Protein AF-0000000078983093 (afdb_homodimer)

Nearest PDB structures (foldseek):
  4ur3-assembly2_E  TM=8.353E-01  e=3.620E-25  Sulfurospirillum multivorans
  4ur1-assembly1_A  TM=8.404E-01  e=8.941E-25  Sulfurospirillum multivorans
  5ma2-assembly1_B  TM=8.168E-01  e=7.986E-25  Sulfurospirillum multivorans
  4ur3-assembly1_A  TM=7.645E-01  e=6.370E-25  Sulfurospirillum multivorans
  5m8x-assembly1_B  TM=7.595E-01  e=8.450E-25  Sulfurospirillum multivorans DSM 12446

Radius of gyration: 28.25 Å; Cα contacts (8 Å, |Δi|>4): 1718; chains: 2; bounding box: 62×124×78 Å

Foldseek 3Di:
DDPPPPPPPPPPLDDPLCVLLVWFFFPWFDAAALCLALLNCCQPPPVQPDPLSVLLVCCQPDDNPFDPDQQGGPVLSVLLNVLQPLLQVQQVVCLVVQGRDQAQAFRDAPDAQDQDAADDPDQAVVQVVLQVVLVVLPFPDKFKAWDDCSFFHPFGARNVNRDGHHRPDDPQWTMKIKTKDFFDLQLLLAFPHSNVSSSVSNRSSSLQRSQNVSQNVNSHNRKHKIWHFNYGGHRQSVCSSRQQAHQAQVRAGQGLQAGRGIGMIIMTINPRHDGHHHDYLARLVLRQVDCQLQVQQPQSQTDPHAFDQDDPDSNDGGRIGGTDGNSSSQVVVCSNVSGHGCLSVQLPLSRDRVVDPVSNVLVNCCSDPNVVVSNVVSPPGRNHDGSVVVVVVD/DDPPPPPPPPPPLDDPLCVLLVWFFFPWFDAAALCLALLNCCQPPPVQPDPLSVLLVCLLPLVNDFDPDFQGGSVLSVLLNVLQPLLQVQQCVCLVVQGRDQAQAFRDAPDAQAQDAADDPDQAVVQVVLQVVLVVLPFPDKFKAWDDCSFFHPFGARNVNRDGHHRPDDPQWTMKIKTKDFFDLQLLLAFPHSNSSSSVSNRSSSLQRSQNVSQNVNSHNRKHKIWHFNYGGHRQSVCSSRQQAHQAQVRAGQGLQAGRGIGMIIMTINPRHDGHHHDYLARLVLRQVDCQLQVQDPQSQTDNHAFDQDDPDSNDGGRIGGTDGNSSSQVVVCSNVSGHGCLSVQLDLSRDRVVDVVSVVLVNCCSDPNVVVSNVVSVPGRNHDGSVVVVVVD

pLDDT: mean 93.83, std 11.41, range [30.62, 98.94]

Structure (mmCIF, N/CA/C/O backbone):
data_AF-0000000078983093-model_v1
#
loop_
_entity.id
_entity.type
_entity.pdbx_description
1 polymer 'Dehalogenase, putative'
#
loop_
_atom_site.group_PDB
_atom_site.id
_atom_site.type_symbol
_atom_site.label_atom_id
_atom_site.label_alt_id
_atom_site.label_comp_id
_atom_site.label_asym_id
_atom_site.label_entity_id
_atom_site.label_seq_id
_atom_site.pdbx_PDB_ins_code
_atom_site.Cartn_x
_atom_site.Cartn_y
_atom_site.Cartn_z
_atom_site.occupancy
_atom_site.B_iso_or_equiv
_atom_site.auth_seq_id
_atom_site.auth_comp_id
_atom_site.auth_asym_id
_atom_site.auth_atom_id
_atom_site.pdbx_PDB_model_num
ATOM 1 N N . MET A 1 1 ? -12.32 -68.5 -19.219 1 31.11 1 MET A N 1
ATOM 2 C CA . MET A 1 1 ? -12.445 -67.625 -18.047 1 31.11 1 MET A CA 1
ATOM 3 C C . MET A 1 1 ? -11.977 -66.188 -18.359 1 31.11 1 MET A C 1
ATOM 5 O O . MET A 1 1 ? -10.797 -66 -18.641 1 31.11 1 MET A O 1
ATOM 9 N N . THR A 1 2 ? -12.789 -65.375 -19.016 1 34.66 2 THR A N 1
ATOM 10 C CA . THR A 1 2 ? -12.555 -64.062 -19.641 1 34.66 2 THR A CA 1
ATOM 11 C C . THR A 1 2 ? -12.211 -63 -18.609 1 34.66 2 THR A C 1
ATOM 13 O O . THR A 1 2 ? -12.93 -62.844 -17.625 1 34.66 2 THR A O 1
ATOM 16 N N . ALA A 1 3 ? -10.898 -62.625 -18.406 1 41.41 3 ALA A N 1
ATOM 17 C CA . ALA A 1 3 ? -10.328 -61.625 -17.516 1 41.41 3 ALA A CA 1
ATOM 18 C C . ALA A 1 3 ? -11.07 -60.312 -17.656 1 41.41 3 ALA A C 1
ATOM 20 O O . ALA A 1 3 ? -11.086 -59.688 -18.734 1 41.41 3 ALA A O 1
ATOM 21 N N . MET A 1 4 ? -12.219 -60.062 -17 1 36.41 4 MET A N 1
ATOM 22 C CA . MET A 1 4 ? -12.984 -58.812 -17.016 1 36.41 4 MET A CA 1
ATOM 23 C C . MET A 1 4 ? -12.109 -57.625 -16.641 1 36.41 4 MET A C 1
ATOM 25 O O . MET A 1 4 ? -11.477 -57.625 -15.586 1 36.41 4 MET A O 1
ATOM 29 N N . SER A 1 5 ? -11.531 -56.875 -17.625 1 32.94 5 SER A N 1
ATOM 30 C CA . SER A 1 5 ? -10.789 -55.625 -17.453 1 32.94 5 SER A CA 1
ATOM 31 C C . SER A 1 5 ? -11.594 -54.625 -16.656 1 32.94 5 SER A C 1
ATOM 33 O O . SER A 1 5 ? -12.711 -54.281 -17.047 1 32.94 5 SER A O 1
ATOM 35 N N . TYR A 1 6 ? -11.617 -54.594 -15.328 1 35.78 6 TYR A N 1
ATOM 36 C CA . TYR A 1 6 ? -12.258 -53.5 -14.578 1 35.78 6 TYR A CA 1
ATOM 37 C C . TYR A 1 6 ? -11.867 -52.156 -15.141 1 35.78 6 TYR A C 1
ATOM 39 O O . TYR A 1 6 ? -10.68 -51.875 -15.352 1 35.78 6 TYR A O 1
ATOM 47 N N . PRO A 1 7 ? -12.805 -51.5 -15.867 1 38.5 7 PRO A N 1
ATOM 48 C CA . PRO A 1 7 ? -12.453 -50.156 -16.312 1 38.5 7 PRO A CA 1
ATOM 49 C C . PRO A 1 7 ? -11.828 -49.312 -15.211 1 38.5 7 PRO A C 1
ATOM 51 O O . PRO A 1 7 ? -12.172 -49.469 -14.039 1 38.5 7 PRO A O 1
ATOM 54 N N . ALA A 1 8 ? -10.586 -49.062 -15.242 1 37.97 8 ALA A N 1
ATOM 55 C CA . ALA A 1 8 ? -9.945 -48.094 -14.359 1 37.97 8 ALA A CA 1
ATOM 56 C C . ALA A 1 8 ? -10.836 -46.875 -14.133 1 37.97 8 ALA A C 1
ATOM 58 O O . ALA A 1 8 ? -11.078 -46.094 -15.055 1 37.97 8 ALA A O 1
ATOM 59 N N . ASN A 1 9 ? -11.922 -46.844 -13.422 1 36.97 9 ASN A N 1
ATOM 60 C CA . ASN A 1 9 ? -12.758 -45.719 -13.023 1 36.97 9 ASN A CA 1
ATOM 61 C C . ASN A 1 9 ? -11.914 -44.562 -12.5 1 36.97 9 ASN A C 1
ATOM 63 O O . ASN A 1 9 ? -11.906 -44.281 -11.297 1 36.97 9 ASN A O 1
ATOM 67 N N . ARG A 1 10 ? -10.688 -44.438 -12.867 1 41.94 10 ARG A N 1
ATOM 68 C CA . ARG A 1 10 ? -10.078 -43.219 -12.359 1 41.94 10 ARG A CA 1
ATOM 69 C C . ARG A 1 10 ? -10.828 -41.969 -12.852 1 41.94 10 ARG A C 1
ATOM 71 O O . ARG A 1 10 ? -11 -41.781 -14.055 1 41.94 10 ARG A O 1
ATOM 78 N N . PRO A 1 11 ? -11.781 -41.406 -12.242 1 43.38 11 PRO A N 1
ATOM 79 C CA . PRO A 1 11 ? -12.469 -40.188 -12.68 1 43.38 11 PRO A CA 1
ATOM 80 C C . PRO A 1 11 ? -11.555 -39.25 -13.445 1 43.38 11 PRO A C 1
ATOM 82 O O . PRO A 1 11 ? -10.359 -39.156 -13.141 1 43.38 11 PRO A O 1
ATOM 85 N N . ASP A 1 12 ? -11.82 -38.969 -14.734 1 50.44 12 ASP A N 1
ATOM 86 C CA . ASP A 1 12 ? -11.203 -38 -15.633 1 50.44 12 ASP A CA 1
ATOM 87 C C . ASP A 1 12 ? -10.836 -36.719 -14.875 1 50.44 12 ASP A C 1
ATOM 89 O O . ASP A 1 12 ? -11.719 -36 -14.414 1 50.44 12 ASP A O 1
ATOM 93 N N . ARG A 1 13 ? -9.727 -36.656 -14.195 1 63.03 13 ARG A N 1
ATOM 94 C CA . ARG A 1 13 ? -9.109 -35.625 -13.352 1 63.03 13 ARG A CA 1
ATOM 95 C C . ARG A 1 13 ? -8.883 -34.344 -14.125 1 63.03 13 ARG A C 1
ATOM 97 O O . ARG A 1 13 ? -8.508 -33.312 -13.539 1 63.03 13 ARG A O 1
ATOM 104 N N . THR A 1 14 ? -9.133 -34.375 -15.492 1 73.31 14 THR A N 1
ATOM 105 C CA . THR A 1 14 ? -8.844 -33.188 -16.266 1 73.31 14 THR A CA 1
ATOM 106 C C . THR A 1 14 ? -10.086 -32.312 -16.391 1 73.31 14 THR A C 1
ATOM 108 O O . THR A 1 14 ? -11.133 -32.75 -16.859 1 73.31 14 THR A O 1
ATOM 111 N N . ARG A 1 15 ? -10.031 -31.141 -15.953 1 82.62 15 ARG A N 1
ATOM 112 C CA . ARG A 1 15 ? -11.078 -30.141 -16.047 1 82.62 15 ARG A CA 1
ATOM 113 C C . ARG A 1 15 ? -10.969 -29.344 -17.344 1 82.62 15 ARG A C 1
ATOM 115 O O . ARG A 1 15 ? -9.883 -29.219 -17.906 1 82.62 15 ARG A O 1
ATOM 122 N N . PRO A 1 16 ? -12.133 -28.891 -17.875 1 81.38 16 PRO A N 1
ATOM 123 C CA . PRO A 1 16 ? -12.078 -28.031 -19.062 1 81.38 16 PRO A CA 1
ATOM 124 C C . PRO A 1 16 ? -11.102 -26.859 -18.906 1 81.38 16 PRO A C 1
ATOM 126 O O . PRO A 1 16 ? -10.422 -26.5 -19.875 1 81.38 16 PRO A O 1
ATOM 129 N N . THR A 1 17 ? -11.016 -26.344 -17.75 1 85.44 17 THR A N 1
ATOM 130 C CA . THR A 1 17 ? -10.102 -25.234 -17.5 1 85.44 17 THR A CA 1
ATOM 131 C C . THR A 1 17 ? -8.648 -25.688 -17.625 1 85.44 17 THR A C 1
ATOM 133 O O . THR A 1 17 ? -7.777 -24.891 -17.969 1 85.44 17 THR A O 1
ATOM 136 N N . ASP A 1 18 ? -8.375 -26.953 -17.328 1 90.75 18 ASP A N 1
ATOM 137 C CA . ASP A 1 18 ? -7.023 -27.484 -17.484 1 90.75 18 ASP A CA 1
ATOM 138 C C . ASP A 1 18 ? -6.602 -27.484 -18.953 1 90.75 18 ASP A C 1
ATOM 140 O O . ASP A 1 18 ? -5.508 -27.031 -19.281 1 90.75 18 ASP A O 1
ATOM 144 N N . THR A 1 19 ? -7.48 -27.969 -19.75 1 89 19 THR A N 1
ATOM 145 C CA . THR A 1 19 ? -7.203 -28.047 -21.172 1 89 19 THR A CA 1
ATOM 146 C C . THR A 1 19 ? -6.973 -26.656 -21.766 1 89 19 THR A C 1
ATOM 148 O O . THR A 1 19 ? -6 -26.438 -22.484 1 89 19 THR A O 1
ATOM 151 N N . ALA A 1 20 ? -7.84 -25.766 -21.375 1 91.62 20 ALA A N 1
ATOM 152 C CA . ALA A 1 20 ? -7.73 -24.391 -21.859 1 91.62 20 ALA A CA 1
ATOM 153 C C . ALA A 1 20 ? -6.441 -23.734 -21.375 1 91.62 20 ALA A C 1
ATOM 155 O O . ALA A 1 20 ? -5.859 -22.906 -22.078 1 91.62 20 ALA A O 1
ATOM 156 N N . ALA A 1 21 ? -5.969 -24.094 -20.219 1 93.31 21 ALA A N 1
ATOM 157 C CA . ALA A 1 21 ? -4.781 -23.5 -19.609 1 93.31 21 ALA A CA 1
ATOM 158 C C . ALA A 1 21 ? -3.514 -24.219 -20.062 1 93.31 21 ALA A C 1
ATOM 160 O O . ALA A 1 21 ? -2.402 -23.781 -19.766 1 93.31 21 ALA A O 1
ATOM 161 N N . GLY A 1 22 ? -3.693 -25.312 -20.766 1 92.31 22 GLY A N 1
ATOM 162 C CA . GLY A 1 22 ? -2.547 -26.109 -21.203 1 92.31 22 GLY A CA 1
ATOM 163 C C . GLY A 1 22 ? -1.934 -26.922 -20.078 1 92.31 22 GLY A C 1
ATOM 164 O O . GLY A 1 22 ? -0.737 -27.219 -20.094 1 92.31 22 GLY A O 1
ATOM 165 N N . ILE A 1 23 ? -2.711 -27.219 -19.062 1 94.81 23 ILE A N 1
ATOM 166 C CA . ILE A 1 23 ? -2.238 -28.016 -17.938 1 94.81 23 ILE A CA 1
ATOM 167 C C . ILE A 1 23 ? -2.523 -29.484 -18.188 1 94.81 23 ILE A C 1
ATOM 169 O O . ILE A 1 23 ? -3.666 -29.875 -18.438 1 94.81 23 ILE A O 1
ATOM 173 N N . GLU A 1 24 ? -1.496 -30.281 -18.109 1 95 24 GLU A N 1
ATOM 174 C CA . GLU A 1 24 ? -1.608 -31.734 -18.281 1 95 24 GLU A CA 1
ATOM 175 C C . GLU A 1 24 ? -1.114 -32.469 -17.062 1 95 24 GLU A C 1
ATOM 177 O O . GLU A 1 24 ? 0.051 -32.375 -16.672 1 95 24 GLU A O 1
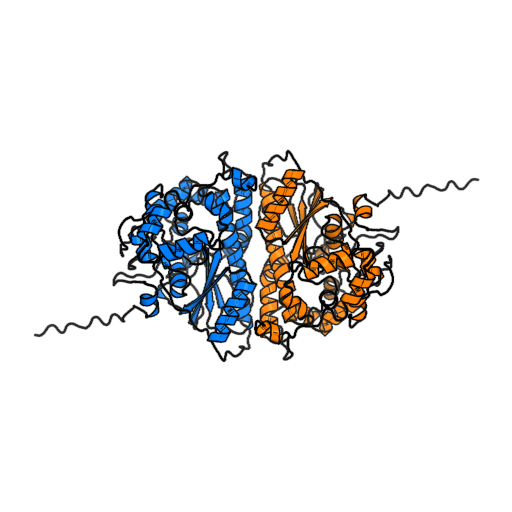ATOM 182 N N . THR A 1 25 ? -1.993 -33.219 -16.469 1 94.62 25 THR A N 1
ATOM 183 C CA . THR A 1 25 ? -1.624 -34.062 -15.344 1 94.62 25 THR A CA 1
ATOM 184 C C . THR A 1 25 ? -1.562 -35.531 -15.773 1 94.62 25 THR A C 1
ATOM 186 O O . THR A 1 25 ? -2.262 -35.938 -16.703 1 94.62 25 THR A O 1
ATOM 189 N N . THR A 1 26 ? -0.716 -36.281 -15.148 1 94.19 26 THR A N 1
ATOM 190 C CA . THR A 1 26 ? -0.56 -37.719 -15.438 1 94.19 26 THR A CA 1
ATOM 191 C C . THR A 1 26 ? -1.064 -38.562 -14.273 1 94.19 26 THR A C 1
ATOM 193 O O . THR A 1 26 ? -1.523 -38.031 -13.258 1 94.19 26 THR A O 1
ATOM 196 N N . GLU A 1 27 ? -0.961 -39.875 -14.438 1 93.25 27 GLU A N 1
ATOM 197 C CA . GLU A 1 27 ? -1.379 -40.844 -13.406 1 93.25 27 GLU A CA 1
ATOM 198 C C . GLU A 1 27 ? -0.503 -40.719 -12.164 1 93.25 27 GLU A C 1
ATOM 200 O O . GLU A 1 27 ? -0.914 -41.094 -11.07 1 93.25 27 GLU A O 1
ATOM 205 N N . ALA A 1 28 ? 0.591 -40.062 -12.352 1 93.94 28 ALA A N 1
ATOM 206 C CA . ALA A 1 28 ? 1.545 -39.938 -11.25 1 93.94 28 ALA A CA 1
ATOM 207 C C . ALA A 1 28 ? 1.266 -38.688 -10.422 1 93.94 28 ALA A C 1
ATOM 209 O O . ALA A 1 28 ? 1.985 -38.406 -9.461 1 93.94 28 ALA A O 1
ATOM 210 N N . PHE A 1 29 ? 0.218 -38.031 -10.695 1 95.81 29 PHE A N 1
ATOM 211 C CA . PHE A 1 29 ? -0.059 -36.75 -10.039 1 95.81 29 PHE A CA 1
ATOM 212 C C . PHE A 1 29 ? -0.248 -36.969 -8.539 1 95.81 29 PHE A C 1
ATOM 214 O O . PHE A 1 29 ? -0.975 -37.844 -8.117 1 95.81 29 PHE A O 1
ATOM 221 N N . GLU A 1 30 ? 0.402 -36.125 -7.773 1 95.94 30 GLU A N 1
ATOM 222 C CA . GLU A 1 30 ? 0.214 -36 -6.332 1 95.94 30 GLU A CA 1
ATOM 223 C C . GLU A 1 30 ? 0.202 -34.531 -5.906 1 95.94 30 GLU A C 1
ATOM 225 O O . GLU A 1 30 ? 0.998 -33.719 -6.398 1 95.94 30 GLU A O 1
ATOM 230 N N . ARG A 1 31 ? -0.772 -34.25 -5.02 1 97 31 ARG A N 1
ATOM 231 C CA . ARG A 1 31 ? -0.773 -32.875 -4.469 1 97 31 ARG A CA 1
ATOM 232 C C . ARG A 1 31 ? 0.561 -32.562 -3.801 1 97 31 ARG A C 1
ATOM 234 O O . ARG A 1 31 ? 1.262 -33.469 -3.338 1 97 31 ARG A O 1
ATOM 241 N N . PHE A 1 32 ? 0.877 -31.359 -3.809 1 97.62 32 PHE A N 1
ATOM 242 C CA . PHE A 1 32 ? 2.178 -30.906 -3.32 1 97.62 32 PHE A CA 1
ATOM 243 C C . PHE A 1 32 ? 2.143 -30.688 -1.812 1 97.62 32 PHE A C 1
ATOM 245 O O . PHE A 1 32 ? 1.185 -30.125 -1.286 1 97.62 32 PHE A O 1
ATOM 252 N N . ALA A 1 33 ? 3.115 -31.188 -1.104 1 97.38 33 ALA A N 1
ATOM 253 C CA . ALA A 1 33 ? 3.279 -30.938 0.323 1 97.38 33 ALA A CA 1
ATOM 254 C C . ALA A 1 33 ? 4.07 -29.641 0.559 1 97.38 33 ALA A C 1
ATOM 256 O O . ALA A 1 33 ? 5.23 -29.547 0.157 1 97.38 33 ALA A O 1
ATOM 257 N N . GLN A 1 34 ? 3.488 -28.75 1.259 1 97.69 34 GLN A N 1
ATOM 258 C CA . GLN A 1 34 ? 4.141 -27.453 1.476 1 97.69 34 GLN A CA 1
ATOM 259 C C . GLN A 1 34 ? 5.5 -27.641 2.148 1 97.69 34 GLN A C 1
ATOM 261 O O . GLN A 1 34 ? 6.438 -26.891 1.875 1 97.69 34 GLN A O 1
ATOM 266 N N . ARG A 1 35 ? 5.621 -28.609 3.006 1 96.88 35 ARG A N 1
ATOM 267 C CA . ARG A 1 35 ? 6.871 -28.844 3.719 1 96.88 35 ARG A CA 1
ATOM 268 C C . ARG A 1 35 ? 8.008 -29.141 2.746 1 96.88 35 ARG A C 1
ATOM 270 O O . ARG A 1 35 ? 9.18 -29.062 3.111 1 96.88 35 ARG A O 1
ATOM 277 N N . ASN A 1 36 ? 7.621 -29.5 1.51 1 97.31 36 ASN A N 1
ATOM 278 C CA . ASN A 1 36 ? 8.625 -29.859 0.513 1 97.31 36 ASN A CA 1
ATOM 279 C C . ASN A 1 36 ? 9.016 -28.672 -0.346 1 97.31 36 ASN A C 1
ATOM 281 O O . ASN A 1 36 ? 9.898 -28.781 -1.204 1 97.31 36 ASN A O 1
ATOM 285 N N . ASP A 1 37 ? 8.359 -27.578 -0.129 1 96.88 37 ASP A N 1
ATOM 286 C CA . ASP A 1 37 ? 8.836 -26.359 -0.767 1 96.88 37 ASP A CA 1
ATOM 287 C C . ASP A 1 37 ? 10.289 -26.078 -0.394 1 96.88 37 ASP A C 1
ATOM 289 O O . ASP A 1 37 ? 10.672 -26.203 0.77 1 96.88 37 ASP A O 1
ATOM 293 N N . VAL A 1 38 ? 11.07 -25.703 -1.324 1 97.62 38 VAL A N 1
ATOM 294 C CA . VAL A 1 38 ? 12.516 -25.656 -1.124 1 97.62 38 VAL A CA 1
ATOM 295 C C . VAL A 1 38 ? 12.852 -24.641 -0.03 1 97.62 38 VAL A C 1
ATOM 297 O O . VAL A 1 38 ? 13.805 -24.844 0.731 1 97.62 38 VAL A O 1
ATOM 300 N N . PHE A 1 39 ? 12.117 -23.547 0.062 1 95.62 39 PHE A N 1
ATOM 301 C CA . PHE A 1 39 ? 12.359 -22.562 1.108 1 95.62 39 PHE A CA 1
ATOM 302 C C . PHE A 1 39 ? 12.008 -23.125 2.479 1 95.62 39 PHE A C 1
ATOM 304 O O . PHE A 1 39 ? 12.695 -22.844 3.465 1 95.62 39 PHE A O 1
ATOM 311 N N . THR A 1 40 ? 10.93 -23.875 2.498 1 96.44 40 THR A N 1
ATOM 312 C CA . THR A 1 40 ? 10.547 -24.516 3.744 1 96.44 40 THR A CA 1
ATOM 313 C C . THR A 1 40 ? 11.562 -25.594 4.129 1 96.44 40 THR A C 1
ATOM 315 O O . THR A 1 40 ? 11.938 -25.703 5.297 1 96.44 40 THR A O 1
ATOM 318 N N . ARG A 1 41 ? 12.023 -26.359 3.148 1 97.25 41 ARG A N 1
ATOM 319 C CA . ARG A 1 41 ? 13.008 -27.406 3.404 1 97.25 41 ARG A CA 1
ATOM 320 C C . ARG A 1 41 ? 14.289 -26.828 3.977 1 97.25 41 ARG A C 1
ATOM 322 O O . ARG A 1 41 ? 14.984 -27.484 4.754 1 97.25 41 ARG A O 1
ATOM 329 N N . ALA A 1 42 ? 14.555 -25.594 3.633 1 96.56 42 ALA A N 1
ATOM 330 C CA . ALA A 1 42 ? 15.75 -24.922 4.141 1 96.56 42 ALA A CA 1
ATOM 331 C C . ALA A 1 42 ? 15.664 -24.734 5.652 1 96.56 42 ALA A C 1
ATOM 333 O O . ALA A 1 42 ? 16.656 -24.391 6.297 1 96.56 42 ALA A O 1
ATOM 334 N N . MET A 1 43 ? 14.547 -24.969 6.184 1 93.88 43 MET A N 1
ATOM 335 C CA . MET A 1 43 ? 14.359 -24.766 7.617 1 93.88 43 MET A CA 1
ATOM 336 C C . MET A 1 43 ? 14.398 -26.094 8.359 1 93.88 43 MET A C 1
ATOM 338 O O . MET A 1 43 ? 14.547 -26.125 9.586 1 93.88 43 MET A O 1
ATOM 342 N N . TRP A 1 44 ? 14.242 -27.297 7.66 1 95.69 44 TRP A N 1
ATOM 343 C CA . TRP A 1 44 ? 14.117 -28.516 8.445 1 95.69 44 TRP A CA 1
ATOM 344 C C . TRP A 1 44 ? 14.852 -29.672 7.773 1 95.69 44 TRP A C 1
ATOM 346 O O . TRP A 1 44 ? 15.148 -30.672 8.414 1 95.69 44 TRP A O 1
ATOM 356 N N . ASP A 1 45 ? 15.102 -29.641 6.469 1 97.12 45 ASP A N 1
ATOM 357 C CA . ASP A 1 45 ? 15.68 -30.75 5.703 1 97.12 45 ASP A CA 1
ATOM 358 C C . ASP A 1 45 ? 17.203 -30.641 5.664 1 97.12 45 ASP A C 1
ATOM 360 O O . ASP A 1 45 ? 17.75 -29.75 5.027 1 97.12 45 ASP A O 1
ATOM 364 N N . PRO A 1 46 ? 17.891 -31.562 6.215 1 96.56 46 PRO A N 1
ATOM 365 C CA . PRO A 1 46 ? 19.344 -31.5 6.25 1 96.56 46 PRO A CA 1
ATOM 366 C C . PRO A 1 46 ? 19.969 -31.547 4.855 1 96.56 46 PRO A C 1
ATOM 368 O O . PRO A 1 46 ? 21.141 -31.188 4.688 1 96.56 46 PRO A O 1
ATOM 371 N N . GLN A 1 47 ? 19.188 -31.938 3.934 1 96.06 47 GLN A N 1
ATOM 372 C CA . GLN A 1 47 ? 19.688 -31.984 2.568 1 96.06 47 GLN A CA 1
ATOM 373 C C . GLN A 1 47 ? 19.719 -30.578 1.947 1 96.06 47 GLN A C 1
ATOM 375 O O . GLN A 1 47 ? 20.422 -30.359 0.962 1 96.06 47 GLN A O 1
ATOM 380 N N . VAL A 1 48 ? 18.938 -29.703 2.465 1 97.75 48 VAL A N 1
ATOM 381 C CA . VAL A 1 48 ? 18.812 -28.359 1.894 1 97.75 48 VAL A CA 1
ATOM 382 C C . VAL A 1 48 ? 19.344 -27.328 2.881 1 97.75 48 VAL A C 1
ATOM 384 O O . VAL A 1 48 ? 20.078 -26.422 2.496 1 97.75 48 VAL A O 1
ATOM 387 N N . ARG A 1 49 ? 19.031 -27.5 4.164 1 96.88 49 ARG A N 1
ATOM 388 C CA . ARG A 1 49 ? 19.422 -26.531 5.18 1 96.88 49 ARG A CA 1
ATOM 389 C C . ARG A 1 49 ? 20.938 -26.516 5.359 1 96.88 49 ARG A C 1
ATOM 391 O O . ARG A 1 49 ? 21.578 -27.562 5.441 1 96.88 49 ARG A O 1
ATOM 398 N N . SER A 1 50 ? 21.516 -25.391 5.406 1 96.25 50 SER A N 1
ATOM 399 C CA . SER A 1 50 ? 22.938 -25.172 5.578 1 96.25 50 SER A CA 1
ATOM 400 C C . SER A 1 50 ? 23.219 -23.812 6.219 1 96.25 50 SER A C 1
ATOM 402 O O . SER A 1 50 ? 22.297 -23.062 6.523 1 96.25 50 SER A O 1
ATOM 404 N N . LYS A 1 51 ? 24.484 -23.578 6.496 1 94.25 51 LYS A N 1
ATOM 405 C CA . LYS A 1 51 ? 24.875 -22.266 7 1 94.25 51 LYS A CA 1
ATOM 406 C C . LYS A 1 51 ? 24.547 -21.172 5.992 1 94.25 51 LYS A C 1
ATOM 408 O O . LYS A 1 51 ? 24.203 -20.047 6.375 1 94.25 51 LYS A O 1
ATOM 413 N N . GLN A 1 52 ? 24.656 -21.562 4.73 1 93.88 52 GLN A N 1
ATOM 414 C CA . GLN A 1 52 ? 24.391 -20.609 3.67 1 93.88 52 GLN A CA 1
ATOM 415 C C . GLN A 1 52 ? 22.906 -20.25 3.605 1 93.88 52 GLN A C 1
ATOM 417 O O . GLN A 1 52 ? 22.547 -19.094 3.412 1 93.88 52 GLN A O 1
ATOM 422 N N . THR A 1 53 ? 22.047 -21.25 3.785 1 94.62 53 THR A N 1
ATOM 423 C CA . THR A 1 53 ? 20.609 -20.969 3.777 1 94.62 53 THR A CA 1
ATOM 424 C C . THR A 1 53 ? 20.219 -20.141 4.996 1 94.62 53 THR A C 1
ATOM 426 O O . THR A 1 53 ? 19.391 -19.25 4.902 1 94.62 53 THR A O 1
ATOM 429 N N . ASP A 1 54 ? 20.875 -20.391 6.148 1 91.38 54 ASP A N 1
ATOM 430 C CA . ASP A 1 54 ? 20.625 -19.594 7.344 1 91.38 54 ASP A CA 1
ATOM 431 C C . ASP A 1 54 ? 21.016 -18.125 7.117 1 91.38 54 ASP A C 1
ATOM 433 O O . ASP A 1 54 ? 20.297 -17.219 7.508 1 91.38 54 ASP A O 1
ATOM 437 N N . ALA A 1 55 ? 22.125 -17.984 6.469 1 88.19 55 ALA A N 1
ATOM 438 C CA . ALA A 1 55 ? 22.609 -16.641 6.18 1 88.19 55 ALA A CA 1
ATOM 439 C C . ALA A 1 55 ? 21.688 -15.922 5.203 1 88.19 55 ALA A C 1
ATOM 441 O O . ALA A 1 55 ? 21.469 -14.711 5.316 1 88.19 55 ALA A O 1
ATOM 442 N N . PHE A 1 56 ? 21.203 -16.672 4.262 1 90.75 56 PHE A N 1
ATOM 443 C CA . PHE A 1 56 ? 20.25 -16.125 3.293 1 90.75 56 PHE A CA 1
ATOM 444 C C . PHE A 1 56 ? 19.031 -15.547 3.994 1 90.75 56 PHE A C 1
ATOM 446 O O . PHE A 1 56 ? 18.688 -14.383 3.789 1 90.75 56 PHE A O 1
ATOM 453 N N . PHE A 1 57 ? 18.406 -16.266 4.871 1 88.62 57 PHE A N 1
ATOM 454 C CA . PHE A 1 57 ? 17.203 -15.805 5.547 1 88.62 57 PHE A CA 1
ATOM 455 C C . PHE A 1 57 ? 17.516 -14.68 6.52 1 88.62 57 PHE A C 1
ATOM 457 O O . PHE A 1 57 ? 16.75 -13.734 6.668 1 88.62 57 PHE A O 1
ATOM 464 N N . ALA A 1 58 ? 18.656 -14.742 7.117 1 83.81 58 ALA A N 1
ATOM 465 C CA . ALA A 1 58 ? 19.062 -13.703 8.062 1 83.81 58 ALA A CA 1
ATOM 466 C C . ALA A 1 58 ? 19.297 -12.375 7.348 1 83.81 58 ALA A C 1
ATOM 468 O O . ALA A 1 58 ? 19.109 -11.305 7.941 1 83.81 58 ALA A O 1
ATOM 469 N N . SER A 1 59 ? 19.609 -12.469 6.098 1 83.25 59 SER A N 1
ATOM 470 C CA . SER A 1 59 ? 19.922 -11.266 5.348 1 83.25 59 SER A CA 1
ATOM 471 C C . SER A 1 59 ? 18.688 -10.406 5.129 1 83.25 59 SER A C 1
ATOM 473 O O . SER A 1 59 ? 18.781 -9.219 4.816 1 83.25 59 SER A O 1
ATOM 475 N N . TYR A 1 60 ? 17.516 -11 5.301 1 78.5 60 TYR A N 1
ATOM 476 C CA . TYR A 1 60 ? 16.266 -10.266 5.082 1 78.5 60 TYR A CA 1
ATOM 477 C C . TYR A 1 60 ? 15.773 -9.625 6.375 1 78.5 60 TYR A C 1
ATOM 479 O O . TYR A 1 60 ? 14.812 -8.859 6.371 1 78.5 60 TYR A O 1
ATOM 487 N N . ARG A 1 61 ? 16.047 -9.945 7.613 1 65.12 61 ARG A N 1
ATOM 488 C CA . ARG A 1 61 ? 15.477 -9.523 8.891 1 65.12 61 ARG A CA 1
ATOM 489 C C . ARG A 1 61 ? 16.469 -8.656 9.664 1 65.12 61 ARG A C 1
ATOM 491 O O . ARG A 1 61 ? 16.062 -7.879 10.531 1 65.12 61 ARG A O 1
ATOM 498 N N . MET A 1 62 ? 17.641 -9.117 9.625 1 55.59 62 MET A N 1
ATOM 499 C CA . MET A 1 62 ? 18.547 -8.648 10.664 1 55.59 62 MET A CA 1
ATOM 500 C C . MET A 1 62 ? 19.438 -7.52 10.156 1 55.59 62 MET A C 1
ATOM 502 O O . MET A 1 62 ? 19.469 -7.246 8.953 1 55.59 62 MET A O 1
ATOM 506 N N . GLU A 1 63 ? 20.312 -7.141 11.117 1 56.09 63 GLU A N 1
ATOM 507 C CA . GLU A 1 63 ? 21.484 -6.293 10.961 1 56.09 63 GLU A CA 1
ATOM 508 C C . GLU A 1 63 ? 22.219 -6.594 9.656 1 56.09 63 GLU A C 1
ATOM 510 O O . GLU A 1 63 ? 22.875 -7.629 9.539 1 56.09 63 GLU A O 1
ATOM 515 N N . ALA A 1 64 ? 21.562 -6.285 8.625 1 54.94 64 ALA A N 1
ATOM 516 C CA . ALA A 1 64 ? 22.219 -6.418 7.32 1 54.94 64 ALA A CA 1
ATOM 517 C C . ALA A 1 64 ? 23.734 -6.375 7.453 1 54.94 64 ALA A C 1
ATOM 519 O O . ALA A 1 64 ? 24.281 -5.539 8.172 1 54.94 64 ALA A O 1
ATOM 520 N N . ALA A 1 65 ? 24.406 -7.477 7.461 1 63.12 65 ALA A N 1
ATOM 521 C CA . ALA A 1 65 ? 25.844 -7.398 7.258 1 63.12 65 ALA A CA 1
ATOM 522 C C . ALA A 1 65 ? 26.172 -7.059 5.805 1 63.12 65 ALA A C 1
ATOM 524 O O . ALA A 1 65 ? 26.375 -7.953 4.98 1 63.12 65 ALA A O 1
ATOM 525 N N . PRO A 1 66 ? 25.875 -5.746 5.488 1 70.31 66 PRO A N 1
ATOM 526 C CA . PRO A 1 66 ? 26.109 -5.363 4.094 1 70.31 66 PRO A CA 1
ATOM 527 C C . PRO A 1 66 ? 27.516 -5.688 3.619 1 70.31 66 PRO A C 1
ATOM 529 O O . PRO A 1 66 ? 28.453 -5.73 4.426 1 70.31 66 PRO A O 1
ATOM 532 N N . ARG A 1 67 ? 27.5 -6.164 2.416 1 78.19 67 ARG A N 1
ATOM 533 C CA . ARG A 1 67 ? 28.781 -6.41 1.746 1 78.19 67 ARG A CA 1
ATOM 534 C C . ARG A 1 67 ? 29.234 -5.176 0.976 1 78.19 67 ARG A C 1
ATOM 536 O O . ARG A 1 67 ? 28.578 -4.141 0.996 1 78.19 67 ARG A O 1
ATOM 543 N N . ARG A 1 68 ? 30.422 -5.207 0.42 1 76.5 68 ARG A N 1
ATOM 544 C CA . ARG A 1 68 ? 31 -4.027 -0.224 1 76.5 68 ARG A CA 1
ATOM 545 C C . ARG A 1 68 ? 30.703 -4.023 -1.72 1 76.5 68 ARG A C 1
ATOM 547 O O . ARG A 1 68 ? 30.859 -2.996 -2.385 1 76.5 68 ARG A O 1
ATOM 554 N N . GLY A 1 69 ? 30.016 -4.977 -2.26 1 88.94 69 GLY A N 1
ATOM 555 C CA . GLY A 1 69 ? 29.828 -5.059 -3.699 1 88.94 69 GLY A CA 1
ATOM 556 C C . GLY A 1 69 ? 28.609 -4.301 -4.191 1 88.94 69 GLY A C 1
ATOM 557 O O . GLY A 1 69 ? 27.641 -4.133 -3.455 1 88.94 69 GLY A O 1
ATOM 558 N N . ASP A 1 70 ? 28.828 -3.633 -5.5 1 93.12 70 ASP A N 1
ATOM 559 C CA . ASP A 1 70 ? 27.719 -2.924 -6.129 1 93.12 70 ASP A CA 1
ATOM 560 C C . ASP A 1 70 ? 26.453 -3.762 -6.094 1 93.12 70 ASP A C 1
ATOM 562 O O . ASP A 1 70 ? 26.422 -4.895 -6.582 1 93.12 70 ASP A O 1
ATOM 566 N N . GLY A 1 71 ? 25.469 -3.242 -5.484 1 94.69 71 GLY A N 1
ATOM 567 C CA . GLY A 1 71 ? 24.203 -3.953 -5.352 1 94.69 71 GLY A CA 1
ATOM 568 C C . GLY A 1 71 ? 24.094 -4.734 -4.059 1 94.69 71 GLY A C 1
ATOM 569 O O . GLY A 1 71 ? 23.078 -5.383 -3.803 1 94.69 71 GLY A O 1
ATOM 570 N N . PHE A 1 72 ? 25.141 -4.578 -3.236 1 93.94 72 PHE A N 1
ATOM 571 C CA . PHE A 1 72 ? 25.156 -5.328 -1.987 1 93.94 72 PHE A CA 1
ATOM 572 C C . PHE A 1 72 ? 25.656 -4.465 -0.839 1 93.94 72 PHE A C 1
ATOM 574 O O . PHE A 1 72 ? 26.156 -4.984 0.163 1 93.94 72 PHE A O 1
ATOM 581 N N . THR A 1 73 ? 25.562 -3.148 -0.996 1 93 73 THR A N 1
ATOM 582 C CA . THR A 1 73 ? 25.953 -2.225 0.063 1 93 73 THR A CA 1
ATOM 583 C C . THR A 1 73 ? 24.859 -2.113 1.118 1 93 73 THR A C 1
ATOM 585 O O . THR A 1 73 ? 23.766 -2.646 0.938 1 93 73 THR A O 1
ATOM 588 N N . GLN A 1 74 ? 25.172 -1.467 2.227 1 92.81 74 GLN A N 1
ATOM 589 C CA . GLN A 1 74 ? 24.188 -1.252 3.285 1 92.81 74 GLN A CA 1
ATOM 590 C C . GLN A 1 74 ? 22.938 -0.568 2.744 1 92.81 74 GLN A C 1
ATOM 592 O O . GLN A 1 74 ? 21.828 -0.904 3.141 1 92.81 74 GLN A O 1
ATOM 597 N N . ARG A 1 75 ? 23.156 0.36 1.834 1 94.06 75 ARG A N 1
ATOM 598 C CA . ARG A 1 75 ? 22.047 1.092 1.228 1 94.06 75 ARG A CA 1
ATOM 599 C C . ARG A 1 75 ? 21.125 0.152 0.458 1 94.06 75 ARG A C 1
ATOM 601 O O . ARG A 1 75 ? 19.906 0.302 0.501 1 94.06 75 ARG A O 1
ATOM 608 N N . ASP A 1 76 ? 21.703 -0.815 -0.228 1 95.19 76 ASP A N 1
ATOM 609 C CA . ASP A 1 76 ? 20.938 -1.791 -0.999 1 95.19 76 ASP A CA 1
ATOM 610 C C . ASP A 1 76 ? 20.078 -2.672 -0.084 1 95.19 76 ASP A C 1
ATOM 612 O O . ASP A 1 76 ? 18.891 -2.857 -0.325 1 95.19 76 ASP A O 1
ATOM 616 N N . PHE A 1 77 ? 20.688 -3.121 0.989 1 93.75 77 PHE A N 1
ATOM 617 C CA . PHE A 1 77 ? 19.969 -3.967 1.938 1 93.75 77 PHE A CA 1
ATOM 618 C C . PHE A 1 77 ? 18.906 -3.168 2.684 1 93.75 77 PHE A C 1
ATOM 620 O O . PHE A 1 77 ? 17.844 -3.689 2.99 1 93.75 77 PHE A O 1
ATOM 627 N N . ALA A 1 78 ? 19.219 -1.903 2.975 1 94.69 78 ALA A N 1
ATOM 628 C CA . ALA A 1 78 ? 18.266 -1.045 3.664 1 94.69 78 ALA A CA 1
ATOM 629 C C . ALA A 1 78 ? 16.969 -0.922 2.867 1 94.69 78 ALA A C 1
ATOM 631 O O . ALA A 1 78 ? 15.875 -1.085 3.418 1 94.69 78 ALA A O 1
ATOM 632 N N . LEU A 1 79 ? 17.094 -0.673 1.58 1 96.25 79 LEU A N 1
ATOM 633 C CA . LEU A 1 79 ? 15.898 -0.53 0.748 1 96.25 79 LEU A CA 1
ATOM 634 C C . LEU A 1 79 ? 15.164 -1.858 0.625 1 96.25 79 LEU A C 1
ATOM 636 O O . LEU A 1 79 ? 13.93 -1.9 0.719 1 96.25 79 LEU A O 1
ATOM 640 N N . ARG A 1 80 ? 15.891 -2.93 0.434 1 95.25 80 ARG A N 1
ATOM 641 C CA . ARG A 1 80 ? 15.281 -4.254 0.329 1 95.25 80 ARG A CA 1
ATOM 642 C C . ARG A 1 80 ? 14.484 -4.586 1.583 1 95.25 80 ARG A C 1
ATOM 644 O O . ARG A 1 80 ? 13.32 -4.988 1.495 1 95.25 80 ARG A O 1
ATOM 651 N N . ASN A 1 81 ? 15.109 -4.422 2.729 1 94 81 ASN A N 1
ATOM 652 C CA . ASN A 1 81 ? 14.469 -4.77 3.99 1 94 81 ASN A CA 1
ATOM 653 C C . ASN A 1 81 ? 13.234 -3.91 4.246 1 94 81 ASN A C 1
ATOM 655 O O . ASN A 1 81 ? 12.203 -4.414 4.688 1 94 81 ASN A O 1
ATOM 659 N N . ALA A 1 82 ? 13.367 -2.639 3.973 1 96.62 82 ALA A N 1
ATOM 660 C CA . ALA A 1 82 ? 12.219 -1.74 4.109 1 96.62 82 ALA A CA 1
ATOM 661 C C . ALA A 1 82 ? 11.07 -2.172 3.203 1 96.62 82 ALA A C 1
ATOM 663 O O . ALA A 1 82 ? 9.906 -2.111 3.596 1 96.62 82 ALA A O 1
ATOM 664 N N . ALA A 1 83 ? 11.406 -2.6 2.01 1 97.19 83 ALA A N 1
ATOM 665 C CA . ALA A 1 83 ? 10.406 -3.018 1.034 1 97.19 83 ALA A CA 1
ATOM 666 C C . ALA A 1 83 ? 9.641 -4.246 1.524 1 97.19 83 ALA A C 1
ATOM 668 O O . ALA A 1 83 ? 8.445 -4.387 1.261 1 97.19 83 ALA A O 1
ATOM 669 N N . TRP A 1 84 ? 10.25 -5.094 2.311 1 96.44 84 TRP A N 1
ATOM 670 C CA . TRP A 1 84 ? 9.664 -6.34 2.793 1 96.44 84 TRP A CA 1
ATOM 671 C C . TRP A 1 84 ? 8.859 -6.105 4.07 1 96.44 84 TRP A C 1
ATOM 673 O O . TRP A 1 84 ? 8.141 -6.992 4.531 1 96.44 84 TRP A O 1
ATOM 683 N N . LEU A 1 85 ? 8.867 -5.016 4.629 1 96.56 85 LEU A N 1
ATOM 684 C CA . LEU A 1 85 ? 8.516 -4.797 6.027 1 96.56 85 LEU A CA 1
ATOM 685 C C . LEU A 1 85 ? 7.059 -5.176 6.281 1 96.56 85 LEU A C 1
ATOM 687 O O . LEU A 1 85 ? 6.758 -5.875 7.254 1 96.56 85 LEU A O 1
ATOM 691 N N . ILE A 1 86 ? 6.121 -4.672 5.426 1 97.62 86 ILE A N 1
ATOM 692 C CA . ILE A 1 86 ? 4.703 -4.871 5.699 1 97.62 86 ILE A CA 1
ATOM 693 C C . ILE A 1 86 ? 4.371 -6.359 5.637 1 97.62 86 ILE A C 1
ATOM 695 O O . ILE A 1 86 ? 3.625 -6.871 6.473 1 97.62 86 ILE A O 1
ATOM 699 N N . SER A 1 87 ? 4.945 -7.031 4.664 1 96.56 87 SER A N 1
ATOM 700 C CA . SER A 1 87 ? 4.773 -8.477 4.594 1 96.56 87 SER A CA 1
ATOM 701 C C . SER A 1 87 ? 5.293 -9.156 5.859 1 96.56 87 SER A C 1
ATOM 703 O O . SER A 1 87 ? 4.652 -10.07 6.383 1 96.56 87 SER A O 1
ATOM 705 N N . ASP A 1 88 ? 6.418 -8.711 6.344 1 94.75 88 ASP A N 1
ATOM 706 C CA . ASP A 1 88 ? 7.004 -9.273 7.559 1 94.75 88 ASP A CA 1
ATOM 707 C C . ASP A 1 88 ? 6.105 -9.031 8.766 1 94.75 88 ASP A C 1
ATOM 709 O O . ASP A 1 88 ? 5.938 -9.914 9.609 1 94.75 88 ASP A O 1
ATOM 713 N N . VAL A 1 89 ? 5.57 -7.844 8.828 1 95.06 89 VAL A N 1
ATOM 714 C CA . VAL A 1 89 ? 4.684 -7.496 9.938 1 95.06 89 VAL A CA 1
ATOM 715 C C . VAL A 1 89 ? 3.463 -8.414 9.93 1 95.06 89 VAL A C 1
ATOM 717 O O . VAL A 1 89 ? 3.078 -8.953 10.969 1 95.06 89 VAL A O 1
ATOM 720 N N . VAL A 1 90 ? 2.875 -8.633 8.773 1 96.25 90 VAL A N 1
ATOM 721 C CA . VAL A 1 90 ? 1.707 -9.5 8.648 1 96.25 90 VAL A CA 1
ATOM 722 C C . VAL A 1 90 ? 2.086 -10.938 9 1 96.25 90 VAL A C 1
ATOM 724 O O . VAL A 1 90 ? 1.406 -11.586 9.797 1 96.25 90 VAL A O 1
ATOM 727 N N . THR A 1 91 ? 3.176 -11.406 8.5 1 95.75 91 TH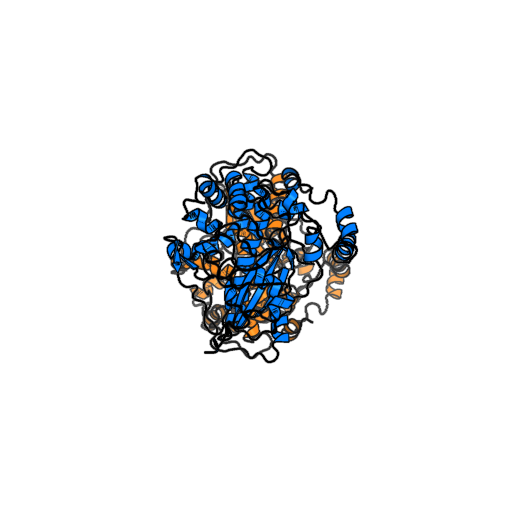R A N 1
ATOM 728 C CA . THR A 1 91 ? 3.617 -12.797 8.633 1 95.75 91 THR A CA 1
ATOM 729 C C . THR A 1 91 ? 3.92 -13.133 10.086 1 95.75 91 THR A C 1
ATOM 731 O O . THR A 1 91 ? 3.686 -14.258 10.531 1 95.75 91 THR A O 1
ATOM 734 N N . ASN A 1 92 ? 4.32 -12.188 10.844 1 93.69 92 ASN A N 1
ATOM 735 C CA . ASN A 1 92 ? 4.84 -12.461 12.18 1 93.69 92 ASN A CA 1
ATOM 736 C C . ASN A 1 92 ? 3.762 -12.281 13.25 1 93.69 92 ASN A C 1
ATOM 738 O O . ASN A 1 92 ? 3.977 -12.602 14.414 1 93.69 92 ASN A O 1
ATOM 742 N N . ARG A 1 93 ? 2.57 -11.781 12.867 1 93.88 93 ARG A N 1
ATOM 743 C CA . ARG A 1 93 ? 1.494 -11.5 13.805 1 93.88 93 ARG A CA 1
ATOM 744 C C . ARG A 1 93 ? 1.182 -12.727 14.664 1 93.88 93 ARG A C 1
ATOM 746 O O . ARG A 1 93 ? 0.947 -12.609 15.867 1 93.88 93 ARG A O 1
ATOM 753 N N . PHE A 1 94 ? 1.198 -13.922 14.062 1 95.25 94 PHE A N 1
ATOM 754 C CA . PHE A 1 94 ? 0.802 -15.133 14.766 1 95.25 94 PHE A CA 1
ATOM 755 C C . PHE A 1 94 ? 1.878 -16.203 14.641 1 95.25 94 PHE A C 1
ATOM 757 O O . PHE A 1 94 ? 1.584 -17.406 14.727 1 95.25 94 PHE A O 1
ATOM 764 N N . ALA A 1 95 ? 3.123 -15.734 14.383 1 94.31 95 ALA A N 1
ATOM 765 C CA . ALA A 1 95 ? 4.234 -16.656 14.188 1 94.31 95 ALA A CA 1
ATOM 766 C C . ALA A 1 95 ? 4.473 -17.5 15.445 1 94.31 95 ALA A C 1
ATOM 768 O O . ALA A 1 95 ? 4.832 -18.672 15.352 1 94.31 95 ALA A O 1
ATOM 769 N N . ALA A 1 96 ? 4.281 -16.922 16.625 1 95.12 96 ALA A N 1
ATOM 770 C CA . ALA A 1 96 ? 4.484 -17.609 17.891 1 95.12 96 ALA A CA 1
ATOM 771 C C . ALA A 1 96 ? 3.514 -18.781 18.047 1 95.12 96 ALA A C 1
ATOM 773 O O . ALA A 1 96 ? 3.773 -19.719 18.797 1 95.12 96 ALA A O 1
ATOM 774 N N . GLU A 1 97 ? 2.422 -18.75 17.281 1 96.25 97 GLU A N 1
ATOM 775 C CA . GLU A 1 97 ? 1.422 -19.812 17.297 1 96.25 97 GLU A CA 1
ATOM 776 C C . GLU A 1 97 ? 1.647 -20.812 16.172 1 96.25 97 GLU A C 1
ATOM 778 O O . GLU A 1 97 ? 0.79 -21.656 15.891 1 96.25 97 GLU A O 1
ATOM 783 N N . GLY A 1 98 ? 2.723 -20.656 15.445 1 96.06 98 GLY A N 1
ATOM 784 C CA . GLY A 1 98 ? 3.084 -21.578 14.383 1 96.06 98 GLY A CA 1
ATOM 785 C C . GLY A 1 98 ? 2.498 -21.203 13.039 1 96.06 98 GLY A C 1
ATOM 786 O O . GLY A 1 98 ? 2.516 -22 12.102 1 96.06 98 GLY A O 1
ATOM 787 N N . ARG A 1 99 ? 1.935 -20 13 1 96.94 99 ARG A N 1
ATOM 788 C CA . ARG A 1 99 ? 1.296 -19.562 11.766 1 96.94 99 ARG A CA 1
AT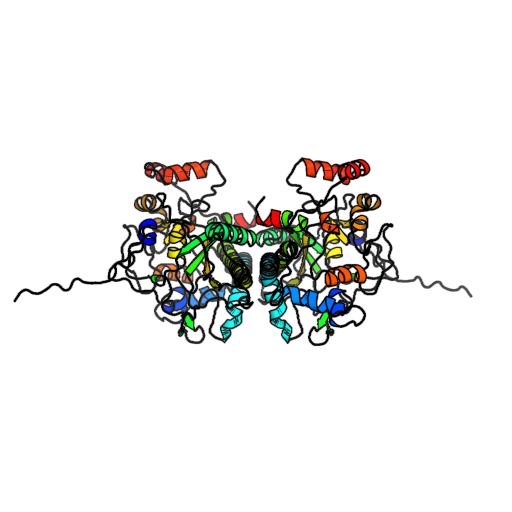OM 789 C C . ARG A 1 99 ? 2.025 -18.359 11.172 1 96.94 99 ARG A C 1
ATOM 791 O O . ARG A 1 99 ? 1.743 -17.219 11.531 1 96.94 99 ARG A O 1
ATOM 798 N N . ARG A 1 100 ? 2.93 -18.578 10.281 1 96.25 100 ARG A N 1
ATOM 799 C CA . ARG A 1 100 ? 3.504 -17.516 9.461 1 96.25 100 ARG A CA 1
ATOM 800 C C . ARG A 1 100 ? 2.609 -17.188 8.273 1 96.25 100 ARG A C 1
ATOM 802 O O . ARG A 1 100 ? 2.73 -17.812 7.211 1 96.25 100 ARG A O 1
ATOM 809 N N . GLU A 1 101 ? 1.768 -16.266 8.469 1 97.62 101 GLU A N 1
ATOM 810 C CA . GLU A 1 101 ? 0.663 -15.992 7.559 1 97.62 101 GLU A CA 1
ATOM 811 C C . GLU A 1 101 ? 1.158 -15.312 6.285 1 97.62 101 GLU A C 1
ATOM 813 O O . GLU A 1 101 ? 2.037 -14.453 6.336 1 97.62 101 GLU A O 1
ATOM 818 N N . GLY A 1 102 ? 0.583 -15.719 5.18 1 97.19 102 GLY A N 1
ATOM 819 C CA . GLY A 1 102 ? 1.002 -15.234 3.873 1 97.19 102 GLY A CA 1
ATOM 820 C C . GLY A 1 102 ? 2.006 -16.141 3.193 1 97.19 102 GLY A C 1
ATOM 821 O O . GLY A 1 102 ? 2.156 -16.109 1.971 1 97.19 102 GLY A O 1
ATOM 822 N N . PHE A 1 103 ? 2.748 -16.984 3.996 1 96.25 103 PHE A N 1
ATOM 823 C CA . PHE A 1 103 ? 3.756 -17.859 3.412 1 96.25 103 PHE A CA 1
ATOM 824 C C . PHE A 1 103 ? 3.5 -19.312 3.801 1 96.25 103 PHE A C 1
ATOM 826 O O . PHE A 1 103 ? 3.506 -20.203 2.945 1 96.25 103 PHE A O 1
ATOM 833 N N . GLN A 1 104 ? 3.209 -19.578 5.098 1 96.12 104 GLN A N 1
ATOM 834 C CA . GLN A 1 104 ? 2.982 -20.953 5.539 1 96.12 104 GLN A CA 1
ATOM 835 C C . GLN A 1 104 ? 1.527 -21.172 5.953 1 96.12 104 GLN A C 1
ATOM 837 O O . GLN A 1 104 ? 1.056 -22.297 6.023 1 96.12 104 GLN A O 1
ATOM 842 N N . ALA A 1 105 ? 0.832 -20.172 6.23 1 97.44 105 ALA A N 1
ATOM 843 C CA . ALA A 1 105 ? -0.566 -20.234 6.648 1 97.44 105 ALA A CA 1
ATOM 844 C C . ALA A 1 105 ? -1.375 -19.094 6.031 1 97.44 105 ALA A C 1
ATOM 846 O O . ALA A 1 105 ? -0.834 -18.031 5.742 1 97.44 105 ALA A O 1
ATOM 847 N N . PRO A 1 106 ? -2.662 -19.375 5.824 1 97.62 106 PRO A N 1
ATOM 848 C CA . PRO A 1 106 ? -3.49 -18.266 5.328 1 97.62 106 PRO A CA 1
ATOM 849 C C . PRO A 1 106 ? -3.586 -17.109 6.316 1 97.62 106 PRO A C 1
ATOM 851 O O . PRO A 1 106 ? -3.361 -17.297 7.516 1 97.62 106 PRO A O 1
ATOM 854 N N . ILE A 1 107 ? -3.836 -15.938 5.801 1 97.94 107 ILE A N 1
ATOM 855 C CA . ILE A 1 107 ? -3.934 -14.75 6.645 1 97.94 107 ILE A CA 1
ATOM 856 C C . ILE A 1 107 ? -5.27 -14.75 7.383 1 97.94 107 ILE A C 1
ATOM 858 O O . ILE A 1 107 ? -6.332 -14.859 6.762 1 97.94 107 ILE A O 1
ATOM 862 N N . SER A 1 108 ? -5.23 -14.633 8.648 1 95.88 108 SER A N 1
ATOM 863 C CA . SER A 1 108 ? -6.398 -14.719 9.523 1 95.88 108 SER A CA 1
ATOM 864 C C . SER A 1 108 ? -7.363 -13.562 9.266 1 95.88 108 SER A C 1
ATOM 866 O O . SER A 1 108 ? -6.949 -12.492 8.828 1 95.88 108 SER A O 1
ATOM 868 N N . TYR A 1 109 ? -8.633 -13.828 9.594 1 93.94 109 TYR A N 1
ATOM 869 C CA . TYR A 1 109 ? -9.672 -12.812 9.477 1 93.94 109 TYR A CA 1
ATOM 870 C C . TYR A 1 109 ? -9.445 -11.68 10.469 1 93.94 109 TYR A C 1
ATOM 872 O O . TYR A 1 109 ? -9.242 -11.914 11.656 1 93.94 109 TYR A O 1
ATOM 880 N N . ASP A 1 110 ? -9.469 -10.461 9.922 1 91.19 110 ASP A N 1
ATOM 881 C CA . ASP A 1 110 ? -9.406 -9.32 10.836 1 91.19 110 ASP A CA 1
ATOM 882 C C . ASP A 1 110 ? -10.812 -8.82 11.172 1 91.19 110 ASP A C 1
ATOM 884 O O . ASP A 1 110 ? -10.992 -8.062 12.133 1 91.19 110 ASP A O 1
ATOM 888 N N . THR A 1 111 ? -11.75 -9.172 10.344 1 88.69 111 THR A N 1
ATOM 889 C CA . THR A 1 111 ? -13.172 -8.906 10.57 1 88.69 111 THR A CA 1
ATOM 890 C C . THR A 1 111 ? -14 -10.164 10.312 1 88.69 111 THR A C 1
ATOM 892 O O . THR A 1 111 ? -13.672 -10.969 9.445 1 88.69 111 THR A O 1
ATOM 895 N N . PRO A 1 112 ? -15.031 -10.344 11.07 1 91.12 112 PRO A N 1
ATOM 896 C CA . PRO A 1 112 ? -15.883 -11.508 10.812 1 91.12 112 PRO A CA 1
ATOM 897 C C . PRO A 1 112 ? -16.688 -11.375 9.523 1 91.12 112 PRO A C 1
ATOM 899 O O . PRO A 1 112 ? -16.766 -10.289 8.945 1 91.12 112 PRO A O 1
ATOM 902 N N . VAL A 1 113 ? -17.188 -12.492 9.031 1 94.81 113 VAL A N 1
ATOM 903 C CA . VAL A 1 113 ? -18.156 -12.453 7.938 1 94.81 113 VAL A CA 1
ATOM 904 C C . VAL A 1 113 ? -19.438 -11.797 8.414 1 94.81 113 VAL A C 1
ATOM 906 O O . VAL A 1 113 ? -19.984 -12.148 9.461 1 94.81 113 VAL A O 1
ATOM 909 N N . ALA A 1 114 ? -19.859 -10.75 7.633 1 93.44 114 ALA A N 1
ATOM 910 C CA . ALA A 1 114 ? -21.109 -10.086 8.008 1 93.44 114 ALA A CA 1
ATOM 911 C C . ALA A 1 114 ? -22.266 -11.078 8.07 1 93.44 114 ALA A C 1
ATOM 913 O O . ALA A 1 114 ? -22.359 -11.977 7.23 1 93.44 114 ALA A O 1
ATOM 914 N N . PRO A 1 115 ? -23.141 -10.922 9.039 1 91.69 115 PRO A N 1
ATOM 915 C CA . PRO A 1 115 ? -24.25 -11.867 9.195 1 91.69 115 PRO A CA 1
ATOM 916 C C . PRO A 1 115 ? -25.25 -11.797 8.031 1 91.69 115 PRO A C 1
ATOM 918 O O . PRO A 1 115 ? -25.844 -12.812 7.664 1 91.69 115 PRO A O 1
ATOM 921 N N . GLN A 1 116 ? -25.438 -10.625 7.488 1 91.56 116 GLN A N 1
ATOM 922 C CA . GLN A 1 116 ? -26.344 -10.469 6.355 1 91.56 116 GLN A CA 1
ATOM 923 C C . GLN A 1 116 ? -25.578 -10.539 5.031 1 91.56 116 GLN A C 1
ATOM 925 O O . GLN A 1 116 ? -24.578 -9.844 4.848 1 91.56 116 GLN A O 1
ATOM 930 N N . GLN A 1 117 ? -26.078 -11.344 4.148 1 93.94 117 GLN A N 1
ATOM 931 C CA . GLN A 1 117 ? -25.469 -11.492 2.83 1 93.94 117 GLN A CA 1
ATOM 932 C C . GLN A 1 117 ? -26.109 -10.531 1.822 1 93.94 117 GLN A C 1
ATOM 934 O O . GLN A 1 117 ? -27.328 -10.469 1.708 1 93.94 117 GLN A O 1
ATOM 939 N N . VAL A 1 118 ? -25.266 -9.797 1.19 1 93.69 118 VAL A N 1
ATOM 940 C CA . VAL A 1 118 ? -25.734 -8.992 0.07 1 93.69 118 VAL A CA 1
ATOM 941 C C . VAL A 1 118 ? -26.078 -9.898 -1.111 1 93.69 118 VAL A C 1
ATOM 943 O O . VAL A 1 118 ? -25.281 -10.766 -1.481 1 93.69 118 VAL A O 1
ATOM 946 N N . GLY A 1 119 ? -27.234 -9.711 -1.694 1 96.06 119 GLY A N 1
ATOM 947 C CA . GLY A 1 119 ? -27.641 -10.547 -2.818 1 96.06 119 GLY A CA 1
ATOM 948 C C . GLY A 1 119 ? -26.828 -10.297 -4.07 1 96.06 119 GLY A C 1
ATOM 949 O O . GLY A 1 119 ? -26.469 -9.156 -4.367 1 96.06 119 GLY A O 1
ATOM 950 N N . VAL A 1 120 ? -26.484 -11.422 -4.777 1 97.31 120 VAL A N 1
ATOM 951 C CA . VAL A 1 120 ? -25.781 -11.352 -6.055 1 97.31 120 VAL A CA 1
ATOM 952 C C . VAL A 1 120 ? -26.688 -11.891 -7.164 1 97.31 120 VAL A C 1
ATOM 954 O O . VAL A 1 120 ? -26.859 -13.102 -7.301 1 97.31 120 VAL A O 1
ATOM 957 N N . ASP A 1 121 ? -27.156 -10.961 -7.934 1 96.31 121 ASP A N 1
ATOM 958 C CA . ASP A 1 121 ? -28.078 -11.359 -8.992 1 96.31 121 ASP A CA 1
ATOM 959 C C . ASP A 1 121 ? -27.328 -11.727 -10.266 1 96.31 121 ASP A C 1
ATOM 961 O O . ASP A 1 121 ? -27.781 -12.555 -11.055 1 96.31 121 ASP A O 1
ATOM 965 N N . ASP A 1 122 ? -26.25 -11.125 -10.508 1 97.94 122 ASP A N 1
ATOM 966 C CA . ASP A 1 122 ? -25.453 -11.305 -11.711 1 97.94 122 ASP A CA 1
ATOM 967 C C . ASP A 1 122 ? -23.984 -11.555 -11.359 1 97.94 122 ASP A C 1
ATOM 969 O O . ASP A 1 122 ? -23.219 -10.609 -11.148 1 97.94 122 ASP A O 1
ATOM 973 N N . PRO A 1 123 ? -23.578 -12.859 -11.383 1 98.44 123 PRO A N 1
ATOM 974 C CA . PRO A 1 123 ? -22.188 -13.188 -11.031 1 98.44 123 PRO A CA 1
ATOM 975 C C . PRO A 1 123 ? -21.172 -12.492 -11.922 1 98.44 123 PRO A C 1
ATOM 977 O O . PRO A 1 123 ? -20.062 -12.18 -11.477 1 98.44 123 PRO A O 1
ATOM 980 N N . ALA A 1 124 ? -21.5 -12.266 -13.164 1 98.38 124 ALA A N 1
ATOM 981 C CA . ALA A 1 124 ? -20.594 -11.57 -14.078 1 98.38 124 ALA A CA 1
ATOM 982 C C . ALA A 1 124 ? -20.359 -10.125 -13.633 1 98.38 124 ALA A C 1
ATOM 984 O O . ALA A 1 124 ? -19.234 -9.641 -13.633 1 98.38 124 ALA A O 1
ATOM 985 N N . ALA A 1 125 ? -21.469 -9.453 -13.289 1 97.69 125 ALA A N 1
ATOM 986 C CA . ALA A 1 125 ? -21.359 -8.086 -12.781 1 97.69 125 ALA A CA 1
ATOM 987 C C . ALA A 1 125 ? -20.562 -8.039 -11.477 1 97.69 125 ALA A C 1
ATOM 989 O O . ALA A 1 125 ? -19.781 -7.113 -11.25 1 97.69 125 ALA A O 1
ATOM 990 N N . MET A 1 126 ? -20.781 -9.039 -10.656 1 98.25 126 MET A N 1
ATOM 991 C CA . MET A 1 126 ? -20.062 -9.102 -9.391 1 98.25 126 MET A CA 1
ATOM 992 C C . MET A 1 126 ? -18.562 -9.305 -9.625 1 98.25 126 MET A C 1
ATOM 994 O O . MET A 1 126 ? -17.734 -8.68 -8.961 1 98.25 126 MET A O 1
ATOM 998 N N . SER A 1 127 ? -18.219 -10.18 -10.602 1 98.69 127 SER A N 1
ATOM 999 C CA . SER A 1 127 ? -16.812 -10.375 -10.953 1 98.69 127 SER A CA 1
ATOM 1000 C C . SER A 1 127 ? -16.188 -9.07 -11.422 1 98.69 127 SER A C 1
ATOM 1002 O O . SER A 1 127 ? -15.047 -8.758 -11.062 1 98.69 127 SER A O 1
ATOM 1004 N N . ALA A 1 128 ? -16.922 -8.352 -12.219 1 98.31 128 ALA A N 1
ATOM 1005 C CA . ALA A 1 128 ? -16.422 -7.062 -12.703 1 98.31 128 ALA A CA 1
ATOM 1006 C C . ALA A 1 128 ? -16.203 -6.094 -11.539 1 98.31 128 ALA A C 1
ATOM 1008 O O . ALA A 1 128 ? -15.211 -5.363 -11.516 1 98.31 128 ALA A O 1
ATOM 1009 N N . GLU A 1 129 ? -17.125 -6.105 -10.609 1 97.94 129 GLU A N 1
ATOM 1010 C CA . GLU A 1 129 ? -17 -5.266 -9.422 1 97.94 129 GLU A CA 1
ATOM 1011 C C . GLU A 1 129 ? -15.766 -5.652 -8.602 1 97.94 129 GLU A C 1
ATOM 1013 O O . GLU A 1 129 ? -14.992 -4.789 -8.188 1 97.94 129 GLU A O 1
ATOM 1018 N N . ILE A 1 130 ? -15.539 -6.941 -8.406 1 98.75 130 ILE A N 1
ATOM 1019 C CA . ILE A 1 130 ? -14.398 -7.441 -7.645 1 98.75 130 ILE A CA 1
ATOM 1020 C C . ILE A 1 130 ? -13.094 -7.016 -8.328 1 98.75 130 ILE A C 1
ATOM 1022 O O . ILE A 1 130 ? -12.148 -6.59 -7.66 1 98.75 130 ILE A O 1
ATOM 1026 N N . LYS A 1 131 ? -13.055 -7.117 -9.617 1 98.75 131 LYS A N 1
ATOM 1027 C CA . LYS A 1 131 ? -11.867 -6.711 -10.359 1 98.75 131 LYS A CA 1
ATOM 1028 C C . LYS A 1 131 ? -11.609 -5.215 -10.211 1 98.75 131 LYS A C 1
ATOM 1030 O O . LYS A 1 131 ? -10.461 -4.793 -10.039 1 98.75 131 LYS A O 1
ATOM 1035 N N . ARG A 1 132 ? -12.641 -4.43 -10.242 1 98.06 132 ARG A N 1
ATOM 1036 C CA . ARG A 1 132 ? -12.5 -2.99 -10.055 1 98.06 132 ARG A CA 1
ATOM 1037 C C . ARG A 1 132 ? -12.023 -2.66 -8.648 1 98.06 132 ARG A C 1
ATOM 1039 O O . ARG A 1 132 ? -11.156 -1.802 -8.461 1 98.06 132 ARG A O 1
ATOM 1046 N N . ILE A 1 133 ? -12.586 -3.357 -7.664 1 98.56 133 ILE A N 1
ATOM 1047 C CA . ILE A 1 133 ? -12.219 -3.113 -6.273 1 98.56 133 ILE A CA 1
ATOM 1048 C C . ILE A 1 133 ? -10.781 -3.566 -6.031 1 98.56 133 ILE A C 1
ATOM 1050 O O . ILE A 1 133 ? -10.031 -2.912 -5.305 1 98.56 133 ILE A O 1
ATOM 1054 N N . ALA A 1 134 ? -10.391 -4.676 -6.652 1 98.81 134 ALA A N 1
ATOM 1055 C CA . ALA A 1 134 ? -9 -5.125 -6.562 1 98.81 134 ALA A CA 1
ATOM 1056 C C . ALA A 1 134 ? -8.047 -4.055 -7.09 1 98.81 134 ALA A C 1
ATOM 1058 O O . ALA A 1 134 ? -7.023 -3.771 -6.469 1 98.81 134 ALA A O 1
ATOM 1059 N N . ARG A 1 135 ? -8.391 -3.479 -8.203 1 98.12 135 ARG A N 1
ATOM 1060 C CA . ARG A 1 135 ? -7.574 -2.414 -8.781 1 98.12 135 ARG A CA 1
ATOM 1061 C C . ARG A 1 135 ? -7.566 -1.182 -7.879 1 98.12 135 ARG A C 1
ATOM 1063 O O . ARG A 1 135 ? -6.539 -0.514 -7.742 1 98.12 135 ARG A O 1
ATOM 1070 N N . PHE A 1 136 ? -8.75 -0.896 -7.312 1 98.25 136 PHE A N 1
ATOM 1071 C CA . PHE A 1 136 ? -8.859 0.213 -6.371 1 98.25 136 PHE A CA 1
ATOM 1072 C C . PHE A 1 136 ? -7.859 0.06 -5.238 1 98.25 136 PHE A C 1
ATOM 1074 O O . PHE A 1 136 ? -7.23 1.036 -4.82 1 98.25 136 PHE A O 1
ATOM 1081 N N . PHE A 1 137 ? -7.586 -1.156 -4.734 1 98.56 137 PHE A N 1
ATOM 1082 C CA . PHE A 1 137 ? -6.676 -1.397 -3.621 1 98.56 137 PHE A CA 1
ATOM 1083 C C . PHE A 1 137 ? -5.238 -1.533 -4.113 1 98.56 137 PHE A C 1
ATOM 1085 O O . PHE A 1 137 ? -4.305 -1.582 -3.312 1 98.56 137 PHE A O 1
ATOM 1092 N N . GLY A 1 138 ? -5.012 -1.668 -5.414 1 98 138 GLY A N 1
ATOM 1093 C CA . GLY A 1 138 ? -3.648 -1.552 -5.91 1 98 138 GLY A CA 1
ATOM 1094 C C . GLY A 1 138 ? -3.197 -2.764 -6.703 1 98 138 GLY A C 1
ATOM 1095 O O . GLY A 1 138 ? -2.043 -2.836 -7.129 1 98 138 GLY A O 1
ATOM 1096 N N . ALA A 1 139 ? -4.098 -3.75 -6.938 1 98.75 139 ALA A N 1
ATOM 1097 C CA . ALA A 1 139 ? -3.717 -4.875 -7.785 1 98.75 139 ALA A CA 1
ATOM 1098 C C . ALA A 1 139 ? -3.545 -4.434 -9.234 1 98.75 139 ALA A C 1
ATOM 1100 O O . ALA A 1 139 ? -4.32 -3.619 -9.742 1 98.75 139 ALA A O 1
ATOM 1101 N N . ASP A 1 140 ? -2.537 -4.973 -9.914 1 98.62 140 ASP A N 1
ATOM 1102 C CA . ASP A 1 140 ? -2.314 -4.637 -11.32 1 98.62 140 ASP A CA 1
ATOM 1103 C C . ASP A 1 140 ? -3.145 -5.531 -12.234 1 98.62 140 ASP A C 1
ATOM 1105 O O . ASP A 1 140 ? -3.547 -5.113 -13.32 1 98.62 140 ASP A O 1
ATOM 1109 N N . LEU A 1 141 ? -3.336 -6.758 -11.852 1 98.75 141 LEU A N 1
ATOM 1110 C CA . LEU A 1 141 ? -4.164 -7.723 -12.57 1 98.75 141 LEU A CA 1
ATOM 1111 C C . LEU A 1 141 ? -5.113 -8.438 -11.609 1 98.75 141 LEU A C 1
ATOM 1113 O O . LEU A 1 141 ? -4.84 -8.531 -10.414 1 98.75 141 LEU A O 1
ATOM 1117 N N . CYS A 1 142 ? -6.184 -8.898 -12.109 1 98.88 142 CYS A N 1
ATOM 1118 C CA . CYS A 1 142 ? -7.148 -9.672 -11.344 1 98.88 142 CYS A CA 1
ATOM 1119 C C . CYS A 1 142 ? -7.91 -10.641 -12.234 1 98.88 142 CYS A C 1
ATOM 1121 O O . CYS A 1 142 ? -8.469 -10.242 -13.258 1 98.88 142 CYS A O 1
ATOM 1123 N N . GLY A 1 143 ? -7.824 -11.859 -11.945 1 98.75 143 GLY A N 1
ATOM 1124 C CA . GLY A 1 143 ? -8.609 -12.906 -12.578 1 98.75 143 GLY A CA 1
ATOM 1125 C C . GLY A 1 143 ? -9.336 -13.789 -11.594 1 98.75 143 GLY A C 1
ATOM 1126 O O . GLY A 1 143 ? -8.984 -13.836 -10.414 1 98.75 143 GLY A O 1
ATOM 1127 N N . VAL A 1 144 ? -10.398 -14.438 -12.062 1 98.88 144 VAL A N 1
ATOM 1128 C CA . VAL A 1 144 ? -11.211 -15.312 -11.211 1 98.88 144 VAL A CA 1
ATOM 1129 C C . VAL A 1 144 ? -11.312 -16.703 -11.852 1 98.88 144 VAL A C 1
ATOM 1131 O O . VAL A 1 144 ? -11.555 -16.812 -13.047 1 98.88 144 VAL A O 1
ATOM 1134 N N . THR A 1 145 ? -11.086 -17.719 -11.094 1 98.38 145 THR A N 1
ATOM 1135 C CA . THR A 1 145 ? -11.227 -19.078 -11.594 1 98.38 145 THR A CA 1
ATOM 1136 C C . THR A 1 145 ? -11.883 -19.984 -10.555 1 98.38 145 THR A C 1
ATOM 1138 O O . THR A 1 145 ? -12.172 -19.531 -9.438 1 98.38 145 THR A O 1
ATOM 1141 N N . GLU A 1 146 ? -12.164 -21.172 -10.906 1 97.69 146 GLU A N 1
ATOM 1142 C CA . GLU A 1 146 ? -12.805 -22.141 -10.008 1 97.69 146 GLU A CA 1
ATOM 1143 C C . GLU A 1 146 ? -11.812 -22.672 -8.977 1 97.69 146 GLU A C 1
ATOM 1145 O O . GLU A 1 146 ? -10.617 -22.781 -9.25 1 97.69 146 GLU A O 1
ATOM 1150 N N . LEU A 1 147 ? -12.336 -22.953 -7.805 1 97.81 147 LEU A N 1
ATOM 1151 C CA . LEU A 1 147 ? -11.531 -23.656 -6.801 1 97.81 147 LEU A CA 1
ATOM 1152 C C . LEU A 1 147 ? -11.188 -25.062 -7.258 1 97.81 147 LEU A C 1
ATOM 1154 O O . LEU A 1 147 ? -12.055 -25.797 -7.73 1 97.81 147 LEU A O 1
ATOM 1158 N N . ASP A 1 148 ? -9.984 -25.438 -7.223 1 96.81 148 ASP A N 1
ATOM 1159 C CA . ASP A 1 148 ? -9.461 -26.734 -7.621 1 96.81 148 ASP A CA 1
ATOM 1160 C C . ASP A 1 148 ? -8.516 -27.297 -6.559 1 96.81 148 ASP A C 1
ATOM 1162 O O . ASP A 1 148 ? -7.336 -26.938 -6.52 1 96.81 148 ASP A O 1
ATOM 1166 N N . GLU A 1 149 ? -8.938 -28.203 -5.742 1 95.81 149 GLU A N 1
ATOM 1167 C CA . GLU A 1 149 ? -8.211 -28.703 -4.582 1 95.81 149 GLU A CA 1
ATOM 1168 C C . GLU A 1 149 ? -6.906 -29.375 -5.004 1 95.81 149 GLU A C 1
ATOM 1170 O O . GLU A 1 149 ? -6.004 -29.562 -4.184 1 95.81 149 GLU A O 1
ATOM 1175 N N . ARG A 1 150 ? -6.77 -29.828 -6.242 1 96.12 150 ARG A N 1
ATOM 1176 C CA . ARG A 1 150 ? -5.535 -30.438 -6.73 1 96.12 150 ARG A CA 1
ATOM 1177 C C . ARG A 1 150 ? -4.348 -29.516 -6.527 1 96.12 150 ARG A C 1
ATOM 1179 O O . ARG A 1 150 ? -3.213 -29.969 -6.363 1 96.12 150 ARG A O 1
ATOM 1186 N N . TRP A 1 151 ? -4.664 -28.203 -6.516 1 97.81 151 TRP A N 1
ATOM 1187 C CA . TRP A 1 151 ? -3.576 -27.234 -6.473 1 97.81 151 TRP A CA 1
ATOM 1188 C C . TRP A 1 151 ? -3.348 -26.734 -5.047 1 97.81 151 TRP A C 1
ATOM 1190 O O . TRP A 1 151 ? -2.461 -25.922 -4.805 1 97.81 151 TRP A O 1
ATOM 1200 N N . HIS A 1 152 ? -4.184 -27.188 -4.066 1 98.12 152 HIS A N 1
ATOM 1201 C CA . HIS A 1 152 ? -3.941 -26.875 -2.66 1 98.12 152 HIS A CA 1
ATOM 1202 C C . HIS A 1 152 ? -2.787 -27.719 -2.109 1 98.12 152 HIS A C 1
ATOM 1204 O O . HIS A 1 152 ? -2.596 -28.859 -2.512 1 98.12 152 HIS A O 1
ATOM 1210 N N . TYR A 1 153 ? -2.035 -27.078 -1.255 1 98.38 153 TYR A N 1
ATOM 1211 C CA . TYR A 1 153 ? -1.104 -27.906 -0.49 1 98.38 153 TYR A CA 1
ATOM 1212 C C . TYR A 1 153 ? -1.843 -28.984 0.292 1 98.38 153 TYR A C 1
ATOM 1214 O O . TYR A 1 153 ? -2.986 -28.781 0.707 1 98.38 153 TYR A O 1
ATOM 1222 N N . THR A 1 154 ? -1.168 -30.125 0.532 1 97.81 154 THR A N 1
ATOM 1223 C CA . THR A 1 154 ? -1.772 -31.203 1.306 1 97.81 154 THR A CA 1
ATOM 1224 C C . THR A 1 154 ? -2 -30.766 2.752 1 97.81 154 THR A C 1
ATOM 1226 O O . THR A 1 154 ? -2.963 -31.203 3.391 1 97.81 154 THR A O 1
ATOM 1229 N N . ALA A 1 155 ? -1.074 -30.016 3.264 1 97.75 155 ALA A N 1
ATOM 1230 C CA . ALA A 1 155 ? -1.104 -29.453 4.613 1 97.75 155 ALA A CA 1
ATOM 1231 C C . ALA A 1 155 ? -0.268 -28.188 4.699 1 97.75 155 ALA A C 1
ATOM 1233 O O . ALA A 1 155 ? 0.583 -27.938 3.844 1 97.75 155 ALA A O 1
ATOM 1234 N N . ARG A 1 156 ? -0.61 -27.391 5.656 1 97.44 156 ARG A N 1
ATOM 1235 C CA . ARG A 1 156 ? 0.301 -26.281 5.945 1 97.44 156 ARG A CA 1
ATOM 1236 C C . ARG A 1 156 ? 1.401 -26.719 6.906 1 97.44 156 ARG A C 1
ATOM 1238 O O . ARG A 1 156 ? 1.387 -27.844 7.402 1 97.44 156 ARG A O 1
ATOM 1245 N N . VAL A 1 157 ? 2.336 -25.828 7.078 1 97.31 157 VAL A N 1
ATOM 1246 C CA . VAL A 1 157 ? 3.457 -26.109 7.973 1 97.31 157 VAL A CA 1
ATOM 1247 C C . VAL A 1 157 ? 3.273 -25.344 9.289 1 97.31 157 VAL A C 1
ATOM 1249 O O . VAL A 1 157 ? 2.938 -24.156 9.281 1 97.31 157 VAL A O 1
ATOM 1252 N N . ASP A 1 158 ? 3.389 -26.031 10.414 1 97.38 158 ASP A N 1
ATOM 1253 C CA . ASP A 1 158 ? 3.549 -25.391 11.711 1 97.38 158 ASP A CA 1
ATOM 1254 C C . ASP A 1 158 ? 5 -24.969 11.938 1 97.38 158 ASP A C 1
ATOM 1256 O O . ASP A 1 158 ? 5.879 -25.812 12.102 1 97.38 158 ASP A O 1
ATOM 1260 N N . THR A 1 159 ? 5.25 -23.656 11.922 1 94.38 159 THR A N 1
ATOM 1261 C CA . THR A 1 159 ? 6.621 -23.156 11.852 1 94.38 159 THR A CA 1
ATOM 1262 C C . THR A 1 159 ? 7.312 -23.281 13.211 1 94.38 159 THR A C 1
ATOM 1264 O O . THR A 1 159 ? 8.5 -22.984 13.336 1 94.38 159 THR A O 1
ATOM 1267 N N . ARG A 1 160 ? 6.578 -23.812 14.336 1 94.75 160 ARG A N 1
ATOM 1268 C CA . ARG A 1 160 ? 7.199 -24.047 15.633 1 94.75 160 ARG A CA 1
ATOM 1269 C C . ARG A 1 160 ? 8.086 -25.297 15.602 1 94.75 160 ARG A C 1
ATOM 1271 O O . ARG A 1 160 ? 9.141 -25.328 16.234 1 94.75 160 ARG A O 1
ATOM 1278 N N . ASP A 1 161 ? 7.703 -26.219 14.719 1 95.38 161 ASP A N 1
ATOM 1279 C CA . ASP A 1 161 ? 8.461 -27.469 14.688 1 95.38 161 ASP A CA 1
ATOM 1280 C C . ASP A 1 161 ? 8.469 -28.062 13.281 1 95.38 161 ASP A C 1
ATOM 1282 O O . ASP A 1 161 ? 8.875 -29.219 13.102 1 95.38 161 ASP A O 1
ATOM 1286 N N . MET A 1 162 ? 7.961 -27.391 12.328 1 95.19 162 MET A N 1
ATOM 1287 C CA . MET A 1 162 ? 7.957 -27.734 10.914 1 95.19 162 MET A CA 1
ATOM 1288 C C . MET A 1 162 ? 7.09 -28.969 10.656 1 95.19 162 MET A C 1
ATOM 1290 O O . MET A 1 162 ? 7.242 -29.641 9.633 1 95.19 162 MET A O 1
ATOM 1294 N N . SER A 1 163 ? 6.23 -29.234 11.586 1 96.94 163 SER A N 1
ATOM 1295 C CA . SER A 1 163 ? 5.273 -30.312 11.375 1 96.94 163 SER A CA 1
ATOM 1296 C C . SER A 1 163 ? 4.117 -29.875 10.484 1 96.94 163 SER A C 1
ATOM 1298 O O . SER A 1 163 ? 4 -28.688 10.156 1 96.94 163 SER A O 1
ATOM 1300 N N . GLU A 1 164 ? 3.352 -30.859 10.039 1 97 164 GLU A N 1
ATOM 1301 C CA . GLU A 1 164 ? 2.203 -30.562 9.188 1 97 164 GLU A CA 1
ATOM 1302 C C . GLU A 1 164 ? 0.973 -30.219 10.023 1 97 164 GLU A C 1
ATOM 1304 O O . GLU A 1 164 ? 0.767 -30.781 11.102 1 97 164 GLU A O 1
ATOM 1309 N N . ALA A 1 165 ? 0.203 -29.328 9.555 1 96.94 165 ALA A N 1
ATOM 1310 C CA . ALA A 1 165 ? -1.064 -28.891 10.141 1 96.94 165 ALA A CA 1
ATOM 1311 C C . ALA A 1 165 ? -2.135 -28.719 9.062 1 96.94 165 ALA A C 1
ATOM 1313 O O . ALA A 1 165 ? -1.818 -28.531 7.887 1 96.94 165 ALA A O 1
ATOM 1314 N N . PRO A 1 166 ? -3.371 -28.891 9.438 1 96.06 166 PRO A N 1
ATOM 1315 C CA . PRO A 1 166 ? -4.43 -28.734 8.438 1 96.06 166 PRO A CA 1
ATOM 1316 C C . PRO A 1 166 ? -4.453 -27.328 7.82 1 96.06 166 PRO A C 1
ATOM 1318 O O . PRO A 1 166 ? -4.152 -26.344 8.5 1 96.06 166 PRO A O 1
ATOM 1321 N N . LEU A 1 167 ? -4.836 -27.219 6.566 1 94.88 167 LEU A N 1
ATOM 1322 C CA . LEU A 1 167 ? -4.961 -25.922 5.906 1 94.88 167 LEU A CA 1
ATOM 1323 C C . LEU A 1 167 ? -6.012 -25.062 6.598 1 94.88 167 LEU A C 1
ATOM 1325 O O . LEU A 1 167 ? -5.844 -23.844 6.707 1 94.88 167 LEU A O 1
ATOM 1329 N N . GLY A 1 168 ? -7.145 -25.703 6.988 1 91.12 168 GLY A N 1
ATOM 1330 C CA . GLY A 1 168 ? -8.172 -25 7.734 1 91.12 168 GLY A CA 1
ATOM 1331 C C . GLY A 1 168 ? -9.031 -24.109 6.867 1 91.12 168 GLY A C 1
ATOM 1332 O O . GLY A 1 168 ? -9.516 -23.062 7.324 1 91.12 168 GLY A O 1
ATOM 1333 N N . LEU A 1 169 ? -9.188 -24.359 5.566 1 96.19 169 LEU A N 1
ATOM 1334 C CA . LEU A 1 169 ? -10.07 -23.578 4.703 1 96.19 169 LEU A CA 1
ATOM 1335 C C . LEU A 1 169 ? -11.531 -23.859 5.035 1 96.19 169 LEU A C 1
ATOM 1337 O O . LEU A 1 169 ? -11.914 -25 5.301 1 96.19 169 LEU A O 1
ATOM 1341 N N . PRO A 1 170 ? -12.328 -22.812 5.047 1 96.56 170 PRO A N 1
ATOM 1342 C CA . PRO A 1 170 ? -13.758 -23.031 5.273 1 96.56 170 PRO A CA 1
ATOM 1343 C C . PRO A 1 170 ? -14.398 -23.875 4.172 1 96.56 170 PRO A C 1
ATOM 1345 O O . PRO A 1 170 ? -13.914 -23.891 3.037 1 96.56 170 PRO A O 1
ATOM 1348 N N . ASP A 1 171 ? -15.492 -24.516 4.512 1 96.06 171 ASP A N 1
ATOM 1349 C CA . ASP A 1 171 ? -16.266 -25.281 3.535 1 96.06 171 ASP A CA 1
ATOM 1350 C C . ASP A 1 171 ? -17.031 -24.359 2.594 1 96.06 171 ASP A C 1
ATOM 1352 O O . ASP A 1 171 ? -17.297 -23.203 2.926 1 96.06 171 ASP A O 1
ATOM 1356 N N . GLY A 1 172 ? -17.25 -24.844 1.479 1 97.5 172 GLY A N 1
ATOM 1357 C CA . GLY A 1 172 ? -18.203 -24.172 0.591 1 97.5 172 GLY A CA 1
ATOM 1358 C C . GLY A 1 172 ? -17.547 -23.156 -0.321 1 97.5 172 GLY A C 1
ATOM 1359 O O . GLY A 1 172 ? -18.219 -22.484 -1.106 1 97.5 172 GLY A O 1
ATOM 1360 N N . LEU A 1 173 ? -16.234 -23.016 -0.245 1 98.44 173 LEU A N 1
ATOM 1361 C CA . LEU A 1 173 ? -15.539 -22.109 -1.161 1 98.44 173 LEU A CA 1
ATOM 1362 C C . LEU A 1 173 ? -15.703 -22.578 -2.604 1 98.44 173 LEU A C 1
ATOM 1364 O O . LEU A 1 173 ? -15.68 -23.781 -2.881 1 98.44 173 LEU A O 1
ATOM 1368 N N . THR A 1 174 ? -15.844 -21.609 -3.547 1 98.38 174 THR A N 1
ATOM 1369 C CA . THR A 1 174 ? -16.172 -22 -4.914 1 98.38 174 THR A CA 1
ATOM 1370 C C . THR A 1 174 ? -15.203 -21.375 -5.906 1 98.38 174 THR A C 1
ATOM 1372 O O . THR A 1 174 ? -15.016 -21.891 -7.012 1 98.38 174 THR A O 1
ATOM 1375 N N . SER A 1 175 ? -14.664 -20.25 -5.531 1 98.81 175 SER A N 1
ATOM 1376 C CA . SER A 1 175 ? -13.875 -19.484 -6.488 1 98.81 175 SER A CA 1
ATOM 1377 C C . SER A 1 175 ? -12.539 -19.062 -5.887 1 98.81 175 SER A C 1
ATOM 1379 O O . SER A 1 175 ? -12.383 -19.016 -4.664 1 98.81 175 SER A O 1
ATOM 1381 N N . VAL A 1 176 ? -11.578 -18.844 -6.723 1 98.88 176 VAL A N 1
ATOM 1382 C CA . VAL A 1 176 ? -10.297 -18.25 -6.375 1 98.88 176 VAL A CA 1
ATOM 1383 C C . VAL A 1 176 ? -10.07 -16.984 -7.184 1 98.88 176 VAL A C 1
ATOM 1385 O O . VAL A 1 176 ? -10.094 -17.016 -8.414 1 98.88 176 VAL A O 1
ATOM 1388 N N . ILE A 1 177 ? -9.977 -15.859 -6.465 1 98.94 177 ILE A N 1
ATOM 1389 C CA . ILE A 1 177 ? -9.547 -14.602 -7.062 1 98.94 177 ILE A CA 1
ATOM 1390 C C . ILE A 1 177 ? -8.023 -14.516 -7.055 1 98.94 177 ILE A C 1
ATOM 1392 O O . ILE A 1 177 ? -7.395 -14.633 -6 1 98.94 177 ILE A O 1
ATOM 1396 N N . VAL A 1 178 ? -7.441 -14.375 -8.234 1 98.94 178 VAL A N 1
ATOM 1397 C CA . VAL A 1 178 ? -5.988 -14.289 -8.344 1 98.94 178 VAL A CA 1
ATOM 1398 C C . VAL A 1 178 ? -5.582 -12.867 -8.711 1 98.94 178 VAL A C 1
ATOM 1400 O O . VAL A 1 178 ? -6.109 -12.289 -9.672 1 98.94 178 VAL A O 1
ATOM 1403 N N . LEU A 1 179 ? -4.703 -12.312 -7.91 1 98.94 179 LEU A N 1
ATOM 1404 C CA . LEU A 1 179 ? -4.23 -10.945 -8.117 1 98.94 179 LEU A CA 1
ATOM 1405 C C . LEU A 1 179 ? -2.781 -10.938 -8.594 1 98.94 179 LEU A C 1
ATOM 1407 O O . LEU A 1 179 ? -1.971 -11.75 -8.133 1 98.94 179 LEU A O 1
ATOM 1411 N N . GLY A 1 180 ? -2.455 -10.047 -9.547 1 98.81 180 GLY A N 1
ATOM 1412 C CA . GLY A 1 180 ? -1.094 -9.82 -10 1 98.81 180 GLY A CA 1
ATOM 1413 C C . GLY A 1 180 ? -0.543 -8.469 -9.594 1 98.81 180 GLY A C 1
ATOM 1414 O O . GLY A 1 180 ? -1.261 -7.465 -9.617 1 98.81 180 GLY A O 1
ATOM 1415 N N . HIS A 1 181 ? 0.729 -8.453 -9.164 1 98.69 181 HIS A N 1
ATOM 1416 C CA . HIS A 1 181 ? 1.43 -7.262 -8.695 1 98.69 181 HIS A CA 1
ATOM 1417 C C . HIS A 1 181 ? 2.756 -7.078 -9.422 1 98.69 181 HIS A C 1
ATOM 1419 O O . HIS A 1 181 ? 3.676 -7.883 -9.266 1 98.69 181 HIS A O 1
ATOM 1425 N N . GLU A 1 182 ? 2.861 -6.039 -10.18 1 98.69 182 GLU A N 1
ATOM 1426 C CA . GLU A 1 182 ? 4.004 -5.828 -11.062 1 98.69 182 GLU A CA 1
ATOM 1427 C C . GLU A 1 182 ? 5.246 -5.426 -10.273 1 98.69 182 GLU A C 1
ATOM 1429 O O . GLU A 1 182 ? 5.191 -4.531 -9.43 1 98.69 182 GLU A O 1
ATOM 1434 N N . MET A 1 183 ? 6.32 -6.082 -10.5 1 98.38 183 MET A N 1
ATOM 1435 C CA . MET A 1 183 ? 7.621 -5.684 -9.977 1 98.38 183 MET A CA 1
ATOM 1436 C C . MET A 1 183 ? 8.227 -4.562 -10.812 1 98.38 183 MET A C 1
ATOM 1438 O O . MET A 1 183 ? 8.117 -4.57 -12.039 1 98.38 183 MET A O 1
ATOM 1442 N N . GLU A 1 184 ? 8.875 -3.674 -10.164 1 97.06 184 GLU A N 1
ATOM 1443 C CA . GLU A 1 184 ? 9.461 -2.516 -10.836 1 97.06 184 GLU A CA 1
ATOM 1444 C C . GLU A 1 184 ? 10.516 -2.941 -11.859 1 97.06 184 GLU A C 1
ATOM 1446 O O . GLU A 1 184 ? 11.523 -3.561 -11.5 1 97.06 184 GLU A O 1
ATOM 1451 N N . ARG A 1 185 ? 10.375 -2.529 -13.055 1 96.88 185 ARG A N 1
ATOM 1452 C CA . ARG A 1 185 ? 11.18 -2.984 -14.188 1 96.88 185 ARG A CA 1
ATOM 1453 C C . ARG A 1 185 ? 12.648 -2.604 -14 1 96.88 185 ARG A C 1
ATOM 1455 O O . ARG A 1 185 ? 13.539 -3.412 -14.258 1 96.88 185 ARG A O 1
ATOM 1462 N N . ASP A 1 186 ? 12.938 -1.395 -13.531 1 96.69 186 ASP A N 1
ATOM 1463 C CA . ASP A 1 186 ? 14.305 -0.915 -13.406 1 96.69 186 ASP A CA 1
ATOM 1464 C C . ASP A 1 186 ? 15.055 -1.672 -12.312 1 96.69 186 ASP A C 1
ATOM 1466 O O . ASP A 1 186 ? 16.266 -1.906 -12.422 1 96.69 186 ASP A O 1
ATOM 1470 N N . LEU A 1 187 ? 14.398 -2.018 -11.289 1 97.81 187 LEU A N 1
ATOM 1471 C CA . LEU A 1 187 ? 15.023 -2.818 -10.234 1 97.81 187 LEU A CA 1
ATOM 1472 C C . LEU A 1 187 ? 15.258 -4.25 -10.711 1 97.81 187 LEU A C 1
ATOM 1474 O O . LEU A 1 187 ? 16.312 -4.836 -10.438 1 97.81 187 LEU A O 1
ATOM 1478 N N . VAL A 1 188 ? 14.289 -4.812 -11.43 1 97.88 188 VAL A N 1
ATOM 1479 C CA . VAL A 1 188 ? 14.414 -6.164 -11.977 1 97.88 188 VAL A CA 1
ATOM 1480 C C . VAL A 1 188 ? 15.641 -6.246 -12.875 1 97.88 188 VAL A C 1
ATOM 1482 O O . VAL A 1 188 ? 16.328 -7.27 -12.906 1 97.88 188 VAL A O 1
ATOM 1485 N N . ALA A 1 189 ? 15.984 -5.188 -13.531 1 97.62 189 ALA A N 1
ATOM 1486 C CA . ALA A 1 189 ? 17.125 -5.141 -14.445 1 97.62 189 ALA A CA 1
ATOM 1487 C C . ALA A 1 189 ? 18.438 -5.23 -13.68 1 97.62 189 ALA A C 1
ATOM 1489 O O . ALA A 1 189 ? 19.5 -5.445 -14.281 1 97.62 189 ALA A O 1
ATOM 1490 N N . THR A 1 190 ? 18.375 -5.113 -12.344 1 97.75 190 THR A N 1
ATOM 1491 C CA . THR A 1 190 ? 19.609 -5.125 -11.562 1 97.75 190 THR A CA 1
ATOM 1492 C C . THR A 1 190 ? 19.859 -6.5 -10.945 1 97.75 190 THR A C 1
ATOM 1494 O O . THR A 1 190 ? 20.844 -6.703 -10.242 1 97.75 190 THR A O 1
ATOM 1497 N N . TYR A 1 191 ? 18.984 -7.461 -11.234 1 96.69 191 TYR A N 1
ATOM 1498 C CA . TYR A 1 191 ? 19.219 -8.812 -10.734 1 96.69 191 TYR A CA 1
ATOM 1499 C C . TYR A 1 191 ? 20.484 -9.406 -11.344 1 96.69 191 TYR A C 1
ATOM 1501 O O . TYR A 1 191 ? 20.797 -9.156 -12.508 1 96.69 191 TYR A O 1
ATOM 1509 N N . PRO A 1 192 ? 21.297 -10.203 -10.562 1 95.5 192 PRO A N 1
ATOM 1510 C CA . PRO A 1 192 ? 21.141 -10.438 -9.125 1 95.5 192 PRO A CA 1
ATOM 1511 C C . PRO A 1 192 ? 21.781 -9.344 -8.281 1 95.5 192 PRO A C 1
ATOM 1513 O O . PRO A 1 192 ? 22.875 -8.875 -8.586 1 95.5 192 PRO A O 1
ATOM 1516 N N . SER A 1 193 ? 21.078 -8.859 -7.297 1 94.94 193 SER A N 1
ATOM 1517 C CA . SER A 1 193 ? 21.578 -7.914 -6.301 1 94.94 193 SER A CA 1
ATOM 1518 C C . SER A 1 193 ? 20.625 -7.832 -5.105 1 94.94 193 SER A C 1
ATOM 1520 O O . SER A 1 193 ? 19.453 -8.203 -5.207 1 94.94 193 SER A O 1
ATOM 1522 N N . ALA A 1 194 ? 21.141 -7.426 -3.975 1 93.31 194 ALA A N 1
ATOM 1523 C CA . ALA A 1 194 ? 20.266 -7.129 -2.84 1 93.31 194 ALA A CA 1
ATOM 1524 C C . ALA A 1 194 ? 19.297 -6 -3.178 1 93.31 194 ALA A C 1
ATOM 1526 O O . ALA A 1 194 ? 18.141 -6.023 -2.752 1 93.31 194 ALA A O 1
ATOM 1527 N N . LEU A 1 195 ? 19.766 -5.051 -4.004 1 96 195 LEU A N 1
ATOM 1528 C CA . LEU A 1 195 ? 18.938 -3.93 -4.434 1 96 195 LEU A CA 1
ATOM 1529 C C . LEU A 1 195 ? 17.688 -4.422 -5.148 1 96 195 LEU A C 1
ATOM 1531 O O . LEU A 1 195 ? 16.578 -3.951 -4.875 1 96 195 LEU A O 1
ATOM 1535 N N . ALA A 1 196 ? 17.875 -5.402 -5.996 1 96.62 196 ALA A N 1
ATOM 1536 C CA . ALA A 1 196 ? 16.766 -5.918 -6.801 1 96.62 196 ALA A CA 1
ATOM 1537 C C . ALA A 1 196 ? 15.703 -6.555 -5.918 1 96.62 196 ALA A C 1
ATOM 1539 O O . ALA A 1 196 ? 14.523 -6.602 -6.289 1 96.62 196 ALA A O 1
ATOM 1540 N N . GLY A 1 197 ? 16.109 -6.949 -4.723 1 95.69 197 GLY A N 1
ATOM 1541 C CA . GLY A 1 197 ? 15.18 -7.539 -3.775 1 95.69 197 GLY A CA 1
ATOM 1542 C C . GLY A 1 197 ? 14.102 -6.578 -3.314 1 95.69 197 GLY A C 1
ATOM 1543 O O . GLY A 1 197 ? 13.062 -6.996 -2.805 1 95.69 197 GLY A O 1
ATOM 1544 N N . ALA A 1 198 ? 14.375 -5.297 -3.529 1 96.88 198 ALA A N 1
ATOM 1545 C CA . ALA A 1 198 ? 13.367 -4.301 -3.182 1 96.88 198 ALA A CA 1
ATOM 1546 C C . ALA A 1 198 ? 12.141 -4.422 -4.082 1 96.88 198 ALA A C 1
ATOM 1548 O O . ALA A 1 198 ? 11.016 -4.164 -3.65 1 96.88 198 ALA A O 1
ATOM 1549 N N . ALA A 1 199 ? 12.352 -4.82 -5.32 1 97.38 199 ALA A N 1
ATOM 1550 C CA . ALA A 1 199 ? 11.219 -5.039 -6.223 1 97.38 199 ALA A CA 1
ATOM 1551 C C . ALA A 1 199 ? 10.32 -6.164 -5.719 1 97.38 199 ALA A C 1
ATOM 1553 O O . ALA A 1 199 ? 9.102 -6.031 -5.703 1 97.38 199 ALA A O 1
ATOM 1554 N N . THR A 1 200 ? 10.938 -7.199 -5.27 1 96.75 200 THR A N 1
ATOM 1555 C CA . THR A 1 200 ? 10.211 -8.352 -4.742 1 96.75 200 THR A CA 1
ATOM 1556 C C . THR A 1 200 ? 9.516 -8 -3.428 1 96.75 200 THR A C 1
ATOM 1558 O O . THR A 1 200 ? 8.312 -8.219 -3.277 1 96.75 200 THR A O 1
ATOM 1561 N N . GLY A 1 201 ? 10.32 -7.465 -2.541 1 96.88 201 GLY A N 1
ATOM 1562 C CA . GLY A 1 201 ? 9.797 -7.137 -1.224 1 96.88 201 GLY A CA 1
ATOM 1563 C C . GLY A 1 201 ? 8.641 -6.16 -1.265 1 96.88 201 GLY A C 1
ATOM 1564 O O . GLY A 1 201 ? 7.676 -6.301 -0.513 1 96.88 201 GLY A O 1
ATOM 1565 N N . ARG A 1 202 ? 8.734 -5.164 -2.109 1 98.06 202 ARG A N 1
ATOM 1566 C CA . ARG A 1 202 ? 7.672 -4.172 -2.24 1 98.06 202 ARG A CA 1
ATOM 1567 C C . ARG A 1 202 ? 6.355 -4.824 -2.645 1 98.06 202 ARG A C 1
ATOM 1569 O O . ARG A 1 202 ? 5.301 -4.5 -2.094 1 98.06 202 ARG A O 1
ATOM 1576 N N . GLU A 1 203 ? 6.395 -5.746 -3.568 1 98.06 203 GLU A N 1
ATOM 1577 C CA . GLU A 1 203 ? 5.156 -6.336 -4.066 1 98.06 203 GLU A CA 1
ATOM 1578 C C . GLU A 1 203 ? 4.586 -7.34 -3.072 1 98.06 203 GLU A C 1
ATOM 1580 O O . GLU A 1 203 ? 3.367 -7.484 -2.957 1 98.06 203 GLU A O 1
ATOM 1585 N N . TYR A 1 204 ? 5.465 -8.008 -2.318 1 97.69 204 TYR A N 1
ATOM 1586 C CA . TYR A 1 204 ? 4.934 -8.875 -1.267 1 97.69 204 TYR A CA 1
ATOM 1587 C C . TYR A 1 204 ? 4.246 -8.047 -0.183 1 97.69 204 TYR A C 1
ATOM 1589 O O . TYR A 1 204 ? 3.211 -8.453 0.348 1 97.69 204 TYR A O 1
ATOM 1597 N N . SER A 1 205 ? 4.855 -6.922 0.155 1 98.12 205 SER A N 1
ATOM 1598 C CA . SER A 1 205 ? 4.207 -6.023 1.106 1 98.12 205 SER A CA 1
ATOM 1599 C C . SER A 1 205 ? 2.895 -5.48 0.551 1 98.12 205 SER A C 1
ATOM 1601 O O . SER A 1 205 ? 1.883 -5.449 1.256 1 98.12 205 SER A O 1
ATOM 1603 N N . HIS A 1 206 ? 2.934 -5.16 -0.675 1 97.94 206 HIS A N 1
ATOM 1604 C CA . HIS A 1 206 ? 1.749 -4.629 -1.338 1 97.94 206 HIS A CA 1
ATOM 1605 C C . HIS A 1 206 ? 0.646 -5.676 -1.42 1 97.94 206 HIS A C 1
ATOM 1607 O O . HIS A 1 206 ? -0.514 -5.391 -1.116 1 97.94 206 HIS A O 1
ATOM 1613 N N . GLU A 1 207 ? 0.993 -6.852 -1.842 1 98.38 207 GLU A N 1
ATOM 1614 C CA . GLU A 1 207 ? -0.05 -7.855 -2.039 1 98.38 207 GLU A CA 1
ATOM 1615 C C . GLU A 1 207 ? -0.652 -8.297 -0.708 1 98.38 207 GLU A C 1
ATOM 1617 O O . GLU A 1 207 ? -1.84 -8.617 -0.635 1 98.38 207 GLU A O 1
ATOM 1622 N N . ALA A 1 208 ? 0.183 -8.281 0.373 1 98.56 208 ALA A N 1
ATOM 1623 C CA . ALA A 1 208 ? -0.376 -8.586 1.688 1 98.56 208 ALA A CA 1
ATOM 1624 C C . ALA A 1 208 ? -1.517 -7.629 2.029 1 98.56 208 ALA A C 1
ATOM 1626 O O . ALA A 1 208 ? -2.609 -8.062 2.4 1 98.56 208 ALA A O 1
ATOM 1627 N N . ALA A 1 209 ? -1.283 -6.379 1.824 1 98.62 209 ALA A N 1
ATOM 1628 C CA . ALA A 1 209 ? -2.303 -5.375 2.117 1 98.62 209 ALA A CA 1
ATOM 1629 C C . ALA A 1 209 ? -3.521 -5.551 1.217 1 98.62 209 ALA A C 1
ATOM 1631 O O . ALA A 1 209 ? -4.66 -5.523 1.69 1 98.62 209 ALA A O 1
ATOM 1632 N N . VAL A 1 210 ? -3.324 -5.793 -0.06 1 98.81 210 VAL A N 1
ATOM 1633 C CA . VAL A 1 210 ? -4.398 -5.832 -1.047 1 98.81 210 VAL A CA 1
ATOM 1634 C C . VAL A 1 210 ? -5.301 -7.035 -0.783 1 98.81 210 VAL A C 1
ATOM 1636 O O . VAL A 1 210 ? -6.527 -6.91 -0.769 1 98.81 210 VAL A O 1
ATOM 1639 N N . VAL A 1 211 ? -4.715 -8.18 -0.526 1 98.81 211 VAL A N 1
ATOM 1640 C CA . VAL A 1 211 ? -5.543 -9.367 -0.352 1 98.81 211 VAL A CA 1
ATOM 1641 C C . VAL A 1 211 ? -6.32 -9.266 0.959 1 98.81 211 VAL A C 1
ATOM 1643 O O . VAL A 1 211 ? -7.457 -9.734 1.051 1 98.81 211 VAL A O 1
ATOM 1646 N N . MET A 1 212 ? -5.684 -8.727 1.975 1 98.75 212 MET A N 1
ATOM 1647 C CA . MET A 1 212 ? -6.395 -8.539 3.236 1 98.75 212 MET A CA 1
ATOM 1648 C C . MET A 1 212 ? -7.598 -7.621 3.049 1 98.75 212 MET A C 1
ATOM 1650 O O . MET A 1 212 ? -8.695 -7.922 3.527 1 98.75 212 MET A O 1
ATOM 1654 N N . GLN A 1 213 ? -7.398 -6.535 2.35 1 98.75 213 GLN A N 1
ATOM 1655 C CA . GLN A 1 213 ? -8.461 -5.562 2.145 1 98.75 213 GLN A CA 1
ATOM 1656 C C . GLN A 1 213 ? -9.57 -6.133 1.257 1 98.75 213 GLN A C 1
ATOM 1658 O O . GLN A 1 213 ? -10.75 -5.984 1.559 1 98.75 213 GLN A O 1
ATOM 1663 N N . LEU A 1 214 ? -9.188 -6.793 0.19 1 98.88 214 LEU A N 1
ATOM 1664 C CA . LEU A 1 214 ? -10.188 -7.375 -0.697 1 98.88 214 LEU A CA 1
ATOM 1665 C C . LEU A 1 214 ? -11.008 -8.438 0.032 1 98.88 214 LEU A C 1
ATOM 1667 O O . LEU A 1 214 ? -12.227 -8.484 -0.107 1 98.88 214 LEU A O 1
ATOM 1671 N N . ALA A 1 215 ? -10.32 -9.289 0.784 1 98.75 215 ALA A N 1
ATOM 1672 C CA . ALA A 1 215 ? -11.023 -10.312 1.555 1 98.75 215 ALA A CA 1
ATOM 1673 C C . ALA A 1 215 ? -11.992 -9.672 2.551 1 98.75 215 ALA A C 1
ATOM 1675 O O . ALA A 1 215 ? -13.117 -10.156 2.727 1 98.75 215 ALA A O 1
ATOM 1676 N N . THR A 1 216 ? -11.578 -8.625 3.188 1 97.44 216 THR A N 1
ATOM 1677 C CA . THR A 1 216 ? -12.438 -7.926 4.137 1 97.44 216 THR A CA 1
ATOM 1678 C C . THR A 1 216 ? -13.672 -7.363 3.439 1 97.44 216 THR A C 1
ATOM 1680 O O . THR A 1 216 ? -14.781 -7.449 3.967 1 97.44 216 THR A O 1
ATOM 1683 N N . TYR A 1 217 ? -13.484 -6.719 2.217 1 98.19 217 TYR A N 1
ATOM 1684 C CA . TYR A 1 217 ? -14.633 -6.238 1.447 1 98.19 217 TYR A CA 1
ATOM 1685 C C . TYR A 1 217 ? -15.648 -7.352 1.233 1 98.19 217 TYR A C 1
ATOM 1687 O O . TYR A 1 217 ? -16.828 -7.18 1.523 1 98.19 217 TYR A O 1
ATOM 1695 N N . ILE A 1 218 ? -15.172 -8.516 0.857 1 98.38 218 ILE A N 1
ATOM 1696 C CA . ILE A 1 218 ? -16.031 -9.648 0.534 1 98.38 218 ILE A CA 1
ATOM 1697 C C . ILE A 1 218 ? -16.719 -10.156 1.802 1 98.38 218 ILE A C 1
ATOM 1699 O O . ILE A 1 218 ? -17.922 -10.422 1.804 1 98.38 218 ILE A O 1
ATOM 1703 N N . ARG A 1 219 ? -15.961 -10.297 2.908 1 97.06 219 ARG A N 1
ATOM 1704 C CA . ARG A 1 219 ? -16.547 -10.766 4.16 1 97.06 219 ARG A CA 1
ATOM 1705 C C . ARG A 1 219 ? -17.625 -9.805 4.648 1 97.06 219 ARG A C 1
ATOM 1707 O O . ARG A 1 219 ? -18.641 -10.234 5.219 1 97.06 219 ARG A O 1
ATOM 1714 N N . ASN A 1 220 ? -17.406 -8.5 4.395 1 95.69 220 ASN A N 1
ATOM 1715 C CA . ASN A 1 220 ? -18.391 -7.508 4.828 1 95.69 220 ASN A CA 1
ATOM 1716 C C . ASN A 1 220 ? -19.641 -7.527 3.943 1 95.69 220 ASN A C 1
ATOM 1718 O O . ASN A 1 220 ? -20.672 -6.957 4.305 1 95.69 220 ASN A O 1
ATOM 1722 N N . LEU A 1 221 ? -19.594 -8.164 2.803 1 96.19 221 LEU A N 1
ATOM 1723 C CA . LEU A 1 221 ? -20.766 -8.414 1.981 1 96.19 221 LEU A CA 1
ATOM 1724 C C . LEU A 1 221 ? -21.5 -9.672 2.445 1 96.19 221 LEU A C 1
ATOM 1726 O O . LEU A 1 221 ? -22.578 -9.992 1.928 1 96.19 221 LEU A O 1
ATOM 1730 N N . GLY A 1 222 ? -20.922 -10.422 3.393 1 95.62 222 GLY A N 1
ATOM 1731 C CA . GLY A 1 222 ? -21.594 -11.57 3.986 1 95.62 222 GLY A CA 1
ATOM 1732 C C . GLY A 1 222 ? -21.078 -12.898 3.443 1 95.62 222 GLY A C 1
ATOM 1733 O O . GLY A 1 222 ? -21.734 -13.93 3.617 1 95.62 222 GLY A O 1
ATOM 1734 N N . TYR A 1 223 ? -19.938 -12.93 2.748 1 97.62 223 TYR A N 1
ATOM 1735 C CA . TYR A 1 223 ? -19.406 -14.141 2.141 1 97.62 223 TYR A CA 1
ATOM 1736 C C . TYR A 1 223 ? -18.047 -14.5 2.734 1 97.62 223 TYR A C 1
ATOM 1738 O O . TYR A 1 223 ? -17.328 -13.617 3.211 1 97.62 223 TYR A O 1
ATOM 1746 N N . GLU A 1 224 ? -17.719 -15.789 2.715 1 98.12 224 GLU A N 1
ATOM 1747 C CA . GLU A 1 224 ? -16.391 -16.234 3.133 1 98.12 224 GLU A CA 1
ATOM 1748 C C . GLU A 1 224 ? -15.312 -15.719 2.182 1 98.12 224 GLU A C 1
ATOM 1750 O O . GLU A 1 224 ? -15.516 -15.703 0.964 1 98.12 224 GLU A O 1
ATOM 1755 N N . ALA A 1 225 ? -14.242 -15.305 2.736 1 98.69 225 ALA A N 1
ATOM 1756 C CA . ALA A 1 225 ? -13.086 -14.891 1.945 1 98.69 225 ALA A CA 1
ATOM 1757 C C . ALA A 1 225 ? -11.789 -15.117 2.713 1 98.69 225 ALA A C 1
ATOM 1759 O O . ALA A 1 225 ? -11.594 -14.562 3.799 1 98.69 225 ALA A O 1
ATOM 1760 N N . VAL A 1 226 ? -10.906 -15.898 2.191 1 98.69 226 VAL A N 1
ATOM 1761 C CA . VAL A 1 226 ? -9.633 -16.234 2.818 1 98.69 226 VAL A CA 1
ATOM 1762 C C . VAL A 1 226 ? -8.484 -15.602 2.029 1 98.69 226 VAL A C 1
ATOM 1764 O O . VAL A 1 226 ? -8.234 -15.984 0.884 1 98.69 226 VAL A O 1
ATOM 1767 N N . ALA A 1 227 ? -7.852 -14.617 2.646 1 98.81 227 ALA A N 1
ATOM 1768 C CA . ALA A 1 227 ? -6.688 -13.977 2.041 1 98.81 227 ALA A CA 1
ATOM 1769 C C . ALA A 1 227 ? -5.477 -14.906 2.055 1 98.81 227 ALA A C 1
ATOM 1771 O O . ALA A 1 227 ? -5.141 -15.477 3.094 1 98.81 227 ALA A O 1
ATOM 1772 N N . SER A 1 228 ? -4.863 -15.023 0.898 1 98.56 228 SER A N 1
ATOM 1773 C CA . SER A 1 228 ? -3.748 -15.953 0.735 1 98.56 228 SER A CA 1
ATOM 1774 C C . SER A 1 228 ? -2.701 -15.391 -0.222 1 98.56 228 SER A C 1
ATOM 1776 O O . SER A 1 228 ? -3.045 -14.789 -1.243 1 98.56 228 SER A O 1
ATOM 1778 N N . MET A 1 229 ? -1.437 -15.492 0.164 1 98.12 229 MET A N 1
ATOM 1779 C CA . MET A 1 229 ? -0.308 -15.156 -0.7 1 98.12 229 MET A CA 1
ATOM 1780 C C . MET A 1 229 ? 0.346 -16.422 -1.256 1 98.12 229 MET A C 1
ATOM 1782 O O . MET A 1 229 ? -0.255 -17.125 -2.062 1 98.12 229 MET A O 1
ATOM 1786 N N . ASN A 1 230 ? 1.503 -16.828 -0.793 1 96.31 230 ASN A N 1
ATOM 1787 C CA . ASN A 1 230 ? 2.178 -18.031 -1.26 1 96.31 230 ASN A CA 1
ATOM 1788 C C . ASN A 1 230 ? 1.745 -19.266 -0.463 1 96.31 230 ASN A C 1
ATOM 1790 O O . ASN A 1 230 ? 2.176 -20.375 -0.754 1 96.31 230 ASN A O 1
ATOM 1794 N N . ASP A 1 231 ? 0.859 -19.094 0.413 1 97.31 231 ASP A N 1
ATOM 1795 C CA . ASP A 1 231 ? 0.361 -20.156 1.282 1 97.31 231 ASP A CA 1
ATOM 1796 C C . ASP A 1 231 ? -0.874 -20.828 0.682 1 97.31 231 ASP A C 1
ATOM 1798 O O . ASP A 1 231 ? -1.319 -20.453 -0.406 1 97.31 231 ASP A O 1
ATOM 1802 N N . THR A 1 232 ? -1.364 -21.875 1.305 1 97.81 232 THR A N 1
ATOM 1803 C CA . THR A 1 232 ? -2.637 -22.562 1.078 1 97.81 232 THR A CA 1
ATOM 1804 C C . THR A 1 232 ? -2.588 -23.391 -0.199 1 97.81 232 THR A C 1
ATOM 1806 O O . THR A 1 232 ? -3.029 -24.547 -0.213 1 97.81 232 THR A O 1
ATOM 1809 N N . GLY A 1 233 ? -2.082 -22.875 -1.256 1 97.69 233 GLY A N 1
ATOM 1810 C CA . GLY A 1 233 ? -2.014 -23.578 -2.525 1 97.69 233 GLY A CA 1
ATOM 1811 C C . GLY A 1 233 ? -1.049 -22.938 -3.51 1 97.69 233 GLY A C 1
ATOM 1812 O O . GLY A 1 233 ? -0.581 -21.812 -3.291 1 97.69 233 GLY A O 1
ATOM 1813 N N . LEU A 1 234 ? -0.733 -23.672 -4.562 1 97.75 234 LEU A N 1
ATOM 1814 C CA . LEU A 1 234 ? 0.127 -23.188 -5.637 1 97.75 234 LEU A CA 1
ATOM 1815 C C . LEU A 1 234 ? -0.56 -22.078 -6.422 1 97.75 234 LEU A C 1
ATOM 1817 O O . LEU A 1 234 ? -1.669 -22.25 -6.93 1 97.75 234 LEU A O 1
ATOM 1821 N N . VAL A 1 235 ? 0.098 -20.984 -6.602 1 97.88 235 VAL A N 1
ATOM 1822 C CA . VAL A 1 235 ? -0.561 -19.812 -7.18 1 97.88 235 VAL A CA 1
ATOM 1823 C C . VAL A 1 235 ? -0.433 -19.844 -8.703 1 97.88 235 VAL A C 1
ATOM 1825 O O . VAL A 1 235 ? -1.3 -19.328 -9.414 1 97.88 235 VAL A O 1
ATOM 1828 N N . ILE A 1 236 ? 0.575 -20.484 -9.25 1 98 236 ILE A N 1
ATOM 1829 C CA . ILE A 1 236 ? 0.872 -20.422 -10.68 1 98 236 ILE A CA 1
ATOM 1830 C C . ILE A 1 236 ? -0.246 -21.109 -11.469 1 98 236 ILE A C 1
ATOM 1832 O O . ILE A 1 236 ? -0.797 -20.531 -12.406 1 98 236 ILE A O 1
ATOM 1836 N N . PRO A 1 237 ? -0.69 -22.359 -11.07 1 97.69 237 PRO A N 1
ATOM 1837 C CA . PRO A 1 237 ? -1.804 -22.938 -11.828 1 97.69 237 PRO A CA 1
ATOM 1838 C C . PRO A 1 237 ? -3.076 -22.094 -11.742 1 97.69 237 PRO A C 1
ATOM 1840 O O . PRO A 1 237 ? -3.82 -22 -12.719 1 97.69 237 PRO A O 1
ATOM 1843 N N . TYR A 1 238 ? -3.322 -21.484 -10.625 1 98.25 238 TYR A N 1
ATOM 1844 C CA . TYR A 1 238 ? -4.496 -20.625 -10.492 1 98.25 238 TYR A CA 1
ATOM 1845 C C . TYR A 1 238 ? -4.383 -19.406 -11.391 1 98.25 238 TYR A C 1
ATOM 1847 O O . TYR A 1 238 ? -5.367 -18.984 -12 1 98.25 238 TYR A O 1
ATOM 1855 N N . ALA A 1 239 ? -3.191 -18.797 -11.445 1 98.5 239 ALA A N 1
ATOM 1856 C CA . ALA A 1 239 ? -2.99 -17.625 -12.289 1 98.5 239 ALA A CA 1
ATOM 1857 C C . ALA A 1 239 ? -3.25 -17.938 -13.758 1 98.5 239 ALA A C 1
ATOM 1859 O O . ALA A 1 239 ? -3.898 -17.172 -14.461 1 98.5 239 ALA A O 1
ATOM 1860 N N . VAL A 1 240 ? -2.775 -19.109 -14.195 1 98.31 240 VAL A N 1
ATOM 1861 C CA . VAL A 1 240 ? -2.955 -19.531 -15.578 1 98.31 240 VAL A CA 1
ATOM 1862 C C . VAL A 1 240 ? -4.426 -19.844 -15.836 1 98.31 240 VAL A C 1
ATOM 1864 O O . VAL A 1 240 ? -5 -19.406 -16.844 1 98.31 240 VAL A O 1
ATOM 1867 N N . LYS A 1 241 ? -5.047 -20.547 -14.922 1 97.94 241 LYS A N 1
ATOM 1868 C CA . LYS A 1 241 ? -6.449 -20.922 -15.062 1 97.94 241 LYS A CA 1
ATOM 1869 C C . LYS A 1 241 ? -7.352 -19.688 -15.023 1 97.94 241 LYS A C 1
ATOM 1871 O O . LYS A 1 241 ? -8.414 -19.672 -15.648 1 97.94 241 LYS A O 1
ATOM 1876 N N . ALA A 1 242 ? -6.91 -18.672 -14.32 1 98.12 242 ALA A N 1
ATOM 1877 C CA . ALA A 1 242 ? -7.68 -17.438 -14.219 1 98.12 242 ALA A CA 1
ATOM 1878 C C . ALA A 1 242 ? -7.48 -16.562 -15.453 1 98.12 242 ALA A C 1
ATOM 1880 O O . ALA A 1 242 ? -8.039 -15.469 -15.547 1 98.12 242 ALA A O 1
ATOM 1881 N N . GLY A 1 243 ? -6.641 -16.984 -16.344 1 97.88 243 GLY A N 1
ATOM 1882 C CA . GLY A 1 243 ? -6.484 -16.297 -17.625 1 97.88 243 GLY A CA 1
ATOM 1883 C C . GLY A 1 243 ? -5.492 -15.148 -17.562 1 97.88 243 GLY A C 1
ATOM 1884 O O . GLY A 1 243 ? -5.504 -14.266 -18.422 1 97.88 243 GLY A O 1
ATOM 1885 N N . LEU A 1 244 ? -4.617 -15.117 -16.562 1 98.19 244 LEU A N 1
ATOM 1886 C CA . LEU A 1 244 ? -3.736 -13.969 -16.391 1 98.19 244 LEU A CA 1
ATOM 1887 C C . LEU A 1 244 ? -2.496 -14.086 -17.266 1 98.19 244 LEU A C 1
ATOM 1889 O O . LEU A 1 244 ? -1.793 -13.094 -17.484 1 98.19 244 LEU A O 1
ATOM 1893 N N . GLY A 1 245 ? -2.215 -15.266 -17.734 1 98 245 GLY A N 1
ATOM 1894 C CA . GLY A 1 245 ? -1.046 -15.5 -18.578 1 98 245 GLY A CA 1
ATOM 1895 C C . GLY A 1 245 ? -0.813 -16.969 -18.875 1 98 245 GLY A C 1
ATOM 1896 O O . GLY A 1 245 ? -1.737 -17.781 -18.781 1 98 245 GLY A O 1
ATOM 1897 N N . GLU A 1 246 ? 0.372 -17.25 -19.391 1 98.12 246 GLU A N 1
ATOM 1898 C CA . GLU A 1 246 ? 0.743 -18.625 -19.75 1 98.12 246 GLU A CA 1
ATOM 1899 C C . GLU A 1 246 ? 2.002 -19.062 -19.016 1 98.12 246 GLU A C 1
ATOM 1901 O O . GLU A 1 246 ? 2.885 -18.25 -18.734 1 98.12 246 GLU A O 1
ATOM 1906 N N . TYR A 1 247 ? 2.049 -20.359 -18.688 1 97.94 247 TYR A N 1
ATOM 1907 C CA . TYR A 1 247 ? 3.23 -20.953 -18.047 1 97.94 247 TYR A CA 1
ATOM 1908 C C . TYR A 1 247 ? 4.414 -20.938 -19.016 1 97.94 247 TYR A C 1
ATOM 1910 O O . TYR A 1 247 ? 4.258 -21.188 -20.203 1 97.94 247 TYR A O 1
ATOM 1918 N N . ALA A 1 248 ? 5.629 -20.656 -18.484 1 98.38 248 ALA A N 1
ATOM 1919 C CA . ALA A 1 248 ? 6.805 -20.516 -19.328 1 98.38 248 ALA A CA 1
ATOM 1920 C C . ALA A 1 248 ? 7.953 -21.391 -18.844 1 98.38 248 ALA A C 1
ATOM 1922 O O . ALA A 1 248 ? 7.879 -21.984 -17.766 1 98.38 248 ALA A O 1
ATOM 1923 N N . ARG A 1 249 ? 9 -21.453 -19.641 1 98.38 249 ARG A N 1
ATOM 1924 C CA . ARG A 1 249 ? 10.156 -22.297 -19.359 1 98.38 249 ARG A CA 1
ATOM 1925 C C . ARG A 1 249 ? 10.805 -21.906 -18.031 1 98.38 249 ARG A C 1
ATOM 1927 O O . ARG A 1 249 ? 11.305 -22.766 -17.297 1 98.38 249 ARG A O 1
ATOM 1934 N N . ASN A 1 250 ? 10.836 -20.672 -17.719 1 98 250 ASN A N 1
ATOM 1935 C CA . ASN A 1 250 ? 11.445 -20.203 -16.469 1 98 250 ASN A CA 1
ATOM 1936 C C . ASN A 1 250 ? 10.516 -20.406 -15.281 1 98 250 ASN A C 1
ATOM 1938 O O . ASN A 1 250 ? 10.742 -19.859 -14.203 1 98 250 ASN A O 1
ATOM 1942 N N . GLN A 1 251 ? 9.367 -21.078 -15.43 1 96.75 251 GLN A N 1
ATOM 1943 C CA . GLN A 1 251 ? 8.406 -21.516 -14.422 1 96.75 251 GLN A CA 1
ATOM 1944 C C . GLN A 1 251 ? 7.551 -20.344 -13.945 1 96.75 251 GLN A C 1
ATOM 1946 O O . GLN A 1 251 ? 6.895 -20.422 -12.906 1 96.75 251 GLN A O 1
ATOM 1951 N N . MET A 1 252 ? 7.625 -19.234 -14.633 1 97.94 252 MET A N 1
ATOM 1952 C CA . MET A 1 252 ? 6.793 -18.094 -14.281 1 97.94 252 MET A CA 1
ATOM 1953 C C . MET A 1 252 ? 5.594 -17.984 -15.219 1 97.94 252 MET A C 1
ATOM 1955 O O . MET A 1 252 ? 5.449 -18.781 -16.141 1 97.94 252 MET A O 1
ATOM 1959 N N . VAL A 1 253 ? 4.66 -17.141 -14.852 1 98.44 253 VAL A N 1
ATOM 1960 C CA . VAL A 1 253 ? 3.531 -16.812 -15.711 1 98.44 253 VAL A CA 1
ATOM 1961 C C . VAL A 1 253 ? 3.861 -15.562 -16.547 1 98.44 253 VAL A C 1
ATOM 1963 O O . VAL A 1 253 ? 4.145 -14.5 -15.992 1 98.44 253 VAL A O 1
ATOM 1966 N N . ILE A 1 254 ? 3.898 -15.727 -17.875 1 98.62 254 ILE A N 1
ATOM 1967 C CA . ILE A 1 254 ? 4.102 -14.594 -18.766 1 98.62 254 ILE A CA 1
ATOM 1968 C C . ILE A 1 254 ? 2.766 -13.906 -19.047 1 98.62 254 ILE A C 1
ATOM 1970 O O . ILE A 1 254 ? 1.873 -14.5 -19.656 1 98.62 254 ILE A O 1
ATOM 1974 N N . THR A 1 255 ? 2.609 -12.695 -18.578 1 97.88 255 THR A N 1
ATOM 1975 C CA . THR A 1 255 ? 1.395 -11.922 -18.797 1 97.88 255 THR A CA 1
ATOM 1976 C C . THR A 1 255 ? 1.567 -10.977 -20 1 97.88 255 THR A C 1
ATOM 1978 O O . THR A 1 255 ? 2.676 -10.516 -20.266 1 97.88 255 THR A O 1
ATOM 1981 N N . PRO A 1 256 ? 0.503 -10.734 -20.703 1 96.5 256 PRO A N 1
ATOM 1982 C CA . PRO A 1 256 ? 0.621 -9.82 -21.844 1 96.5 256 PRO A CA 1
ATOM 1983 C C . PRO A 1 256 ? 0.941 -8.391 -21.406 1 96.5 256 PRO A C 1
ATOM 1985 O O . PRO A 1 256 ? 1.527 -7.629 -22.188 1 96.5 256 PRO A O 1
ATOM 1988 N N . GLU A 1 257 ? 0.61 -8.023 -20.234 1 97.06 257 GLU A N 1
ATOM 1989 C CA . GLU A 1 257 ? 0.75 -6.652 -19.766 1 97.06 257 GLU A CA 1
ATOM 1990 C C . GLU A 1 257 ? 2.156 -6.387 -19.234 1 97.06 257 GLU A C 1
ATOM 1992 O O . GLU A 1 257 ? 2.705 -5.301 -19.422 1 97.06 257 GLU A O 1
ATOM 1997 N N . PHE A 1 258 ? 2.789 -7.465 -18.578 1 98.25 258 PHE A N 1
ATOM 1998 C CA . PHE A 1 258 ? 3.984 -7.141 -17.812 1 98.25 258 PHE A CA 1
ATOM 1999 C C . PHE A 1 258 ? 5.07 -8.188 -18.031 1 98.25 258 PHE A C 1
ATOM 2001 O O . PHE A 1 258 ? 6.145 -8.117 -17.438 1 98.25 258 PHE A O 1
ATOM 2008 N N . GLY A 1 259 ? 4.824 -9.156 -18.938 1 98.31 259 GLY A N 1
ATOM 2009 C CA . GLY A 1 259 ? 5.766 -10.258 -19.047 1 98.31 259 GLY A CA 1
ATOM 2010 C C . GLY A 1 259 ? 5.887 -11.086 -17.781 1 98.31 259 GLY A C 1
ATOM 2011 O O . GLY A 1 259 ? 4.879 -11.469 -17.188 1 98.31 259 GLY A O 1
ATOM 2012 N N . PRO A 1 260 ? 7.102 -11.398 -17.422 1 98.31 260 PRO A N 1
ATOM 2013 C CA . PRO A 1 260 ? 7.297 -12.266 -16.266 1 98.31 260 PRO A CA 1
ATOM 2014 C C . PRO A 1 260 ? 7.332 -11.484 -14.945 1 98.31 260 PRO A C 1
ATOM 2016 O O . PRO A 1 260 ? 7.492 -12.078 -13.875 1 98.31 260 PRO A O 1
ATOM 2019 N N . ARG A 1 261 ? 7.168 -10.164 -14.898 1 97.88 261 ARG A N 1
ATOM 2020 C CA . ARG A 1 261 ? 7.48 -9.32 -13.742 1 97.88 261 ARG A CA 1
ATOM 2021 C C . ARG A 1 261 ? 6.27 -9.172 -12.828 1 97.88 261 ARG A C 1
ATOM 2023 O O . ARG A 1 261 ? 5.891 -8.055 -12.469 1 97.88 261 ARG A O 1
ATOM 2030 N N . LEU A 1 262 ? 5.762 -10.312 -12.352 1 97.75 262 LEU A N 1
ATOM 2031 C CA . LEU A 1 262 ? 4.617 -10.266 -11.453 1 97.75 262 LEU A CA 1
ATOM 2032 C C . LEU A 1 262 ? 4.848 -11.156 -10.234 1 97.75 262 LEU A C 1
ATOM 2034 O O . LEU A 1 262 ? 5.484 -12.211 -10.344 1 97.75 262 LEU A O 1
ATOM 2038 N N . ARG A 1 263 ? 4.371 -10.695 -9.125 1 98 263 ARG A N 1
ATOM 2039 C CA . ARG A 1 263 ? 4.008 -11.555 -8 1 98 263 ARG A CA 1
ATOM 2040 C C . ARG A 1 263 ? 2.496 -11.75 -7.934 1 98 263 ARG A C 1
ATOM 2042 O O . ARG A 1 263 ? 1.729 -10.867 -8.312 1 98 263 ARG A O 1
ATOM 2049 N N . PHE A 1 264 ? 2.08 -12.977 -7.488 1 98.62 264 PHE A N 1
ATOM 2050 C CA . PHE A 1 264 ? 0.65 -13.266 -7.457 1 98.62 264 PHE A CA 1
ATOM 2051 C C . PHE A 1 264 ? 0.184 -13.547 -6.035 1 98.62 264 PHE A C 1
ATOM 2053 O O . PHE A 1 264 ? 0.958 -14.031 -5.207 1 98.62 264 PHE A O 1
ATOM 2060 N N . SER A 1 265 ? -0.988 -13.219 -5.742 1 98.81 265 SER A N 1
ATOM 2061 C CA . SER A 1 265 ? -1.692 -13.555 -4.508 1 98.81 265 SER A CA 1
ATOM 2062 C C . SER A 1 265 ? -3.105 -14.047 -4.793 1 98.81 265 SER A C 1
ATOM 2064 O O . SER A 1 265 ? -3.547 -14.047 -5.945 1 98.81 265 SER A O 1
ATOM 2066 N N . LYS A 1 266 ? -3.803 -14.57 -3.77 1 98.81 266 LYS A N 1
ATOM 2067 C CA . LYS A 1 266 ? -5.102 -15.203 -3.977 1 98.81 266 LYS A CA 1
ATOM 2068 C C . LYS A 1 266 ? -6.078 -14.828 -2.863 1 98.81 266 LYS A C 1
ATOM 2070 O O . LYS A 1 266 ? -5.664 -14.508 -1.748 1 98.81 266 LYS A O 1
ATOM 2075 N N . VAL A 1 267 ? -7.293 -14.852 -3.18 1 98.94 267 VAL A N 1
ATOM 2076 C CA . VAL A 1 267 ? -8.398 -14.867 -2.225 1 98.94 267 VAL A CA 1
ATOM 2077 C C . VAL A 1 267 ? -9.352 -16.016 -2.555 1 98.94 267 VAL A C 1
ATOM 2079 O O . VAL A 1 267 ? -9.922 -16.062 -3.646 1 98.94 267 VAL A O 1
ATOM 2082 N N . PHE A 1 268 ? -9.523 -16.953 -1.635 1 98.88 268 PHE A N 1
ATOM 2083 C CA . PHE A 1 268 ? -10.523 -18 -1.766 1 98.88 268 PHE A CA 1
ATOM 2084 C C . PHE A 1 268 ? -11.875 -17.531 -1.247 1 98.88 268 PHE A C 1
ATOM 2086 O O . PHE A 1 268 ? -11.961 -16.922 -0.177 1 98.88 268 PHE A O 1
ATOM 2093 N N . THR A 1 269 ? -12.969 -17.812 -1.971 1 98.88 269 THR A N 1
ATOM 2094 C CA . THR A 1 269 ? -14.234 -17.234 -1.528 1 98.88 269 THR A CA 1
ATOM 2095 C C . THR A 1 269 ? -15.406 -18.078 -2.023 1 98.88 269 THR A C 1
ATOM 2097 O O . THR A 1 269 ? -15.258 -18.891 -2.939 1 98.88 269 THR A O 1
ATOM 2100 N N . ASN A 1 270 ? -16.531 -17.969 -1.333 1 98.81 270 ASN A N 1
ATOM 2101 C CA . ASN A 1 270 ? -17.797 -18.531 -1.804 1 98.81 270 ASN A CA 1
ATOM 2102 C C . ASN A 1 270 ? -18.703 -17.469 -2.416 1 98.81 270 ASN A C 1
ATOM 2104 O O . ASN A 1 270 ? -19.875 -17.719 -2.674 1 98.81 270 ASN A O 1
ATOM 2108 N N . LEU A 1 271 ? -18.203 -16.203 -2.58 1 98.81 271 LEU A N 1
ATOM 2109 C CA . LEU A 1 271 ? -18.938 -15.18 -3.324 1 98.81 271 LEU A CA 1
ATOM 2110 C C . LEU A 1 271 ? -19.266 -15.672 -4.73 1 98.81 271 LEU A C 1
ATOM 2112 O O . LEU A 1 271 ? -18.391 -16.172 -5.441 1 98.81 271 LEU A O 1
ATOM 2116 N N . PRO A 1 272 ? -20.562 -15.586 -5.133 1 98.75 272 PRO A N 1
ATOM 2117 C CA . PRO A 1 272 ? -20.891 -16 -6.5 1 98.75 272 PRO A CA 1
ATOM 2118 C C . PRO A 1 272 ? -20.203 -15.141 -7.559 1 98.75 272 PRO A C 1
ATOM 2120 O O . PRO A 1 272 ? -20.484 -13.945 -7.648 1 98.75 272 PRO A O 1
ATOM 2123 N N . LEU A 1 273 ? -19.297 -15.766 -8.305 1 98.88 273 LEU A N 1
ATOM 2124 C CA . LEU A 1 273 ? -18.516 -15.047 -9.297 1 98.88 273 LEU A CA 1
ATOM 2125 C C . LEU A 1 273 ? -18.5 -15.805 -10.625 1 98.88 273 LEU A C 1
ATOM 2127 O O . LEU A 1 273 ? -18.5 -17.031 -10.641 1 98.88 273 LEU A O 1
ATOM 2131 N N . ALA A 1 274 ? -18.562 -15.023 -11.68 1 98.69 274 ALA A N 1
ATOM 2132 C CA . ALA A 1 274 ? -18.234 -15.617 -12.977 1 98.69 274 ALA A CA 1
ATOM 2133 C C . ALA A 1 274 ? -16.734 -15.82 -13.117 1 98.69 274 ALA A C 1
ATOM 2135 O O . ALA A 1 274 ? -15.938 -14.977 -12.688 1 98.69 274 ALA A O 1
ATOM 2136 N N . HIS A 1 275 ? -16.344 -16.953 -13.68 1 98.38 275 HIS A N 1
ATOM 2137 C CA . HIS A 1 275 ? -14.938 -17.297 -13.812 1 98.38 275 HIS A CA 1
ATOM 2138 C C . HIS A 1 275 ? -14.383 -16.859 -15.164 1 98.38 275 HIS A C 1
ATOM 2140 O O . HIS A 1 275 ? -15.102 -16.891 -16.172 1 98.38 275 HIS A O 1
ATOM 2146 N N . ASP A 1 276 ? -13.164 -16.391 -15.109 1 98.06 276 ASP A N 1
ATOM 2147 C CA . ASP A 1 276 ? -12.445 -16.125 -16.344 1 98.06 276 ASP A CA 1
ATOM 2148 C C . ASP A 1 276 ? -11.977 -17.438 -17 1 98.06 276 ASP A C 1
ATOM 2150 O O . ASP A 1 276 ? -12.016 -18.5 -16.375 1 98.06 276 ASP A O 1
ATOM 2154 N N . VAL A 1 277 ? -11.57 -17.312 -18.25 1 94.44 277 VAL A N 1
ATOM 2155 C CA . VAL A 1 277 ? -11.125 -18.469 -19 1 94.44 277 VAL A CA 1
ATOM 2156 C C . VAL A 1 277 ? -9.719 -18.234 -19.547 1 94.44 277 VAL A C 1
ATOM 2158 O O . VAL A 1 277 ? -9.398 -17.125 -19.984 1 94.44 277 VAL A O 1
ATOM 2161 N N . PRO A 1 278 ? -8.875 -19.281 -19.438 1 96.44 278 PRO A N 1
ATOM 2162 C CA . PRO A 1 278 ? -7.551 -19.156 -20.031 1 96.44 278 PRO A CA 1
ATOM 2163 C C . PRO A 1 278 ? -7.613 -18.875 -21.531 1 96.44 278 PRO A C 1
ATOM 2165 O O . PRO A 1 278 ? -8.469 -19.438 -22.234 1 96.44 278 PRO A O 1
ATOM 2168 N N . ARG A 1 279 ? -6.738 -17.953 -22 1 90.75 279 ARG A N 1
ATOM 2169 C CA . ARG A 1 279 ? -6.629 -17.641 -23.422 1 90.75 279 ARG A CA 1
ATOM 2170 C C . ARG A 1 279 ? -5.176 -17.672 -23.875 1 90.75 279 ARG A C 1
ATOM 2172 O O . ARG A 1 279 ? -4.598 -16.625 -24.172 1 90.75 279 ARG A O 1
ATOM 2179 N N . PRO A 1 280 ? -4.66 -18.859 -23.969 1 93.94 280 PRO A N 1
ATOM 2180 C CA . PRO A 1 280 ? -3.271 -18.953 -24.422 1 93.94 280 PRO A CA 1
ATOM 2181 C C . PRO A 1 280 ? -3.047 -18.281 -25.766 1 93.94 280 PRO A C 1
ATOM 2183 O O . PRO A 1 280 ? -3.879 -18.406 -26.672 1 93.94 280 PRO A O 1
ATOM 2186 N N . ARG A 1 281 ? -1.944 -17.562 -25.891 1 94 281 ARG A N 1
ATOM 2187 C CA . ARG A 1 281 ? -1.675 -16.781 -27.109 1 94 281 ARG A CA 1
ATOM 2188 C C . ARG A 1 281 ? -0.441 -17.312 -27.828 1 94 281 ARG A C 1
ATOM 2190 O O . ARG A 1 281 ? -0.219 -17 -29 1 94 281 ARG A O 1
ATOM 2197 N N . GLY A 1 282 ? 0.375 -18.094 -27.109 1 95.94 282 GLY A N 1
ATOM 2198 C CA . GLY A 1 282 ? 1.509 -18.641 -27.844 1 95.94 282 GLY A CA 1
ATOM 2199 C C . GLY A 1 282 ? 2.809 -18.562 -27.062 1 95.94 282 GLY A C 1
ATOM 2200 O O . GLY A 1 282 ? 3.889 -18.734 -27.625 1 95.94 282 GLY A O 1
ATOM 2201 N N . VAL A 1 283 ? 2.816 -18.328 -25.812 1 97.88 283 VAL A N 1
ATOM 2202 C CA . VAL A 1 283 ? 4.023 -18.25 -25 1 97.88 283 VAL A CA 1
ATOM 2203 C C . VAL A 1 283 ? 4.73 -19.609 -25 1 97.88 283 VAL A C 1
ATOM 2205 O O . VAL A 1 283 ? 5.957 -19.672 -25.109 1 97.88 283 VAL A O 1
ATOM 2208 N N . ARG A 1 284 ? 3.967 -20.641 -24.844 1 96.25 284 ARG A N 1
ATOM 2209 C CA . ARG A 1 284 ? 4.547 -21.984 -24.859 1 96.25 284 ARG A CA 1
ATOM 2210 C C . ARG A 1 284 ? 5.305 -22.25 -26.156 1 96.25 284 ARG A C 1
ATOM 2212 O O . ARG A 1 284 ? 6.422 -22.766 -26.125 1 96.25 284 ARG A O 1
ATOM 2219 N N . ALA A 1 285 ? 4.645 -21.906 -27.234 1 97.38 285 ALA A N 1
ATOM 2220 C CA . ALA A 1 285 ? 5.285 -22.094 -28.531 1 97.38 285 ALA A CA 1
ATOM 2221 C C . ALA A 1 285 ? 6.578 -21.281 -28.641 1 97.38 285 ALA A C 1
ATOM 2223 O O . ALA A 1 285 ? 7.562 -21.75 -29.219 1 97.38 285 ALA A O 1
ATOM 2224 N N . PHE A 1 286 ? 6.578 -20.094 -28.156 1 98.56 286 PHE A N 1
ATOM 2225 C CA . PHE A 1 286 ? 7.789 -19.281 -28.141 1 98.56 286 PHE A CA 1
ATOM 2226 C C . PHE A 1 286 ? 8.867 -19.938 -27.297 1 98.56 286 PHE A C 1
ATOM 2228 O O . PHE A 1 286 ? 10.023 -20.031 -27.703 1 98.56 286 PHE A O 1
ATOM 2235 N N . CYS A 1 287 ? 8.539 -20.422 -26.109 1 98.19 287 CYS A N 1
ATOM 2236 C CA . CYS A 1 287 ? 9.484 -21.062 -25.188 1 98.19 287 CYS A CA 1
ATOM 2237 C C . CYS A 1 287 ? 10.062 -22.328 -25.812 1 98.19 287 CYS A C 1
ATOM 2239 O O . CYS A 1 287 ? 11.188 -22.719 -25.5 1 98.19 287 CYS A O 1
ATOM 2241 N N . ASP A 1 288 ? 9.297 -22.938 -26.672 1 97.69 288 ASP A N 1
ATOM 2242 C CA . ASP A 1 288 ? 9.773 -24.156 -27.344 1 97.69 288 ASP A CA 1
ATOM 2243 C C . ASP A 1 288 ? 11.016 -23.875 -28.188 1 97.69 288 ASP A C 1
ATOM 2245 O O . ASP A 1 288 ? 11.82 -24.766 -28.438 1 97.69 288 ASP A O 1
ATOM 2249 N N . ILE A 1 289 ? 11.133 -22.641 -28.609 1 97.62 289 ILE A N 1
ATOM 2250 C CA . ILE A 1 289 ? 12.258 -22.344 -29.484 1 97.62 289 ILE A CA 1
ATOM 2251 C C . ILE A 1 289 ? 13.242 -21.422 -28.766 1 97.62 289 ILE A C 1
ATOM 2253 O O . ILE A 1 289 ? 14.352 -21.203 -29.25 1 97.62 289 ILE A O 1
ATOM 2257 N N . CYS A 1 290 ? 12.883 -20.828 -27.703 1 98.31 290 CYS A N 1
ATOM 2258 C CA . CYS A 1 290 ? 13.742 -19.922 -26.938 1 98.31 290 CYS A CA 1
ATOM 2259 C C . CYS A 1 290 ? 14.336 -20.625 -25.719 1 98.31 290 CYS A C 1
ATOM 2261 O O . CYS A 1 290 ? 13.625 -21.328 -24.984 1 98.31 290 CYS A O 1
ATOM 2263 N N . THR A 1 291 ? 15.648 -20.438 -25.453 1 97.88 291 THR A N 1
ATOM 2264 C CA . THR A 1 291 ? 16.297 -21.016 -24.281 1 97.88 291 THR A CA 1
ATOM 2265 C C . THR A 1 291 ? 17.062 -19.953 -23.5 1 97.88 291 THR A C 1
ATOM 2267 O O . THR A 1 291 ? 17.984 -20.266 -22.75 1 97.88 291 THR A O 1
ATOM 2270 N N . ALA A 1 292 ? 16.688 -18.672 -23.656 1 98.31 292 ALA A N 1
ATOM 2271 C CA . ALA A 1 292 ? 17.438 -17.562 -23.078 1 98.31 292 ALA A CA 1
ATOM 2272 C C . ALA A 1 292 ? 17.562 -17.719 -21.562 1 98.31 292 ALA A C 1
ATOM 2274 O O . ALA A 1 292 ? 18.641 -17.469 -21 1 98.31 292 ALA A O 1
ATOM 2275 N N . CYS A 1 293 ? 16.531 -18.125 -20.906 1 98.44 293 CYS A N 1
ATOM 2276 C CA . CYS A 1 293 ? 16.562 -18.25 -19.453 1 98.44 293 CYS A CA 1
ATOM 2277 C C . CYS A 1 293 ? 17.469 -19.406 -19.031 1 98.44 293 CYS A C 1
ATOM 2279 O O . CYS A 1 293 ? 18.266 -19.266 -18.094 1 98.44 293 CYS A O 1
ATOM 2281 N N . ALA A 1 294 ? 17.344 -20.516 -19.688 1 98.44 294 ALA A N 1
ATOM 2282 C CA . ALA A 1 294 ? 18.188 -21.672 -19.391 1 98.44 294 ALA A CA 1
ATOM 2283 C C . ALA A 1 294 ? 19.656 -21.359 -19.672 1 98.44 294 ALA A C 1
ATOM 2285 O O . ALA A 1 294 ? 20.547 -21.766 -18.906 1 98.44 294 ALA A O 1
ATOM 2286 N N . ASP A 1 295 ? 19.891 -20.656 -20.75 1 98.31 295 ASP A N 1
ATOM 2287 C CA . ASP A 1 295 ? 21.234 -20.266 -21.125 1 98.31 295 ASP A CA 1
ATOM 2288 C C . ASP A 1 295 ? 21.875 -19.375 -20.062 1 98.31 295 ASP A C 1
ATOM 2290 O O . ASP A 1 295 ? 23.062 -19.5 -19.75 1 98.31 295 ASP A O 1
ATOM 2294 N N . ALA A 1 296 ? 21.078 -18.531 -19.5 1 98.25 296 ALA A N 1
ATOM 2295 C CA . ALA A 1 296 ? 21.609 -17.5 -18.594 1 98.25 296 ALA A CA 1
ATOM 2296 C C . ALA A 1 296 ? 21.688 -18.016 -17.156 1 98.25 296 ALA A C 1
ATOM 2298 O O . ALA A 1 296 ? 22.312 -17.391 -16.297 1 98.25 296 ALA A O 1
ATOM 2299 N N . CYS A 1 297 ? 21.062 -19.125 -16.812 1 98.25 297 CYS A N 1
ATOM 2300 C CA . CYS A 1 297 ? 21.031 -19.656 -15.453 1 98.25 297 CYS A CA 1
ATOM 2301 C C . CYS A 1 297 ? 22.422 -20.125 -15.023 1 98.25 297 CYS A C 1
ATOM 2303 O O . CYS 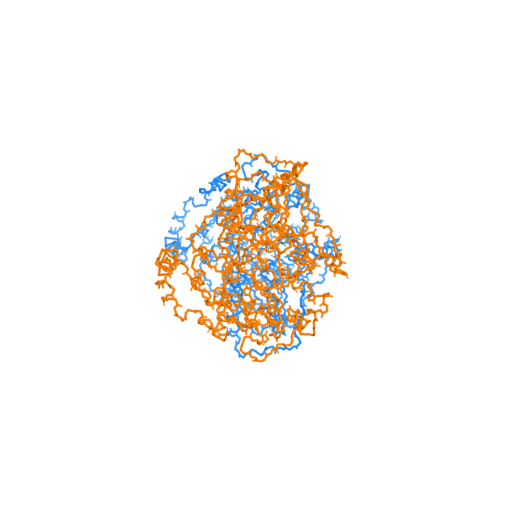A 1 297 ? 22.969 -21.062 -15.602 1 98.25 297 CYS A O 1
ATOM 2305 N N . PRO A 1 298 ? 22.922 -19.531 -13.953 1 97.81 298 PRO A N 1
ATOM 2306 C CA . PRO A 1 298 ? 24.312 -19.828 -13.594 1 97.81 298 PRO A CA 1
ATOM 2307 C C . PRO A 1 298 ? 24.5 -21.281 -13.125 1 97.81 298 PRO A C 1
ATOM 2309 O O . PRO A 1 298 ? 25.578 -21.844 -13.281 1 97.81 298 PRO A O 1
ATOM 2312 N N . VAL A 1 299 ? 23.453 -21.875 -12.625 1 98 299 VAL A N 1
ATOM 2313 C CA . VAL A 1 299 ? 23.594 -23.203 -12.055 1 98 299 VAL A CA 1
ATOM 2314 C C . VAL A 1 299 ? 22.844 -24.219 -12.906 1 98 299 VAL A C 1
ATOM 2316 O O . VAL A 1 299 ? 22.594 -25.359 -12.477 1 98 299 VAL A O 1
ATOM 2319 N N . LYS A 1 300 ? 22.344 -23.797 -14.039 1 97.94 300 LYS A N 1
ATOM 2320 C CA . LYS A 1 300 ? 21.656 -24.656 -15 1 97.94 300 LYS A CA 1
ATOM 2321 C C . LYS A 1 300 ? 20.484 -25.391 -14.344 1 97.94 300 LYS A C 1
ATOM 2323 O O . LYS A 1 300 ? 20.359 -26.609 -14.492 1 97.94 300 LYS A O 1
ATOM 2328 N N . ALA A 1 301 ? 19.75 -24.625 -13.586 1 98.19 301 ALA A N 1
ATOM 2329 C CA . ALA A 1 301 ? 18.594 -25.188 -12.883 1 98.19 301 ALA A CA 1
ATOM 2330 C C . ALA A 1 301 ? 17.391 -25.281 -13.805 1 98.19 301 ALA A C 1
ATOM 2332 O O . ALA A 1 301 ? 16.406 -25.953 -13.477 1 98.19 301 ALA A O 1
ATOM 2333 N N . LEU A 1 302 ? 17.422 -24.656 -14.984 1 98.19 302 LEU A N 1
ATOM 2334 C CA . LEU A 1 302 ? 16.281 -24.656 -15.898 1 98.19 302 LEU A CA 1
ATOM 2335 C C . LEU A 1 302 ? 16.484 -25.641 -17.047 1 98.19 302 LEU A C 1
ATOM 2337 O O . LEU A 1 302 ? 17.594 -25.781 -17.547 1 98.19 302 LEU A O 1
ATOM 2341 N N . PRO A 1 303 ? 15.422 -26.219 -17.469 1 97.06 303 PRO A N 1
ATOM 2342 C CA . PRO A 1 303 ? 15.547 -27.234 -18.531 1 97.06 303 PRO A CA 1
ATOM 2343 C C . PRO A 1 303 ? 15.68 -26.625 -19.922 1 97.06 303 PRO A C 1
ATOM 2345 O O . PRO A 1 303 ? 15.164 -25.531 -20.172 1 97.06 303 PRO A O 1
ATOM 2348 N N . TYR A 1 304 ? 16.359 -27.328 -20.844 1 96.94 304 TYR A N 1
ATOM 2349 C CA . TYR A 1 304 ? 16.453 -26.953 -22.25 1 96.94 304 TYR A CA 1
ATOM 2350 C C . TYR A 1 304 ? 15.383 -27.641 -23.078 1 96.94 304 TYR A C 1
ATOM 2352 O O . TYR A 1 304 ? 14.797 -27.031 -23.984 1 96.94 304 TYR A O 1
ATOM 2360 N N . GLY A 1 305 ? 15.031 -28.906 -22.688 1 95.56 305 GLY A N 1
ATOM 2361 C CA . GLY A 1 305 ? 14.141 -29.734 -23.484 1 95.56 305 GLY A CA 1
ATOM 2362 C C . GLY A 1 305 ? 12.672 -29.391 -23.297 1 95.56 305 GLY A C 1
ATOM 2363 O O . GLY A 1 305 ? 12.352 -28.406 -22.625 1 95.56 305 GLY A O 1
ATOM 2364 N N . PRO A 1 306 ? 11.758 -30.078 -24 1 96.44 306 PRO A N 1
ATOM 2365 C CA . PRO A 1 306 ? 10.32 -29.844 -23.859 1 96.44 306 PRO A CA 1
ATOM 2366 C C . PRO A 1 306 ? 9.797 -30.141 -22.469 1 96.44 306 PRO A C 1
ATOM 2368 O O . PRO A 1 306 ? 10.492 -30.766 -21.656 1 96.44 306 PRO A O 1
ATOM 2371 N N . PRO A 1 307 ? 8.594 -29.703 -22.156 1 96.44 307 PRO A N 1
ATOM 2372 C CA . PRO A 1 307 ? 7.98 -30.047 -20.875 1 96.44 307 PRO A CA 1
ATOM 2373 C C . PRO A 1 307 ? 7.961 -31.547 -20.625 1 96.44 307 PRO A C 1
ATOM 2375 O O . PRO A 1 307 ? 7.855 -32.344 -21.562 1 96.44 307 PRO A O 1
ATOM 2378 N N . SER A 1 308 ? 8.062 -31.906 -19.406 1 95.62 308 SER A N 1
ATOM 2379 C CA . SER A 1 308 ? 7.973 -33.281 -18.969 1 95.62 308 SER A CA 1
ATOM 2380 C C . SER A 1 308 ? 7.293 -33.406 -17.609 1 95.62 308 SER A C 1
ATOM 2382 O O . SER A 1 308 ? 7.027 -32.406 -16.953 1 95.62 308 SER A O 1
ATOM 2384 N N . ASP A 1 309 ? 6.914 -34.594 -17.203 1 93.25 309 ASP A N 1
ATOM 2385 C CA . ASP A 1 309 ? 6.309 -34.781 -15.883 1 93.25 309 ASP A CA 1
ATOM 2386 C C . ASP A 1 309 ? 7.332 -35.281 -14.875 1 93.25 309 ASP A C 1
ATOM 2388 O O . ASP A 1 309 ? 6.969 -35.75 -13.789 1 93.25 309 ASP A O 1
ATOM 2392 N N . VAL A 1 310 ? 8.617 -35.188 -15.281 1 88.69 310 VAL A N 1
ATOM 2393 C CA . VAL A 1 310 ? 9.695 -35.625 -14.391 1 88.69 310 VAL A CA 1
ATOM 2394 C C . VAL A 1 310 ? 9.984 -34.5 -13.375 1 88.69 310 VAL A C 1
ATOM 2396 O O . VAL A 1 310 ? 10.203 -33.375 -13.75 1 88.69 310 VAL A O 1
ATOM 2399 N N . ALA A 1 311 ? 9.984 -34.906 -12.094 1 90.88 311 ALA A N 1
ATOM 2400 C CA . ALA A 1 311 ? 10.352 -34 -11.023 1 90.88 311 ALA A CA 1
ATOM 2401 C C . ALA A 1 311 ? 11.82 -34.156 -10.633 1 90.88 311 ALA A C 1
ATOM 2403 O O . ALA A 1 311 ? 12.234 -35.25 -10.227 1 90.88 311 ALA A O 1
ATOM 2404 N N . PRO A 1 312 ? 12.617 -33.094 -10.742 1 93.38 312 PRO A N 1
ATOM 2405 C CA . PRO A 1 312 ? 14.039 -33.219 -10.43 1 93.38 312 PRO A CA 1
ATOM 2406 C C . PRO A 1 312 ? 14.297 -33.625 -8.977 1 93.38 312 PRO A C 1
ATOM 2408 O O . PRO A 1 312 ? 15.32 -34.219 -8.664 1 93.38 312 PRO A O 1
ATOM 2411 N N . ASN A 1 313 ? 13.508 -33.219 -8.07 1 95.56 313 ASN A N 1
ATOM 2412 C CA . ASN A 1 313 ? 13.57 -33.531 -6.641 1 95.56 313 ASN A CA 1
ATOM 2413 C C . ASN A 1 313 ? 12.219 -33.312 -5.965 1 95.56 313 ASN A C 1
ATOM 2415 O O . ASN A 1 313 ? 11.219 -33.031 -6.629 1 95.56 313 ASN A O 1
ATOM 2419 N N . VAL A 1 314 ? 12.164 -33.406 -4.645 1 96.56 314 VAL A N 1
ATOM 2420 C CA . VAL A 1 314 ? 10.914 -33.469 -3.898 1 96.56 314 VAL A CA 1
ATOM 2421 C C . VAL A 1 314 ? 10.297 -32.062 -3.83 1 96.56 314 VAL A C 1
ATOM 2423 O O . VAL A 1 314 ? 9.125 -31.922 -3.469 1 96.56 314 VAL A O 1
ATOM 2426 N N . SER A 1 315 ? 11.047 -31.062 -4.254 1 97.94 315 SER A N 1
ATOM 2427 C CA . SER A 1 315 ? 10.539 -29.688 -4.211 1 97.94 315 SER A CA 1
ATOM 2428 C C . SER A 1 315 ? 9.812 -29.328 -5.5 1 97.94 315 SER A C 1
ATOM 2430 O O . SER A 1 315 ? 9.562 -28.156 -5.766 1 97.94 315 SER A O 1
ATOM 2432 N N . ALA A 1 316 ? 9.492 -30.25 -6.32 1 96.94 316 ALA A N 1
ATOM 2433 C CA . ALA A 1 316 ? 8.68 -30.078 -7.523 1 96.94 316 ALA A CA 1
ATOM 2434 C C . ALA A 1 316 ? 7.426 -30.953 -7.457 1 96.94 316 ALA A C 1
ATOM 2436 O O . ALA A 1 316 ? 7.48 -32.094 -7.004 1 96.94 316 ALA A O 1
ATOM 2437 N N . ILE A 1 317 ? 6.34 -30.391 -7.867 1 96.62 317 ILE A N 1
ATOM 2438 C CA . ILE A 1 317 ? 5.098 -31.156 -7.883 1 96.62 317 ILE A CA 1
ATOM 2439 C C . ILE A 1 317 ? 5.215 -32.312 -8.875 1 96.62 317 ILE A C 1
ATOM 2441 O O . ILE A 1 317 ? 5.77 -32.156 -9.961 1 96.62 317 ILE A O 1
ATOM 2445 N N . ARG A 1 318 ? 4.703 -33.406 -8.523 1 95.88 318 ARG A N 1
ATOM 2446 C CA . ARG A 1 318 ? 4.773 -34.625 -9.344 1 95.88 318 ARG A CA 1
ATOM 2447 C C . ARG A 1 318 ? 3.559 -34.719 -10.258 1 95.88 318 ARG A C 1
ATOM 2449 O O . ARG A 1 318 ? 2.455 -34.312 -9.891 1 95.88 318 ARG A O 1
ATOM 2456 N N . GLY A 1 319 ? 3.787 -35.25 -11.398 1 95.81 319 GLY A N 1
ATOM 2457 C CA . GLY A 1 319 ? 2.701 -35.688 -12.258 1 95.81 319 GLY A CA 1
ATOM 2458 C C . GLY A 1 319 ? 2.107 -34.562 -13.086 1 95.81 319 GLY A C 1
ATOM 2459 O O . GLY A 1 319 ? 0.961 -34.656 -13.539 1 95.81 319 GLY A O 1
ATOM 2460 N N . VAL A 1 320 ? 2.748 -33.469 -13.203 1 96.69 320 VAL A N 1
ATOM 2461 C CA . VAL A 1 320 ? 2.334 -32.375 -14.078 1 96.69 320 VAL A CA 1
ATOM 2462 C C . VAL A 1 320 ? 3.354 -32.188 -15.203 1 96.69 320 VAL A C 1
ATOM 2464 O O . VAL A 1 320 ? 4.551 -32.031 -14.945 1 96.69 320 VAL A O 1
ATOM 2467 N N . ARG A 1 321 ? 2.902 -32.25 -16.438 1 96.69 321 ARG A N 1
ATOM 2468 C CA . ARG A 1 321 ? 3.799 -32.062 -17.578 1 96.69 321 ARG A CA 1
ATOM 2469 C C . ARG A 1 321 ? 4.062 -30.578 -17.812 1 96.69 321 ARG A C 1
ATOM 2471 O O . ARG A 1 321 ? 3.189 -29.844 -18.297 1 96.69 321 ARG A O 1
ATOM 2478 N N . LYS A 1 322 ? 5.27 -30.156 -17.5 1 97.19 322 LYS A N 1
ATOM 2479 C CA . LYS A 1 322 ? 5.672 -28.766 -17.578 1 97.19 322 LYS A CA 1
ATOM 2480 C C . LYS A 1 322 ? 7.191 -28.625 -17.516 1 97.19 322 LYS A C 1
ATOM 2482 O O . LYS A 1 322 ? 7.898 -29.594 -17.266 1 97.19 322 LYS A O 1
ATOM 2487 N N . TRP A 1 323 ? 7.66 -27.438 -17.875 1 98 323 TRP A N 1
ATOM 2488 C CA . TRP A 1 323 ? 9.055 -27.125 -17.547 1 98 323 TRP A CA 1
ATOM 2489 C C . TRP A 1 323 ? 9.234 -26.984 -16.047 1 98 323 TRP A C 1
ATOM 2491 O O . TRP A 1 323 ? 8.469 -26.266 -15.383 1 98 323 TRP A O 1
ATOM 2501 N N . THR A 1 324 ? 10.156 -27.703 -15.477 1 97.69 324 THR A N 1
ATOM 2502 C CA . THR A 1 324 ? 10.383 -27.688 -14.039 1 97.69 324 THR A CA 1
ATOM 2503 C C . THR A 1 324 ? 11.852 -27.406 -13.719 1 97.69 324 THR A C 1
ATOM 2505 O O . THR A 1 324 ? 12.742 -28.062 -14.258 1 97.69 324 THR A O 1
ATOM 2508 N N . SER A 1 325 ? 12.055 -26.422 -12.898 1 97 325 SER A N 1
ATOM 2509 C CA . SER A 1 325 ? 13.422 -26.094 -12.484 1 97 325 SER A CA 1
ATOM 2510 C C . SER A 1 325 ? 13.891 -27.047 -11.383 1 97 325 SER A C 1
ATOM 2512 O O . SER A 1 325 ? 13.078 -27.656 -10.688 1 97 325 SER A O 1
ATOM 2514 N N . ASP A 1 326 ? 15.18 -27.25 -11.336 1 97.88 326 ASP A N 1
ATOM 2515 C CA . ASP A 1 326 ? 15.805 -27.875 -10.164 1 97.88 326 ASP A CA 1
ATOM 2516 C C . ASP A 1 326 ? 15.859 -26.891 -8.992 1 97.88 326 ASP A C 1
ATOM 2518 O O . ASP A 1 326 ? 16.797 -26.109 -8.875 1 97.88 326 ASP A O 1
ATOM 2522 N N . ALA A 1 327 ? 14.875 -27.031 -8.125 1 97.75 327 ALA A N 1
ATOM 2523 C CA . ALA A 1 327 ? 14.711 -26.062 -7.047 1 97.75 327 ALA A CA 1
ATOM 2524 C C . ALA A 1 327 ? 15.906 -26.094 -6.098 1 97.75 327 ALA A C 1
ATOM 2526 O O . ALA A 1 327 ? 16.281 -25.062 -5.531 1 97.75 327 ALA A O 1
ATOM 2527 N N . GLU A 1 328 ? 16.484 -27.234 -5.871 1 98.12 328 GLU A N 1
ATOM 2528 C CA . GLU A 1 328 ? 17.625 -27.344 -4.977 1 98.12 328 GLU A CA 1
ATOM 2529 C C . GLU A 1 328 ? 18.844 -26.609 -5.535 1 98.12 328 GLU A C 1
ATOM 2531 O O . GLU A 1 328 ? 19.5 -25.859 -4.812 1 98.12 328 GLU A O 1
ATOM 2536 N N . LYS A 1 329 ? 19.078 -26.75 -6.867 1 97.56 329 LYS A N 1
ATOM 2537 C CA . LYS A 1 329 ? 20.156 -26.016 -7.5 1 97.56 329 LYS A CA 1
ATOM 2538 C C . LYS A 1 329 ? 19.875 -24.516 -7.488 1 97.56 329 LYS A C 1
ATOM 2540 O O . LYS A 1 329 ? 20.766 -23.703 -7.176 1 97.56 329 LYS A O 1
ATOM 2545 N N . CYS A 1 330 ? 18.672 -24.234 -7.836 1 97.81 330 CYS A N 1
ATOM 2546 C CA . CYS A 1 330 ? 18.266 -22.828 -7.926 1 97.81 330 CYS A CA 1
ATOM 2547 C C . CYS A 1 330 ? 18.438 -22.125 -6.586 1 97.81 330 CYS A C 1
ATOM 2549 O O . CYS A 1 330 ? 19.188 -21.156 -6.48 1 97.81 330 CYS A O 1
ATOM 2551 N N . PHE A 1 331 ? 17.844 -22.641 -5.531 1 97.62 331 PHE A N 1
ATOM 2552 C CA . PHE A 1 331 ? 17.891 -22.016 -4.219 1 97.62 331 PHE A CA 1
ATOM 2553 C C . PHE A 1 331 ? 19.297 -22.109 -3.625 1 97.62 331 PHE A C 1
ATOM 2555 O O . PHE A 1 331 ? 19.734 -21.203 -2.908 1 97.62 331 PHE A O 1
ATOM 2562 N N . GLY A 1 332 ? 19.984 -23.203 -3.941 1 97.25 332 GLY A N 1
ATOM 2563 C CA . GLY A 1 332 ? 21.359 -23.297 -3.516 1 97.25 332 GLY A CA 1
ATOM 2564 C C . GLY A 1 332 ? 22.203 -22.109 -3.967 1 97.25 332 GLY A C 1
ATOM 2565 O O . GLY A 1 332 ? 23.062 -21.625 -3.217 1 97.25 332 GLY A O 1
ATOM 2566 N N . PHE A 1 333 ? 21.953 -21.688 -5.156 1 96.94 333 PHE A N 1
ATOM 2567 C CA . PHE A 1 333 ? 22.672 -20.531 -5.676 1 96.94 333 PHE A CA 1
ATOM 2568 C C . PHE A 1 333 ? 22.281 -19.266 -4.914 1 96.94 333 PHE A C 1
ATOM 2570 O O . PHE A 1 333 ? 23.141 -18.438 -4.594 1 96.94 333 PHE A O 1
ATOM 2577 N N . TRP A 1 334 ? 20.984 -19.109 -4.625 1 95.62 334 TRP A N 1
ATOM 2578 C CA . TRP A 1 334 ? 20.531 -17.969 -3.84 1 95.62 334 TRP A CA 1
ATOM 2579 C C . TRP A 1 334 ? 21.234 -17.922 -2.482 1 95.62 334 TRP A C 1
ATOM 2581 O O . TRP A 1 334 ? 21.688 -16.859 -2.043 1 95.62 334 TRP A O 1
ATOM 2591 N N . ALA A 1 335 ? 21.25 -19.047 -1.897 1 94.75 335 ALA A N 1
ATOM 2592 C CA . ALA A 1 335 ? 21.859 -19.172 -0.573 1 94.75 335 ALA A CA 1
ATOM 2593 C C . ALA A 1 335 ? 23.328 -18.75 -0.597 1 94.75 335 ALA A C 1
ATOM 2595 O O . ALA A 1 335 ? 23.781 -18.016 0.287 1 94.75 335 ALA A O 1
ATOM 2596 N N . LYS A 1 336 ? 24.016 -19.172 -1.624 1 92.75 336 LYS A N 1
ATOM 2597 C CA . LYS A 1 336 ? 25.422 -18.797 -1.762 1 92.75 336 LYS A CA 1
ATOM 2598 C C . LYS A 1 336 ? 25.578 -17.312 -2.004 1 92.75 336 LYS A C 1
ATOM 2600 O O . LYS A 1 336 ? 26.5 -16.688 -1.494 1 92.75 336 LYS A O 1
ATOM 2605 N N . LEU A 1 337 ? 24.672 -16.828 -2.709 1 89.31 337 LEU A N 1
ATOM 2606 C CA . LEU A 1 337 ? 24.672 -15.406 -3.033 1 89.31 337 LEU A CA 1
ATOM 2607 C C . LEU A 1 337 ? 24.172 -14.586 -1.848 1 89.31 337 LEU A C 1
ATOM 2609 O O . LEU A 1 337 ? 24.406 -13.375 -1.795 1 89.31 337 LEU A O 1
ATOM 2613 N N . ALA A 1 338 ? 23.438 -15.133 -0.964 1 86.75 338 ALA A N 1
ATOM 2614 C CA . ALA A 1 338 ? 22.734 -14.484 0.137 1 86.75 338 ALA A CA 1
ATOM 2615 C C . ALA A 1 338 ? 21.812 -13.383 -0.378 1 86.75 338 ALA A C 1
ATOM 2617 O O . ALA A 1 338 ? 21.828 -12.258 0.129 1 86.75 338 ALA A O 1
ATOM 2618 N N . SER A 1 339 ? 21.25 -13.688 -1.486 1 88.25 339 SER A N 1
ATOM 2619 C CA . SER A 1 339 ? 20.281 -12.797 -2.115 1 88.25 339 SER A CA 1
ATOM 2620 C C . SER A 1 339 ? 19.469 -13.531 -3.186 1 88.25 339 SER A C 1
ATOM 2622 O O . SER A 1 339 ? 19.828 -14.641 -3.584 1 88.25 339 SER A O 1
ATOM 2624 N N . ASP A 1 340 ? 18.422 -12.898 -3.619 1 90.25 340 ASP A N 1
ATOM 2625 C CA . ASP A 1 340 ? 17.641 -13.445 -4.727 1 90.25 340 ASP A CA 1
ATOM 2626 C C . ASP A 1 340 ? 18.438 -13.367 -6.035 1 90.25 340 ASP A C 1
ATOM 2628 O O . ASP A 1 340 ? 19.328 -12.539 -6.18 1 90.25 340 ASP A O 1
ATOM 2632 N N . CYS A 1 341 ? 18.172 -14.203 -6.973 1 95.12 341 CYS A N 1
ATOM 2633 C CA . CYS A 1 341 ? 18.828 -14.195 -8.273 1 95.12 341 CYS A CA 1
ATOM 2634 C C . CYS A 1 341 ? 17.922 -13.609 -9.344 1 95.12 341 CYS A C 1
ATOM 2636 O O . CYS A 1 341 ? 18.047 -12.43 -9.688 1 95.12 341 CYS A O 1
ATOM 2638 N N . ALA A 1 342 ? 16.938 -14.242 -9.852 1 97.06 342 ALA A N 1
ATOM 2639 C CA . ALA A 1 342 ? 15.914 -13.883 -10.82 1 97.06 342 ALA A CA 1
ATOM 2640 C C . ALA A 1 342 ? 16.531 -13.438 -12.141 1 97.06 342 ALA A C 1
ATOM 2642 O O . ALA A 1 342 ? 15.984 -12.57 -12.828 1 97.06 342 ALA A O 1
ATOM 2643 N N . ILE A 1 343 ? 17.75 -13.953 -12.469 1 98.25 343 ILE A N 1
ATOM 2644 C CA . ILE A 1 343 ? 18.359 -13.695 -13.766 1 98.25 343 ILE A CA 1
ATOM 2645 C C . ILE A 1 343 ? 17.438 -14.164 -14.883 1 98.25 343 ILE A C 1
ATOM 2647 O O . ILE A 1 343 ? 17.297 -13.492 -15.906 1 98.25 343 ILE A O 1
ATOM 2651 N N . CYS A 1 344 ? 16.781 -15.289 -14.656 1 98.5 344 CYS A N 1
ATOM 2652 C CA . CYS A 1 344 ? 15.883 -15.859 -15.648 1 98.5 344 CYS A CA 1
ATOM 2653 C C . CYS A 1 344 ? 14.742 -14.898 -15.969 1 98.5 344 CYS A C 1
ATOM 2655 O O . CYS A 1 344 ? 14.266 -14.852 -17.109 1 98.5 344 CYS A O 1
ATOM 2657 N N . MET A 1 345 ? 14.289 -14.117 -14.992 1 98.44 345 MET A N 1
ATOM 2658 C CA . MET A 1 345 ? 13.273 -13.094 -15.211 1 98.44 345 MET A CA 1
ATOM 2659 C C . MET A 1 345 ? 13.836 -11.93 -16.016 1 98.44 345 MET A C 1
ATOM 2661 O O . MET A 1 345 ? 13.219 -11.461 -16.969 1 98.44 345 MET A O 1
ATOM 2665 N N . ARG A 1 346 ? 15 -11.5 -15.672 1 98.38 346 ARG A N 1
ATOM 2666 C CA . ARG A 1 346 ? 15.625 -10.344 -16.297 1 98.38 346 ARG A CA 1
ATOM 2667 C C . ARG A 1 346 ? 15.867 -10.594 -17.781 1 98.38 346 ARG A C 1
ATOM 2669 O O . ARG A 1 346 ? 15.586 -9.727 -18.625 1 98.38 346 ARG A O 1
ATOM 2676 N N . VAL A 1 347 ? 16.266 -11.797 -18.141 1 98.5 347 VAL A N 1
ATOM 2677 C CA . VAL A 1 347 ? 16.75 -12.039 -19.5 1 98.5 347 VAL A CA 1
ATOM 2678 C C . VAL A 1 347 ? 15.594 -12.508 -20.391 1 98.5 347 VAL A C 1
ATOM 2680 O O . VAL A 1 347 ? 15.75 -12.641 -21.594 1 98.5 347 VAL A O 1
ATOM 2683 N N . CYS A 1 348 ? 14.445 -12.82 -19.828 1 98.75 348 CYS A N 1
ATOM 2684 C CA . CYS A 1 348 ? 13.305 -13.266 -20.625 1 98.75 348 CYS A CA 1
ATOM 2685 C C . CYS A 1 348 ? 12.945 -12.242 -21.688 1 98.75 348 CYS A C 1
ATOM 2687 O O . CYS A 1 348 ? 12.711 -11.07 -21.375 1 98.75 348 CYS A O 1
ATOM 2689 N N . PRO A 1 349 ? 12.773 -12.672 -22.938 1 98.69 349 PRO A N 1
ATOM 2690 C CA . PRO A 1 349 ? 12.461 -11.703 -23.984 1 98.69 349 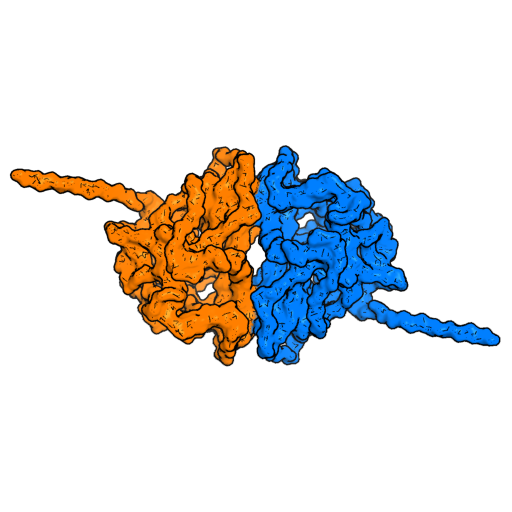PRO A CA 1
ATOM 2691 C C . PRO A 1 349 ? 11.125 -11 -23.766 1 98.69 349 PRO A C 1
ATOM 2693 O O . PRO A 1 349 ? 10.914 -9.891 -24.266 1 98.69 349 PRO A O 1
ATOM 2696 N N . PHE A 1 350 ? 10.273 -11.586 -23 1 98.69 350 PHE A N 1
ATOM 2697 C CA . PHE A 1 350 ? 8.961 -11 -22.734 1 98.69 350 PHE A CA 1
ATOM 2698 C C . PHE A 1 350 ? 9.062 -9.914 -21.672 1 98.69 350 PHE A C 1
ATOM 2700 O O . PHE A 1 350 ? 8.102 -9.18 -21.422 1 98.69 350 PHE A O 1
ATOM 2707 N N . ASN A 1 351 ? 10.195 -9.781 -21 1 98.5 351 ASN A N 1
ATOM 2708 C CA . ASN A 1 351 ? 10.375 -8.742 -19.984 1 98.5 351 ASN A CA 1
ATOM 2709 C C . ASN A 1 351 ? 10.586 -7.371 -20.625 1 98.5 351 ASN A C 1
ATOM 2711 O O . ASN A 1 351 ? 11.727 -6.914 -20.75 1 98.5 351 ASN A O 1
ATOM 2715 N N . ARG A 1 352 ? 9.414 -6.734 -21.016 1 97.62 352 ARG A N 1
ATOM 2716 C CA . ARG A 1 352 ? 9.453 -5.465 -21.719 1 97.62 352 ARG A CA 1
ATOM 2717 C C . ARG A 1 352 ? 8.422 -4.492 -21.172 1 97.62 352 ARG A C 1
ATOM 2719 O O . ARG A 1 352 ? 7.492 -4.898 -20.469 1 97.62 352 ARG A O 1
ATOM 2726 N N . ASP A 1 353 ? 8.656 -3.199 -21.5 1 97.06 353 ASP A N 1
ATOM 2727 C CA . ASP A 1 353 ? 7.66 -2.168 -21.25 1 97.06 353 ASP A CA 1
ATOM 2728 C C . ASP A 1 353 ? 6.637 -2.098 -22.375 1 97.06 353 ASP A C 1
ATOM 2730 O O . ASP A 1 353 ? 6.871 -1.436 -23.391 1 97.06 353 ASP A O 1
ATOM 2734 N N . TYR A 1 354 ? 5.465 -2.553 -22.172 1 97.44 354 TYR A N 1
ATOM 2735 C CA . TYR A 1 354 ? 4.504 -2.693 -23.25 1 97.44 354 TYR A CA 1
ATOM 2736 C C . TYR A 1 354 ? 3.664 -1.431 -23.406 1 97.44 354 TYR A C 1
ATOM 2738 O O . TYR A 1 354 ? 2.73 -1.393 -24.219 1 97.44 354 TYR A O 1
ATOM 2746 N N . ALA A 1 355 ? 3.91 -0.429 -22.562 1 95.69 355 ALA A N 1
ATOM 2747 C CA . ALA A 1 355 ? 3.35 0.888 -22.859 1 95.69 355 ALA A CA 1
ATOM 2748 C C . ALA A 1 355 ? 3.928 1.456 -24.141 1 95.69 355 ALA A C 1
ATOM 2750 O O . ALA A 1 355 ? 3.324 2.33 -24.766 1 95.69 355 ALA A O 1
ATOM 2751 N N . ARG A 1 356 ? 5.059 0.984 -24.516 1 97.19 356 ARG A N 1
ATOM 2752 C CA . ARG A 1 356 ? 5.723 1.419 -25.75 1 97.19 356 ARG A CA 1
ATOM 2753 C C . ARG A 1 356 ? 5.207 0.643 -26.953 1 97.19 356 ARG A C 1
ATOM 2755 O O . ARG A 1 356 ? 5.168 -0.589 -26.938 1 97.19 356 ARG A O 1
ATOM 2762 N N . ARG A 1 357 ? 4.941 1.312 -28 1 97.56 357 ARG A N 1
ATOM 2763 C CA . ARG A 1 357 ? 4.363 0.728 -29.203 1 97.56 357 ARG A CA 1
ATOM 2764 C C . ARG A 1 357 ? 5.285 -0.33 -29.797 1 97.56 357 ARG A C 1
ATOM 2766 O O . ARG A 1 357 ? 4.828 -1.379 -30.25 1 97.56 357 ARG A O 1
ATOM 2773 N N . ARG A 1 358 ? 6.57 -0.05 -29.797 1 97.56 358 ARG A N 1
ATOM 2774 C CA . ARG A 1 358 ? 7.539 -0.979 -30.375 1 97.56 358 ARG A CA 1
ATOM 2775 C C . ARG A 1 358 ? 7.512 -2.32 -29.641 1 97.56 358 ARG A C 1
ATOM 2777 O O . ARG A 1 358 ? 7.668 -3.373 -30.266 1 97.56 358 ARG A O 1
ATOM 2784 N N . ASN A 1 359 ? 7.344 -2.312 -28.344 1 98.12 359 ASN A N 1
ATOM 2785 C CA . ASN A 1 359 ? 7.301 -3.541 -27.562 1 98.12 359 ASN A CA 1
ATOM 2786 C C . ASN A 1 359 ? 5.996 -4.301 -27.781 1 98.12 359 ASN A C 1
ATOM 2788 O O . ASN A 1 359 ? 5.977 -5.531 -27.75 1 98.12 359 ASN A O 1
ATOM 2792 N N . ARG A 1 360 ? 4.941 -3.574 -28.031 1 98.12 360 ARG A N 1
ATOM 2793 C CA . ARG A 1 360 ? 3.674 -4.219 -28.359 1 98.12 360 ARG A CA 1
ATOM 2794 C C . ARG A 1 360 ? 3.756 -4.926 -29.703 1 98.12 360 ARG A C 1
ATOM 2796 O O . ARG A 1 360 ? 3.203 -6.012 -29.875 1 98.12 360 ARG A O 1
ATOM 2803 N N . LEU A 1 361 ? 4.402 -4.277 -30.609 1 98.12 361 LEU A N 1
ATOM 2804 C CA . LEU A 1 361 ? 4.602 -4.895 -31.922 1 98.12 361 LEU A CA 1
ATOM 2805 C C . LEU A 1 361 ? 5.453 -6.152 -31.797 1 98.12 361 LEU A C 1
ATOM 2807 O O . LEU A 1 361 ? 5.156 -7.172 -32.438 1 98.12 361 LEU A O 1
ATOM 2811 N N . TRP A 1 362 ? 6.492 -6.098 -31.031 1 98.5 362 TRP A N 1
ATOM 2812 C CA . TRP A 1 362 ? 7.32 -7.281 -30.812 1 98.5 362 TRP A CA 1
ATOM 2813 C C . TRP A 1 362 ? 6.496 -8.414 -30.203 1 98.5 362 TRP A C 1
ATOM 2815 O O . TRP A 1 362 ? 6.641 -9.57 -30.594 1 98.5 362 TRP A O 1
ATOM 2825 N N . LEU A 1 363 ? 5.672 -8.086 -29.234 1 98.38 363 LEU A N 1
ATOM 2826 C CA . LEU A 1 363 ? 4.824 -9.078 -28.594 1 98.38 363 LEU A CA 1
ATOM 2827 C C . LEU A 1 363 ? 3.951 -9.797 -29.609 1 98.38 363 LEU A C 1
ATOM 2829 O O . LEU A 1 363 ? 3.828 -11.023 -29.578 1 98.38 363 LEU A O 1
ATOM 2833 N N . ARG A 1 364 ? 3.344 -9.047 -30.5 1 97.88 364 ARG A N 1
ATOM 2834 C CA . ARG A 1 364 ? 2.504 -9.625 -31.531 1 97.88 364 ARG A CA 1
ATOM 2835 C C . ARG A 1 364 ? 3.307 -10.578 -32.406 1 97.88 364 ARG A C 1
ATOM 2837 O O . ARG A 1 364 ? 2.822 -11.648 -32.781 1 97.88 364 ARG A O 1
ATOM 2844 N N . LEU A 1 365 ? 4.5 -10.203 -32.719 1 98.12 365 LEU A N 1
ATOM 2845 C CA . LEU A 1 365 ? 5.387 -11.039 -33.531 1 98.12 365 LEU A CA 1
ATOM 2846 C C . LEU A 1 365 ? 5.762 -12.312 -32.781 1 98.12 365 LEU A C 1
ATOM 2848 O O . LEU A 1 365 ? 5.738 -13.398 -33.344 1 98.12 365 LEU A O 1
ATOM 2852 N N . ALA A 1 366 ? 6.105 -12.156 -31.5 1 98.56 366 ALA A N 1
ATOM 2853 C CA . ALA A 1 366 ? 6.562 -13.273 -30.672 1 98.56 366 ALA A CA 1
ATOM 2854 C C . ALA A 1 366 ? 5.477 -14.336 -30.531 1 98.56 366 ALA A C 1
ATOM 2856 O O . ALA A 1 366 ? 5.777 -15.523 -30.453 1 98.56 366 ALA A O 1
ATOM 2857 N N . LEU A 1 367 ? 4.215 -13.852 -30.547 1 97.75 367 LEU A N 1
ATOM 2858 C CA . LEU A 1 367 ? 3.096 -14.758 -30.312 1 97.75 367 LEU A CA 1
ATOM 2859 C C . LEU A 1 367 ? 2.502 -15.25 -31.625 1 97.75 367 LEU A C 1
ATOM 2861 O O . LEU A 1 367 ? 1.509 -15.984 -31.625 1 97.75 367 LEU A O 1
ATOM 2865 N N . SER A 1 368 ? 3.113 -14.914 -32.75 1 97.5 368 SER A N 1
ATOM 2866 C CA . SER A 1 368 ? 2.66 -15.328 -34.062 1 97.5 368 SER A CA 1
ATOM 2867 C C . SER A 1 368 ? 3.545 -16.422 -34.656 1 97.5 368 SER A C 1
ATOM 2869 O O . SER A 1 368 ? 4.504 -16.859 -34 1 97.5 368 SER A O 1
ATOM 2871 N N . PRO A 1 369 ? 3.146 -16.922 -35.75 1 96.75 369 PRO A N 1
ATOM 2872 C CA . PRO A 1 369 ? 4.008 -17.922 -36.406 1 96.75 369 PRO A CA 1
ATOM 2873 C C . PRO A 1 369 ? 5.383 -17.359 -36.75 1 96.75 369 PRO A C 1
ATOM 2875 O O . PRO A 1 369 ? 6.293 -18.125 -37.094 1 96.75 369 PRO A O 1
ATOM 2878 N N . LEU A 1 370 ? 5.559 -16.094 -36.688 1 97.62 370 LEU A N 1
ATOM 2879 C CA . LEU A 1 370 ? 6.836 -15.461 -37 1 97.62 370 LEU A CA 1
ATOM 2880 C C . LEU A 1 370 ? 7.688 -15.336 -35.75 1 97.62 370 LEU A C 1
ATOM 2882 O O . LEU A 1 370 ? 8.531 -14.438 -35.656 1 97.62 370 LEU A O 1
ATOM 2886 N N . ARG A 1 371 ? 7.473 -16.125 -34.781 1 98.06 371 ARG A N 1
ATOM 2887 C CA . ARG A 1 371 ? 8.141 -16.062 -33.5 1 98.06 371 ARG A CA 1
ATOM 2888 C C . ARG A 1 371 ? 9.648 -16.219 -33.656 1 98.06 371 ARG A C 1
ATOM 2890 O O . ARG A 1 371 ? 10.422 -15.703 -32.812 1 98.06 371 ARG A O 1
ATOM 2897 N N . HIS A 1 372 ? 10.117 -16.859 -34.719 1 98.12 372 HIS A N 1
ATOM 2898 C CA . HIS A 1 372 ? 11.555 -16.969 -34.938 1 98.12 372 HIS A CA 1
ATOM 2899 C C . HIS A 1 372 ? 12.18 -15.602 -35.188 1 98.12 372 HIS A C 1
ATOM 2901 O O . HIS A 1 372 ? 13.305 -15.336 -34.781 1 98.12 372 HIS A O 1
ATOM 2907 N N . LEU A 1 373 ? 11.461 -14.82 -35.938 1 98.25 373 LEU A N 1
ATOM 2908 C CA . LEU A 1 373 ? 11.93 -13.461 -36.188 1 98.25 373 LEU A CA 1
ATOM 2909 C C . LEU A 1 373 ? 11.969 -12.656 -34.875 1 98.25 373 LEU A C 1
ATOM 2911 O O . LEU A 1 373 ? 12.93 -11.93 -34.625 1 98.25 373 LEU A O 1
ATOM 2915 N N . ALA A 1 374 ? 10.922 -12.781 -34.094 1 98.44 374 ALA A N 1
ATOM 2916 C CA . ALA A 1 374 ? 10.883 -12.094 -32.812 1 98.44 374 ALA A CA 1
ATOM 2917 C C . ALA A 1 374 ? 12.07 -12.5 -31.922 1 98.44 374 ALA A C 1
ATOM 2919 O O . ALA A 1 374 ? 12.664 -11.664 -31.25 1 98.44 374 ALA A O 1
ATOM 2920 N N . LEU A 1 375 ? 12.344 -13.766 -31.953 1 98.38 375 LEU A N 1
ATOM 2921 C CA . LEU A 1 375 ? 13.469 -14.273 -31.172 1 98.38 375 LEU A CA 1
ATOM 2922 C C . LEU A 1 375 ? 14.781 -13.672 -31.656 1 98.38 375 LEU A C 1
ATOM 2924 O O . LEU A 1 375 ? 15.633 -13.281 -30.844 1 98.38 375 LEU A O 1
ATOM 2928 N N . ARG A 1 376 ? 14.961 -13.562 -32.938 1 98.12 376 ARG A N 1
ATOM 2929 C CA . ARG A 1 376 ? 16.156 -12.961 -33.5 1 98.12 376 ARG A CA 1
ATOM 2930 C C . ARG A 1 376 ? 16.281 -11.5 -33.094 1 98.12 376 ARG A C 1
ATOM 2932 O O . ARG A 1 376 ? 17.375 -11.023 -32.781 1 98.12 376 ARG A O 1
ATOM 2939 N N . LEU A 1 377 ? 15.195 -10.828 -33.062 1 97.5 377 LEU A N 1
ATOM 2940 C CA . LEU A 1 377 ? 15.172 -9.414 -32.719 1 97.5 377 LEU A CA 1
ATOM 2941 C C . LEU A 1 377 ? 15.422 -9.211 -31.219 1 97.5 377 LEU A C 1
ATOM 2943 O O . LEU A 1 377 ? 15.68 -8.094 -30.766 1 97.5 377 LEU A O 1
ATOM 2947 N N . ALA A 1 378 ? 15.344 -10.305 -30.453 1 97.38 378 ALA A N 1
ATOM 2948 C CA . ALA A 1 378 ? 15.523 -10.219 -29 1 97.38 378 ALA A CA 1
ATOM 2949 C C . ALA A 1 378 ? 16.969 -10.531 -28.609 1 97.38 378 ALA A C 1
ATOM 2951 O O . ALA A 1 378 ? 17.281 -10.594 -27.422 1 97.38 378 ALA A O 1
ATOM 2952 N N . ARG A 1 379 ? 17.812 -10.672 -29.578 1 94.38 379 ARG A N 1
ATOM 2953 C CA . ARG A 1 379 ? 19.219 -10.93 -29.281 1 94.38 379 ARG A CA 1
ATOM 2954 C C . ARG A 1 379 ? 19.812 -9.805 -28.438 1 94.38 379 ARG A C 1
ATOM 2956 O O . ARG A 1 379 ? 19.656 -8.625 -28.766 1 94.38 379 ARG A O 1
ATOM 2963 N N . GLY A 1 380 ? 20.453 -10.117 -27.406 1 92.69 380 GLY A N 1
ATOM 2964 C CA . GLY A 1 380 ? 21.078 -9.148 -26.531 1 92.69 380 GLY A CA 1
ATOM 2965 C C . GLY A 1 380 ? 20.125 -8.57 -25.5 1 92.69 380 GLY A C 1
ATOM 2966 O O . GLY A 1 380 ? 20.5 -7.688 -24.719 1 92.69 380 GLY A O 1
ATOM 2967 N N . HIS A 1 381 ? 18.906 -9.039 -25.547 1 95.5 381 HIS A N 1
ATOM 2968 C CA . HIS A 1 381 ? 17.922 -8.578 -24.578 1 95.5 381 HIS A CA 1
ATOM 2969 C C . HIS A 1 381 ? 18.297 -9 -23.156 1 95.5 381 HIS A C 1
ATOM 2971 O O . HIS A 1 381 ? 18.859 -10.078 -22.953 1 95.5 381 HIS A O 1
ATOM 2977 N N . GLY A 1 382 ? 18.031 -8.102 -22.203 1 95.75 382 GLY A N 1
ATOM 2978 C CA . GLY A 1 382 ? 18.094 -8.5 -20.797 1 95.75 382 GLY A CA 1
ATOM 2979 C C . GLY A 1 382 ? 19.438 -8.195 -20.156 1 95.75 382 GLY A C 1
ATOM 2980 O O . GLY A 1 382 ? 19.812 -8.828 -19.172 1 95.75 382 GLY A O 1
ATOM 2981 N N . LYS A 1 383 ? 20.203 -7.293 -20.719 1 95.62 383 LYS A N 1
ATOM 2982 C CA . LYS A 1 383 ? 21.453 -6.859 -20.094 1 95.62 383 LYS A CA 1
ATOM 2983 C C . LYS A 1 383 ? 21.219 -6.332 -18.688 1 95.62 383 LYS A C 1
ATOM 2985 O O . LYS A 1 383 ? 20.234 -5.641 -18.438 1 95.62 383 LYS A O 1
ATOM 2990 N N . ARG A 1 384 ? 22.141 -6.672 -17.875 1 96.81 384 ARG A N 1
ATOM 2991 C CA . ARG A 1 384 ? 22 -6.258 -16.469 1 96.81 384 ARG A CA 1
ATOM 2992 C C . ARG A 1 384 ? 22.312 -4.773 -16.312 1 96.81 384 ARG A C 1
ATOM 2994 O O . ARG A 1 384 ? 23.312 -4.277 -16.844 1 96.81 384 ARG A O 1
ATOM 3001 N N . ARG A 1 385 ? 21.469 -4.039 -15.625 1 96.56 385 ARG A N 1
ATOM 3002 C CA . ARG A 1 385 ? 21.734 -2.666 -15.203 1 96.56 385 ARG A CA 1
ATOM 3003 C C . ARG A 1 385 ? 22.578 -2.633 -13.93 1 96.56 385 ARG A C 1
ATOM 3005 O O . ARG A 1 385 ? 22.328 -3.389 -12.992 1 96.56 385 ARG A O 1
ATOM 3012 N N . LYS A 1 386 ? 23.547 -1.772 -13.898 1 96.75 386 LYS A N 1
ATOM 3013 C CA . LYS A 1 386 ? 24.344 -1.641 -12.68 1 96.75 386 LYS A CA 1
ATOM 3014 C C . LYS A 1 386 ? 23.516 -1.018 -11.555 1 96.75 386 LYS A C 1
ATOM 3016 O O . LYS A 1 386 ? 22.875 0.018 -11.75 1 96.75 386 LYS A O 1
ATOM 3021 N N . PRO A 1 387 ? 23.562 -1.611 -10.391 1 96.81 387 PRO A N 1
ATOM 3022 C CA . PRO A 1 387 ? 22.812 -1.052 -9.258 1 96.81 387 PRO A CA 1
ATOM 3023 C C . PRO A 1 387 ? 23.172 0.407 -8.984 1 96.81 387 PRO A C 1
ATOM 3025 O O . PRO A 1 387 ? 22.297 1.21 -8.656 1 96.81 387 PRO A O 1
ATOM 3028 N N . ALA A 1 388 ? 24.375 0.769 -9.164 1 96.19 388 ALA A N 1
ATOM 3029 C CA . ALA A 1 388 ? 24.812 2.148 -8.961 1 96.19 388 ALA A CA 1
ATOM 3030 C C . ALA A 1 388 ? 24.062 3.104 -9.883 1 96.19 388 ALA A C 1
ATOM 3032 O O . ALA A 1 388 ? 23.781 4.242 -9.508 1 96.19 388 ALA A O 1
ATOM 3033 N N . GLU A 1 389 ? 23.719 2.627 -11.039 1 96.19 389 GLU A N 1
ATOM 3034 C CA . GLU A 1 389 ? 22.984 3.445 -11.992 1 96.19 389 GLU A CA 1
ATOM 3035 C C . GLU A 1 389 ? 21.547 3.678 -11.523 1 96.19 389 GLU A C 1
ATOM 3037 O O . GLU A 1 389 ? 20.984 4.742 -11.758 1 96.19 389 GLU A O 1
ATOM 3042 N N . TRP A 1 390 ? 20.984 2.705 -10.93 1 96.5 390 TRP A N 1
ATOM 3043 C CA . TRP A 1 390 ? 19.656 2.875 -10.375 1 96.5 390 TRP A CA 1
ATOM 3044 C C . TRP A 1 390 ? 19.641 3.955 -9.305 1 96.5 390 TRP A C 1
ATOM 3046 O O . TRP A 1 390 ? 18.75 4.816 -9.289 1 96.5 390 TRP A O 1
ATOM 3056 N N . TRP A 1 391 ? 20.594 3.947 -8.422 1 96 391 TRP A N 1
ATOM 3057 C CA . TRP A 1 391 ? 20.672 4.914 -7.328 1 96 391 TRP A CA 1
ATOM 3058 C C . TRP A 1 391 ? 20.906 6.32 -7.863 1 96 391 TRP A C 1
ATOM 3060 O O . TRP A 1 391 ? 20.453 7.301 -7.266 1 96 391 TRP A O 1
ATOM 3070 N N . ALA A 1 392 ? 21.562 6.438 -9 1 91.31 392 ALA A N 1
ATOM 3071 C CA . ALA A 1 392 ? 21.859 7.734 -9.594 1 91.31 392 ALA A CA 1
ATOM 3072 C C . ALA A 1 392 ? 20.625 8.32 -10.289 1 91.31 392 ALA A C 1
ATOM 3074 O O . ALA A 1 392 ? 20.594 9.5 -10.625 1 91.31 392 ALA A O 1
ATOM 3075 N N . GLY A 1 393 ? 19.531 7.609 -10.352 1 80.62 393 GLY A N 1
ATOM 3076 C CA . GLY A 1 393 ? 18.312 8.086 -10.984 1 80.62 393 GLY A CA 1
ATOM 3077 C C . GLY A 1 393 ? 18.406 8.102 -12.5 1 80.62 393 GLY A C 1
ATOM 3078 O O . GLY A 1 393 ? 17.703 8.883 -13.156 1 80.62 393 GLY A O 1
ATOM 3079 N N . THR A 1 394 ? 19.297 7.5 -13.102 1 64.94 394 THR A N 1
ATOM 3080 C CA . THR A 1 394 ? 19.484 7.48 -14.547 1 64.94 394 THR A CA 1
ATOM 3081 C C . THR A 1 394 ? 18.891 6.211 -15.156 1 64.94 394 THR A C 1
ATOM 3083 O O . THR A 1 394 ? 18.828 5.176 -14.492 1 64.94 394 THR A O 1
ATOM 3086 N N . MET B 1 1 ? 11.773 57.938 40.594 1 30.62 1 MET B N 1
ATOM 3087 C CA . MET B 1 1 ? 12.023 56.5 40.594 1 30.62 1 MET B CA 1
ATOM 3088 C C . MET B 1 1 ? 11.531 55.844 39.312 1 30.62 1 MET B C 1
ATOM 3090 O O . MET B 1 1 ? 10.336 55.844 39 1 30.62 1 MET B O 1
ATOM 3094 N N . THR B 1 2 ? 12.312 55.875 38.188 1 34.22 2 THR B N 1
ATOM 3095 C CA . THR B 1 2 ? 12.055 55.531 36.812 1 34.22 2 THR B CA 1
ATOM 3096 C C . THR B 1 2 ? 11.789 54.062 36.625 1 34.22 2 THR B C 1
ATOM 3098 O O . THR B 1 2 ? 12.578 53.219 37.094 1 34.22 2 THR B O 1
ATOM 3101 N N . ALA B 1 3 ? 10.492 53.594 36.531 1 42.53 3 ALA B N 1
ATOM 3102 C CA . ALA B 1 3 ? 10 52.25 36.281 1 42.53 3 ALA B CA 1
ATOM 3103 C C . ALA B 1 3 ? 10.758 51.594 35.125 1 42.53 3 ALA B C 1
ATOM 3105 O O . ALA B 1 3 ? 10.672 52.031 34 1 42.53 3 ALA B O 1
ATOM 3106 N N . MET B 1 4 ? 11.945 51.031 35.312 1 36.69 4 MET B N 1
ATOM 3107 C CA . MET B 1 4 ? 12.703 50.312 34.281 1 36.69 4 MET B CA 1
ATOM 3108 C C . MET B 1 4 ? 11.867 49.219 33.656 1 36.69 4 MET B C 1
ATOM 3110 O O . MET B 1 4 ? 11.344 48.344 34.344 1 36.69 4 MET B O 1
ATOM 3114 N N . SER B 1 5 ? 11.227 49.438 32.469 1 32.78 5 SER B N 1
ATOM 3115 C CA . SER B 1 5 ? 10.508 48.438 31.656 1 32.78 5 SER B CA 1
ATOM 3116 C C . SER B 1 5 ? 11.383 47.25 31.359 1 32.78 5 SER B C 1
ATOM 3118 O O . SER B 1 5 ? 12.484 47.375 30.812 1 32.78 5 SER B O 1
ATOM 3120 N N . TYR B 1 6 ? 11.484 46.188 32.188 1 36.12 6 TYR B N 1
ATOM 3121 C CA . TYR B 1 6 ? 12.172 44.969 31.812 1 36.12 6 TYR B CA 1
ATOM 3122 C C . TYR B 1 6 ? 11.789 44.531 30.406 1 36.12 6 TYR B C 1
ATOM 3124 O O . TYR B 1 6 ? 10.602 44.469 30.062 1 36.12 6 TYR B O 1
ATOM 3132 N N . PRO B 1 7 ? 12.719 44.719 29.422 1 38.31 7 PRO B N 1
ATOM 3133 C CA . PRO B 1 7 ? 12.383 44.188 28.094 1 38.31 7 PRO B CA 1
ATOM 3134 C C . PRO B 1 7 ? 11.828 42.781 28.141 1 38.31 7 PRO B C 1
ATOM 3136 O O . PRO B 1 7 ? 12.219 41.969 29 1 38.31 7 PRO B O 1
ATOM 3139 N N . ALA B 1 8 ? 10.594 42.562 27.938 1 38.62 8 ALA B N 1
ATOM 3140 C CA . ALA B 1 8 ? 9.992 41.25 27.75 1 38.62 8 ALA B CA 1
ATOM 3141 C C . ALA B 1 8 ? 10.898 40.344 26.922 1 38.62 8 ALA B C 1
ATOM 3143 O O . ALA B 1 8 ? 11.062 40.562 25.719 1 38.62 8 ALA B O 1
ATOM 3144 N N . ASN B 1 9 ? 12.039 39.844 27.281 1 36.91 9 ASN B N 1
ATOM 3145 C CA . ASN B 1 9 ? 12.891 38.875 26.625 1 36.91 9 ASN B CA 1
ATOM 3146 C C . ASN B 1 9 ? 12.094 37.656 26.156 1 36.91 9 ASN B C 1
ATOM 3148 O O . ASN B 1 9 ? 12.18 36.594 26.766 1 36.91 9 ASN B O 1
ATOM 3152 N N . ARG B 1 10 ? 10.859 37.75 25.906 1 41.75 10 ARG B N 1
ATOM 3153 C CA . ARG B 1 10 ? 10.289 36.531 25.344 1 41.75 10 ARG B CA 1
ATOM 3154 C C . ARG B 1 10 ? 11.016 36.125 24.062 1 41.75 10 ARG B C 1
ATOM 3156 O O . ARG B 1 10 ? 11.125 36.938 23.125 1 41.75 10 ARG B O 1
ATOM 3163 N N . PRO B 1 11 ? 12 35.344 24.016 1 43.31 11 PRO B N 1
ATOM 3164 C CA . PRO B 1 11 ? 12.68 34.906 22.781 1 43.31 11 PRO B CA 1
ATOM 3165 C C . PRO B 1 11 ? 11.734 34.844 21.578 1 43.31 11 PRO B C 1
ATOM 3167 O O . PRO B 1 11 ? 10.562 34.5 21.734 1 43.31 11 PRO B O 1
ATOM 3170 N N . ASP B 1 12 ? 11.953 35.688 20.562 1 50.91 12 ASP B N 1
ATOM 3171 C CA . ASP B 1 12 ? 11.297 35.719 19.266 1 50.91 12 ASP B CA 1
ATOM 3172 C C . ASP B 1 12 ? 10.992 34.312 18.766 1 50.91 12 ASP B C 1
ATOM 3174 O O . ASP B 1 12 ? 11.906 33.562 18.469 1 50.91 12 ASP B O 1
ATOM 3178 N N . ARG B 1 13 ? 9.938 33.688 19.156 1 63 13 ARG B N 1
ATOM 3179 C CA . ARG B 1 13 ? 9.359 32.375 18.906 1 63 13 ARG B CA 1
ATOM 3180 C C . ARG B 1 13 ? 9.102 32.156 17.422 1 63 13 ARG B C 1
ATOM 3182 O O . ARG B 1 13 ? 8.742 31.062 17 1 63 13 ARG B O 1
ATOM 3189 N N . THR B 1 14 ? 9.336 33.25 16.578 1 74.38 14 THR B N 1
ATOM 3190 C CA . THR B 1 14 ? 9.031 33.094 15.164 1 74.38 14 THR B CA 1
ATOM 3191 C C . THR B 1 14 ? 10.258 32.656 14.383 1 74.38 14 THR B C 1
ATOM 3193 O O . THR B 1 14 ? 11.305 33.312 14.43 1 74.38 14 THR B O 1
ATOM 3196 N N . ARG B 1 15 ? 10.195 31.594 13.742 1 83.31 15 ARG B N 1
ATOM 3197 C CA . ARG B 1 15 ? 11.242 31.031 12.883 1 83.31 15 ARG B CA 1
ATOM 3198 C C . ARG B 1 15 ? 11.094 31.547 11.453 1 83.31 15 ARG B C 1
ATOM 3200 O O . ARG B 1 15 ? 10 31.906 11.023 1 83.31 15 ARG B O 1
ATOM 3207 N N . PRO B 1 16 ? 12.25 31.656 10.75 1 81.69 16 PRO B N 1
ATOM 3208 C CA . PRO B 1 16 ? 12.172 32.062 9.344 1 81.69 16 PRO B CA 1
ATOM 3209 C C . PRO B 1 16 ? 11.18 31.203 8.547 1 81.69 16 PRO B C 1
ATOM 3211 O O . PRO B 1 16 ? 10.477 31.719 7.676 1 81.69 16 PRO B O 1
ATOM 3214 N N . THR B 1 17 ? 11.102 29.969 8.867 1 85.81 17 THR B N 1
ATOM 3215 C CA . THR B 1 17 ? 10.188 29.078 8.164 1 85.81 17 THR B CA 1
ATOM 3216 C C . THR B 1 17 ? 8.734 29.438 8.477 1 85.81 17 THR B C 1
ATOM 3218 O O . THR B 1 17 ? 7.844 29.203 7.66 1 85.81 17 THR B O 1
ATOM 3221 N N . ASP B 1 18 ? 8.477 29.984 9.664 1 91.12 18 ASP B N 1
ATOM 3222 C CA . ASP B 1 18 ? 7.125 30.438 10.008 1 91.12 18 ASP B CA 1
ATOM 3223 C C . ASP B 1 18 ? 6.676 31.578 9.094 1 91.12 18 ASP B C 1
ATOM 3225 O O . ASP B 1 18 ? 5.57 31.531 8.547 1 91.12 18 ASP B O 1
ATOM 3229 N N . THR B 1 19 ? 7.543 32.5 8.961 1 89.31 19 THR B N 1
ATOM 3230 C CA . THR B 1 19 ? 7.242 33.688 8.133 1 89.31 19 THR B CA 1
ATOM 3231 C C . THR B 1 19 ? 6.988 33.25 6.688 1 89.31 19 THR B C 1
ATOM 3233 O O . THR B 1 19 ? 6.004 33.688 6.074 1 89.31 19 THR B O 1
ATOM 3236 N N . ALA B 1 20 ? 7.848 32.406 6.215 1 91.94 20 ALA B N 1
ATOM 3237 C CA . ALA B 1 20 ? 7.715 31.922 4.836 1 91.94 20 ALA B CA 1
ATOM 3238 C C . ALA B 1 20 ? 6.43 31.125 4.648 1 91.94 20 ALA B C 1
ATOM 3240 O O . ALA B 1 20 ? 5.828 31.156 3.574 1 91.94 20 ALA B O 1
ATOM 3241 N N . ALA B 1 21 ? 5.984 30.453 5.656 1 93.38 21 ALA B N 1
ATOM 3242 C CA . ALA B 1 21 ? 4.805 29.594 5.605 1 93.38 21 ALA B CA 1
ATOM 3243 C C . ALA B 1 21 ? 3.533 30.391 5.895 1 93.38 21 ALA B C 1
ATOM 3245 O O . ALA B 1 21 ? 2.424 29.875 5.746 1 93.38 21 ALA B O 1
ATOM 3246 N N . GLY B 1 22 ? 3.709 31.625 6.312 1 92.56 22 GLY B N 1
ATOM 3247 C CA . GLY B 1 22 ? 2.562 32.438 6.68 1 92.56 22 GLY B CA 1
ATOM 3248 C C . GLY B 1 22 ? 1.975 32.062 8.031 1 92.56 22 GLY B C 1
ATOM 3249 O O . GLY B 1 22 ? 0.78 32.25 8.266 1 92.56 22 GLY B O 1
ATOM 3250 N N . ILE B 1 23 ? 2.773 31.469 8.883 1 94.94 23 ILE B N 1
ATOM 3251 C CA . ILE B 1 23 ? 2.324 31.078 10.219 1 94.94 23 ILE B CA 1
ATOM 3252 C C . ILE B 1 23 ? 2.617 32.219 11.211 1 94.94 23 ILE B C 1
ATOM 3254 O O . ILE B 1 23 ? 3.76 32.656 11.328 1 94.94 23 ILE B O 1
ATOM 3258 N N . GLU B 1 24 ? 1.601 32.656 11.883 1 95.06 24 GLU B N 1
ATOM 3259 C CA . GLU B 1 24 ? 1.721 33.688 12.891 1 95.06 24 GLU B CA 1
ATOM 3260 C C . GLU B 1 24 ? 1.248 33.219 14.258 1 95.06 24 GLU B C 1
ATOM 3262 O O . GLU B 1 24 ? 0.087 32.812 14.422 1 95.06 24 GLU B O 1
ATOM 3267 N N . THR B 1 25 ? 2.141 33.219 15.18 1 94.62 25 THR B N 1
ATOM 3268 C CA . THR B 1 25 ? 1.795 32.875 16.547 1 94.62 25 THR B CA 1
ATOM 3269 C C . THR B 1 25 ? 1.742 34.125 17.438 1 94.62 25 THR B C 1
ATOM 3271 O O . THR B 1 25 ? 2.434 35.094 17.156 1 94.62 25 THR B O 1
ATOM 3274 N N . THR B 1 26 ? 0.914 34.094 18.422 1 94.25 26 THR B N 1
ATOM 3275 C CA . THR B 1 26 ? 0.765 35.219 19.359 1 94.25 26 THR B CA 1
ATOM 3276 C C . THR B 1 26 ? 1.296 34.844 20.734 1 94.25 26 THR B C 1
ATOM 3278 O O . THR B 1 26 ? 1.769 33.719 20.953 1 94.25 26 THR B O 1
ATOM 3281 N N . GLU B 1 27 ? 1.201 35.812 21.656 1 93.25 27 GLU B N 1
ATOM 3282 C CA . GLU B 1 27 ? 1.642 35.594 23.031 1 93.25 27 GLU B CA 1
ATOM 3283 C C . GLU B 1 27 ? 0.783 34.531 23.734 1 93.25 27 GLU B C 1
ATOM 3285 O O . GLU B 1 27 ? 1.211 33.938 24.719 1 93.25 27 GLU B O 1
ATOM 3290 N N . ALA B 1 28 ? -0.319 34.281 23.141 1 94.06 28 ALA B N 1
ATOM 3291 C CA . ALA B 1 28 ? -1.257 33.344 23.734 1 94.06 28 ALA B CA 1
ATOM 3292 C C . ALA B 1 28 ? -0.974 31.922 23.281 1 94.06 28 ALA B C 1
ATOM 3294 O O . ALA B 1 28 ? -1.681 30.984 23.672 1 94.06 28 ALA B O 1
ATOM 3295 N N . PHE B 1 29 ? 0.059 31.703 22.562 1 95.75 29 PHE B N 1
ATOM 3296 C CA . PHE B 1 29 ? 0.339 30.406 21.984 1 95.75 29 PHE B CA 1
ATOM 3297 C C . PHE B 1 29 ? 0.559 29.359 23.078 1 95.75 29 PHE B C 1
ATOM 3299 O O . PHE B 1 29 ? 1.301 29.594 24.031 1 95.75 29 PHE B O 1
ATOM 3306 N N . GLU B 1 30 ? -0.091 28.25 22.922 1 95.94 30 GLU B N 1
ATOM 3307 C CA . GLU B 1 30 ? 0.123 27.047 23.719 1 95.94 30 GLU B CA 1
ATOM 3308 C C . GLU B 1 30 ? 0.131 25.797 22.844 1 95.94 30 GLU B C 1
ATOM 3310 O O . GLU B 1 30 ? -0.678 25.672 21.922 1 95.94 30 GLU B O 1
ATOM 3315 N N . ARG B 1 31 ? 1.111 24.922 23.172 1 97.06 31 ARG B N 1
ATOM 3316 C CA . ARG B 1 31 ? 1.112 23.656 22.453 1 97.06 31 ARG B CA 1
ATOM 3317 C C . ARG B 1 31 ? -0.212 22.922 22.656 1 97.06 31 ARG B C 1
ATOM 3319 O O . ARG B 1 31 ? -0.898 23.125 23.656 1 97.06 31 ARG B O 1
ATOM 3326 N N . PHE B 1 32 ? -0.536 22.172 21.719 1 97.62 32 PHE B N 1
ATOM 3327 C CA . PHE B 1 32 ? -1.831 21.5 21.703 1 97.62 32 PHE B CA 1
ATOM 3328 C C . PHE B 1 32 ? -1.774 20.188 22.484 1 97.62 32 PHE B C 1
ATOM 3330 O O . PHE B 1 32 ? -0.81 19.438 22.359 1 97.62 32 PHE B O 1
ATOM 3337 N N . ALA B 1 33 ? -2.734 19.953 23.328 1 97.44 33 ALA B N 1
ATOM 3338 C CA . ALA B 1 33 ? -2.877 18.688 24.031 1 97.44 33 ALA B CA 1
ATOM 3339 C C . ALA B 1 33 ? -3.664 17.672 23.188 1 97.44 33 ALA B C 1
ATOM 3341 O O . ALA B 1 33 ? -4.836 17.906 22.875 1 97.44 33 ALA B O 1
ATOM 3342 N N . GLN B 1 34 ? -3.068 16.578 22.922 1 97.75 34 GLN B N 1
ATOM 3343 C CA . GLN B 1 34 ? -3.719 15.586 22.062 1 97.75 34 GLN B CA 1
ATOM 3344 C C . GLN B 1 34 ? -5.062 15.156 22.656 1 97.75 34 GLN B C 1
ATOM 3346 O O . GLN B 1 34 ? -6.008 14.883 21.906 1 97.75 34 GLN B O 1
ATOM 3351 N N . ARG B 1 35 ? -5.164 15.102 23.938 1 96.94 35 ARG B N 1
ATOM 3352 C CA . ARG B 1 35 ? -6.402 14.68 24.594 1 96.94 35 ARG B CA 1
ATOM 3353 C C . ARG B 1 35 ? -7.555 15.602 24.234 1 96.94 35 ARG B C 1
ATOM 3355 O O . ARG B 1 35 ? -8.727 15.242 24.406 1 96.94 35 ARG B O 1
ATOM 3362 N N . ASN B 1 36 ? -7.199 16.781 23.719 1 97.38 36 ASN B N 1
ATOM 3363 C CA . ASN B 1 36 ? -8.219 17.766 23.375 1 97.38 36 ASN B CA 1
ATOM 3364 C C . ASN B 1 36 ? -8.633 17.688 21.906 1 97.38 36 ASN B C 1
ATOM 3366 O O . ASN B 1 36 ? -9.523 18.406 21.469 1 97.38 36 ASN B O 1
ATOM 3370 N N . ASP B 1 37 ? -7.969 16.844 21.203 1 96.88 37 ASP B N 1
ATOM 3371 C CA . ASP B 1 37 ? -8.461 16.562 19.859 1 96.88 37 ASP B CA 1
ATOM 3372 C C . ASP B 1 37 ? -9.906 16.062 19.891 1 96.88 37 ASP B C 1
ATOM 3374 O O . ASP B 1 37 ? -10.266 15.242 20.734 1 96.88 37 ASP B O 1
ATOM 3378 N N . VAL B 1 38 ? -10.711 16.547 19.031 1 97.69 38 VAL B N 1
ATOM 3379 C CA . VAL B 1 38 ? -12.148 16.344 19.141 1 97.69 38 VAL B CA 1
ATOM 3380 C C . VAL B 1 38 ? -12.477 14.859 19.062 1 97.69 38 VAL B C 1
ATOM 3382 O O . VAL B 1 38 ? -13.414 14.383 19.703 1 97.69 38 VAL B O 1
ATOM 3385 N N . PHE B 1 39 ? -11.742 14.102 18.234 1 95.88 39 PHE B N 1
ATOM 3386 C CA . PHE B 1 39 ? -11.969 12.664 18.141 1 95.88 39 PHE B CA 1
ATOM 3387 C C . PHE B 1 39 ? -11.594 11.961 19.438 1 95.88 39 PHE B C 1
ATOM 3389 O O . PHE B 1 39 ? -12.266 11.016 19.859 1 95.88 39 PHE B O 1
ATOM 3396 N N . THR B 1 40 ? -10.508 12.422 20 1 96.56 40 THR B N 1
ATOM 3397 C CA . THR B 1 40 ? -10.094 11.875 21.297 1 96.56 40 THR B CA 1
ATOM 3398 C C . THR B 1 40 ? -11.109 12.234 22.375 1 96.56 40 THR B C 1
ATOM 3400 O O . THR B 1 40 ? -11.453 11.398 23.219 1 96.56 40 THR B O 1
ATOM 3403 N N . ARG B 1 41 ? -11.586 13.469 22.375 1 97.38 41 ARG B N 1
ATOM 3404 C CA . ARG B 1 41 ? -12.562 13.922 23.359 1 97.38 41 ARG B CA 1
ATOM 3405 C C . ARG B 1 41 ? -13.844 13.086 23.281 1 97.38 41 ARG B C 1
ATOM 3407 O O . ARG B 1 41 ? -14.523 12.891 24.297 1 97.38 41 ARG B O 1
ATOM 3414 N N . ALA B 1 42 ? -14.109 12.578 22.125 1 96.75 42 ALA B N 1
ATOM 3415 C CA . ALA B 1 42 ? -15.297 11.742 21.938 1 96.75 42 ALA B CA 1
ATOM 3416 C C . ALA B 1 42 ? -15.18 10.445 22.734 1 96.75 42 ALA B C 1
ATOM 3418 O O . ALA B 1 42 ? -16.172 9.719 22.891 1 96.75 42 ALA B O 1
ATOM 3419 N N . MET B 1 43 ? -14.055 10.203 23.234 1 94.06 43 MET B N 1
ATOM 3420 C CA . MET B 1 43 ? -13.836 8.961 23.969 1 94.06 43 MET B CA 1
ATOM 3421 C C . MET B 1 43 ? -13.859 9.219 25.469 1 94.06 43 MET B C 1
ATOM 3423 O O . MET B 1 43 ? -13.992 8.289 26.266 1 94.06 43 MET B O 1
ATOM 3427 N N . TRP B 1 44 ? -13.719 10.516 25.953 1 95.75 44 TRP B N 1
ATOM 3428 C CA . TRP B 1 44 ? -13.57 10.68 27.406 1 95.75 44 TRP B CA 1
ATOM 3429 C C . TRP B 1 44 ? -14.32 11.914 27.891 1 95.75 44 TRP B C 1
ATOM 3431 O O . TRP B 1 44 ? -14.602 12.055 29.078 1 95.75 44 TRP B O 1
ATOM 3441 N N . ASP B 1 45 ? -14.602 12.898 27.047 1 97.19 45 ASP B N 1
ATOM 3442 C CA . ASP B 1 45 ? -15.195 14.18 27.422 1 97.19 45 ASP B CA 1
ATOM 3443 C C . ASP B 1 45 ? -16.719 14.125 27.344 1 97.19 45 ASP B C 1
ATOM 3445 O O . ASP B 1 45 ? -17.281 14.055 26.25 1 97.19 45 ASP B O 1
ATOM 3449 N N . PRO B 1 46 ? -17.391 14.258 28.406 1 96.62 46 PRO B N 1
ATOM 3450 C CA . PRO B 1 46 ? -18.844 14.164 28.391 1 96.62 46 PRO B CA 1
ATOM 3451 C C . PRO B 1 46 ? -19.5 15.273 27.562 1 96.62 46 PRO B C 1
ATOM 3453 O O . PRO B 1 46 ? -20.672 15.156 27.188 1 96.62 46 PRO B O 1
ATOM 3456 N N . GLN B 1 47 ? -18.734 16.25 27.297 1 96.12 47 GLN B N 1
ATOM 3457 C CA . GLN B 1 47 ? -19.281 17.328 26.484 1 96.12 47 GLN B CA 1
ATOM 3458 C C . GLN B 1 47 ? -19.312 16.938 25.016 1 96.12 47 GLN B C 1
ATOM 3460 O O . GLN B 1 47 ? -20.031 17.562 24.219 1 96.12 47 GLN B O 1
ATOM 3465 N N . VAL B 1 48 ? -18.531 15.984 24.625 1 97.81 48 VAL B N 1
ATOM 3466 C CA . VAL B 1 48 ? -18.422 15.594 23.234 1 97.81 48 VAL B CA 1
ATOM 3467 C C . VAL B 1 48 ? -18.938 14.172 23.047 1 97.81 48 VAL B C 1
ATOM 3469 O O . VAL B 1 48 ? -19.688 13.891 22.109 1 97.81 48 VAL B O 1
ATOM 3472 N N . ARG B 1 49 ? -18.609 13.273 23.969 1 97.06 49 ARG B N 1
ATOM 3473 C CA . ARG B 1 49 ? -19 11.875 23.859 1 97.06 49 ARG B CA 1
ATOM 3474 C C . ARG B 1 49 ? -20.5 11.703 23.984 1 97.06 49 ARG B C 1
ATOM 3476 O O . ARG B 1 49 ? -21.125 12.297 24.859 1 97.06 49 ARG B O 1
ATOM 3483 N N . SER B 1 50 ? -21.078 10.953 23.156 1 96.5 50 SER B N 1
ATOM 3484 C CA . SER B 1 50 ? -22.516 10.672 23.109 1 96.5 50 SER B CA 1
ATOM 3485 C C . SER B 1 50 ? -22.797 9.32 22.453 1 96.5 50 SER B C 1
ATOM 3487 O O . SER B 1 50 ? -21.859 8.625 22.047 1 96.5 50 SER B O 1
ATOM 3489 N N . LYS B 1 51 ? -24.062 8.953 22.469 1 94.38 51 LYS B N 1
ATOM 3490 C CA . LYS B 1 51 ? -24.453 7.738 21.766 1 94.38 51 LYS B CA 1
ATOM 3491 C C . LYS B 1 51 ? -24.156 7.848 20.266 1 94.38 51 LYS B C 1
ATOM 3493 O O . LYS B 1 51 ? -23.812 6.855 19.625 1 94.38 51 LYS B O 1
ATOM 3498 N N . GLN B 1 52 ? -24.266 9.07 19.797 1 94.06 52 GLN B N 1
ATOM 3499 C CA . GLN B 1 52 ? -24.016 9.305 18.375 1 94.06 52 GLN B CA 1
ATOM 3500 C C . GLN B 1 52 ? -22.531 9.148 18.031 1 94.06 52 GLN B C 1
ATOM 3502 O O . GLN B 1 52 ? -22.188 8.578 17 1 94.06 52 GLN B O 1
ATOM 3507 N N . THR B 1 53 ? -21.656 9.641 18.906 1 95.25 53 THR B N 1
ATOM 3508 C CA . THR B 1 53 ? -20.234 9.477 18.656 1 95.25 53 THR B CA 1
ATOM 3509 C C . THR B 1 53 ? -19.828 8.008 18.766 1 95.25 53 THR B C 1
ATOM 3511 O O . THR B 1 53 ? -19 7.531 17.984 1 95.25 53 THR B O 1
ATOM 3514 N N . ASP B 1 54 ? -20.469 7.27 19.703 1 92.19 54 ASP B N 1
ATOM 3515 C CA . ASP B 1 54 ? -20.219 5.836 19.812 1 92.19 54 ASP B CA 1
ATOM 3516 C C . ASP B 1 54 ? -20.625 5.105 18.531 1 92.19 54 ASP B C 1
ATOM 3518 O O . ASP B 1 54 ? -19.906 4.23 18.047 1 92.19 54 ASP B O 1
ATOM 3522 N N . ALA B 1 55 ? -21.734 5.516 18.031 1 89.19 55 ALA B N 1
ATOM 3523 C CA . ALA B 1 55 ? -22.25 4.902 16.812 1 89.19 55 ALA B CA 1
ATOM 3524 C C . ALA B 1 55 ? -21.344 5.219 15.625 1 89.19 55 ALA B C 1
ATOM 3526 O O . ALA B 1 55 ? -21.141 4.379 14.75 1 89.19 55 ALA B O 1
ATOM 3527 N N . PHE B 1 56 ? -20.844 6.426 15.609 1 91.5 56 PHE B N 1
ATOM 3528 C CA . PHE B 1 56 ? -19.922 6.84 14.562 1 91.5 56 PHE B CA 1
ATOM 3529 C C . PHE B 1 56 ? -18.703 5.926 14.523 1 91.5 56 PHE B C 1
ATOM 3531 O O . PHE B 1 56 ? -18.375 5.367 13.477 1 91.5 56 PHE B O 1
ATOM 3538 N N . PHE B 1 57 ? -18.078 5.676 15.633 1 89.75 57 PHE B N 1
ATOM 3539 C CA . PHE B 1 57 ? -16.875 4.852 15.672 1 89.75 57 PHE B CA 1
ATOM 3540 C C . PHE B 1 57 ? -17.219 3.391 15.398 1 89.75 57 PHE B C 1
ATOM 3542 O O . PHE B 1 57 ? -16.453 2.682 14.742 1 89.75 57 PHE B O 1
ATOM 3549 N N . ALA B 1 58 ? -18.359 2.959 15.82 1 85.62 58 ALA B N 1
ATOM 3550 C CA . ALA B 1 58 ? -18.781 1.577 15.602 1 85.62 58 ALA B CA 1
ATOM 3551 C C . ALA B 1 58 ? -19.047 1.311 14.125 1 85.62 58 ALA B C 1
ATOM 3553 O O . ALA B 1 58 ? -18.922 0.175 13.656 1 85.62 58 ALA B O 1
ATOM 3554 N N . SER B 1 59 ? -19.359 2.355 13.438 1 85.56 59 SER B N 1
ATOM 3555 C CA . SER B 1 59 ? -19.734 2.197 12.039 1 85.56 59 SER B CA 1
ATOM 3556 C C . SER B 1 59 ? -18.547 1.773 11.195 1 85.56 59 SER B C 1
ATOM 3558 O O . SER B 1 59 ? -18.703 1.306 10.062 1 85.56 59 SER B O 1
ATOM 3560 N N . TYR B 1 60 ? -17.422 1.955 11.766 1 82.38 60 TYR B N 1
ATOM 3561 C CA . TYR B 1 60 ? -16.219 1.596 11.031 1 82.38 60 TYR B CA 1
ATOM 3562 C C . TYR B 1 60 ? -15.844 0.135 11.266 1 82.38 60 TYR B C 1
ATOM 3564 O O . TYR B 1 60 ? -14.82 -0.341 10.773 1 82.38 60 TYR B O 1
ATOM 3572 N N . ARG B 1 61 ? -16.672 -0.525 12.07 1 73.44 61 ARG B N 1
ATOM 3573 C CA . ARG B 1 61 ? -16.469 -1.938 12.383 1 73.44 61 ARG B CA 1
ATOM 3574 C C . ARG B 1 61 ? -17.672 -2.766 11.938 1 73.44 61 ARG B C 1
ATOM 3576 O O . ARG B 1 61 ? -18.781 -2.24 11.805 1 73.44 61 ARG B O 1
ATOM 3583 N N . MET B 1 62 ? -17.625 -3.682 11.023 1 61.94 62 MET B N 1
ATOM 3584 C CA . MET B 1 62 ? -18.688 -4.492 10.422 1 61.94 62 MET B CA 1
ATOM 3585 C C . MET B 1 62 ? -19.859 -4.648 11.375 1 61.94 62 MET B C 1
ATOM 3587 O O . MET B 1 62 ? -20.906 -5.164 10.984 1 61.94 62 MET B O 1
ATOM 3591 N N . GLU B 1 63 ? -19.672 -4.207 12.625 1 59.75 63 GLU B N 1
ATOM 3592 C CA . GLU B 1 63 ? -20.906 -4.254 13.398 1 59.75 63 GLU B CA 1
ATOM 3593 C C . GLU B 1 63 ? -21.891 -3.193 12.922 1 59.75 63 GLU B C 1
ATOM 3595 O O . GLU B 1 63 ? -23.094 -3.285 13.203 1 59.75 63 GLU B O 1
ATOM 3600 N N . ALA B 1 64 ? -21.344 -2.422 11.984 1 57.38 64 ALA B N 1
ATOM 3601 C CA . ALA B 1 64 ? -22.219 -1.315 11.602 1 57.38 64 ALA B CA 1
ATOM 3602 C C . ALA B 1 64 ? -23.453 -1.822 10.875 1 57.38 64 ALA B C 1
ATOM 3604 O O . ALA B 1 64 ? -23.406 -2.84 10.18 1 57.38 64 ALA B O 1
ATOM 3605 N N . ALA B 1 65 ? -24.609 -1.464 11.273 1 65.06 65 ALA B N 1
ATOM 3606 C CA . ALA B 1 65 ? -25.906 -1.675 10.617 1 65.06 65 ALA B CA 1
ATOM 3607 C C . ALA B 1 65 ? -26.047 -0.757 9.406 1 65.06 65 ALA B C 1
ATOM 3609 O O . ALA B 1 65 ? -26.422 0.409 9.547 1 65.06 65 ALA B O 1
ATOM 3610 N N . PRO B 1 66 ? -25.641 -1.271 8.258 1 72.38 66 PRO B N 1
ATOM 3611 C CA . PRO B 1 66 ? -25.797 -0.432 7.066 1 72.38 66 PRO B CA 1
ATOM 3612 C C . PRO B 1 66 ? -27.219 0.067 6.867 1 72.38 66 PRO B C 1
ATOM 3614 O O . PRO B 1 66 ? -28.172 -0.618 7.242 1 72.38 66 PRO B O 1
ATOM 3617 N N . ARG B 1 67 ? -27.25 1.36 6.484 1 78.62 67 ARG B N 1
ATOM 3618 C CA . ARG B 1 67 ? -28.531 1.987 6.195 1 78.62 67 ARG B CA 1
ATOM 3619 C C . ARG B 1 67 ? -28.953 1.744 4.75 1 78.62 67 ARG B C 1
ATOM 3621 O O . ARG B 1 67 ? -28.234 1.098 3.99 1 78.62 67 ARG B O 1
ATOM 3628 N N . ARG B 1 68 ? -30.172 2.137 4.41 1 78.31 68 ARG B N 1
ATOM 3629 C CA . ARG B 1 68 ? -30.688 1.855 3.078 1 78.31 68 ARG B CA 1
ATOM 3630 C C . ARG B 1 68 ? -30.453 3.029 2.135 1 78.31 68 ARG B C 1
ATOM 3632 O O . ARG B 1 68 ? -30.594 2.893 0.917 1 78.31 68 ARG B O 1
ATOM 3639 N N . GLY B 1 69 ? -29.844 4.086 2.533 1 89.25 69 GLY B N 1
ATOM 3640 C CA . GLY B 1 69 ? -29.688 5.254 1.684 1 89.25 69 GLY B CA 1
ATOM 3641 C C . GLY B 1 69 ? -28.469 5.176 0.782 1 89.25 69 GLY B C 1
ATOM 3642 O O . GLY B 1 69 ? -27.484 4.535 1.129 1 89.25 69 GLY B O 1
ATOM 3643 N N . ASP B 1 70 ? -28.688 5.777 -0.516 1 93.38 70 ASP B N 1
ATOM 3644 C CA . ASP B 1 70 ? -27.578 5.836 -1.47 1 93.38 70 ASP B CA 1
ATOM 3645 C C . ASP B 1 70 ? -26.312 6.359 -0.807 1 93.38 70 ASP B C 1
ATOM 3647 O O . ASP B 1 70 ? -26.312 7.457 -0.244 1 93.38 70 ASP B O 1
ATOM 3651 N N . GLY B 1 71 ? -25.312 5.57 -0.837 1 95 71 GLY B N 1
ATOM 3652 C CA . GLY B 1 71 ? -24.047 5.938 -0.215 1 95 71 GLY B CA 1
ATOM 3653 C C . GLY B 1 71 ? -23.922 5.434 1.21 1 95 71 GLY B C 1
ATOM 3654 O O . GLY B 1 71 ? -22.891 5.652 1.857 1 95 71 GLY B O 1
ATOM 3655 N N . PHE B 1 72 ? -24.969 4.699 1.62 1 94 72 PHE B N 1
ATOM 3656 C CA . PHE B 1 72 ? -24.953 4.215 2.996 1 94 72 PHE B CA 1
ATOM 3657 C C . PHE B 1 72 ? -25.453 2.775 3.064 1 94 72 PHE B C 1
ATOM 3659 O O . PHE B 1 72 ? -25.938 2.328 4.105 1 94 72 PHE B O 1
ATOM 3666 N N . THR B 1 73 ? -25.359 2.059 1.959 1 93.19 73 THR B N 1
ATOM 3667 C CA . THR B 1 73 ? -25.719 0.649 1.926 1 93.19 73 THR B CA 1
ATOM 3668 C C . THR B 1 73 ? -24.609 -0.219 2.5 1 93.19 73 THR B C 1
ATOM 3670 O O . THR B 1 73 ? -23.516 0.276 2.791 1 93.19 73 THR B O 1
ATOM 3673 N N . GLN B 1 74 ? -24.906 -1.498 2.703 1 93.06 74 GLN B N 1
ATOM 3674 C CA . GLN B 1 74 ? -23.906 -2.436 3.201 1 93.06 74 GLN B CA 1
ATOM 3675 C C . GLN B 1 74 ? -22.656 -2.439 2.312 1 93.06 74 GLN B C 1
ATOM 3677 O O . GLN B 1 74 ? -21.531 -2.514 2.811 1 93.06 74 GLN B O 1
ATOM 3682 N N . ARG B 1 75 ? -22.906 -2.328 1.017 1 94.12 75 ARG B N 1
ATOM 3683 C CA . ARG B 1 75 ? -21.812 -2.312 0.052 1 94.12 75 ARG B CA 1
ATOM 3684 C C . ARG B 1 75 ? -20.891 -1.111 0.276 1 94.12 75 ARG B C 1
ATOM 3686 O O . ARG B 1 75 ? -19.672 -1.226 0.172 1 94.12 75 ARG B O 1
ATOM 3693 N N . ASP B 1 76 ? -21.484 0.028 0.594 1 95.44 76 ASP B N 1
ATOM 3694 C CA . ASP B 1 76 ? -20.719 1.253 0.846 1 95.44 76 ASP B CA 1
ATOM 3695 C C . ASP B 1 76 ? -19.859 1.118 2.096 1 95.44 76 ASP B C 1
ATOM 3697 O O . ASP B 1 76 ? -18.672 1.437 2.068 1 95.44 76 ASP B O 1
ATOM 3701 N N . PHE B 1 77 ? -20.438 0.576 3.146 1 94.19 77 PHE B N 1
ATOM 3702 C CA . PHE B 1 77 ? -19.703 0.387 4.391 1 94.19 77 PHE B CA 1
ATOM 3703 C C . PHE B 1 77 ? -18.641 -0.683 4.227 1 94.19 77 PHE B C 1
ATOM 3705 O O . PHE B 1 77 ? -17.547 -0.573 4.801 1 94.19 77 PHE B O 1
ATOM 3712 N N . ALA B 1 78 ? -18.938 -1.716 3.438 1 95.12 78 ALA B N 1
ATOM 3713 C CA . ALA B 1 78 ? -17.969 -2.789 3.199 1 95.12 78 ALA B CA 1
ATOM 3714 C C . ALA B 1 78 ? -16.688 -2.246 2.574 1 95.12 78 ALA B C 1
ATOM 3716 O O . ALA B 1 78 ? -15.586 -2.561 3.029 1 95.12 78 ALA B O 1
ATOM 3717 N N . LEU B 1 79 ? -16.844 -1.409 1.559 1 96.62 79 LEU B N 1
ATOM 3718 C CA . LEU B 1 79 ? -15.672 -0.854 0.898 1 96.62 79 LEU B CA 1
ATOM 3719 C C . LEU B 1 79 ? -14.922 0.091 1.831 1 96.62 79 LEU B C 1
ATOM 3721 O O . LEU B 1 79 ? -13.695 0.049 1.905 1 96.62 79 LEU B O 1
ATOM 3725 N N . ARG B 1 80 ? -15.656 0.931 2.547 1 95.69 80 ARG B N 1
ATOM 3726 C CA . ARG B 1 80 ? -15.031 1.854 3.492 1 95.69 80 ARG B CA 1
ATOM 3727 C C . ARG B 1 80 ? -14.211 1.103 4.535 1 95.69 80 ARG B C 1
ATOM 3729 O O . ARG B 1 80 ? -13.047 1.43 4.773 1 95.69 80 ARG B O 1
ATOM 3736 N N . ASN B 1 81 ? -14.82 0.106 5.141 1 94.75 81 ASN B N 1
ATOM 3737 C CA . ASN B 1 81 ? -14.164 -0.645 6.203 1 94.75 81 ASN B CA 1
ATOM 3738 C C . ASN B 1 81 ? -12.93 -1.384 5.688 1 94.75 81 ASN B C 1
ATOM 3740 O O . ASN B 1 81 ? -11.891 -1.399 6.348 1 94.75 81 ASN B O 1
ATOM 3744 N N . ALA B 1 82 ? -13.078 -1.982 4.535 1 96.88 82 ALA B N 1
ATOM 3745 C CA . ALA B 1 82 ? -11.938 -2.654 3.916 1 96.88 82 ALA B CA 1
ATOM 3746 C C . ALA B 1 82 ? -10.797 -1.675 3.658 1 96.88 82 ALA B C 1
ATOM 3748 O O . ALA B 1 82 ? -9.625 -2.014 3.848 1 96.88 82 ALA B O 1
ATOM 3749 N N . ALA B 1 83 ? -11.148 -0.484 3.232 1 97.75 83 ALA B N 1
ATOM 3750 C CA . ALA B 1 83 ? -10.156 0.541 2.926 1 97.75 83 ALA B CA 1
ATOM 3751 C C . ALA B 1 83 ? -9.375 0.939 4.172 1 97.75 83 ALA B C 1
ATOM 3753 O O . ALA B 1 83 ? -8.18 1.237 4.098 1 97.75 83 ALA B O 1
ATOM 3754 N N . TRP B 1 84 ? -9.961 0.856 5.34 1 96.88 84 TRP B N 1
ATOM 3755 C CA . TRP B 1 84 ? -9.352 1.271 6.598 1 96.88 84 TRP B CA 1
ATOM 3756 C C . TRP B 1 84 ? -8.531 0.137 7.207 1 96.88 84 TRP B C 1
ATOM 3758 O O . TRP B 1 84 ? -7.797 0.345 8.18 1 96.88 84 TRP B O 1
ATOM 3768 N N . LEU B 1 85 ? -8.539 -0.985 6.715 1 96.81 85 LEU B N 1
ATOM 3769 C CA . LEU B 1 85 ? -8.164 -2.205 7.418 1 96.81 85 LEU B CA 1
ATOM 3770 C C . LEU B 1 85 ? -6.703 -2.154 7.852 1 96.81 85 LEU B C 1
ATOM 3772 O O . LEU B 1 85 ? -6.379 -2.465 9 1 96.81 85 LEU B O 1
ATOM 3776 N N . ILE B 1 86 ? -5.777 -1.801 6.902 1 97.94 86 ILE B N 1
ATOM 3777 C CA . ILE B 1 86 ? -4.352 -1.877 7.203 1 97.94 86 ILE B CA 1
ATOM 3778 C C . ILE B 1 86 ? -4.004 -0.888 8.312 1 97.94 86 ILE B C 1
ATOM 3780 O O . ILE B 1 86 ? -3.24 -1.213 9.227 1 97.94 86 ILE B O 1
ATOM 3784 N N . SER B 1 87 ? -4.586 0.287 8.234 1 96.94 87 SER B N 1
ATOM 3785 C CA . SER B 1 87 ? -4.402 1.253 9.312 1 96.94 87 SER B CA 1
ATOM 3786 C C . SER B 1 87 ? -4.891 0.696 10.648 1 96.94 87 SER B C 1
ATOM 3788 O O . SER B 1 87 ? -4.234 0.867 11.68 1 96.94 87 SER B O 1
ATOM 3790 N N . ASP B 1 88 ? -6.008 0.03 10.625 1 95.19 88 ASP B N 1
ATOM 3791 C CA . ASP B 1 88 ? -6.57 -0.559 11.844 1 95.19 88 ASP B CA 1
ATOM 3792 C C . ASP B 1 88 ? -5.656 -1.647 12.398 1 95.19 88 ASP B C 1
ATOM 3794 O O . ASP B 1 88 ? -5.469 -1.746 13.609 1 95.19 88 ASP B O 1
ATOM 3798 N N . VAL B 1 89 ? -5.133 -2.443 11.5 1 95.5 89 VAL B N 1
ATOM 3799 C CA . VAL B 1 89 ? -4.234 -3.516 11.914 1 95.5 89 VAL B CA 1
ATOM 3800 C C . VAL B 1 89 ? -3.004 -2.924 12.602 1 95.5 89 VAL B C 1
ATOM 3802 O O . VAL B 1 89 ? -2.594 -3.393 13.664 1 95.5 89 VAL B O 1
ATOM 3805 N N . VAL B 1 90 ? -2.434 -1.882 12.039 1 96.56 90 VAL B N 1
ATOM 3806 C CA . VAL B 1 90 ? -1.259 -1.23 12.609 1 96.56 90 VAL B CA 1
ATOM 3807 C C . VAL B 1 90 ? -1.619 -0.602 13.953 1 96.56 90 VAL B C 1
ATOM 3809 O O . VAL B 1 90 ? -0.922 -0.811 14.953 1 96.56 90 VAL B O 1
ATOM 3812 N N . THR B 1 91 ? -2.713 0.074 14.023 1 96.12 91 THR B N 1
ATOM 3813 C CA . THR B 1 91 ? -3.139 0.842 15.188 1 96.12 91 THR B CA 1
ATOM 3814 C C . THR B 1 91 ? -3.42 -0.079 16.375 1 96.12 91 THR B C 1
ATOM 3816 O O . THR B 1 91 ? -3.174 0.289 17.516 1 96.12 91 THR B O 1
ATOM 3819 N N . ASN B 1 92 ? -3.82 -1.255 16.125 1 94.06 92 ASN B N 1
ATOM 3820 C CA . ASN B 1 92 ? -4.316 -2.125 17.188 1 94.06 92 ASN B CA 1
ATOM 3821 C C . ASN B 1 92 ? -3.225 -3.061 17.703 1 94.06 92 ASN B C 1
ATOM 3823 O O . ASN B 1 92 ? -3.42 -3.76 18.688 1 94.06 92 ASN B O 1
ATOM 3827 N N . ARG B 1 93 ? -2.049 -3.074 17.047 1 94.12 93 ARG B N 1
ATOM 3828 C CA . ARG B 1 93 ? -0.96 -3.977 17.406 1 94.12 93 ARG B CA 1
ATOM 3829 C C . ARG B 1 93 ? -0.626 -3.869 18.891 1 94.12 93 ARG B C 1
ATOM 3831 O O . ARG B 1 93 ? -0.385 -4.879 19.562 1 94.12 93 ARG B O 1
ATOM 3838 N N . PHE B 1 94 ? -0.63 -2.658 19.438 1 95.38 94 PHE B N 1
ATOM 3839 C CA . PHE B 1 94 ? -0.214 -2.438 20.812 1 95.38 94 PHE B CA 1
ATOM 3840 C C . PHE B 1 94 ? -1.286 -1.68 21.594 1 95.38 94 PHE B C 1
ATOM 3842 O O . PHE B 1 94 ? -0.984 -0.992 22.578 1 95.38 94 PHE B O 1
ATOM 3849 N N . ALA B 1 95 ? -2.543 -1.781 21.078 1 94.75 95 ALA B N 1
ATOM 3850 C CA . ALA B 1 95 ? -3.654 -1.062 21.703 1 94.75 95 ALA B CA 1
ATOM 3851 C C . ALA B 1 95 ? -3.859 -1.51 23.141 1 94.75 95 ALA B C 1
ATOM 3853 O O . ALA B 1 95 ? -4.211 -0.702 24 1 94.75 95 ALA B O 1
ATOM 3854 N N . ALA B 1 96 ? -3.65 -2.781 23.438 1 95.38 96 ALA B N 1
ATOM 3855 C CA . ALA B 1 96 ? -3.824 -3.334 24.781 1 95.38 96 ALA B CA 1
ATOM 3856 C C . ALA B 1 96 ? -2.84 -2.707 25.75 1 95.38 96 ALA B C 1
ATOM 3858 O O . ALA B 1 96 ? -3.08 -2.703 26.969 1 95.38 96 ALA B O 1
ATOM 3859 N N . GLU B 1 97 ? -1.762 -2.117 25.25 1 96.31 97 GLU B N 1
ATOM 3860 C CA . GLU B 1 97 ? -0.754 -1.454 26.078 1 96.31 97 GLU B CA 1
ATOM 3861 C C . GLU B 1 97 ? -0.992 0.053 26.125 1 96.31 97 GLU B C 1
ATOM 3863 O O . GLU B 1 97 ? -0.132 0.805 26.594 1 96.31 97 GLU B O 1
ATOM 3868 N N . GLY B 1 98 ? -2.08 0.5 25.562 1 96.12 98 GLY B N 1
ATOM 3869 C CA . GLY B 1 98 ? -2.453 1.904 25.625 1 96.12 98 GLY B CA 1
ATOM 3870 C C . GLY B 1 98 ? -1.887 2.717 24.469 1 96.12 98 GLY B C 1
ATOM 3871 O O . GLY B 1 98 ? -1.909 3.949 24.5 1 96.12 98 GLY B O 1
ATOM 3872 N N . ARG B 1 99 ? -1.336 1.996 23.5 1 97 99 ARG B N 1
ATOM 3873 C CA . ARG B 1 99 ? -0.714 2.684 22.375 1 97 99 ARG B CA 1
ATOM 3874 C C . ARG B 1 99 ? -1.459 2.391 21.078 1 97 99 ARG B C 1
ATOM 3876 O O . ARG B 1 99 ? -1.17 1.404 20.406 1 97 99 ARG B O 1
ATOM 3883 N N . ARG B 1 100 ? -2.379 3.207 20.703 1 96.5 100 ARG B N 1
ATOM 3884 C CA . ARG B 1 100 ? -2.977 3.164 19.375 1 96.5 100 ARG B CA 1
ATOM 3885 C C . ARG B 1 100 ? -2.105 3.895 18.359 1 96.5 100 ARG B C 1
ATOM 3887 O O . ARG B 1 100 ? -2.248 5.105 18.172 1 96.5 100 ARG B O 1
ATOM 3894 N N . GLU B 1 101 ? -1.262 3.174 17.766 1 97.81 101 GLU B N 1
ATOM 3895 C CA . GLU B 1 101 ? -0.175 3.717 16.953 1 97.81 101 GLU B CA 1
ATOM 3896 C C . GLU B 1 101 ? -0.698 4.277 15.625 1 97.81 101 GLU B C 1
ATOM 3898 O O . GLU B 1 101 ? -1.584 3.688 15.008 1 97.81 101 GLU B O 1
ATOM 3903 N N . GLY B 1 102 ? -0.137 5.391 15.234 1 97.5 102 GLY B N 1
ATOM 3904 C CA . GLY B 1 102 ? -0.58 6.102 14.047 1 97.5 102 GLY B CA 1
ATOM 3905 C C . GLY B 1 102 ? -1.593 7.191 14.344 1 97.5 102 GLY B C 1
ATOM 3906 O O . GLY B 1 102 ? -1.764 8.125 13.555 1 97.5 102 GLY B O 1
ATOM 3907 N N . PHE B 1 103 ? -2.324 7.09 15.516 1 96.56 103 PHE B N 1
ATOM 3908 C CA . PHE B 1 103 ? -3.336 8.086 15.844 1 96.56 103 PHE B CA 1
ATOM 3909 C C . PHE B 1 103 ? -3.062 8.695 17.219 1 96.56 103 PHE B C 1
ATOM 3911 O O . PHE B 1 103 ? -3.082 9.922 17.375 1 96.56 103 PHE B O 1
ATOM 3918 N N . GLN B 1 104 ? -2.744 7.852 18.234 1 96.38 104 GLN B N 1
ATOM 3919 C CA . GLN B 1 104 ? -2.496 8.375 19.578 1 96.38 104 GLN B CA 1
ATOM 3920 C C . GLN B 1 104 ? -1.031 8.211 19.969 1 96.38 104 GLN B C 1
ATOM 3922 O O . GLN B 1 104 ? -0.546 8.891 20.875 1 96.38 104 GLN B O 1
ATOM 3927 N N . ALA B 1 105 ? -0.345 7.359 19.359 1 97.56 105 ALA B N 1
ATOM 3928 C CA . ALA B 1 105 ? 1.062 7.094 19.656 1 97.56 105 ALA B CA 1
ATOM 3929 C C . ALA B 1 105 ? 1.85 6.867 18.359 1 97.56 105 ALA B C 1
ATOM 3931 O O . ALA B 1 105 ? 1.297 6.406 17.359 1 97.56 105 ALA B O 1
ATOM 3932 N N . PRO B 1 106 ? 3.141 7.223 18.438 1 97.75 106 PRO B N 1
ATOM 3933 C CA . PRO B 1 106 ? 3.949 6.918 17.25 1 97.75 106 PRO B CA 1
ATOM 3934 C C . PRO B 1 106 ? 4.051 5.422 16.969 1 97.75 106 PRO B C 1
ATOM 3936 O O . PRO B 1 106 ? 3.852 4.605 17.875 1 97.75 106 PRO B O 1
ATOM 3939 N N . ILE B 1 107 ? 4.273 5.086 15.727 1 98 107 ILE B N 1
ATOM 3940 C CA . ILE B 1 107 ? 4.375 3.684 15.336 1 98 107 ILE B CA 1
ATOM 3941 C C . ILE B 1 107 ? 5.727 3.123 15.781 1 98 107 ILE B C 1
ATOM 3943 O O . ILE B 1 107 ? 6.773 3.684 15.453 1 98 107 ILE B O 1
ATOM 3947 N N . SER B 1 108 ? 5.711 2.07 16.5 1 95.94 108 SER B N 1
ATOM 3948 C CA . SER B 1 108 ? 6.891 1.451 17.078 1 95.94 108 SER B CA 1
ATOM 3949 C C . SER B 1 108 ? 7.844 0.941 16 1 95.94 108 SER B C 1
ATOM 3951 O O . SER B 1 108 ? 7.414 0.614 14.898 1 95.94 108 SER B O 1
ATOM 3953 N N . TYR B 1 109 ? 9.117 0.864 16.406 1 94.25 109 TYR B N 1
ATOM 3954 C CA . TYR B 1 109 ? 10.141 0.336 15.516 1 94.25 109 TYR B CA 1
ATOM 3955 C C . TYR B 1 109 ? 9.93 -1.15 15.258 1 94.25 109 TYR B C 1
ATOM 3957 O O . TYR B 1 109 ? 9.766 -1.934 16.188 1 94.25 109 TYR B O 1
ATOM 3965 N N . ASP B 1 110 ? 9.922 -1.481 13.969 1 91.19 110 ASP B N 1
ATOM 3966 C CA . ASP B 1 110 ? 9.867 -2.906 13.656 1 91.19 110 ASP B CA 1
ATOM 3967 C C . ASP B 1 110 ? 11.273 -3.473 13.453 1 91.19 110 ASP B C 1
ATOM 3969 O O . ASP B 1 110 ? 11.461 -4.691 13.453 1 91.19 110 ASP B O 1
ATOM 3973 N N . THR B 1 111 ? 12.211 -2.604 13.203 1 88.69 111 THR B N 1
ATOM 3974 C CA . THR B 1 111 ? 13.625 -2.938 13.125 1 88.69 111 THR B CA 1
ATOM 3975 C C . THR B 1 111 ? 14.461 -1.95 13.93 1 88.69 111 THR B C 1
ATOM 3977 O O . THR B 1 111 ? 14.125 -0.768 14.016 1 88.69 111 THR B O 1
ATOM 3980 N N . PRO B 1 112 ? 15.508 -2.416 14.523 1 91.69 112 PRO B N 1
ATOM 3981 C CA . PRO B 1 112 ? 16.375 -1.481 15.25 1 91.69 112 PRO B CA 1
ATOM 3982 C C . PRO B 1 112 ? 17.156 -0.556 14.32 1 91.69 112 PRO B C 1
ATOM 3984 O O . PRO B 1 112 ? 17.188 -0.786 13.109 1 91.69 112 PRO B O 1
ATOM 3987 N N . VAL B 1 113 ? 17.656 0.53 14.875 1 95.19 113 VAL B N 1
ATOM 3988 C CA . VAL B 1 113 ? 18.594 1.365 14.141 1 95.19 113 VAL B CA 1
ATOM 3989 C C . VAL B 1 113 ? 19.891 0.592 13.898 1 95.19 113 VAL B C 1
ATOM 3991 O O . VAL B 1 113 ? 20.453 0.001 14.82 1 95.19 113 VAL B O 1
ATOM 3994 N N . ALA B 1 114 ? 20.297 0.561 12.594 1 93.56 114 ALA B N 1
ATOM 3995 C CA . ALA B 1 114 ? 21.547 -0.139 12.281 1 93.56 114 ALA B CA 1
ATOM 3996 C C . ALA B 1 114 ? 22.719 0.445 13.07 1 93.56 114 ALA B C 1
ATOM 3998 O O . ALA B 1 114 ? 22.812 1.662 13.242 1 93.56 114 ALA B O 1
ATOM 3999 N N . PRO B 1 115 ? 23.609 -0.4 13.555 1 92 115 PRO B N 1
ATOM 4000 C CA . PRO B 1 115 ? 24.719 0.086 14.359 1 92 115 PRO B CA 1
ATOM 4001 C C . PRO B 1 115 ? 25.688 0.956 13.562 1 92 115 PRO B C 1
ATOM 4003 O O . PRO B 1 115 ? 26.281 1.888 14.117 1 92 115 PRO B O 1
ATOM 4006 N N . GLN B 1 116 ? 25.875 0.636 12.297 1 92 116 GLN B N 1
ATOM 4007 C CA . GLN B 1 116 ? 26.75 1.427 11.445 1 92 116 GLN B CA 1
ATOM 4008 C C . GLN B 1 116 ? 25.969 2.49 10.68 1 92 116 GLN B C 1
ATOM 4010 O O . GLN B 1 116 ? 24.953 2.186 10.039 1 92 116 GLN B O 1
ATOM 4015 N N . GLN B 1 117 ? 26.469 3.689 10.727 1 94.31 117 GLN B N 1
ATOM 4016 C CA . GLN B 1 117 ? 25.828 4.797 10.023 1 94.31 117 GLN B CA 1
ATOM 4017 C C . GLN B 1 117 ? 26.438 4.98 8.633 1 94.31 117 GLN B C 1
ATOM 4019 O O . GLN B 1 117 ? 27.656 5.031 8.484 1 94.31 117 GLN B O 1
ATOM 4024 N N . VAL B 1 118 ? 25.562 4.988 7.676 1 94.19 118 VAL B N 1
ATOM 4025 C CA . VAL B 1 118 ? 26.016 5.355 6.34 1 94.19 118 VAL B CA 1
ATOM 4026 C C . VAL B 1 118 ? 26.328 6.848 6.293 1 94.19 118 VAL B C 1
ATOM 4028 O O . VAL B 1 118 ? 25.531 7.676 6.742 1 94.19 118 VAL B O 1
ATOM 4031 N N . GLY B 1 119 ? 27.484 7.188 5.77 1 96.12 119 GLY B N 1
ATOM 4032 C CA . GLY B 1 119 ? 27.875 8.586 5.699 1 96.12 119 GLY B CA 1
ATOM 4033 C C . GLY B 1 119 ? 27.031 9.398 4.734 1 96.12 119 GLY B C 1
ATOM 4034 O O . GLY B 1 119 ? 26.656 8.906 3.67 1 96.12 119 GLY B O 1
ATOM 4035 N N . VAL B 1 120 ? 26.688 10.656 5.168 1 97.38 120 VAL B N 1
ATOM 4036 C CA . VAL B 1 120 ? 25.969 11.594 4.32 1 97.38 120 VAL B CA 1
ATOM 4037 C C . VAL B 1 120 ? 26.844 12.805 4.027 1 97.38 120 VAL B C 1
ATOM 4039 O O . VAL B 1 120 ? 27.016 13.68 4.883 1 97.38 120 VAL B O 1
ATOM 4042 N N . ASP B 1 121 ? 27.297 12.812 2.816 1 96.31 121 ASP B N 1
ATOM 4043 C CA . ASP B 1 121 ? 28.203 13.898 2.445 1 96.31 121 ASP B CA 1
ATOM 4044 C C . ASP B 1 121 ? 27.422 15.109 1.931 1 96.31 121 ASP B C 1
ATOM 4046 O O . ASP B 1 121 ? 27.891 16.25 2.064 1 96.31 121 ASP B O 1
ATOM 4050 N N . ASP B 1 122 ? 26.359 14.906 1.334 1 97.94 122 ASP B N 1
ATOM 4051 C CA . ASP B 1 122 ? 25.531 15.945 0.723 1 97.94 122 ASP B CA 1
ATOM 4052 C C . ASP B 1 122 ? 24.078 15.82 1.165 1 97.94 122 ASP B C 1
ATOM 4054 O O . ASP B 1 122 ? 23.297 15.062 0.573 1 97.94 122 ASP B O 1
ATOM 4058 N N . PRO B 1 123 ? 23.672 16.641 2.168 1 98.44 123 PRO B N 1
ATOM 4059 C CA . PRO B 1 123 ? 22.297 16.578 2.672 1 98.44 123 PRO B CA 1
ATOM 4060 C C . PRO B 1 123 ? 21.266 16.812 1.584 1 98.44 123 PRO B C 1
ATOM 4062 O O . PRO B 1 123 ? 20.156 16.266 1.642 1 98.44 123 PRO B O 1
ATOM 4065 N N . ALA B 1 124 ? 21.562 17.641 0.618 1 98.38 124 ALA B N 1
ATOM 4066 C CA . ALA B 1 124 ? 20.641 17.906 -0.476 1 98.38 124 ALA B CA 1
ATOM 4067 C C . ALA B 1 124 ? 20.406 16.641 -1.313 1 98.38 124 ALA B C 1
ATOM 4069 O O . ALA B 1 124 ? 19.266 16.328 -1.671 1 98.38 124 ALA B O 1
ATOM 4070 N N . ALA B 1 125 ? 21.5 15.961 -1.636 1 97.69 125 ALA B N 1
ATOM 4071 C CA . ALA B 1 125 ? 21.391 14.703 -2.377 1 97.69 125 ALA B CA 1
ATOM 4072 C C . ALA B 1 125 ? 20.625 13.656 -1.575 1 97.69 125 ALA B C 1
ATOM 4074 O O . ALA B 1 125 ? 19.844 12.891 -2.137 1 97.69 125 ALA B O 1
ATOM 4075 N N . MET B 1 126 ? 20.859 13.656 -0.287 1 98.25 126 MET B N 1
ATOM 4076 C CA . MET B 1 126 ? 20.156 12.711 0.571 1 98.25 126 MET B CA 1
ATOM 4077 C C . MET B 1 126 ? 18.672 13.008 0.606 1 98.25 126 MET B C 1
ATOM 4079 O O . MET B 1 126 ? 17.844 12.094 0.553 1 98.25 126 MET B O 1
ATOM 4083 N N . SER B 1 127 ? 18.312 14.312 0.676 1 98.69 127 SER B N 1
ATOM 4084 C CA . SER B 1 127 ? 16.906 14.688 0.624 1 98.69 127 SER B CA 1
ATOM 4085 C C . SER B 1 127 ? 16.25 14.227 -0.676 1 98.69 127 SER B C 1
ATOM 4087 O O . SER B 1 127 ? 15.125 13.742 -0.67 1 98.69 127 SER B O 1
ATOM 4089 N N . ALA B 1 128 ? 16.969 14.398 -1.747 1 98.31 128 ALA B N 1
ATOM 4090 C CA . ALA B 1 128 ? 16.453 13.953 -3.039 1 98.31 128 ALA B CA 1
ATOM 4091 C C . ALA B 1 128 ? 16.25 12.438 -3.053 1 98.31 128 ALA B C 1
ATOM 4093 O O . ALA B 1 128 ? 15.258 11.945 -3.588 1 98.31 128 ALA B O 1
ATOM 4094 N N . GLU B 1 129 ? 17.188 11.734 -2.473 1 97.94 129 GLU B N 1
ATOM 4095 C CA . GLU B 1 129 ? 17.078 10.281 -2.371 1 97.94 129 GLU B CA 1
ATOM 4096 C C . GLU B 1 129 ? 15.867 9.875 -1.533 1 97.94 129 GLU B C 1
ATOM 4098 O O . GLU B 1 129 ? 15.102 9 -1.928 1 97.94 129 GLU B O 1
ATOM 4103 N N . ILE B 1 130 ? 15.648 10.539 -0.408 1 98.75 130 ILE B N 1
ATOM 4104 C CA . ILE B 1 130 ? 14.523 10.25 0.477 1 98.75 130 ILE B CA 1
ATOM 4105 C C . ILE B 1 130 ? 13.211 10.5 -0.259 1 98.75 130 ILE B C 1
ATOM 4107 O O . ILE B 1 130 ? 12.273 9.703 -0.151 1 98.75 130 ILE B O 1
ATOM 4111 N N . LYS B 1 131 ? 13.148 11.562 -0.998 1 98.75 131 LYS B N 1
ATOM 4112 C CA . LYS B 1 131 ? 11.945 11.875 -1.761 1 98.75 131 LYS B CA 1
ATOM 4113 C C . LYS B 1 131 ? 11.68 10.812 -2.822 1 98.75 131 LYS B C 1
ATOM 4115 O O . LYS B 1 131 ? 10.531 10.398 -3.025 1 98.75 131 LYS B O 1
ATOM 4120 N N . ARG B 1 132 ? 12.703 10.344 -3.469 1 98.06 132 ARG B N 1
ATOM 4121 C CA . ARG B 1 132 ? 12.562 9.289 -4.469 1 98.06 132 ARG B CA 1
ATOM 4122 C C . ARG B 1 132 ? 12.109 7.988 -3.824 1 98.06 132 ARG B C 1
ATOM 4124 O O . ARG B 1 132 ? 11.234 7.297 -4.363 1 98.06 132 ARG B O 1
ATOM 4131 N N . ILE B 1 133 ? 12.688 7.672 -2.68 1 98.56 133 ILE B N 1
ATOM 4132 C CA . ILE B 1 133 ? 12.344 6.438 -1.983 1 98.56 133 ILE B CA 1
ATOM 4133 C C . ILE B 1 133 ? 10.914 6.52 -1.457 1 98.56 133 ILE B C 1
ATOM 4135 O O . ILE B 1 133 ? 10.172 5.535 -1.492 1 98.56 133 ILE B O 1
ATOM 4139 N N . ALA B 1 134 ? 10.523 7.695 -0.973 1 98.81 134 ALA B N 1
ATOM 4140 C CA . ALA B 1 134 ? 9.141 7.895 -0.549 1 98.81 134 ALA B CA 1
ATOM 4141 C C . ALA B 1 134 ? 8.172 7.621 -1.694 1 98.81 134 ALA B C 1
ATOM 4143 O O . ALA B 1 134 ? 7.156 6.945 -1.508 1 98.81 134 ALA B O 1
ATOM 4144 N N . ARG B 1 135 ? 8.484 8.125 -2.852 1 98.12 135 ARG B N 1
ATOM 4145 C CA . ARG B 1 135 ? 7.652 7.895 -4.027 1 98.12 135 ARG B CA 1
ATOM 4146 C C . ARG B 1 135 ? 7.652 6.422 -4.414 1 98.12 135 ARG B C 1
ATOM 4148 O O . ARG B 1 135 ? 6.621 5.887 -4.832 1 98.12 135 ARG B O 1
ATOM 4155 N N . PHE B 1 136 ? 8.844 5.816 -4.293 1 98.19 136 PHE B N 1
ATOM 4156 C CA . PHE B 1 136 ? 8.961 4.391 -4.562 1 98.19 136 PHE B CA 1
ATOM 4157 C C . PHE B 1 136 ? 7.977 3.596 -3.713 1 98.19 136 PHE B C 1
ATOM 4159 O O . PHE B 1 136 ? 7.352 2.65 -4.199 1 98.19 136 PHE B O 1
ATOM 4166 N N . PHE B 1 137 ? 7.719 3.969 -2.459 1 98.5 137 PHE B N 1
ATOM 4167 C CA . PHE B 1 137 ? 6.828 3.25 -1.556 1 98.5 137 PHE B CA 1
ATOM 4168 C C . PHE B 1 137 ? 5.387 3.705 -1.739 1 98.5 137 PHE B C 1
ATOM 4170 O O . PHE B 1 137 ? 4.465 3.104 -1.185 1 98.5 137 PHE B O 1
ATOM 4177 N N . GLY B 1 138 ? 5.137 4.797 -2.439 1 98.06 138 GLY B N 1
ATOM 4178 C CA . GLY B 1 138 ? 3.764 5.098 -2.818 1 98.06 138 GLY B CA 1
ATOM 4179 C C . GLY B 1 138 ? 3.307 6.473 -2.371 1 98.06 138 GLY B C 1
ATOM 4180 O O . GLY B 1 138 ? 2.146 6.84 -2.561 1 98.06 138 GLY B O 1
ATOM 4181 N N . ALA B 1 139 ? 4.215 7.281 -1.772 1 98.81 139 ALA B N 1
ATOM 4182 C CA . ALA B 1 139 ? 3.832 8.648 -1.429 1 98.81 139 ALA B CA 1
ATOM 4183 C C . ALA B 1 139 ? 3.633 9.492 -2.684 1 98.81 139 ALA B C 1
ATOM 4185 O O . ALA B 1 139 ? 4.391 9.375 -3.648 1 98.81 139 ALA B O 1
ATOM 4186 N N . ASP B 1 140 ? 2.619 10.359 -2.674 1 98.69 140 ASP B N 1
ATOM 4187 C CA . ASP B 1 140 ? 2.371 11.234 -3.816 1 98.69 140 ASP B CA 1
ATOM 4188 C C . ASP B 1 140 ? 3.191 12.516 -3.713 1 98.69 140 ASP B C 1
ATOM 4190 O O . ASP B 1 140 ? 3.574 13.102 -4.73 1 98.69 140 ASP B O 1
ATOM 4194 N N . LEU B 1 141 ? 3.404 13 -2.521 1 98.75 141 LEU B N 1
ATOM 4195 C CA . LEU B 1 141 ? 4.227 14.172 -2.234 1 98.75 141 LEU B CA 1
ATOM 4196 C C . LEU B 1 141 ? 5.195 13.891 -1.093 1 98.75 141 LEU B C 1
ATOM 4198 O O . LEU B 1 141 ? 4.941 13.023 -0.257 1 98.75 141 LEU B O 1
ATOM 4202 N N . CYS B 1 142 ? 6.254 14.562 -1.065 1 98.88 142 CYS B N 1
ATOM 4203 C CA . CYS B 1 142 ? 7.238 14.461 0.005 1 98.88 142 CYS B CA 1
ATOM 4204 C C . CYS B 1 142 ? 7.988 15.781 0.184 1 98.88 142 CYS B C 1
ATOM 4206 O O . CYS B 1 142 ? 8.523 16.328 -0.779 1 98.88 142 CYS B O 1
ATOM 4208 N N . GLY B 1 143 ? 7.922 16.328 1.313 1 98.81 143 GLY B N 1
ATOM 4209 C CA . GLY B 1 143 ? 8.703 17.484 1.711 1 98.81 143 GLY B CA 1
ATOM 4210 C C . GLY B 1 143 ? 9.453 17.297 3.012 1 98.81 143 GLY B C 1
ATOM 4211 O O . GLY B 1 143 ? 9.117 16.406 3.801 1 98.81 143 GLY B O 1
ATOM 4212 N N . VAL B 1 144 ? 10.5 18.062 3.203 1 98.88 144 VAL B N 1
ATOM 4213 C CA . VAL B 1 144 ? 11.328 17.969 4.398 1 98.88 144 VAL B CA 1
ATOM 4214 C C . VAL B 1 144 ? 11.43 19.328 5.074 1 98.88 144 VAL B C 1
ATOM 4216 O O . VAL B 1 144 ? 11.656 20.344 4.41 1 98.88 144 VAL B O 1
ATOM 4219 N N . THR B 1 145 ? 11.234 19.391 6.348 1 98.38 145 THR B N 1
ATOM 4220 C CA . THR B 1 145 ? 11.375 20.641 7.086 1 98.38 145 THR B CA 1
ATOM 4221 C C . THR B 1 145 ? 12.062 20.406 8.43 1 98.38 145 THR B C 1
ATOM 4223 O O . THR B 1 145 ? 12.359 19.266 8.781 1 98.38 145 THR B O 1
ATOM 4226 N N . GLU B 1 146 ? 12.344 21.438 9.133 1 97.75 146 GLU B N 1
ATOM 4227 C CA . GLU B 1 146 ? 13 21.344 10.43 1 97.75 146 GLU B CA 1
ATOM 4228 C C . GLU B 1 146 ? 12.031 20.875 11.516 1 97.75 146 GLU B C 1
ATOM 4230 O O . GLU B 1 146 ? 10.836 21.156 11.445 1 97.75 146 GLU B O 1
ATOM 4235 N N . LEU B 1 147 ? 12.578 20.141 12.477 1 97.88 147 LEU B N 1
ATOM 4236 C CA . LEU B 1 147 ? 11.797 19.797 13.656 1 97.88 147 LEU B CA 1
ATOM 4237 C C . LEU B 1 147 ? 11.453 21.031 14.469 1 97.88 147 LEU B C 1
ATOM 4239 O O . LEU B 1 147 ? 12.312 21.875 14.719 1 97.88 147 LEU B O 1
ATOM 4243 N N . ASP B 1 148 ? 10.25 21.219 14.805 1 96.88 148 ASP B N 1
ATOM 4244 C CA . ASP B 1 148 ? 9.727 22.344 15.578 1 96.88 148 ASP B CA 1
ATOM 4245 C C . ASP B 1 148 ? 8.812 21.859 16.688 1 96.88 148 ASP B C 1
ATOM 4247 O O . ASP B 1 148 ? 7.629 21.594 16.453 1 96.88 148 ASP B O 1
ATOM 4251 N N . GLU B 1 149 ? 9.25 21.797 17.906 1 95.88 149 GLU B N 1
ATOM 4252 C CA . GLU B 1 149 ? 8.547 21.203 19.047 1 95.88 149 GLU B CA 1
ATOM 4253 C C . GLU B 1 149 ? 7.242 21.938 19.328 1 95.88 149 GLU B C 1
ATOM 4255 O O . GLU B 1 149 ? 6.355 21.406 19.984 1 95.88 149 GLU B O 1
ATOM 4260 N N . ARG B 1 150 ? 7.094 23.188 18.891 1 96.06 150 ARG B N 1
ATOM 4261 C CA . ARG B 1 150 ? 5.859 23.938 19.078 1 96.06 150 ARG B CA 1
ATOM 4262 C C . ARG B 1 150 ? 4.664 23.188 18.5 1 96.06 150 ARG B C 1
ATOM 4264 O O . ARG B 1 150 ? 3.539 23.328 18.984 1 96.06 150 ARG B O 1
ATOM 4271 N N . TRP B 1 151 ? 4.969 22.359 17.484 1 97.81 151 TRP B N 1
ATOM 4272 C CA . TRP B 1 151 ? 3.875 21.703 16.781 1 97.81 151 TRP B CA 1
ATOM 4273 C C . TRP B 1 151 ? 3.668 20.281 17.297 1 97.81 151 TRP B C 1
ATOM 4275 O O . TRP B 1 151 ? 2.779 19.562 16.828 1 97.81 151 TRP B O 1
ATOM 4285 N N . HIS B 1 152 ? 4.52 19.812 18.25 1 98.12 152 HIS B N 1
ATOM 4286 C CA . HIS B 1 152 ? 4.293 18.531 18.891 1 98.12 152 HIS B CA 1
ATOM 4287 C C . HIS B 1 152 ? 3.148 18.609 19.906 1 98.12 152 HIS B C 1
ATOM 4289 O O . HIS B 1 152 ? 2.949 19.656 20.531 1 98.12 152 HIS B O 1
ATOM 4295 N N . TYR B 1 153 ? 2.416 17.547 19.969 1 98.38 153 TYR B N 1
ATOM 4296 C CA . TYR B 1 153 ? 1.497 17.453 21.094 1 98.38 153 TYR B CA 1
ATOM 4297 C C . TYR B 1 153 ? 2.25 17.531 22.422 1 98.38 153 TYR B C 1
ATOM 4299 O O . TYR B 1 153 ? 3.4 17.109 22.516 1 98.38 153 TYR B O 1
ATOM 4307 N N . THR B 1 154 ? 1.581 18.047 23.469 1 97.81 154 THR B N 1
ATOM 4308 C CA . THR B 1 154 ? 2.199 18.141 24.781 1 97.81 154 THR B CA 1
ATOM 4309 C C . THR B 1 154 ? 2.455 16.75 25.359 1 97.81 154 THR B C 1
ATOM 4311 O O . THR B 1 154 ? 3.428 16.531 26.078 1 97.81 154 THR B O 1
ATOM 4314 N N . ALA B 1 155 ? 1.547 15.867 25.094 1 97.75 155 ALA B N 1
ATOM 4315 C CA . ALA B 1 155 ? 1.601 14.469 25.516 1 97.75 155 ALA B CA 1
ATOM 4316 C C . ALA B 1 155 ? 0.762 13.594 24.594 1 97.75 155 ALA B C 1
ATOM 4318 O O . ALA B 1 155 ? -0.108 14.086 23.875 1 97.75 155 ALA B O 1
ATOM 4319 N N . ARG B 1 156 ? 1.12 12.344 24.562 1 97.5 156 ARG B N 1
ATOM 4320 C CA . ARG B 1 156 ? 0.21 11.414 23.906 1 97.5 156 ARG B CA 1
ATOM 4321 C C . ARG B 1 156 ? -0.87 10.93 24.859 1 97.5 156 ARG B C 1
ATOM 4323 O O . ARG B 1 156 ? -0.832 11.242 26.062 1 97.5 156 ARG B O 1
ATOM 4330 N N . VAL B 1 157 ? -1.807 10.234 24.297 1 97.38 157 VAL B N 1
ATOM 4331 C CA . VAL B 1 157 ? -2.906 9.703 25.094 1 97.38 157 VAL B CA 1
ATOM 4332 C C . VAL B 1 157 ? -2.699 8.211 25.328 1 97.38 157 VAL B C 1
ATOM 4334 O O . VAL B 1 157 ? -2.363 7.469 24.406 1 97.38 157 VAL B O 1
ATOM 4337 N N . ASP B 1 158 ? -2.791 7.758 26.578 1 97.44 158 ASP B N 1
ATOM 4338 C CA . ASP B 1 158 ? -2.93 6.34 26.891 1 97.44 158 ASP B CA 1
ATOM 4339 C C . ASP B 1 158 ? -4.379 5.883 26.75 1 97.44 158 ASP B C 1
ATOM 4341 O O . ASP B 1 158 ? -5.246 6.277 27.531 1 97.44 158 ASP B O 1
ATOM 4345 N N . THR B 1 159 ? -4.641 5.074 25.719 1 94.62 159 THR B N 1
ATOM 4346 C CA . THR B 1 159 ? -6.016 4.801 25.328 1 94.62 159 THR B CA 1
ATOM 4347 C C . THR B 1 159 ? -6.676 3.822 26.281 1 94.62 159 THR B C 1
ATOM 4349 O O . THR B 1 159 ? -7.867 3.521 26.156 1 94.62 159 THR B O 1
ATOM 4352 N N . ARG B 1 160 ? -5.922 3.289 27.391 1 95.06 160 ARG B N 1
ATOM 4353 C CA . ARG B 1 160 ? -6.512 2.422 28.406 1 95.06 160 ARG B CA 1
ATOM 4354 C C . ARG B 1 160 ? -7.387 3.221 29.359 1 95.06 160 ARG B C 1
ATOM 4356 O O . ARG B 1 160 ? -8.438 2.74 29.812 1 95.06 160 ARG B O 1
ATOM 4363 N N . ASP B 1 161 ? -7.02 4.492 29.531 1 95.56 161 ASP B N 1
ATOM 4364 C CA . ASP B 1 161 ? -7.773 5.297 30.484 1 95.56 161 ASP B CA 1
ATOM 4365 C C . ASP B 1 161 ? -7.801 6.766 30.062 1 95.56 161 ASP B C 1
ATOM 4367 O O . ASP B 1 161 ? -8.203 7.629 30.844 1 95.56 161 ASP B O 1
ATOM 4371 N N . MET B 1 162 ? -7.328 7.074 28.922 1 95.31 162 MET B N 1
ATOM 4372 C CA . MET B 1 162 ? -7.348 8.391 28.297 1 95.31 162 MET B CA 1
ATOM 4373 C C . MET B 1 162 ? -6.48 9.375 29.062 1 95.31 162 MET B C 1
ATOM 4375 O O . MET B 1 162 ? -6.648 10.594 28.938 1 95.31 162 MET B O 1
ATOM 4379 N N . SER B 1 163 ? -5.598 8.844 29.844 1 96.94 163 SER B N 1
ATOM 4380 C CA . SER B 1 163 ? -4.641 9.703 30.547 1 96.94 163 SER B CA 1
ATOM 4381 C C . SER B 1 163 ? -3.506 10.117 29.609 1 96.94 163 SER B C 1
ATOM 4383 O O . SER B 1 163 ? -3.4 9.625 28.484 1 96.94 163 SER B O 1
ATOM 4385 N N . GLU B 1 164 ? -2.746 11.094 30.078 1 97.06 164 GLU B N 1
ATOM 4386 C CA . GLU B 1 164 ? -1.617 11.586 29.297 1 97.06 164 GLU B CA 1
ATOM 4387 C C . GLU B 1 164 ? -0.369 10.742 29.531 1 97.06 164 GLU B C 1
ATOM 4389 O O . GLU B 1 164 ? -0.137 10.273 30.656 1 97.06 164 GLU B O 1
ATOM 4394 N N . ALA B 1 165 ? 0.392 10.547 28.531 1 97 165 ALA B N 1
ATOM 4395 C CA . ALA B 1 165 ? 1.671 9.836 28.562 1 97 165 ALA B CA 1
ATOM 4396 C C . ALA B 1 165 ? 2.719 10.578 27.734 1 97 165 ALA B C 1
ATOM 4398 O O . ALA B 1 165 ? 2.379 11.367 26.844 1 97 165 ALA B O 1
ATOM 4399 N N . PRO B 1 166 ? 3.965 10.414 28.078 1 96.12 166 PRO B N 1
ATOM 4400 C CA . PRO B 1 166 ? 5.004 11.094 27.312 1 96.12 166 PRO B CA 1
ATOM 4401 C C . PRO B 1 166 ? 5.008 10.688 25.844 1 96.12 166 PRO B C 1
ATOM 4403 O O . PRO B 1 166 ? 4.719 9.531 25.516 1 96.12 166 PRO B O 1
ATOM 4406 N N . LEU B 1 167 ? 5.367 11.594 24.953 1 94.88 167 LEU B N 1
ATOM 4407 C CA . LEU B 1 167 ? 5.477 11.281 23.531 1 94.88 167 LEU B CA 1
ATOM 4408 C C . LEU B 1 167 ? 6.535 10.219 23.281 1 94.88 167 LEU B C 1
ATOM 4410 O O . LEU B 1 167 ? 6.363 9.352 22.422 1 94.88 167 LEU B O 1
ATOM 4414 N N . GLY B 1 168 ? 7.672 10.336 24.016 1 91.31 168 GLY B N 1
ATOM 4415 C CA . GLY B 1 168 ? 8.711 9.32 23.922 1 91.31 168 GLY B CA 1
ATOM 4416 C C . GLY B 1 168 ? 9.555 9.438 22.672 1 91.31 168 GLY B C 1
ATOM 4417 O O . GLY B 1 168 ? 10.039 8.43 22.141 1 91.31 168 GLY B O 1
ATOM 4418 N N . LEU B 1 169 ? 9.695 10.617 22.047 1 96.31 169 LEU B N 1
ATOM 4419 C CA . LEU B 1 169 ? 10.555 10.805 20.891 1 96.31 169 LEU B CA 1
ATOM 4420 C C . LEU B 1 169 ? 12.023 10.734 21.281 1 96.31 169 LEU B C 1
ATOM 4422 O O . LEU B 1 169 ? 12.414 11.25 22.328 1 96.31 169 LEU B O 1
ATOM 4426 N N . PRO B 1 170 ? 12.812 10.078 20.453 1 96.75 170 PRO B N 1
ATOM 4427 C CA . PRO B 1 170 ? 14.242 10.062 20.75 1 96.75 170 PRO B CA 1
ATOM 4428 C C . PRO B 1 170 ? 14.875 11.453 20.688 1 96.75 170 PRO B C 1
ATOM 4430 O O . PRO B 1 170 ? 14.359 12.336 20 1 96.75 170 PRO B O 1
ATOM 4433 N N . ASP B 1 171 ? 15.977 11.602 21.375 1 96.19 171 ASP B N 1
ATOM 4434 C CA . ASP B 1 171 ? 16.719 12.852 21.344 1 96.19 171 ASP B CA 1
ATOM 4435 C C . ASP B 1 171 ? 17.469 13.016 20.031 1 96.19 171 ASP B C 1
ATOM 4437 O O . ASP B 1 171 ? 17.734 12.031 19.344 1 96.19 171 ASP B O 1
ATOM 4441 N N . GLY B 1 172 ? 17.672 14.18 19.688 1 97.56 172 GLY B N 1
ATOM 4442 C CA . GLY B 1 172 ? 18.594 14.461 18.594 1 97.56 172 GLY B CA 1
ATOM 4443 C C . GLY B 1 172 ? 17.922 14.523 17.25 1 97.56 172 GLY B C 1
ATOM 4444 O O . GLY B 1 172 ? 18.578 14.734 16.219 1 97.56 172 GLY B O 1
ATOM 4445 N N . LEU B 1 173 ? 16.609 14.359 17.203 1 98.5 173 LEU B N 1
ATOM 4446 C CA . LEU B 1 173 ? 15.891 14.5 15.945 1 98.5 173 LEU B CA 1
ATOM 4447 C C . LEU B 1 173 ? 16.031 15.914 15.391 1 98.5 173 LEU B C 1
ATOM 4449 O O . LEU B 1 173 ? 16 16.891 16.156 1 98.5 173 LEU B O 1
ATOM 4453 N N . THR B 1 174 ? 16.141 16.031 14.047 1 98.44 174 THR B N 1
ATOM 4454 C CA . THR B 1 174 ? 16.453 17.344 13.484 1 98.44 174 THR B CA 1
ATOM 4455 C C . THR B 1 174 ? 15.453 17.719 12.391 1 98.44 174 THR B C 1
ATOM 4457 O O . THR B 1 174 ? 15.258 18.891 12.094 1 98.44 174 THR B O 1
ATOM 4460 N N . SER B 1 175 ? 14.922 16.703 11.758 1 98.81 175 SER B N 1
ATOM 4461 C CA . SER B 1 175 ? 14.109 16.953 10.578 1 98.81 175 SER B CA 1
ATOM 4462 C C . SER B 1 175 ? 12.781 16.203 10.648 1 98.81 175 SER B C 1
ATOM 4464 O O . SER B 1 175 ? 12.648 15.234 11.398 1 98.81 175 SER B O 1
ATOM 4466 N N . VAL B 1 176 ? 11.82 16.719 9.969 1 98.88 176 VAL B N 1
ATOM 4467 C CA . VAL B 1 176 ? 10.531 16.062 9.758 1 98.88 176 VAL B CA 1
ATOM 4468 C C . VAL B 1 176 ? 10.289 15.883 8.258 1 98.88 176 VAL B C 1
ATOM 4470 O O . VAL B 1 176 ? 10.289 16.859 7.504 1 98.88 176 VAL B O 1
ATOM 4473 N N . ILE B 1 177 ? 10.188 14.609 7.844 1 98.94 177 ILE B N 1
ATOM 4474 C CA . ILE B 1 177 ? 9.742 14.273 6.496 1 98.94 177 ILE B CA 1
ATOM 4475 C C . ILE B 1 177 ? 8.219 14.203 6.457 1 98.94 177 ILE B C 1
ATOM 4477 O O . ILE B 1 177 ? 7.609 13.445 7.219 1 98.94 177 ILE B O 1
ATOM 4481 N N . VAL B 1 178 ? 7.621 15.023 5.617 1 98.94 178 VAL B N 1
ATOM 4482 C CA . VAL B 1 178 ? 6.164 15.039 5.5 1 98.94 178 VAL B CA 1
ATOM 4483 C C . VAL B 1 178 ? 5.746 14.43 4.168 1 98.94 178 VAL B C 1
ATOM 4485 O O . VAL B 1 178 ? 6.258 14.812 3.113 1 98.94 178 VAL B O 1
ATOM 4488 N N . LEU B 1 179 ? 4.867 13.445 4.254 1 98.94 179 LEU B N 1
ATOM 4489 C CA . LEU B 1 179 ? 4.383 12.742 3.07 1 98.94 179 LEU B CA 1
ATOM 4490 C C . LEU B 1 179 ? 2.926 13.086 2.791 1 98.94 179 LEU B C 1
ATOM 4492 O O . LEU B 1 179 ? 2.127 13.227 3.721 1 98.94 179 LEU B O 1
ATOM 4496 N N . GLY B 1 180 ? 2.584 13.273 1.496 1 98.81 180 GLY B N 1
ATOM 4497 C CA . GLY B 1 180 ? 1.213 13.469 1.055 1 98.81 180 GLY B CA 1
ATOM 4498 C C . GLY B 1 180 ? 0.66 12.289 0.274 1 98.81 180 GLY B C 1
ATOM 4499 O O . GLY B 1 180 ? 1.37 11.688 -0.531 1 98.81 180 GLY B O 1
ATOM 4500 N N . HIS B 1 181 ? -0.608 11.945 0.55 1 98.75 181 HIS B N 1
ATOM 4501 C CA . HIS B 1 181 ? -1.309 10.82 -0.063 1 98.75 181 HIS B CA 1
ATOM 4502 C C . HIS B 1 181 ? -2.646 11.258 -0.649 1 98.75 181 HIS B C 1
ATOM 4504 O O . HIS B 1 181 ? -3.561 11.633 0.09 1 98.75 181 HIS B O 1
ATOM 4510 N N . GLU B 1 182 ? -2.762 11.195 -1.926 1 98.69 182 GLU B N 1
ATOM 4511 C CA . GLU B 1 182 ? -3.92 11.742 -2.631 1 98.69 182 GLU B CA 1
ATOM 4512 C C . GLU B 1 182 ? -5.152 10.867 -2.428 1 98.69 182 GLU B C 1
ATOM 4514 O O . GLU B 1 182 ? -5.086 9.641 -2.592 1 98.69 182 GLU B O 1
ATOM 4519 N N . MET B 1 183 ? -6.23 11.438 -2.055 1 98.44 183 MET B N 1
ATOM 4520 C CA . MET B 1 183 ? -7.527 10.766 -2.016 1 98.44 183 MET B CA 1
ATOM 4521 C C . MET B 1 183 ? -8.148 10.695 -3.406 1 98.44 183 MET B C 1
ATOM 4523 O O . MET B 1 183 ? -8.055 11.656 -4.18 1 98.44 183 MET B O 1
ATOM 4527 N N . GLU B 1 184 ? -8.805 9.633 -3.674 1 97.12 184 GLU B N 1
ATOM 4528 C CA . GLU B 1 184 ? -9.414 9.414 -4.984 1 97.12 184 GLU B CA 1
ATOM 4529 C C . GLU B 1 184 ? -10.477 10.469 -5.277 1 97.12 184 GLU B C 1
ATOM 4531 O O . GLU B 1 184 ? -11.469 10.57 -4.555 1 97.12 184 GLU B O 1
ATOM 4536 N N . ARG B 1 185 ? -10.352 11.141 -6.355 1 96.88 185 ARG B N 1
ATOM 4537 C CA . ARG B 1 185 ? -11.172 12.297 -6.695 1 96.88 185 ARG B CA 1
ATOM 4538 C C . ARG B 1 185 ? -12.633 11.898 -6.859 1 96.88 185 ARG B C 1
ATOM 4540 O O . ARG B 1 185 ? -13.531 12.602 -6.383 1 96.88 185 ARG B O 1
ATOM 4547 N N . ASP B 1 186 ? -12.922 10.781 -7.504 1 96.75 186 ASP B N 1
ATOM 4548 C CA . ASP B 1 186 ? -14.297 10.367 -7.781 1 96.75 186 ASP B CA 1
ATOM 4549 C C . ASP B 1 186 ? -15.023 9.984 -6.492 1 96.75 186 ASP B C 1
ATOM 4551 O O . ASP B 1 186 ? -16.234 10.211 -6.363 1 96.75 186 ASP B O 1
ATOM 4555 N N . LEU B 1 187 ? -14.352 9.414 -5.586 1 97.88 187 LEU B N 1
ATOM 4556 C CA . LEU B 1 187 ? -14.953 9.102 -4.297 1 97.88 187 LEU B CA 1
ATOM 4557 C C . LEU B 1 187 ? -15.188 10.367 -3.482 1 97.88 187 LEU B C 1
ATOM 4559 O O . LEU B 1 187 ? -16.234 10.516 -2.844 1 97.88 187 LEU B O 1
ATOM 4563 N N . VAL B 1 188 ? -14.227 11.289 -3.508 1 97.94 188 VAL B N 1
ATOM 4564 C CA . VAL B 1 188 ? -14.352 12.562 -2.803 1 97.94 188 VAL B CA 1
ATOM 4565 C C . VAL B 1 188 ? -15.594 13.305 -3.291 1 97.94 188 VAL B C 1
ATOM 4567 O O . VAL B 1 188 ? -16.281 13.961 -2.506 1 97.94 188 VAL B O 1
ATOM 4570 N N . ALA B 1 189 ? -15.953 13.141 -4.516 1 97.69 189 ALA B N 1
ATOM 4571 C CA . ALA B 1 189 ? -17.094 13.812 -5.117 1 97.69 189 ALA B CA 1
ATOM 4572 C C . ALA B 1 189 ? -18.406 13.266 -4.555 1 97.69 189 ALA B C 1
ATOM 4574 O O . ALA B 1 189 ? -19.469 13.859 -4.75 1 97.69 189 ALA B O 1
ATOM 4575 N N . THR B 1 190 ? -18.328 12.148 -3.801 1 97.81 190 THR B N 1
ATOM 4576 C CA . THR B 1 190 ? -19.547 11.547 -3.289 1 97.81 190 THR B CA 1
ATOM 4577 C C . THR B 1 190 ? -19.781 11.93 -1.832 1 97.81 190 THR B C 1
ATOM 4579 O O . THR B 1 190 ? -20.766 11.508 -1.219 1 97.81 190 THR B O 1
ATOM 4582 N N . TYR B 1 191 ? -18.922 12.758 -1.278 1 96.81 191 TYR B N 1
ATOM 4583 C CA . TYR B 1 191 ? -19.141 13.227 0.087 1 96.81 191 TYR B CA 1
ATOM 4584 C C . TYR B 1 191 ? -20.406 14.062 0.181 1 96.81 191 TYR B C 1
ATOM 4586 O O . TYR B 1 191 ? -20.75 14.805 -0.749 1 96.81 191 TYR B O 1
ATOM 4594 N N . PRO B 1 192 ? -21.203 13.961 1.296 1 95.69 192 PRO B N 1
ATOM 4595 C CA . PRO B 1 192 ? -21.031 13 2.383 1 95.69 192 PRO B CA 1
ATOM 4596 C C . PRO B 1 192 ? -21.656 11.641 2.07 1 95.69 192 PRO B C 1
ATOM 4598 O O . PRO B 1 192 ? -22.766 11.578 1.532 1 95.69 192 PRO B O 1
ATOM 4601 N N . SER B 1 193 ? -20.938 10.586 2.316 1 95.38 193 SER B N 1
ATOM 4602 C CA . SER B 1 193 ? -21.422 9.211 2.217 1 95.38 193 SER B CA 1
ATOM 4603 C C . SER B 1 193 ? -20.453 8.242 2.896 1 95.38 193 SER B C 1
ATOM 4605 O O . SER B 1 193 ? -19.281 8.562 3.1 1 95.38 193 SER B O 1
ATOM 4607 N N . ALA B 1 194 ? -20.953 7.105 3.312 1 93.81 194 ALA B N 1
ATOM 4608 C CA . ALA B 1 194 ? -20.078 6.047 3.789 1 93.81 194 ALA B CA 1
ATOM 4609 C C . ALA B 1 194 ? -19.109 5.605 2.691 1 93.81 194 ALA B C 1
ATOM 4611 O O . ALA B 1 194 ? -17.938 5.309 2.963 1 93.81 194 ALA B O 1
ATOM 4612 N N . LEU B 1 195 ? -19.594 5.637 1.44 1 96.5 195 LEU B N 1
ATOM 4613 C CA . LEU B 1 195 ? -18.781 5.266 0.291 1 96.5 195 LEU B CA 1
ATOM 4614 C C . LEU B 1 195 ? -17.531 6.145 0.202 1 96.5 195 LEU B C 1
ATOM 4616 O O . LEU B 1 195 ? -16.438 5.641 -0.003 1 96.5 195 LEU B O 1
ATOM 4620 N N . ALA B 1 196 ? -17.734 7.414 0.423 1 97 196 ALA B N 1
ATOM 4621 C CA . ALA B 1 196 ? -16.641 8.375 0.292 1 97 196 ALA B CA 1
ATOM 4622 C C . ALA B 1 196 ? -15.547 8.109 1.33 1 97 196 ALA B C 1
ATOM 4624 O O . ALA B 1 196 ? -14.383 8.445 1.114 1 97 196 ALA B O 1
ATOM 4625 N N . GLY B 1 197 ? -15.93 7.43 2.395 1 96.38 197 GLY B N 1
ATOM 4626 C CA . GLY B 1 197 ? -14.984 7.086 3.439 1 96.38 197 GLY B CA 1
ATOM 4627 C C . GLY B 1 197 ? -13.898 6.129 2.971 1 96.38 197 GLY B C 1
ATOM 4628 O O . GLY B 1 197 ? -12.852 6.012 3.605 1 96.38 197 GLY B O 1
ATOM 4629 N N . ALA B 1 198 ? -14.18 5.484 1.856 1 97.56 198 ALA B N 1
ATOM 4630 C CA . ALA B 1 198 ? -13.172 4.594 1.293 1 97.56 198 ALA B CA 1
ATOM 4631 C C . ALA B 1 198 ? -11.961 5.383 0.803 1 97.56 198 ALA B C 1
ATOM 4633 O O . ALA B 1 198 ? -10.828 4.895 0.859 1 97.56 198 ALA B O 1
ATOM 4634 N N . ALA B 1 199 ? -12.18 6.594 0.323 1 97.62 199 ALA B N 1
ATOM 4635 C CA . ALA B 1 199 ? -11.07 7.441 -0.093 1 97.62 199 ALA B CA 1
ATOM 4636 C C . ALA B 1 199 ? -10.156 7.766 1.086 1 97.62 199 ALA B C 1
ATOM 4638 O O . ALA B 1 199 ? -8.93 7.68 0.974 1 97.62 199 ALA B O 1
ATOM 4639 N N . THR B 1 200 ? -10.758 8.062 2.182 1 97.06 200 THR B N 1
ATOM 4640 C CA . THR B 1 200 ? -10.016 8.383 3.396 1 97.06 200 THR B CA 1
ATOM 4641 C C . THR B 1 200 ? -9.312 7.145 3.943 1 97.06 200 THR B C 1
ATOM 4643 O O . THR B 1 200 ? -8.102 7.172 4.188 1 97.06 200 THR B O 1
ATOM 4646 N N . GLY B 1 201 ? -10.102 6.121 4.102 1 97.38 201 GLY B N 1
ATOM 4647 C CA . GLY B 1 201 ? -9.562 4.895 4.672 1 97.38 201 GLY B CA 1
ATOM 4648 C C . GLY B 1 201 ? -8.406 4.32 3.869 1 97.38 201 GLY B C 1
ATOM 4649 O O . GLY B 1 201 ? -7.43 3.834 4.441 1 97.38 201 GLY B O 1
ATOM 4650 N N . ARG B 1 202 ? -8.516 4.348 2.572 1 98.25 202 ARG B N 1
ATOM 4651 C CA . ARG B 1 202 ? -7.465 3.832 1.705 1 98.25 202 ARG B CA 1
ATOM 4652 C C . ARG B 1 202 ? -6.152 4.57 1.942 1 98.25 202 ARG B C 1
ATOM 4654 O O . ARG B 1 202 ? -5.09 3.945 2.025 1 98.25 202 ARG B O 1
ATOM 4661 N N . GLU B 1 203 ? -6.199 5.867 2.064 1 98.19 203 GLU B N 1
ATOM 4662 C CA . GLU B 1 203 ? -4.969 6.641 2.195 1 98.19 203 GLU B CA 1
ATOM 4663 C C . GLU B 1 203 ? -4.375 6.5 3.596 1 98.19 203 GLU B C 1
ATOM 4665 O O . GLU B 1 203 ? -3.154 6.512 3.762 1 98.19 203 GLU B O 1
ATOM 4670 N N . TYR B 1 204 ? -5.234 6.32 4.609 1 98.06 204 TYR B N 1
ATOM 4671 C CA . TYR B 1 204 ? -4.688 6.047 5.93 1 98.06 204 TYR B CA 1
ATOM 4672 C C . TYR B 1 204 ? -3.986 4.691 5.961 1 98.06 204 TYR B C 1
ATOM 4674 O O . TYR B 1 204 ? -2.938 4.543 6.594 1 98.06 204 TYR B O 1
ATOM 4682 N N . SER B 1 205 ? -4.586 3.719 5.301 1 98.38 205 SER B N 1
ATOM 4683 C CA . SER B 1 205 ? -3.93 2.42 5.191 1 98.38 205 SER B CA 1
ATOM 4684 C C . SER B 1 205 ? -2.631 2.52 4.398 1 98.38 205 SER B C 1
ATOM 4686 O O . SER B 1 205 ? -1.608 1.957 4.801 1 98.38 205 SER B O 1
ATOM 4688 N N . HIS B 1 206 ? -2.691 3.268 3.377 1 97.94 206 HIS B N 1
ATOM 4689 C CA . HIS B 1 206 ? -1.517 3.459 2.533 1 97.94 206 HIS B CA 1
ATOM 4690 C C . HIS B 1 206 ? -0.41 4.191 3.285 1 97.94 206 HIS B C 1
ATOM 4692 O O . HIS B 1 206 ? 0.752 3.781 3.24 1 97.94 206 HIS B O 1
ATOM 4698 N N . GLU B 1 207 ? -0.761 5.254 3.943 1 98.44 207 GLU B N 1
ATOM 4699 C CA . GLU B 1 207 ? 0.284 6.047 4.582 1 98.44 207 GLU B CA 1
ATOM 4700 C C . GLU B 1 207 ? 0.907 5.293 5.758 1 98.44 207 GLU B C 1
ATOM 4702 O O . GLU B 1 207 ? 2.096 5.449 6.039 1 98.44 207 GLU B O 1
ATOM 4707 N N . ALA B 1 208 ? 0.088 4.438 6.434 1 98.62 208 ALA B N 1
ATOM 4708 C CA . ALA B 1 208 ? 0.669 3.607 7.488 1 98.62 208 ALA B CA 1
ATOM 4709 C C . ALA B 1 208 ? 1.81 2.75 6.945 1 98.62 208 ALA B C 1
ATOM 4711 O O . ALA B 1 208 ? 2.91 2.746 7.5 1 98.62 208 ALA B O 1
ATOM 4712 N N . ALA B 1 209 ? 1.565 2.127 5.84 1 98.62 209 ALA B N 1
ATOM 4713 C CA . ALA B 1 209 ? 2.584 1.276 5.23 1 98.62 209 ALA B CA 1
ATOM 4714 C C . ALA B 1 209 ? 3.789 2.098 4.781 1 98.62 209 ALA B C 1
ATOM 4716 O O . ALA B 1 209 ? 4.934 1.725 5.043 1 98.62 209 ALA B O 1
ATOM 4717 N N . VAL B 1 210 ? 3.576 3.236 4.172 1 98.81 210 VAL B N 1
ATOM 4718 C CA . VAL B 1 210 ? 4.633 4.039 3.562 1 98.81 210 VAL B CA 1
ATOM 4719 C C . VAL B 1 210 ? 5.547 4.602 4.648 1 98.81 210 VAL B C 1
ATOM 4721 O O . VAL B 1 210 ? 6.77 4.523 4.543 1 98.81 210 VAL B O 1
ATOM 4724 N N . VAL B 1 211 ? 4.973 5.113 5.707 1 98.81 211 VAL B N 1
ATOM 4725 C CA . VAL B 1 211 ? 5.809 5.734 6.73 1 98.81 211 VAL B CA 1
ATOM 4726 C C . VAL B 1 211 ? 6.609 4.664 7.465 1 98.81 211 VAL B C 1
ATOM 4728 O O . VAL B 1 211 ? 7.754 4.902 7.863 1 98.81 211 VAL B O 1
ATOM 4731 N N . MET B 1 212 ? 5.988 3.533 7.699 1 98.75 212 MET B N 1
ATOM 4732 C CA . MET B 1 212 ? 6.723 2.443 8.336 1 98.75 212 MET B CA 1
ATOM 4733 C C . MET B 1 212 ? 7.918 2.021 7.48 1 98.75 212 MET B C 1
ATOM 4735 O O . MET B 1 212 ? 9.023 1.849 7.996 1 98.75 212 MET B O 1
ATOM 4739 N N . GLN B 1 213 ? 7.699 1.878 6.199 1 98.69 213 GLN B N 1
ATOM 4740 C CA . GLN B 1 213 ? 8.75 1.434 5.293 1 98.69 213 GLN B CA 1
ATOM 4741 C C . GLN B 1 213 ? 9.844 2.492 5.156 1 98.69 213 GLN B C 1
ATOM 4743 O O . GLN B 1 213 ? 11.031 2.176 5.215 1 98.69 213 GLN B O 1
ATOM 4748 N N . LEU B 1 214 ? 9.453 3.729 5.008 1 98.88 214 LEU B N 1
ATOM 4749 C CA . LEU B 1 214 ? 10.438 4.793 4.883 1 98.88 214 LEU B CA 1
ATOM 4750 C C . LEU B 1 214 ? 11.281 4.906 6.152 1 98.88 214 LEU B C 1
ATOM 4752 O O . LEU B 1 214 ? 12.5 5.055 6.082 1 98.88 214 LEU B O 1
ATOM 4756 N N . ALA B 1 215 ? 10.617 4.852 7.293 1 98.81 215 ALA B N 1
ATOM 4757 C CA . ALA B 1 215 ? 11.344 4.906 8.562 1 98.81 215 ALA B CA 1
ATOM 4758 C C . ALA B 1 215 ? 12.32 3.74 8.68 1 98.81 215 ALA B C 1
ATOM 4760 O O . ALA B 1 215 ? 13.445 3.916 9.148 1 98.81 215 ALA B O 1
ATOM 4761 N N . THR B 1 216 ? 11.922 2.59 8.281 1 97.31 216 THR B N 1
ATOM 4762 C CA . THR B 1 216 ? 12.789 1.419 8.328 1 97.31 216 THR B CA 1
ATOM 4763 C C . THR B 1 216 ? 14.008 1.618 7.426 1 97.31 216 THR B C 1
ATOM 4765 O O . THR B 1 216 ? 15.125 1.273 7.809 1 97.31 216 THR B O 1
ATOM 4768 N N . TYR B 1 217 ? 13.789 2.15 6.152 1 98.06 217 TYR B N 1
ATOM 4769 C CA . TYR B 1 217 ? 14.922 2.457 5.277 1 98.06 217 TYR B CA 1
ATOM 4770 C C . TYR B 1 217 ? 15.938 3.336 5.992 1 98.06 217 TYR B C 1
ATOM 4772 O O . TYR B 1 217 ? 17.125 3.016 6.023 1 98.06 217 TYR B O 1
ATOM 4780 N N . ILE B 1 218 ? 15.461 4.348 6.668 1 98.38 218 ILE B N 1
ATOM 4781 C CA . ILE B 1 218 ? 16.328 5.324 7.332 1 98.38 218 ILE B CA 1
ATOM 4782 C C . ILE B 1 218 ? 17.031 4.668 8.516 1 98.38 218 ILE B C 1
ATOM 4784 O O . ILE B 1 218 ? 18.234 4.844 8.703 1 98.38 218 ILE B O 1
ATOM 4788 N N . ARG B 1 219 ? 16.297 3.895 9.328 1 97.19 219 ARG B N 1
ATOM 4789 C CA . ARG B 1 219 ? 16.906 3.225 10.469 1 97.19 219 ARG B CA 1
ATOM 4790 C C . ARG B 1 219 ? 18 2.248 10.016 1 97.19 219 ARG B C 1
ATOM 4792 O O . ARG B 1 219 ? 19.016 2.084 10.688 1 97.19 219 ARG B O 1
ATOM 4799 N N . ASN B 1 220 ? 17.766 1.634 8.844 1 95.44 220 ASN B N 1
ATOM 4800 C CA . ASN B 1 220 ? 18.75 0.678 8.328 1 95.44 220 ASN B CA 1
ATOM 4801 C C . ASN B 1 220 ? 19.969 1.383 7.766 1 95.44 220 ASN B C 1
ATOM 4803 O O . ASN B 1 220 ? 21 0.75 7.531 1 95.44 220 ASN B O 1
ATOM 4807 N N . LEU B 1 221 ? 19.906 2.666 7.535 1 96.25 221 LEU B N 1
ATOM 4808 C CA . LEU B 1 221 ? 21.078 3.465 7.191 1 96.25 221 LEU B CA 1
ATOM 4809 C C . LEU B 1 221 ? 21.828 3.902 8.445 1 96.25 221 LEU B C 1
ATOM 4811 O O . LEU B 1 221 ? 22.891 4.516 8.352 1 96.25 221 LEU B O 1
ATOM 4815 N N . GLY B 1 222 ? 21.281 3.646 9.633 1 95.69 222 GLY B N 1
ATOM 4816 C CA . GLY B 1 222 ? 21.953 3.92 10.891 1 95.69 222 GLY B CA 1
ATOM 4817 C C . GLY B 1 222 ? 21.453 5.168 11.586 1 95.69 222 GLY B C 1
ATOM 4818 O O . GLY B 1 222 ? 22.109 5.691 12.492 1 95.69 222 GLY B O 1
ATOM 4819 N N . TYR B 1 223 ? 20.297 5.723 11.203 1 97.62 223 TYR B N 1
ATOM 4820 C CA . TYR B 1 223 ? 19.75 6.953 11.766 1 97.62 223 TYR B CA 1
ATOM 4821 C C . TYR B 1 223 ? 18.406 6.703 12.438 1 97.62 223 TYR B C 1
ATOM 4823 O O . TYR B 1 223 ? 17.688 5.77 12.078 1 97.62 223 TYR B O 1
ATOM 4831 N N . GLU B 1 224 ? 18.094 7.523 13.438 1 98.19 224 GLU B N 1
ATOM 4832 C CA . GLU B 1 224 ? 16.766 7.465 14.062 1 98.19 224 GLU B CA 1
ATOM 4833 C C . GLU B 1 224 ? 15.68 7.871 13.078 1 98.19 224 GLU B C 1
ATOM 4835 O O . GLU B 1 224 ? 15.852 8.805 12.297 1 98.19 224 GLU B O 1
ATOM 4840 N N . ALA B 1 225 ? 14.609 7.172 13.133 1 98.69 225 ALA B N 1
ATOM 4841 C CA . ALA B 1 225 ? 13.438 7.512 12.328 1 98.69 225 ALA B CA 1
ATOM 4842 C C . ALA B 1 225 ? 12.148 7.047 13.016 1 98.69 225 ALA B C 1
ATOM 4844 O O . ALA B 1 225 ? 11.977 5.855 13.273 1 98.69 225 ALA B O 1
ATOM 4845 N N . VAL B 1 226 ? 11.281 7.945 13.32 1 98.75 226 VAL B N 1
ATOM 4846 C CA . 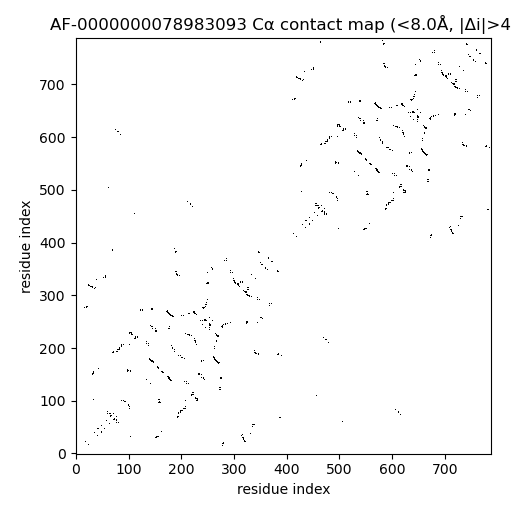VAL B 1 226 ? 10.023 7.656 13.992 1 98.75 226 VAL B CA 1
ATOM 4847 C C . VAL B 1 226 ? 8.859 7.859 13.023 1 98.75 226 VAL B C 1
ATOM 4849 O O . VAL B 1 226 ? 8.578 8.984 12.602 1 98.75 226 VAL B O 1
ATOM 4852 N N . ALA B 1 227 ? 8.227 6.746 12.664 1 98.81 227 ALA B N 1
ATOM 4853 C CA . ALA B 1 227 ? 7.047 6.793 11.797 1 98.81 227 ALA B CA 1
ATOM 4854 C C . ALA B 1 227 ? 5.84 7.352 12.547 1 98.81 227 ALA B C 1
ATOM 4856 O O . ALA B 1 227 ? 5.52 6.898 13.648 1 98.81 227 ALA B O 1
ATOM 4857 N N . SER B 1 228 ? 5.215 8.328 11.922 1 98.56 228 SER B N 1
ATOM 4858 C CA . SER B 1 228 ? 4.086 9.008 12.547 1 98.56 228 SER B CA 1
ATOM 4859 C C . SER B 1 228 ? 3.025 9.383 11.516 1 98.56 228 SER B C 1
ATOM 4861 O O . SER B 1 228 ? 3.354 9.789 10.398 1 98.56 228 SER B O 1
ATOM 4863 N N . MET B 1 229 ? 1.762 9.156 11.875 1 98.19 229 MET B N 1
ATOM 4864 C CA . MET B 1 229 ? 0.621 9.609 11.086 1 98.19 229 MET B CA 1
ATOM 4865 C C . MET B 1 229 ? -0.032 10.836 11.719 1 98.19 229 MET B C 1
ATOM 4867 O O . MET B 1 229 ? 0.564 11.914 11.758 1 98.19 229 MET B O 1
ATOM 4871 N N . ASN B 1 230 ? -1.185 10.719 12.336 1 96.38 230 ASN B N 1
ATOM 4872 C CA . ASN B 1 230 ? -1.856 11.836 12.992 1 96.38 230 ASN B CA 1
ATOM 4873 C C . ASN B 1 230 ? -1.396 11.992 14.438 1 96.38 230 ASN B C 1
ATOM 4875 O O . ASN B 1 230 ? -1.811 12.93 15.125 1 96.38 230 ASN B O 1
ATOM 4879 N N . ASP B 1 231 ? -0.501 11.203 14.852 1 97.38 231 ASP B N 1
ATOM 4880 C CA . ASP B 1 231 ? 0.024 11.203 16.219 1 97.38 231 ASP B CA 1
ATOM 4881 C C . ASP B 1 231 ? 1.248 12.102 16.328 1 97.38 231 ASP B C 1
ATOM 4883 O O . ASP B 1 231 ? 1.664 12.727 15.352 1 97.38 231 ASP B O 1
ATOM 4887 N N . THR B 1 232 ? 1.758 12.289 17.531 1 97.81 232 THR B N 1
ATOM 4888 C CA . THR B 1 232 ? 3.031 12.898 17.891 1 97.81 232 THR B CA 1
ATOM 4889 C C . THR B 1 232 ? 2.971 14.422 17.734 1 97.81 232 THR B C 1
ATOM 4891 O O . THR B 1 232 ? 3.422 15.156 18.625 1 97.81 232 THR B O 1
ATOM 4894 N N . GLY B 1 233 ? 2.451 14.906 16.688 1 97.69 233 GLY B N 1
ATOM 4895 C CA . GLY B 1 233 ? 2.367 16.344 16.438 1 97.69 233 GLY B CA 1
ATOM 4896 C C . GLY B 1 233 ? 1.384 16.688 15.336 1 97.69 233 GLY B C 1
ATOM 4897 O O . GLY B 1 233 ? 0.915 15.812 14.609 1 97.69 233 GLY B O 1
ATOM 4898 N N . LEU B 1 234 ? 1.047 17.969 15.25 1 97.69 234 LEU B N 1
ATOM 4899 C CA . LEU B 1 234 ? 0.168 18.484 14.203 1 97.69 234 LEU B CA 1
ATOM 4900 C C . LEU B 1 234 ? 0.835 18.391 12.836 1 97.69 234 LEU B C 1
ATOM 4902 O O . LEU B 1 234 ? 1.946 18.891 12.648 1 97.69 234 LEU B O 1
ATOM 4906 N N . VAL B 1 235 ? 0.16 17.844 11.883 1 97.88 235 VAL B N 1
ATOM 4907 C CA . VAL B 1 235 ? 0.799 17.562 10.602 1 97.88 235 VAL B CA 1
ATOM 4908 C C . VAL B 1 235 ? 0.646 18.766 9.672 1 97.88 235 VAL B C 1
ATOM 4910 O O . VAL B 1 235 ? 1.497 19 8.812 1 97.88 235 VAL B O 1
ATOM 4913 N N . ILE B 1 236 ? -0.373 19.578 9.836 1 97.94 236 ILE B N 1
ATOM 4914 C CA . ILE B 1 236 ? -0.696 20.656 8.898 1 97.94 236 ILE B CA 1
ATOM 4915 C C . ILE B 1 236 ? 0.41 21.703 8.914 1 97.94 236 ILE B C 1
ATOM 4917 O O . ILE B 1 236 ? 0.941 22.078 7.867 1 97.94 236 ILE B O 1
ATOM 4921 N N . PRO B 1 237 ? 0.874 22.188 10.125 1 97.69 237 PRO B N 1
ATOM 4922 C CA . PRO B 1 237 ? 1.976 23.156 10.086 1 97.69 237 PRO B CA 1
ATOM 4923 C C . PRO B 1 237 ? 3.246 22.578 9.461 1 97.69 237 PRO B C 1
ATOM 4925 O O . PRO B 1 237 ? 3.969 23.281 8.758 1 97.69 237 PRO B O 1
ATOM 4928 N N . TYR B 1 238 ? 3.502 21.328 9.695 1 98.25 238 TYR B N 1
ATOM 4929 C CA . TYR B 1 238 ? 4.676 20.688 9.094 1 98.25 238 TYR B CA 1
ATOM 4930 C C . TYR B 1 238 ? 4.539 20.609 7.578 1 98.25 238 TYR B C 1
ATOM 4932 O O . TYR B 1 238 ? 5.512 20.828 6.852 1 98.25 238 TYR B O 1
ATOM 4940 N N . ALA B 1 239 ? 3.352 20.266 7.09 1 98.5 239 ALA B N 1
ATOM 4941 C CA . ALA B 1 239 ? 3.129 20.172 5.648 1 98.5 239 ALA B CA 1
ATOM 4942 C C . ALA B 1 239 ? 3.363 21.516 4.973 1 98.5 239 ALA B C 1
ATOM 4944 O O . ALA B 1 239 ? 3.99 21.594 3.912 1 98.5 239 ALA B O 1
ATOM 4945 N N . VAL B 1 240 ? 2.885 22.594 5.609 1 98.31 240 VAL B N 1
ATOM 4946 C CA . VAL B 1 240 ? 3.043 23.938 5.062 1 98.31 240 VAL B CA 1
ATOM 4947 C C . VAL B 1 240 ? 4.512 24.359 5.121 1 98.31 240 VAL B C 1
ATOM 4949 O O . VAL B 1 240 ? 5.062 24.859 4.141 1 98.31 240 VAL B O 1
ATOM 4952 N N . LYS B 1 241 ? 5.148 24.078 6.234 1 97.94 241 LYS B N 1
ATOM 4953 C CA . LYS B 1 241 ? 6.551 24.438 6.41 1 97.94 241 LYS B CA 1
ATOM 4954 C C . LYS B 1 241 ? 7.445 23.641 5.465 1 97.94 241 LYS B C 1
ATOM 4956 O O . LYS B 1 241 ? 8.5 24.125 5.039 1 97.94 241 LYS B O 1
ATOM 4961 N N . ALA B 1 242 ? 7.012 22.453 5.125 1 98.19 242 ALA B N 1
ATOM 4962 C CA . ALA B 1 242 ? 7.781 21.609 4.219 1 98.19 242 ALA B CA 1
ATOM 4963 C C . ALA B 1 242 ? 7.555 22.016 2.764 1 98.19 242 ALA B C 1
ATOM 4965 O O . ALA B 1 242 ? 8.102 21.406 1.847 1 98.19 242 ALA B O 1
ATOM 4966 N N . GLY B 1 243 ? 6.703 22.969 2.541 1 97.88 243 GLY B N 1
ATOM 4967 C CA . GLY B 1 243 ? 6.52 23.516 1.209 1 97.88 243 GLY B CA 1
ATOM 4968 C C . GLY B 1 243 ? 5.52 22.734 0.373 1 97.88 243 GLY B C 1
ATOM 4969 O O . GLY B 1 243 ? 5.512 22.859 -0.855 1 97.88 243 GLY B O 1
ATOM 4970 N N . LEU B 1 244 ? 4.652 21.938 0.984 1 98.19 244 LEU B N 1
ATOM 4971 C CA . LEU B 1 244 ? 3.766 21.062 0.222 1 98.19 244 LEU B CA 1
ATOM 4972 C C . LEU B 1 244 ? 2.512 21.812 -0.216 1 98.19 244 LEU B C 1
ATOM 4974 O O . LEU B 1 244 ? 1.797 21.359 -1.114 1 98.19 244 LEU B O 1
ATOM 4978 N N . GLY B 1 245 ? 2.232 22.922 0.412 1 98 245 GLY B N 1
ATOM 4979 C CA . GLY B 1 245 ? 1.051 23.703 0.089 1 98 245 GLY B CA 1
ATOM 4980 C C . GLY B 1 245 ? 0.823 24.859 1.043 1 98 245 GLY B C 1
ATOM 4981 O O . GLY B 1 245 ? 1.756 25.312 1.708 1 98 245 GLY B O 1
ATOM 4982 N N . GLU B 1 246 ? -0.372 25.422 0.958 1 98.12 246 GLU B N 1
ATOM 4983 C CA . GLU B 1 246 ? -0.742 26.562 1.799 1 98.12 246 GLU B CA 1
ATOM 4984 C C . GLU B 1 246 ? -1.985 26.25 2.627 1 98.12 246 GLU B C 1
ATOM 4986 O O . GLU B 1 246 ? -2.865 25.516 2.184 1 98.12 246 GLU B O 1
ATOM 4991 N N . TYR B 1 247 ? -2.016 26.812 3.848 1 97.94 247 TYR B N 1
ATOM 4992 C CA . TYR B 1 247 ? -3.182 26.688 4.715 1 97.94 247 TYR B CA 1
ATOM 4993 C C . TYR B 1 247 ? -4.387 27.406 4.125 1 97.94 247 TYR B C 1
ATOM 4995 O O . TYR B 1 247 ? -4.246 28.5 3.562 1 97.94 247 TYR B O 1
ATOM 5003 N N . ALA B 1 248 ? -5.59 26.812 4.27 1 98.38 248 ALA B N 1
ATOM 5004 C CA . ALA B 1 248 ? -6.785 27.359 3.633 1 98.38 248 ALA B CA 1
ATOM 5005 C C . ALA B 1 248 ? -7.918 27.531 4.641 1 98.38 248 ALA B C 1
ATOM 5007 O O . ALA B 1 248 ? -7.82 27.047 5.777 1 98.38 248 ALA B O 1
ATOM 5008 N N . ARG B 1 249 ? -8.977 28.172 4.203 1 98.31 249 ARG B N 1
ATOM 5009 C CA . ARG B 1 249 ? -10.117 28.469 5.062 1 98.31 249 ARG B CA 1
ATOM 5010 C C . ARG B 1 249 ? -10.75 27.188 5.594 1 98.31 249 ARG B C 1
ATOM 5012 O O . ARG B 1 249 ? -11.242 27.156 6.727 1 98.31 249 ARG B O 1
ATOM 5019 N N . ASN B 1 250 ? -10.781 26.156 4.828 1 98 250 ASN B N 1
ATOM 5020 C CA . ASN B 1 250 ? -11.375 24.891 5.25 1 98 250 ASN B CA 1
ATOM 5021 C C . ASN B 1 250 ? -10.422 24.109 6.141 1 98 250 ASN B C 1
ATOM 5023 O O . ASN B 1 250 ? -10.641 22.922 6.391 1 98 250 ASN B O 1
ATOM 5027 N N . GLN B 1 251 ? -9.28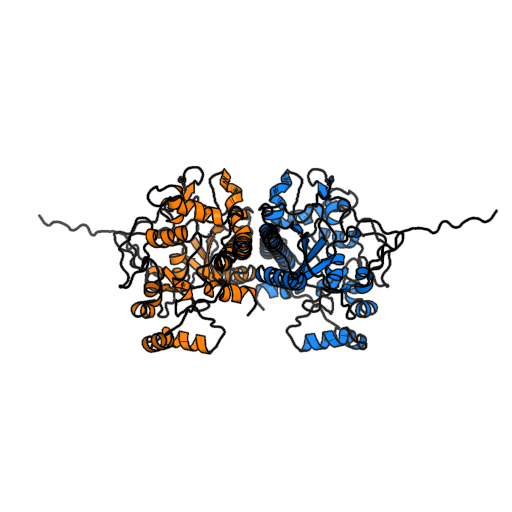1 24.656 6.562 1 96.69 251 GLN B N 1
ATOM 5028 C CA . GLN B 1 251 ? -8.297 24.141 7.516 1 96.69 251 GLN B CA 1
ATOM 5029 C C . GLN B 1 251 ? -7.441 23.047 6.895 1 96.69 251 GLN B C 1
ATOM 5031 O O . GLN B 1 251 ? -6.777 22.297 7.605 1 96.69 251 GLN B O 1
ATOM 5036 N N . MET B 1 252 ? -7.527 22.891 5.609 1 97.94 252 MET B N 1
ATOM 5037 C CA . MET B 1 252 ? -6.695 21.906 4.926 1 97.94 252 MET B CA 1
ATOM 5038 C C . MET B 1 252 ? -5.516 22.578 4.23 1 97.94 252 MET B C 1
ATOM 5040 O O . MET B 1 252 ? -5.387 23.812 4.266 1 97.94 252 MET B O 1
ATOM 5044 N N . VAL B 1 253 ? -4.578 21.781 3.799 1 98.38 253 VAL B N 1
ATOM 5045 C CA . VAL B 1 253 ? -3.467 22.25 2.977 1 98.38 253 VAL B CA 1
ATOM 5046 C C . VAL B 1 253 ? -3.82 22.109 1.499 1 98.38 253 VAL B C 1
ATOM 5048 O O . VAL B 1 253 ? -4.102 21 1.025 1 98.38 253 VAL B O 1
ATOM 5051 N N . ILE B 1 254 ? -3.877 23.25 0.788 1 98.62 254 ILE B N 1
ATOM 5052 C CA . ILE B 1 254 ? -4.105 23.219 -0.653 1 98.62 254 ILE B CA 1
ATOM 5053 C C . ILE B 1 254 ? -2.777 23.016 -1.382 1 98.62 254 ILE B C 1
ATOM 5055 O O . ILE B 1 254 ? -1.895 23.875 -1.319 1 98.62 254 ILE B O 1
ATOM 5059 N N . THR B 1 255 ? -2.629 21.906 -2.035 1 97.88 255 THR B N 1
ATOM 5060 C CA . THR B 1 255 ? -1.423 21.609 -2.801 1 97.88 255 THR B CA 1
ATOM 5061 C C . THR B 1 255 ? -1.621 21.938 -4.273 1 97.88 255 THR B C 1
ATOM 5063 O O . THR B 1 255 ? -2.738 21.859 -4.789 1 97.88 255 THR B O 1
ATOM 5066 N N . PRO B 1 256 ? -0.565 22.344 -4.918 1 96.5 256 PRO B N 1
ATOM 5067 C CA . PRO B 1 256 ? -0.706 22.656 -6.344 1 96.5 256 PRO B CA 1
ATOM 5068 C C . PRO B 1 256 ? -1.029 21.422 -7.188 1 96.5 256 PRO B C 1
ATOM 5070 O O . PRO B 1 256 ? -1.629 21.547 -8.258 1 96.5 256 PRO B O 1
ATOM 5073 N N . GLU B 1 257 ? -0.682 20.266 -6.723 1 97.12 257 GLU B N 1
ATOM 5074 C CA . GLU B 1 257 ? -0.82 19.047 -7.496 1 97.12 257 GLU B CA 1
ATOM 5075 C C . GLU B 1 257 ? -2.221 18.453 -7.348 1 97.12 257 GLU B C 1
ATOM 5077 O O . GLU B 1 257 ? -2.777 17.922 -8.312 1 97.12 257 GLU B O 1
ATOM 5082 N N . PHE B 1 258 ? -2.84 18.609 -6.094 1 98.25 258 PHE B N 1
ATOM 5083 C CA . PHE B 1 258 ? -4.027 17.797 -5.848 1 98.25 258 PHE B CA 1
ATOM 5084 C C . PHE B 1 258 ? -5.109 18.625 -5.156 1 98.25 258 PHE B C 1
ATOM 5086 O O . PHE B 1 258 ? -6.172 18.094 -4.816 1 98.25 258 PHE B O 1
ATOM 5093 N N . GLY B 1 259 ? -4.867 19.922 -4.965 1 98.31 259 GLY B N 1
ATOM 5094 C CA . GLY B 1 259 ? -5.805 20.703 -4.172 1 98.31 259 GLY B CA 1
ATOM 5095 C C . GLY B 1 259 ? -5.902 20.234 -2.732 1 98.31 259 GLY B C 1
ATOM 5096 O O . GLY B 1 259 ? -4.883 20.016 -2.074 1 98.31 259 GLY B O 1
ATOM 5097 N N . PRO B 1 260 ? -7.109 20.156 -2.25 1 98.31 260 PRO B N 1
ATOM 5098 C CA . PRO B 1 260 ? -7.281 19.781 -0.841 1 98.31 260 PRO B CA 1
ATOM 5099 C C . PRO B 1 260 ? -7.301 18.266 -0.622 1 98.31 260 PRO B C 1
ATOM 5101 O O . PRO B 1 260 ? -7.441 17.812 0.514 1 98.31 260 PRO B O 1
ATOM 5104 N N . ARG B 1 261 ? -7.141 17.406 -1.626 1 97.88 261 ARG B N 1
ATOM 5105 C CA . ARG B 1 261 ? -7.434 15.977 -1.552 1 97.88 261 ARG B CA 1
ATOM 5106 C C . ARG B 1 261 ? -6.207 15.188 -1.113 1 97.88 261 ARG B C 1
ATOM 5108 O O . ARG B 1 261 ? -5.82 14.219 -1.765 1 97.88 261 ARG B O 1
ATOM 5115 N N . LEU B 1 262 ? -5.695 15.539 0.073 1 97.75 262 LEU B N 1
ATOM 5116 C CA . LEU B 1 262 ? -4.531 14.828 0.587 1 97.75 262 LEU B CA 1
ATOM 5117 C C . LEU B 1 262 ? -4.734 14.438 2.047 1 97.75 262 LEU B C 1
ATOM 5119 O O . LEU B 1 262 ? -5.367 15.172 2.809 1 97.75 262 LEU B O 1
ATOM 5123 N N . ARG B 1 263 ? -4.238 13.289 2.381 1 98 263 ARG B N 1
ATOM 5124 C CA . ARG B 1 263 ? -3.848 12.953 3.748 1 98 263 ARG B CA 1
ATOM 5125 C C . ARG B 1 263 ? -2.336 13.047 3.922 1 98 263 ARG B C 1
ATOM 5127 O O . ARG B 1 263 ? -1.581 12.797 2.979 1 98 263 ARG B O 1
ATOM 5134 N N . PHE B 1 264 ? -1.899 13.477 5.145 1 98.62 264 PHE B N 1
ATOM 5135 C CA . PHE B 1 264 ? -0.469 13.648 5.363 1 98.62 264 PHE B CA 1
ATOM 5136 C C . PHE B 1 264 ? 0.023 12.727 6.473 1 98.62 264 PHE B C 1
ATOM 5138 O O . PHE B 1 264 ? -0.735 12.375 7.379 1 98.62 264 PHE B O 1
ATOM 5145 N N . SER B 1 265 ? 1.199 12.305 6.383 1 98.81 265 SER B N 1
ATOM 5146 C CA . SER B 1 265 ? 1.927 11.562 7.406 1 98.81 265 SER B CA 1
ATOM 5147 C C . SER B 1 265 ? 3.338 12.109 7.59 1 98.81 265 SER B C 1
ATOM 5149 O O . SER B 1 265 ? 3.762 13 6.859 1 98.81 265 SER B O 1
ATOM 5151 N N . LYS B 1 266 ? 4.055 11.656 8.641 1 98.81 266 LYS B N 1
ATOM 5152 C CA . LYS B 1 266 ? 5.355 12.227 8.977 1 98.81 266 LYS B CA 1
ATOM 5153 C C . LYS B 1 266 ? 6.348 11.133 9.367 1 98.81 266 LYS B C 1
ATOM 5155 O O . LYS B 1 266 ? 5.953 10.062 9.844 1 98.81 266 LYS B O 1
ATOM 5160 N N . VAL B 1 267 ? 7.559 11.406 9.172 1 98.94 267 VAL B N 1
ATOM 5161 C CA . VAL B 1 267 ? 8.68 10.68 9.766 1 98.94 267 VAL B CA 1
ATOM 5162 C C . VAL B 1 267 ? 9.641 11.664 10.43 1 98.94 267 VAL B C 1
ATOM 5164 O O . VAL B 1 267 ? 10.195 12.539 9.766 1 98.94 267 VAL B O 1
ATOM 5167 N N . PHE B 1 268 ? 9.828 11.555 11.742 1 98.88 268 PHE B N 1
ATOM 5168 C CA . PHE B 1 268 ? 10.836 12.328 12.453 1 98.88 268 PHE B CA 1
ATOM 5169 C C . PHE B 1 268 ? 12.195 11.633 12.391 1 98.88 268 PHE B C 1
ATOM 5171 O O . PHE B 1 268 ? 12.289 10.422 12.594 1 98.88 268 PHE B O 1
ATOM 5178 N N . THR B 1 269 ? 13.273 12.383 12.141 1 98.94 269 THR B N 1
ATOM 5179 C CA . THR B 1 269 ? 14.547 11.688 11.953 1 98.94 269 THR B CA 1
ATOM 5180 C C . THR B 1 269 ? 15.719 12.617 12.273 1 98.94 269 THR B C 1
ATOM 5182 O O . THR B 1 269 ? 15.547 13.836 12.336 1 98.94 269 THR B O 1
ATOM 5185 N N . ASN B 1 270 ? 16.844 12.023 12.594 1 98.81 270 ASN B N 1
ATOM 5186 C CA . ASN B 1 270 ? 18.109 12.758 12.719 1 98.81 270 ASN B CA 1
ATOM 5187 C C . ASN B 1 270 ? 18.984 12.578 11.492 1 98.81 270 ASN B C 1
ATOM 5189 O O . ASN B 1 270 ? 20.156 12.953 11.5 1 98.81 270 ASN B O 1
ATOM 5193 N N . LEU B 1 271 ? 18.484 11.891 10.406 1 98.81 271 LEU B N 1
ATOM 5194 C CA . LEU B 1 271 ? 19.188 11.836 9.133 1 98.81 271 LEU B CA 1
ATOM 5195 C C . LEU B 1 271 ? 19.5 13.234 8.625 1 98.81 271 LEU B C 1
ATOM 5197 O O . LEU B 1 271 ? 18.625 14.102 8.578 1 98.81 271 LEU B O 1
ATOM 5201 N N . PRO B 1 272 ? 20.797 13.5 8.281 1 98.75 272 PRO B N 1
ATOM 5202 C CA . PRO B 1 272 ? 21.094 14.828 7.742 1 98.75 272 PRO B CA 1
ATOM 5203 C C . PRO B 1 272 ? 20.391 15.102 6.414 1 98.75 272 PRO B C 1
ATOM 5205 O O . PRO B 1 272 ? 20.672 14.422 5.418 1 98.75 272 PRO B O 1
ATOM 5208 N N . LEU B 1 273 ? 19.484 16.062 6.449 1 98.88 273 LEU B N 1
ATOM 5209 C CA . LEU B 1 273 ? 18.688 16.375 5.273 1 98.88 273 LEU B CA 1
ATOM 5210 C C . LEU B 1 273 ? 18.641 17.875 5.027 1 98.88 273 LEU B C 1
ATOM 5212 O O . LEU B 1 273 ? 18.656 18.672 5.973 1 98.88 273 LEU B O 1
ATOM 5216 N N . ALA B 1 274 ? 18.688 18.203 3.744 1 98.69 274 ALA B N 1
ATOM 5217 C CA . ALA B 1 274 ? 18.328 19.578 3.395 1 98.69 274 ALA B CA 1
ATOM 5218 C C . ALA B 1 274 ? 16.828 19.812 3.494 1 98.69 274 ALA B C 1
ATOM 5220 O O . ALA B 1 274 ? 16.031 18.938 3.125 1 98.69 274 ALA B O 1
ATOM 5221 N N . HIS B 1 275 ? 16.453 20.953 4.023 1 98.44 275 HIS B N 1
ATOM 5222 C CA . HIS B 1 275 ? 15.039 21.266 4.234 1 98.44 275 HIS B CA 1
ATOM 5223 C C . HIS B 1 275 ? 14.461 22.047 3.057 1 98.44 275 HIS B C 1
ATOM 5225 O O . HIS B 1 275 ? 15.164 22.844 2.436 1 98.44 275 HIS B O 1
ATOM 5231 N N . ASP B 1 276 ? 13.25 21.688 2.768 1 98.12 276 ASP B N 1
ATOM 5232 C CA . ASP B 1 276 ? 12.508 22.484 1.794 1 98.12 276 ASP B CA 1
ATOM 5233 C C . ASP B 1 276 ? 12.031 23.797 2.404 1 98.12 276 ASP B C 1
ATOM 5235 O O . ASP B 1 276 ? 12.102 23.984 3.621 1 98.12 276 ASP B O 1
ATOM 5239 N N . VAL B 1 277 ? 11.602 24.688 1.542 1 94.56 277 VAL B N 1
ATOM 5240 C CA . VAL B 1 277 ? 11.148 26 1.985 1 94.56 277 VAL B CA 1
ATOM 5241 C C . VAL B 1 277 ? 9.734 26.25 1.486 1 94.56 277 VAL B C 1
ATOM 5243 O O . VAL B 1 277 ? 9.391 25.891 0.356 1 94.56 277 VAL B O 1
ATOM 5246 N N . PRO B 1 278 ? 8.883 26.797 2.404 1 96.38 278 PRO B N 1
ATOM 5247 C CA . PRO B 1 278 ? 7.543 27.188 1.95 1 96.38 278 PRO B CA 1
ATOM 5248 C C . PRO B 1 278 ? 7.574 28.188 0.794 1 96.38 278 PRO B C 1
ATOM 5250 O O . PRO B 1 278 ? 8.43 29.062 0.762 1 96.38 278 PRO B O 1
ATOM 5253 N N . ARG B 1 279 ? 6.715 27.969 -0.236 1 89.25 279 ARG B N 1
ATOM 5254 C CA . ARG B 1 279 ? 6.582 28.875 -1.369 1 89.25 279 ARG B CA 1
ATOM 5255 C C . ARG B 1 279 ? 5.117 29.234 -1.622 1 89.25 279 ARG B C 1
ATOM 5257 O O . ARG B 1 279 ? 4.531 28.781 -2.611 1 89.25 279 ARG B O 1
ATOM 5264 N N . PRO B 1 280 ? 4.613 30.016 -0.73 1 93.94 280 PRO B N 1
ATOM 5265 C CA . PRO B 1 280 ? 3.215 30.406 -0.927 1 93.94 280 PRO B CA 1
ATOM 5266 C C . PRO B 1 280 ? 2.961 31.016 -2.299 1 93.94 280 PRO B C 1
ATOM 5268 O O . PRO B 1 280 ? 3.779 31.797 -2.789 1 93.94 280 PRO B O 1
ATOM 5271 N N . ARG B 1 281 ? 1.819 30.656 -2.91 1 94 281 ARG B N 1
ATOM 5272 C CA . ARG B 1 281 ? 1.521 31.094 -4.27 1 94 281 ARG B CA 1
ATOM 5273 C C . ARG B 1 281 ? 0.281 31.984 -4.301 1 94 281 ARG B C 1
ATOM 5275 O O . ARG B 1 281 ? 0.038 32.688 -5.285 1 94 281 ARG B O 1
ATOM 5282 N N . GLY B 1 282 ? -0.498 31.922 -3.248 1 96 282 GLY B N 1
ATOM 5283 C CA . GLY B 1 282 ? -1.639 32.812 -3.26 1 96 282 GLY B CA 1
ATOM 5284 C C . GLY B 1 282 ? -2.926 32.156 -2.805 1 96 282 GLY B C 1
ATOM 5285 O O . GLY B 1 282 ? -4.016 32.719 -3.006 1 96 282 GLY B O 1
ATOM 5286 N N . VAL B 1 283 ? -2.928 31.047 -2.211 1 97.88 283 VAL B N 1
ATOM 5287 C CA . VAL B 1 283 ? -4.121 30.359 -1.739 1 97.88 283 VAL B CA 1
ATOM 5288 C C . VAL B 1 283 ? -4.816 31.188 -0.669 1 97.88 283 VAL B C 1
ATOM 5290 O O . VAL B 1 283 ? -6.047 31.312 -0.666 1 97.88 283 VAL B O 1
ATOM 5293 N N . ARG B 1 284 ? -4.027 31.734 0.213 1 96.25 284 ARG B N 1
ATOM 5294 C CA . ARG B 1 284 ? -4.598 32.562 1.266 1 96.25 284 ARG B CA 1
ATOM 5295 C C . ARG B 1 284 ? -5.371 33.75 0.676 1 96.25 284 ARG B C 1
ATOM 5297 O O . ARG B 1 284 ? -6.484 34.031 1.114 1 96.25 284 ARG B O 1
ATOM 5304 N N . ALA B 1 285 ? -4.742 34.375 -0.276 1 97.38 285 ALA B N 1
ATOM 5305 C CA . ALA B 1 285 ? -5.398 35.5 -0.935 1 97.38 285 ALA B CA 1
ATOM 5306 C C . ALA B 1 285 ? -6.703 35.062 -1.601 1 97.38 285 ALA B C 1
ATOM 5308 O O . ALA B 1 285 ? -7.691 35.812 -1.591 1 97.38 285 ALA B O 1
ATOM 5309 N N . PHE B 1 286 ? -6.707 33.969 -2.221 1 98.5 286 PHE B N 1
ATOM 5310 C CA . PHE B 1 286 ? -7.922 33.438 -2.826 1 98.5 286 PHE B CA 1
ATOM 5311 C C . PHE B 1 286 ? -8.984 33.156 -1.766 1 98.5 286 PHE B C 1
ATOM 5313 O O . PHE B 1 286 ? -10.148 33.531 -1.943 1 98.5 286 PHE B O 1
ATOM 5320 N N . CYS B 1 287 ? -8.633 32.531 -0.661 1 98.19 287 CYS B N 1
ATOM 5321 C CA . CYS B 1 287 ? -9.555 32.219 0.423 1 98.19 287 CYS B CA 1
ATOM 5322 C C . CYS B 1 287 ? -10.141 33.5 1.031 1 98.19 287 CYS B C 1
ATOM 5324 O O . CYS B 1 287 ? -11.258 33.5 1.548 1 98.19 287 CYS B O 1
ATOM 5326 N N . ASP B 1 288 ? -9.375 34.562 0.955 1 97.62 288 ASP B N 1
ATOM 5327 C CA . ASP B 1 288 ? -9.852 35.844 1.485 1 97.62 288 ASP B CA 1
ATOM 5328 C C . ASP B 1 288 ? -11.109 36.312 0.752 1 97.62 288 ASP B C 1
ATOM 5330 O O . ASP B 1 288 ? -11.914 37.062 1.307 1 97.62 288 ASP B O 1
ATOM 5334 N N . ILE B 1 289 ? -11.25 35.875 -0.467 1 97.62 289 ILE B N 1
ATOM 5335 C CA . ILE B 1 289 ? -12.383 36.375 -1.24 1 97.62 289 ILE B CA 1
ATOM 5336 C C . ILE B 1 289 ? -13.367 35.219 -1.487 1 97.62 289 ILE B C 1
ATOM 5338 O O . ILE B 1 289 ? -14.484 35.438 -1.963 1 97.62 289 ILE B O 1
ATOM 5342 N N . CYS B 1 290 ? -13.008 34 -1.273 1 98.25 290 CYS B N 1
ATOM 5343 C CA . CYS B 1 290 ? -13.852 32.844 -1.486 1 98.25 290 CYS B CA 1
ATOM 5344 C C . CYS B 1 290 ? -14.422 32.344 -0.167 1 98.25 290 CYS B C 1
ATOM 5346 O O . CYS B 1 290 ? -13.695 32.219 0.821 1 98.25 290 CYS B O 1
ATOM 5348 N N . THR B 1 291 ? -15.734 31.984 -0.135 1 97.81 291 THR B N 1
ATOM 5349 C CA . THR B 1 291 ? -16.359 31.438 1.063 1 97.81 291 THR B CA 1
ATOM 5350 C C . THR B 1 291 ? -17.109 30.141 0.738 1 97.81 291 THR B C 1
ATOM 5352 O O . THR B 1 291 ? -18.031 29.75 1.466 1 97.81 291 THR B O 1
ATOM 5355 N N . ALA B 1 292 ? -16.75 29.469 -0.356 1 98.31 292 ALA B N 1
ATOM 5356 C CA . ALA B 1 292 ? -17.484 28.312 -0.854 1 98.31 292 ALA B CA 1
ATOM 5357 C C . ALA B 1 292 ? -17.594 27.219 0.212 1 98.31 292 ALA B C 1
ATOM 5359 O O . ALA B 1 292 ? -18.656 26.625 0.393 1 98.31 292 ALA B O 1
ATOM 5360 N N . CYS B 1 293 ? -16.547 26.984 0.938 1 98.44 293 CYS B N 1
ATOM 5361 C CA . CYS B 1 293 ? -16.562 25.938 1.949 1 98.44 293 CYS B CA 1
ATOM 5362 C C . CYS B 1 293 ? -17.438 26.312 3.129 1 98.44 293 CYS B C 1
ATOM 5364 O O . CYS B 1 293 ? -18.219 25.5 3.611 1 98.44 293 CYS B O 1
ATOM 5366 N N . ALA B 1 294 ? -17.312 27.531 3.588 1 98.44 294 ALA B N 1
ATOM 5367 C CA . ALA B 1 294 ? -18.156 28.016 4.684 1 98.44 294 ALA B CA 1
ATOM 5368 C C . ALA B 1 294 ? -19.625 28.031 4.285 1 98.44 294 ALA B C 1
ATOM 5370 O O . ALA B 1 294 ? -20.5 27.672 5.086 1 98.44 294 ALA B O 1
ATOM 5371 N N . ASP B 1 295 ? -19.875 28.406 3.057 1 98.31 295 ASP B N 1
ATOM 5372 C CA . ASP B 1 295 ? -21.25 28.453 2.541 1 98.31 295 ASP B CA 1
ATOM 5373 C C . ASP B 1 295 ? -21.859 27.047 2.52 1 98.31 295 ASP B C 1
ATOM 5375 O O . ASP B 1 295 ? -23.047 26.875 2.832 1 98.31 295 ASP B O 1
ATOM 5379 N N . ALA B 1 296 ? -21.062 26.078 2.215 1 98.19 296 ALA B N 1
ATOM 5380 C CA . ALA B 1 296 ? -21.578 24.734 1.986 1 98.19 296 ALA B CA 1
ATOM 5381 C C . ALA B 1 296 ? -21.625 23.938 3.289 1 98.19 296 ALA B C 1
ATOM 5383 O O . ALA B 1 296 ? -22.25 22.875 3.348 1 98.19 296 ALA B O 1
ATOM 5384 N N . CYS B 1 297 ? -21 24.375 4.348 1 98.25 297 CYS B N 1
ATOM 5385 C CA . CYS B 1 297 ? -20.953 23.656 5.613 1 98.25 297 CYS B CA 1
ATOM 5386 C C . CYS B 1 297 ? -22.328 23.594 6.27 1 98.25 297 CYS B C 1
ATOM 5388 O O . CYS B 1 297 ? -22.875 24.641 6.645 1 98.25 297 CYS B O 1
ATOM 5390 N N . PRO B 1 298 ? -22.812 22.391 6.488 1 97.81 298 PRO B N 1
ATOM 5391 C CA . PRO B 1 298 ? -24.188 22.281 6.969 1 97.81 298 PRO B CA 1
ATOM 5392 C C . PRO B 1 298 ? -24.359 22.828 8.391 1 97.81 298 PRO B C 1
ATOM 5394 O O . PRO B 1 298 ? -25.453 23.297 8.742 1 97.81 298 PRO B O 1
ATOM 5397 N N . VAL B 1 299 ? -23.312 22.812 9.141 1 98 299 VAL B N 1
ATOM 5398 C CA . VAL B 1 299 ? -23.438 23.203 10.539 1 98 299 VAL B CA 1
ATOM 5399 C C . VAL B 1 299 ? -22.688 24.516 10.781 1 98 299 VAL B C 1
ATOM 5401 O O . VAL B 1 299 ? -22.438 24.891 11.93 1 98 299 VAL B O 1
ATOM 5404 N N . LYS B 1 300 ? -22.203 25.125 9.734 1 97.94 300 LYS B N 1
ATOM 5405 C CA . LYS B 1 300 ? -21.531 26.422 9.789 1 97.94 300 LYS B CA 1
ATOM 5406 C C . LYS B 1 300 ? -20.359 26.391 10.758 1 97.94 300 LYS B C 1
ATOM 5408 O O . LYS B 1 300 ? -20.219 27.266 11.609 1 97.94 300 LYS B O 1
ATOM 5413 N N . ALA B 1 301 ? -19.594 25.344 10.633 1 98.19 301 ALA B N 1
ATOM 5414 C CA . ALA B 1 301 ? -18.438 25.141 11.492 1 98.19 301 ALA B CA 1
ATOM 5415 C C . ALA B 1 301 ? -17.234 25.938 10.977 1 98.19 301 ALA B C 1
ATOM 5417 O O . ALA B 1 301 ? -16.25 26.109 11.688 1 98.19 301 ALA B O 1
ATOM 5418 N N . LEU B 1 302 ? -17.297 26.469 9.75 1 98.19 302 LEU B N 1
ATOM 5419 C CA . LEU B 1 302 ? -16.172 27.172 9.156 1 98.19 302 LEU B CA 1
ATOM 5420 C C . LEU B 1 302 ? -16.391 28.688 9.211 1 98.19 302 LEU B C 1
ATOM 5422 O O . LEU B 1 302 ? -17.5 29.156 9.016 1 98.19 302 LEU B O 1
ATOM 5426 N N . PRO B 1 303 ? -15.328 29.406 9.383 1 97.06 303 PRO B N 1
ATOM 5427 C CA . PRO B 1 303 ? -15.469 30.859 9.508 1 97.06 303 PRO B CA 1
ATOM 5428 C C . PRO B 1 303 ? -15.625 31.562 8.156 1 97.06 303 PRO B C 1
ATOM 5430 O O . PRO B 1 303 ? -15.117 31.062 7.141 1 97.06 303 PRO B O 1
ATOM 5433 N N . TYR B 1 304 ? -16.328 32.719 8.133 1 96.88 304 TYR B N 1
ATOM 5434 C CA . TYR B 1 304 ? -16.453 33.562 6.953 1 96.88 304 TYR B CA 1
ATOM 5435 C C . TYR B 1 304 ? -15.383 34.656 6.961 1 96.88 304 TYR B C 1
ATOM 5437 O O . TYR B 1 304 ? -14.812 34.969 5.918 1 96.88 304 TYR B O 1
ATOM 5445 N N . GLY B 1 305 ? -15.016 35.156 8.172 1 95.5 305 GLY B N 1
ATOM 5446 C CA . GLY B 1 305 ? -14.133 36.312 8.305 1 95.5 305 GLY B CA 1
ATOM 5447 C C . GLY B 1 305 ? -12.664 35.938 8.141 1 95.5 305 GLY B C 1
ATOM 5448 O O . GLY B 1 305 ? -12.336 34.812 7.797 1 95.5 305 GLY B O 1
ATOM 5449 N N . PRO B 1 306 ? -11.766 36.938 8.227 1 96.38 306 PRO B N 1
ATOM 5450 C CA . PRO B 1 306 ? -10.32 36.719 8.102 1 96.38 306 PRO B CA 1
ATOM 5451 C C . PRO B 1 306 ? -9.773 35.812 9.211 1 96.38 306 PRO B C 1
ATOM 5453 O O . PRO B 1 306 ? -10.453 35.562 10.211 1 96.38 306 PRO B O 1
ATOM 5456 N N . PRO B 1 307 ? -8.57 35.312 9.023 1 96.38 307 PRO B N 1
ATOM 5457 C CA . PRO B 1 307 ? -7.934 34.531 10.094 1 96.38 307 PRO B CA 1
ATOM 5458 C C . PRO B 1 307 ? -7.902 35.281 11.422 1 96.38 307 PRO B C 1
ATOM 5460 O O . PRO B 1 307 ? -7.809 36.5 11.445 1 96.38 307 PRO B O 1
ATOM 5463 N N . SER B 1 308 ? -7.977 34.531 12.469 1 95.62 308 SER B N 1
ATOM 5464 C CA . SER B 1 308 ? -7.875 35.094 13.82 1 95.62 308 SER B CA 1
ATOM 5465 C C . SER B 1 308 ? -7.164 34.094 14.758 1 95.62 308 SER B C 1
ATOM 5467 O O . SER B 1 308 ? -6.887 32.969 14.375 1 95.62 308 SER B O 1
ATOM 5469 N N . ASP B 1 309 ? -6.766 34.531 15.922 1 93.25 309 ASP B N 1
ATOM 5470 C CA . ASP B 1 309 ? -6.129 33.656 16.891 1 93.25 309 ASP B CA 1
ATOM 5471 C C . ASP B 1 309 ? -7.133 33.156 17.938 1 93.25 309 ASP B C 1
ATOM 5473 O O . ASP B 1 309 ? -6.746 32.625 18.969 1 93.25 309 ASP B O 1
ATOM 5477 N N . VAL B 1 310 ? -8.414 33.406 17.641 1 88.56 310 VAL B N 1
ATOM 5478 C CA . VAL B 1 310 ? -9.469 32.969 18.531 1 88.56 310 VAL B CA 1
ATOM 5479 C C . VAL B 1 310 ? -9.75 31.484 18.328 1 88.56 310 VAL B C 1
ATOM 5481 O O . VAL B 1 310 ? -9.992 31.047 17.203 1 88.56 310 VAL B O 1
ATOM 5484 N N . ALA B 1 311 ? -9.727 30.734 19.422 1 91.12 311 ALA B N 1
ATOM 5485 C CA . ALA B 1 311 ? -10.086 29.328 19.391 1 91.12 311 ALA B CA 1
ATOM 5486 C C . ALA B 1 311 ? -11.547 29.125 19.797 1 91.12 311 ALA B C 1
ATOM 5488 O O . ALA B 1 311 ? -11.953 29.484 20.906 1 91.12 311 ALA B O 1
ATOM 5489 N N . PRO B 1 312 ? -12.344 28.531 18.906 1 93.38 312 PRO B N 1
ATOM 5490 C CA . PRO B 1 312 ? -13.766 28.359 19.219 1 93.38 312 PRO B CA 1
ATOM 5491 C C . PRO B 1 312 ? -13.992 27.453 20.438 1 93.38 312 PRO B C 1
ATOM 5493 O O . PRO B 1 312 ? -15.016 27.594 21.125 1 93.38 312 PRO B O 1
ATOM 5496 N N . ASN B 1 313 ? -13.203 26.516 20.688 1 95.56 313 ASN B N 1
ATOM 5497 C CA . ASN B 1 313 ? -13.25 25.594 21.812 1 95.56 313 ASN B CA 1
ATOM 5498 C C . ASN B 1 313 ? -11.891 24.953 22.078 1 95.56 313 ASN B C 1
ATOM 5500 O O . ASN B 1 313 ? -10.906 25.281 21.406 1 95.56 313 ASN B O 1
ATOM 5504 N N . VAL B 1 314 ? -11.82 23.984 22.984 1 96.56 314 VAL B N 1
ATOM 5505 C CA . VAL B 1 314 ? -10.555 23.438 23.469 1 96.56 314 VAL B CA 1
ATOM 5506 C C . VAL B 1 314 ? -9.945 22.516 22.406 1 96.56 314 VAL B C 1
ATOM 5508 O O . VAL B 1 314 ? -8.773 22.141 22.5 1 96.56 314 VAL B O 1
ATOM 5511 N N . SER B 1 315 ? -10.711 22.203 21.375 1 97.94 315 SER B N 1
ATOM 5512 C CA . SER B 1 315 ? -10.211 21.328 20.328 1 97.94 315 SER B CA 1
ATOM 5513 C C . SER B 1 315 ? -9.508 22.109 19.219 1 97.94 315 SER B C 1
ATOM 5515 O O . SER B 1 315 ? -9.266 21.578 18.141 1 97.94 315 SER B O 1
ATOM 5517 N N . ALA B 1 316 ? -9.203 23.328 19.422 1 96.94 316 ALA B N 1
ATOM 5518 C CA . ALA B 1 316 ? -8.414 24.172 18.531 1 96.94 316 ALA B CA 1
ATOM 5519 C C . ALA B 1 316 ? -7.152 24.688 19.219 1 96.94 316 ALA B C 1
ATOM 5521 O O . ALA B 1 316 ? -7.188 25.047 20.406 1 96.94 316 ALA B O 1
ATOM 5522 N N . ILE B 1 317 ? -6.078 24.656 18.516 1 96.56 317 ILE B N 1
ATOM 5523 C CA . ILE B 1 317 ? -4.832 25.156 19.078 1 96.56 317 ILE B CA 1
ATOM 5524 C C . ILE B 1 317 ? -4.961 26.656 19.344 1 96.56 317 ILE B C 1
ATOM 5526 O O . ILE B 1 317 ? -5.543 27.391 18.547 1 96.56 317 ILE B O 1
ATOM 5530 N N . ARG B 1 318 ? -4.422 27.094 20.406 1 95.94 318 ARG B N 1
ATOM 5531 C CA . ARG B 1 318 ? -4.496 28.484 20.828 1 95.94 318 ARG B CA 1
ATOM 5532 C C . ARG B 1 318 ? -3.299 29.281 20.328 1 95.94 318 ARG B C 1
ATOM 5534 O O . ARG B 1 318 ? -2.191 28.75 20.219 1 95.94 318 ARG B O 1
ATOM 5541 N N . GLY B 1 319 ? -3.541 30.484 20.016 1 95.81 319 GLY B N 1
ATOM 5542 C CA . GLY B 1 319 ? -2.469 31.438 19.797 1 95.81 319 GLY B CA 1
ATOM 5543 C C . GLY B 1 319 ? -1.894 31.391 18.406 1 95.81 319 GLY B C 1
ATOM 5544 O O . GLY B 1 319 ? -0.76 31.812 18.172 1 95.81 319 GLY B O 1
ATOM 5545 N N . VAL B 1 320 ? -2.547 30.766 17.484 1 96.69 320 VAL B N 1
ATOM 5546 C CA . VAL B 1 320 ? -2.152 30.766 16.078 1 96.69 320 VAL B CA 1
ATOM 5547 C C . VAL B 1 320 ? -3.189 31.531 15.25 1 96.69 320 VAL B C 1
ATOM 5549 O O . VAL B 1 320 ? -4.383 31.219 15.305 1 96.69 320 VAL B O 1
ATOM 5552 N N . ARG B 1 321 ? -2.756 32.531 14.516 1 96.69 321 ARG B N 1
ATOM 5553 C CA . ARG B 1 321 ? -3.674 33.281 13.664 1 96.69 321 ARG B CA 1
ATOM 5554 C C . ARG B 1 321 ? -3.951 32.531 12.367 1 96.69 321 ARG B C 1
ATOM 5556 O O . ARG B 1 321 ? -3.09 32.469 11.484 1 96.69 321 ARG B O 1
ATOM 5563 N N . LYS B 1 322 ? -5.156 32 12.258 1 97.19 322 LYS B N 1
ATOM 5564 C CA . LYS B 1 322 ? -5.566 31.188 11.125 1 97.19 322 LYS B CA 1
ATOM 5565 C C . LYS B 1 322 ? -7.086 31.031 11.086 1 97.19 322 LYS B C 1
ATOM 5567 O O . LYS B 1 322 ? -7.785 31.453 12.008 1 97.19 322 LYS B O 1
ATOM 5572 N N . TRP B 1 323 ? -7.578 30.562 9.945 1 98 323 TRP B N 1
ATOM 5573 C CA . TRP B 1 323 ? -8.961 30.094 9.938 1 98 323 TRP B CA 1
ATOM 5574 C C . TRP B 1 323 ? -9.117 28.828 10.766 1 98 323 TRP B C 1
ATOM 5576 O O . TRP B 1 323 ? -8.344 27.875 10.609 1 98 323 TRP B O 1
ATOM 5586 N N . THR B 1 324 ? -10.031 28.828 11.688 1 97.69 324 THR B N 1
ATOM 5587 C CA . THR B 1 324 ? -10.227 27.703 12.586 1 97.69 324 THR B CA 1
ATOM 5588 C C . THR B 1 324 ? -11.688 27.266 12.586 1 97.69 324 THR B C 1
ATOM 5590 O O . THR B 1 324 ? -12.586 28.078 12.781 1 97.69 324 THR B O 1
ATOM 5593 N N . SER B 1 325 ? -11.883 26 12.344 1 97 325 SER B N 1
ATOM 5594 C CA . SER B 1 325 ? -13.234 25.453 12.375 1 97 325 SER B CA 1
ATOM 5595 C C . SER B 1 325 ? -13.688 25.188 13.805 1 97 325 SER B C 1
ATOM 5597 O O . SER B 1 325 ? -12.859 25.047 14.703 1 97 325 SER B O 1
ATOM 5599 N N . ASP B 1 326 ? -14.977 25.266 14.023 1 97.88 326 ASP B N 1
ATOM 5600 C CA . ASP B 1 326 ? -15.578 24.734 15.242 1 97.88 326 ASP B CA 1
ATOM 5601 C C . ASP B 1 326 ? -15.625 23.203 15.227 1 97.88 326 ASP B C 1
ATOM 5603 O O . ASP B 1 326 ? -16.562 22.625 14.703 1 97.88 326 ASP B O 1
ATOM 5607 N N . ALA B 1 327 ? -14.633 22.641 15.852 1 97.75 327 ALA B N 1
ATOM 5608 C CA . ALA B 1 327 ? -14.453 21.188 15.781 1 97.75 327 ALA B CA 1
ATOM 5609 C C . ALA B 1 327 ? -15.633 20.453 16.406 1 97.75 327 ALA B C 1
ATOM 5611 O O . ALA B 1 327 ? -16 19.359 15.969 1 97.75 327 ALA B O 1
ATOM 5612 N N . GLU B 1 328 ? -16.203 20.984 17.453 1 98.12 328 GLU B N 1
ATOM 5613 C CA . GLU B 1 328 ? -17.344 20.359 18.125 1 98.12 328 GLU B CA 1
ATOM 5614 C C . GLU B 1 328 ? -18.562 20.312 17.203 1 98.12 328 GLU B C 1
ATOM 5616 O O . GLU B 1 328 ? -19.219 19.281 17.094 1 98.12 328 GLU B O 1
ATOM 5621 N N . LYS B 1 329 ? -18.812 21.438 16.5 1 97.62 329 LYS B N 1
ATOM 5622 C CA . LYS B 1 329 ? -19.906 21.453 15.539 1 97.62 329 LYS B CA 1
ATOM 5623 C C . LYS B 1 329 ? -19.641 20.5 14.367 1 97.62 329 LYS B C 1
ATOM 5625 O O . LYS B 1 329 ? -20.516 19.75 13.953 1 97.62 329 LYS B O 1
ATOM 5630 N N . CYS B 1 330 ? -18.438 20.594 13.914 1 97.81 330 CYS B N 1
ATOM 5631 C CA . CYS B 1 330 ? -18.047 19.797 12.766 1 97.81 330 CYS B CA 1
ATOM 5632 C C . CYS B 1 330 ? -18.203 18.312 13.055 1 97.81 330 CYS B C 1
ATOM 5634 O O . CYS B 1 330 ? -18.953 17.609 12.375 1 97.81 330 CYS B O 1
ATOM 5636 N N . PHE B 1 331 ? -17.594 17.812 14.109 1 97.75 331 PHE B N 1
ATOM 5637 C CA . PHE B 1 331 ? -17.625 16.391 14.445 1 97.75 331 PHE B CA 1
ATOM 5638 C C . PHE B 1 331 ? -19.016 15.984 14.914 1 97.75 331 PHE B C 1
ATOM 5640 O O . PHE B 1 331 ? -19.453 14.852 14.672 1 97.75 331 PHE B O 1
ATOM 5647 N N . GLY B 1 332 ? -19.703 16.922 15.578 1 97.38 332 GLY B N 1
ATOM 5648 C CA . GLY B 1 332 ? -21.078 16.625 15.938 1 97.38 332 GLY B CA 1
ATOM 5649 C C . GLY B 1 332 ? -21.938 16.234 14.75 1 97.38 332 GLY B C 1
ATOM 5650 O O . GLY B 1 332 ? -22.766 15.336 14.852 1 97.38 332 GLY B O 1
ATOM 5651 N N . PHE B 1 333 ? -21.703 16.891 13.672 1 97.06 333 PHE B N 1
ATOM 5652 C CA . PHE B 1 333 ? -22.422 16.562 12.453 1 97.06 333 PHE B CA 1
ATOM 5653 C C . PHE B 1 333 ? -22.047 15.18 11.945 1 97.06 333 PHE B C 1
ATOM 5655 O O . PHE B 1 333 ? -22.891 14.406 11.516 1 97.06 333 PHE B O 1
ATOM 5662 N N . TRP B 1 334 ? -20.75 14.859 11.969 1 96.06 334 TRP B N 1
ATOM 5663 C CA . TRP B 1 334 ? -20.281 13.539 11.57 1 96.06 334 TRP B CA 1
ATOM 5664 C C . TRP B 1 334 ? -20.953 12.453 12.398 1 96.06 334 TRP B C 1
ATOM 5666 O O . TRP B 1 334 ? -21.406 11.438 11.867 1 96.06 334 TRP B O 1
ATOM 5676 N N . ALA B 1 335 ? -20.969 12.711 13.648 1 95.25 335 ALA B N 1
ATOM 5677 C CA . ALA B 1 335 ? -21.547 11.758 14.586 1 95.25 335 ALA B CA 1
ATOM 5678 C C . ALA B 1 335 ? -23.016 11.492 14.258 1 95.25 335 ALA B C 1
ATOM 5680 O O . ALA B 1 335 ? -23.453 10.344 14.25 1 95.25 335 ALA B O 1
ATOM 5681 N N . LYS B 1 336 ? -23.703 12.555 13.961 1 93.31 336 LYS B N 1
ATOM 5682 C CA . LYS B 1 336 ? -25.125 12.422 13.609 1 93.31 336 LYS B CA 1
ATOM 5683 C C . LYS B 1 336 ? -25.297 11.664 12.297 1 93.31 336 LYS B C 1
ATOM 5685 O O . LYS B 1 336 ? -26.219 10.875 12.148 1 93.31 336 LYS B O 1
ATOM 5690 N N . LEU B 1 337 ? -24.406 11.93 11.477 1 90 337 LEU B N 1
ATOM 5691 C CA . LEU B 1 337 ? -24.422 11.281 10.164 1 90 337 LEU B CA 1
ATOM 5692 C C . LEU B 1 337 ? -23.922 9.844 10.266 1 90 337 LEU B C 1
ATOM 5694 O O . LEU B 1 337 ? -24.156 9.039 9.359 1 90 337 LEU B O 1
ATOM 5698 N N . ALA B 1 338 ? -23.172 9.5 11.234 1 87.62 338 ALA B N 1
ATOM 5699 C CA . ALA B 1 338 ? -22.453 8.234 11.414 1 87.62 338 ALA B CA 1
ATOM 5700 C C . ALA B 1 338 ? -21.547 7.953 10.219 1 87.62 338 ALA B C 1
ATOM 5702 O O . ALA B 1 338 ? -21.562 6.855 9.656 1 87.62 338 ALA B O 1
ATOM 5703 N N . SER B 1 339 ? -20.969 9.008 9.758 1 89 339 SER B N 1
ATOM 5704 C CA . SER B 1 339 ? -20.031 8.945 8.648 1 89 339 SER B CA 1
ATOM 5705 C C . SER B 1 339 ? -19.25 10.242 8.523 1 89 339 SER B C 1
ATOM 5707 O O . SER B 1 339 ? -19.594 11.25 9.133 1 89 339 SER B O 1
ATOM 5709 N N . ASP B 1 340 ? -18.203 10.195 7.711 1 90.81 340 ASP B N 1
ATOM 5710 C CA . ASP B 1 340 ? -17.438 11.398 7.418 1 90.81 340 ASP B CA 1
ATOM 5711 C C . ASP B 1 340 ? -18.25 12.375 6.566 1 90.81 340 ASP B C 1
ATOM 5713 O O . ASP B 1 340 ? -19.172 11.969 5.859 1 90.81 340 ASP B O 1
ATOM 5717 N N . CYS B 1 341 ? -17.984 13.625 6.625 1 95.25 341 CYS B N 1
ATOM 5718 C CA . CYS B 1 341 ? -18.672 14.633 5.824 1 95.25 341 CYS B CA 1
ATOM 5719 C C . CYS B 1 341 ? -17.797 15.117 4.68 1 95.25 341 CYS B C 1
ATOM 5721 O O . CYS B 1 341 ? -17.938 14.664 3.545 1 95.25 341 CYS B O 1
ATOM 5723 N N . ALA B 1 342 ? -16.812 15.914 4.852 1 97.12 342 ALA B N 1
ATOM 5724 C CA . ALA B 1 342 ? -15.797 16.469 3.955 1 97.12 342 ALA B CA 1
ATOM 5725 C C . ALA B 1 342 ? -16.438 17.203 2.789 1 97.12 342 ALA B C 1
ATOM 5727 O O . ALA B 1 342 ? -15.898 17.219 1.679 1 97.12 342 ALA B O 1
ATOM 5728 N N . ILE B 1 343 ? -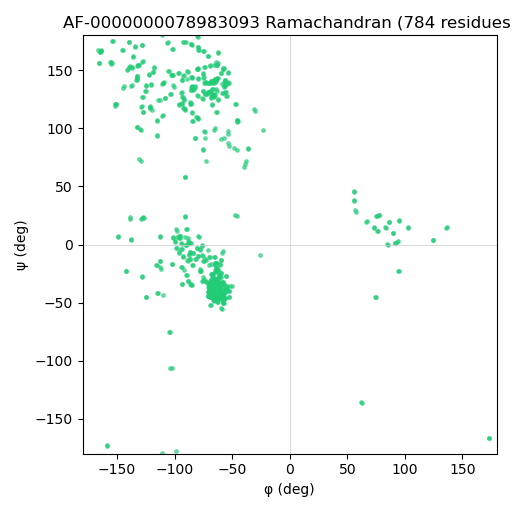17.656 17.781 2.994 1 98.31 343 ILE B N 1
ATOM 5729 C CA . ILE B 1 343 ? -18.297 18.625 1.991 1 98.31 343 ILE B CA 1
ATOM 5730 C C . ILE B 1 343 ? -17.375 19.797 1.643 1 98.31 343 ILE B C 1
ATOM 5732 O O . ILE B 1 343 ? -17.25 20.172 0.474 1 98.31 343 ILE B O 1
ATOM 5736 N N . CYS B 1 344 ? -16.719 20.328 2.65 1 98.5 344 CYS B N 1
ATOM 5737 C CA . CYS B 1 344 ? -15.836 21.469 2.461 1 98.5 344 CYS B CA 1
ATOM 5738 C C . CYS B 1 344 ? -14.703 21.125 1.496 1 98.5 344 CYS B C 1
ATOM 5740 O O . CYS B 1 344 ? -14.242 22 0.745 1 98.5 344 CYS B O 1
ATOM 5742 N N . MET B 1 345 ? -14.242 19.875 1.497 1 98.44 345 MET B N 1
ATOM 5743 C CA . MET B 1 345 ? -13.234 19.422 0.548 1 98.44 345 MET B CA 1
ATOM 5744 C C . MET B 1 345 ? -13.812 19.312 -0.856 1 98.44 345 MET B C 1
ATOM 5746 O O . MET B 1 345 ? -13.211 19.766 -1.825 1 98.44 345 MET B O 1
ATOM 5750 N N . ARG B 1 346 ? -14.969 18.766 -0.956 1 98.38 346 ARG B N 1
ATOM 5751 C CA . ARG B 1 346 ? -15.609 18.531 -2.246 1 98.38 346 ARG B CA 1
ATOM 5752 C C . ARG B 1 346 ? -15.867 19.844 -2.98 1 98.38 346 ARG B C 1
ATOM 5754 O O . ARG B 1 346 ? -15.602 19.953 -4.18 1 98.38 346 ARG B O 1
ATOM 5761 N N . VAL B 1 347 ? -16.266 20.859 -2.262 1 98.5 347 VAL B N 1
ATOM 5762 C CA . VAL B 1 347 ? -16.781 22.062 -2.916 1 98.5 347 VAL B CA 1
ATOM 5763 C C . VAL B 1 347 ? -15.633 23.062 -3.131 1 98.5 347 VAL B C 1
ATOM 5765 O O . VAL B 1 347 ? -15.812 24.094 -3.789 1 98.5 347 VAL B O 1
ATOM 5768 N N . CYS B 1 348 ? -14.484 22.844 -2.551 1 98.69 348 CYS B N 1
ATOM 5769 C CA . CYS B 1 348 ? -13.352 23.75 -2.719 1 98.69 348 CYS B CA 1
ATOM 5770 C C . CYS B 1 348 ? -13.016 23.938 -4.195 1 98.69 348 CYS B C 1
ATOM 5772 O O . CYS B 1 348 ? -12.789 22.969 -4.914 1 98.69 348 CYS B O 1
ATOM 5774 N N . PRO B 1 349 ? -12.859 25.188 -4.633 1 98.62 349 PRO B N 1
ATOM 5775 C CA . PRO B 1 349 ? -12.562 25.406 -6.051 1 98.62 349 PRO B CA 1
ATOM 5776 C C . PRO B 1 349 ? -11.234 24.781 -6.48 1 98.62 349 PRO B C 1
ATOM 5778 O O . PRO B 1 349 ? -11.039 24.484 -7.66 1 98.62 349 PRO B O 1
ATOM 5781 N N . PHE B 1 350 ? -10.367 24.578 -5.562 1 98.69 350 PHE B N 1
ATOM 5782 C CA . PHE B 1 350 ? -9.055 24.016 -5.871 1 98.69 350 PHE B CA 1
ATOM 5783 C C . PHE B 1 350 ? -9.148 22.5 -6.047 1 98.69 350 PHE B C 1
ATOM 5785 O O . PHE B 1 350 ? -8.188 21.859 -6.484 1 98.69 350 PHE B O 1
ATOM 5792 N N . ASN B 1 351 ? -10.266 21.875 -5.715 1 98.5 351 ASN B N 1
ATOM 5793 C CA . ASN B 1 351 ? -10.438 20.438 -5.891 1 98.5 351 ASN B CA 1
ATOM 5794 C C . ASN B 1 351 ? -10.672 20.078 -7.355 1 98.5 351 ASN B C 1
ATOM 5796 O O . ASN B 1 351 ? -11.82 19.891 -7.777 1 98.5 351 ASN B O 1
ATOM 5800 N N . ARG B 1 352 ? -9.516 19.984 -8.094 1 97.56 352 ARG B N 1
ATOM 5801 C CA . ARG B 1 352 ? -9.57 19.75 -9.531 1 97.56 352 ARG B CA 1
ATOM 5802 C C . ARG B 1 352 ? -8.539 18.703 -9.961 1 97.56 352 ARG B C 1
ATOM 5804 O O . ARG B 1 352 ? -7.594 18.422 -9.227 1 97.56 352 ARG B O 1
ATOM 5811 N N . ASP B 1 353 ? -8.797 18.156 -11.172 1 97.06 353 ASP B N 1
ATOM 5812 C CA . ASP B 1 353 ? -7.805 17.312 -11.836 1 97.06 353 ASP B CA 1
ATOM 5813 C C . ASP B 1 353 ? -6.805 18.156 -12.617 1 97.06 353 ASP B C 1
ATOM 5815 O O . ASP B 1 353 ? -7.066 18.531 -13.766 1 97.06 353 ASP B O 1
ATOM 5819 N N . TYR B 1 354 ? -5.617 18.297 -12.164 1 97.44 354 TYR B N 1
ATOM 5820 C CA . TYR B 1 354 ? -4.676 19.234 -12.758 1 97.44 354 TYR B CA 1
ATOM 5821 C C . TYR B 1 354 ? -3.854 18.578 -13.852 1 97.44 354 TYR B C 1
ATOM 5823 O O . TYR B 1 354 ? -2.938 19.188 -14.406 1 97.44 354 TYR B O 1
ATOM 5831 N N . ALA B 1 355 ? -4.094 17.297 -14.094 1 95.62 355 ALA B N 1
ATOM 5832 C CA . ALA B 1 355 ? -3.557 16.703 -15.312 1 95.62 355 ALA B CA 1
ATOM 5833 C C . ALA B 1 355 ? -4.172 17.344 -16.547 1 95.62 355 ALA B C 1
ATOM 5835 O O . ALA B 1 355 ? -3.59 17.281 -17.641 1 95.62 355 ALA B O 1
ATOM 5836 N N . ARG B 1 356 ? -5.305 17.922 -16.391 1 97.12 356 ARG B N 1
ATOM 5837 C CA . ARG B 1 356 ? -5.996 18.594 -17.484 1 97.12 356 ARG B CA 1
ATOM 5838 C C . ARG B 1 356 ? -5.496 20.031 -17.641 1 97.12 356 ARG B C 1
ATOM 5840 O O . ARG B 1 356 ? -5.449 20.781 -16.672 1 97.12 356 ARG B O 1
ATOM 5847 N N . ARG B 1 357 ? -5.258 20.422 -18.828 1 97.5 357 ARG B N 1
ATOM 5848 C CA . ARG B 1 357 ? -4.699 21.734 -19.141 1 97.5 357 ARG B CA 1
ATOM 5849 C C . ARG B 1 357 ? -5.625 22.844 -18.672 1 97.5 357 ARG B C 1
ATOM 5851 O O . ARG B 1 357 ? -5.16 23.859 -18.141 1 97.5 357 ARG B O 1
ATOM 5858 N N . ARG B 1 358 ? -6.91 22.656 -18.859 1 97.56 358 ARG B N 1
ATOM 5859 C CA . ARG B 1 358 ? -7.879 23.672 -18.469 1 97.56 358 ARG B CA 1
ATOM 5860 C C . ARG B 1 358 ? -7.82 23.953 -16.969 1 97.56 358 ARG B C 1
ATOM 5862 O O . ARG B 1 358 ? -7.984 25.094 -16.531 1 97.56 358 ARG B O 1
ATOM 5869 N N . ASN B 1 359 ? -7.633 22.938 -16.172 1 98.06 359 ASN B N 1
ATOM 5870 C CA . ASN B 1 359 ? -7.559 23.094 -14.727 1 98.06 359 ASN B CA 1
ATOM 5871 C C . ASN B 1 359 ? -6.25 23.75 -14.305 1 98.06 359 ASN B C 1
ATOM 5873 O O . ASN B 1 359 ? -6.219 24.5 -13.328 1 98.06 359 ASN B O 1
ATOM 5877 N N . ARG B 1 360 ? -5.199 23.5 -15.039 1 98.12 360 ARG B N 1
ATOM 5878 C CA . ARG B 1 360 ? -3.934 24.172 -14.773 1 98.12 360 ARG B CA 1
ATOM 5879 C C . ARG B 1 360 ? -4.031 25.656 -15.07 1 98.12 360 ARG B C 1
ATOM 5881 O O . ARG B 1 360 ? -3.471 26.484 -14.344 1 98.12 360 ARG B O 1
ATOM 5888 N N . LEU B 1 361 ? -4.711 25.953 -16.125 1 98.12 361 LEU B N 1
ATOM 5889 C CA . LEU B 1 361 ? -4.93 27.359 -16.453 1 98.12 361 LEU B CA 1
ATOM 5890 C C . LEU B 1 361 ? -5.766 28.047 -15.383 1 98.12 361 LEU B C 1
ATOM 5892 O O . LEU B 1 361 ? -5.465 29.172 -14.992 1 98.12 361 LEU B O 1
ATOM 5896 N N . TRP B 1 362 ? -6.785 27.406 -14.93 1 98.5 362 TRP B N 1
ATOM 5897 C CA . TRP B 1 362 ? -7.594 27.969 -13.859 1 98.5 362 TRP B CA 1
ATOM 5898 C C . TRP B 1 362 ? -6.75 28.219 -12.609 1 98.5 362 TRP B C 1
ATOM 5900 O O . TRP B 1 362 ? -6.891 29.25 -11.953 1 98.5 362 TRP B O 1
ATOM 5910 N N . LEU B 1 363 ? -5.914 27.25 -12.281 1 98.38 363 LEU B N 1
ATOM 5911 C CA . LEU B 1 363 ? -5.047 27.391 -11.117 1 98.38 363 LEU B CA 1
ATOM 5912 C C . LEU B 1 363 ? -4.184 28.641 -11.219 1 98.38 363 LEU B C 1
ATOM 5914 O O . LEU B 1 363 ? -4.047 29.391 -10.242 1 98.38 363 LEU B O 1
ATOM 5918 N N . ARG B 1 364 ? -3.602 28.859 -12.359 1 97.88 364 ARG B N 1
ATOM 5919 C CA . ARG B 1 364 ? -2.775 30.047 -12.57 1 97.88 364 ARG B CA 1
ATOM 5920 C C . ARG B 1 364 ? -3.584 31.328 -12.375 1 97.88 364 ARG B C 1
ATOM 5922 O O . ARG B 1 364 ? -3.092 32.281 -11.781 1 97.88 364 ARG B O 1
ATOM 5929 N N . LEU B 1 365 ? -4.781 31.312 -12.836 1 98.12 365 LEU B N 1
ATOM 5930 C CA . LEU B 1 365 ? -5.672 32.469 -12.68 1 98.12 365 LEU B CA 1
ATOM 5931 C C . LEU B 1 365 ? -6.023 32.688 -11.211 1 98.12 365 LEU B C 1
ATOM 5933 O O . LEU B 1 365 ? -6.004 33.812 -10.719 1 98.12 365 LEU B O 1
ATOM 5937 N N . ALA B 1 366 ? -6.348 31.578 -10.523 1 98.56 366 ALA B N 1
ATOM 5938 C CA . ALA B 1 366 ? -6.777 31.625 -9.125 1 98.56 366 ALA B CA 1
ATOM 5939 C C . ALA B 1 366 ? -5.676 32.188 -8.234 1 98.56 366 ALA B C 1
ATOM 5941 O O . ALA B 1 366 ? -5.957 32.875 -7.246 1 98.56 366 ALA B O 1
ATOM 5942 N N . LEU B 1 367 ? -4.426 31.906 -8.648 1 97.75 367 LEU B N 1
ATOM 5943 C CA . LEU B 1 367 ? -3.293 32.281 -7.812 1 97.75 367 LEU B CA 1
ATOM 5944 C C . LEU B 1 367 ? -2.713 33.625 -8.266 1 97.75 367 LEU B C 1
ATOM 5946 O O . LEU B 1 367 ? -1.701 34.094 -7.73 1 97.75 367 LEU B O 1
ATOM 5950 N N . SER B 1 368 ? -3.357 34.312 -9.203 1 97.5 368 SER B N 1
ATOM 5951 C CA . SER B 1 368 ? -2.924 35.594 -9.727 1 97.5 368 SER B CA 1
ATOM 5952 C C . SER B 1 368 ? -3.807 36.719 -9.211 1 97.5 368 SER B C 1
ATOM 5954 O O . SER B 1 368 ? -4.746 36.5 -8.453 1 97.5 368 SER B O 1
ATOM 5956 N N . PRO B 1 369 ? -3.408 37.906 -9.523 1 96.75 369 PRO B N 1
ATOM 5957 C CA . PRO B 1 369 ? -4.27 39.031 -9.141 1 96.75 369 PRO B CA 1
ATOM 5958 C C . PRO B 1 369 ? -5.656 38.938 -9.773 1 96.75 369 PRO B C 1
ATOM 5960 O O . PRO B 1 369 ? -6.562 39.656 -9.375 1 96.75 369 PRO B O 1
ATOM 5963 N N . LEU B 1 370 ? -5.848 38.094 -10.727 1 97.62 370 LEU B N 1
ATOM 5964 C CA . LEU B 1 370 ? -7.137 37.938 -11.383 1 97.62 370 LEU B CA 1
ATOM 5965 C C . LEU B 1 370 ? -7.969 36.875 -10.688 1 97.62 370 LEU B C 1
ATOM 5967 O O . LEU B 1 370 ? -8.828 36.219 -11.305 1 97.62 370 LEU B O 1
ATOM 5971 N N . ARG B 1 371 ? -7.723 36.625 -9.477 1 98.06 371 ARG B N 1
ATOM 5972 C CA . ARG B 1 371 ? -8.367 35.562 -8.711 1 98.06 371 ARG B CA 1
ATOM 5973 C C . ARG B 1 371 ? -9.883 35.75 -8.656 1 98.06 371 ARG B C 1
ATOM 5975 O O . ARG B 1 371 ? -10.641 34.812 -8.523 1 98.06 371 ARG B O 1
ATOM 5982 N N . HIS B 1 372 ? -10.352 37 -8.812 1 98.06 372 HIS B N 1
ATOM 5983 C CA . HIS B 1 372 ? -11.789 37.25 -8.836 1 98.06 372 HIS B CA 1
ATOM 5984 C C . HIS B 1 372 ? -12.438 36.594 -10.055 1 98.06 372 HIS B C 1
ATOM 5986 O O . HIS B 1 372 ? -13.562 36.094 -9.977 1 98.06 372 HIS B O 1
ATOM 5992 N N . LEU B 1 373 ? -11.734 36.656 -11.133 1 98.25 373 LEU B N 1
ATOM 5993 C CA . LEU B 1 373 ? -12.219 36 -12.336 1 98.25 373 LEU B CA 1
ATOM 5994 C C . LEU B 1 373 ? -12.25 34.5 -12.148 1 98.25 373 LEU B C 1
ATOM 5996 O O . LEU B 1 373 ? -13.219 33.844 -12.547 1 98.25 373 LEU B O 1
ATOM 6000 N N . ALA B 1 374 ? -11.188 33.969 -11.586 1 98.44 374 ALA B N 1
ATOM 6001 C CA . ALA B 1 374 ? -11.133 32.531 -11.305 1 98.44 374 ALA B CA 1
ATOM 6002 C C . ALA B 1 374 ? -12.305 32.094 -10.422 1 98.44 374 ALA B C 1
ATOM 6004 O O . ALA B 1 374 ? -12.891 31.031 -10.641 1 98.44 374 ALA B O 1
ATOM 6005 N N . LEU B 1 375 ? -12.57 32.906 -9.445 1 98.38 375 LEU B N 1
ATOM 6006 C CA . LEU B 1 375 ? -13.672 32.594 -8.547 1 98.38 375 LEU B CA 1
ATOM 6007 C C . LEU B 1 375 ? -15 32.594 -9.297 1 98.38 375 LEU B C 1
ATOM 6009 O O . LEU B 1 375 ? -15.844 31.719 -9.07 1 98.38 375 LEU B O 1
ATOM 6013 N N . ARG B 1 376 ? -15.195 33.531 -10.18 1 98.06 376 ARG B N 1
ATOM 6014 C CA . ARG B 1 376 ? -16.406 33.562 -10.984 1 98.06 376 ARG B CA 1
ATOM 6015 C C . ARG B 1 376 ? -16.547 32.344 -11.859 1 98.06 376 ARG B C 1
ATOM 6017 O O . ARG B 1 376 ? -17.641 31.781 -12.016 1 98.06 376 ARG B O 1
ATOM 6024 N N . LEU B 1 377 ? -15.461 31.906 -12.367 1 97.44 377 LEU B N 1
ATOM 6025 C CA . LEU B 1 377 ? -15.445 30.75 -13.258 1 97.44 377 LEU B CA 1
ATOM 6026 C C . LEU B 1 377 ? -15.664 29.453 -12.477 1 97.44 377 LEU B C 1
ATOM 6028 O O . LEU B 1 377 ? -15.914 28.406 -13.062 1 97.44 377 LEU B O 1
ATOM 6032 N N . ALA B 1 378 ? -15.57 29.531 -11.148 1 97.31 378 ALA B N 1
ATOM 6033 C CA . ALA B 1 378 ? -15.727 28.344 -10.305 1 97.31 378 ALA B CA 1
ATOM 6034 C C . ALA B 1 378 ? -17.156 28.219 -9.789 1 97.31 378 ALA B C 1
ATOM 6036 O O . ALA B 1 378 ? -17.469 27.328 -8.992 1 97.31 378 ALA B O 1
ATOM 6037 N N . ARG B 1 379 ? -18.016 29.078 -10.281 1 94.19 379 ARG B N 1
ATOM 6038 C CA . ARG B 1 379 ? -19.422 28.984 -9.875 1 94.19 379 ARG B CA 1
ATOM 6039 C C . ARG B 1 379 ? -20 27.625 -10.211 1 94.19 379 ARG B C 1
ATOM 6041 O O . ARG B 1 379 ? -19.859 27.141 -11.344 1 94.19 379 ARG B O 1
ATOM 6048 N N . GLY B 1 380 ? -20.625 26.984 -9.312 1 92.56 380 GLY B N 1
ATOM 6049 C CA . GLY B 1 380 ? -21.234 25.688 -9.516 1 92.56 380 GLY B CA 1
ATOM 6050 C C . GLY B 1 380 ? -20.266 24.531 -9.328 1 92.56 380 GLY B C 1
ATOM 6051 O O . GLY B 1 380 ? -20.625 23.375 -9.531 1 92.56 380 GLY B O 1
ATOM 6052 N N . HIS B 1 381 ? -19.062 24.891 -9.023 1 95.38 381 HIS B N 1
ATOM 6053 C CA . HIS B 1 381 ? -18.062 23.859 -8.789 1 95.38 381 HIS B CA 1
ATOM 6054 C C . HIS B 1 381 ? -18.406 23.016 -7.566 1 95.38 381 HIS B C 1
ATOM 6056 O O . HIS B 1 381 ? -18.969 23.516 -6.59 1 95.38 381 HIS B O 1
ATOM 6062 N N . GLY B 1 382 ? -18.125 21.703 -7.66 1 95.62 382 GLY B N 1
ATOM 6063 C CA . GLY B 1 382 ? -18.172 20.859 -6.477 1 95.62 382 GLY B CA 1
ATOM 6064 C C . GLY B 1 382 ? -19.5 20.156 -6.301 1 95.62 382 GLY B C 1
ATOM 6065 O O . GLY B 1 382 ? -19.859 19.766 -5.184 1 95.62 382 GLY B O 1
ATOM 6066 N N . LYS B 1 383 ? -20.266 20.016 -7.336 1 95.56 383 LYS B N 1
ATOM 6067 C CA . LYS B 1 383 ? -21.5 19.25 -7.277 1 95.56 383 LYS B CA 1
ATOM 6068 C C . LYS B 1 383 ? -21.25 17.812 -6.805 1 95.56 383 LYS B C 1
ATOM 6070 O O . LYS B 1 383 ? -20.266 17.188 -7.195 1 95.56 383 LYS B O 1
ATOM 6075 N N . ARG B 1 384 ? -22.172 17.375 -6.023 1 96.88 384 ARG B N 1
ATOM 6076 C CA . ARG B 1 384 ? -22.016 16.031 -5.469 1 96.88 384 ARG B CA 1
ATOM 6077 C C . ARG B 1 384 ? -22.312 14.969 -6.52 1 96.88 384 ARG B C 1
ATOM 6079 O O . ARG B 1 384 ? -23.328 15.062 -7.23 1 96.88 384 ARG B O 1
ATOM 6086 N N . ARG B 1 385 ? -21.469 13.984 -6.66 1 96.62 385 ARG B N 1
ATOM 6087 C CA . ARG B 1 385 ? -21.719 12.789 -7.461 1 96.62 385 ARG B CA 1
ATOM 6088 C C . ARG B 1 385 ? -22.547 11.773 -6.672 1 96.62 385 ARG B C 1
ATOM 6090 O O . ARG B 1 385 ? -22.281 11.523 -5.496 1 96.62 385 ARG B O 1
ATOM 6097 N N . LYS B 1 386 ? -23.531 11.203 -7.309 1 96.81 386 LYS B N 1
ATOM 6098 C CA . LYS B 1 386 ? -24.312 10.172 -6.633 1 96.81 386 LYS B CA 1
ATOM 6099 C C . LYS B 1 386 ? -23.469 8.914 -6.418 1 96.81 386 LYS B C 1
ATOM 6101 O O . LYS B 1 386 ? -22.844 8.406 -7.352 1 96.81 386 LYS B O 1
ATOM 6106 N N . PRO B 1 387 ? -23.484 8.383 -5.227 1 97 387 PRO B N 1
ATOM 6107 C CA . PRO B 1 387 ? -22.734 7.156 -4.953 1 97 387 PRO B CA 1
ATOM 6108 C C . PRO B 1 387 ? -23.094 6.016 -5.906 1 97 387 PRO B C 1
ATOM 6110 O O . PRO B 1 387 ? -22.219 5.266 -6.332 1 97 387 PRO B O 1
ATOM 6113 N N . ALA B 1 388 ? -24.297 5.922 -6.289 1 96.31 388 ALA B N 1
ATOM 6114 C CA . ALA B 1 388 ? -24.734 4.887 -7.223 1 96.31 388 ALA B CA 1
ATOM 6115 C C . ALA B 1 388 ? -23.984 5 -8.555 1 96.31 388 ALA B C 1
ATOM 6117 O O . ALA B 1 388 ? -23.703 3.992 -9.203 1 96.31 388 ALA B O 1
ATOM 6118 N N . GLU B 1 389 ? -23.672 6.203 -8.922 1 96.31 389 GLU B N 1
ATOM 6119 C CA . GLU B 1 389 ? -22.953 6.43 -10.172 1 96.31 389 GLU B CA 1
ATOM 6120 C C . GLU B 1 389 ? -21.516 5.926 -10.07 1 96.31 389 GLU B C 1
ATOM 6122 O O . GLU B 1 389 ? -20.953 5.441 -11.055 1 96.31 389 GLU B O 1
ATOM 6127 N N . TRP B 1 390 ? -20.938 6.09 -8.945 1 96.62 390 TRP B N 1
ATOM 6128 C CA . TRP B 1 390 ? -19.594 5.562 -8.742 1 96.62 390 TRP B CA 1
ATOM 6129 C C . TRP B 1 390 ? -19.578 4.047 -8.898 1 96.62 390 TRP B C 1
ATOM 6131 O O . TRP B 1 390 ? -18.703 3.498 -9.57 1 96.62 390 TRP B O 1
ATOM 6141 N N . TRP B 1 391 ? -20.516 3.363 -8.32 1 96.19 391 TRP B N 1
ATOM 6142 C CA . TRP B 1 391 ? -20.578 1.906 -8.375 1 96.19 391 TRP B CA 1
ATOM 6143 C C . TRP B 1 391 ? -20.828 1.429 -9.805 1 96.19 391 TRP B C 1
ATOM 6145 O O . TRP B 1 391 ? -20.359 0.349 -10.195 1 96.19 391 TRP B O 1
ATOM 6155 N N . ALA B 1 392 ? -21.5 2.232 -10.602 1 91.44 392 ALA B N 1
ATOM 6156 C CA . ALA B 1 392 ? -21.812 1.871 -11.984 1 91.44 392 ALA B CA 1
ATOM 6157 C C . ALA B 1 392 ? -20.594 2.051 -12.891 1 91.44 392 ALA B C 1
ATOM 6159 O O . ALA B 1 392 ? -20.578 1.566 -14.023 1 91.44 392 ALA B O 1
ATOM 6160 N N . GLY B 1 393 ? -19.5 2.561 -12.391 1 80.81 393 GLY B N 1
ATOM 6161 C CA . GLY B 1 393 ? -18.297 2.764 -13.18 1 80.81 393 GLY B CA 1
ATOM 6162 C C . GLY B 1 393 ? -18.406 3.922 -14.148 1 80.81 393 GLY B C 1
ATOM 6163 O O . GLY B 1 393 ? -17.719 3.945 -15.18 1 80.81 393 GLY B O 1
ATOM 6164 N N . THR B 1 394 ? -19.312 4.754 -14.047 1 65.81 394 THR B N 1
ATOM 6165 C CA . THR B 1 394 ? -19.516 5.887 -14.945 1 65.81 394 THR B CA 1
ATOM 6166 C C . THR B 1 394 ? -18.969 7.168 -14.336 1 65.81 394 THR B C 1
ATOM 6168 O O . THR B 1 394 ? -18.891 7.305 -13.109 1 65.81 394 THR B O 1
#

Solvent-accessible surface area (backbone atoms only — not comparable to full-atom values): 40179 Å² total; per-residue (Å²): 138,84,81,76,76,72,74,78,78,66,72,81,84,74,47,74,59,30,60,47,43,65,54,45,72,51,94,63,48,47,60,39,50,45,63,36,34,57,75,50,20,36,73,74,34,76,90,59,31,44,73,42,39,51,48,27,59,45,52,61,77,45,80,56,78,51,46,89,48,88,23,29,28,48,68,23,43,15,45,16,38,20,26,28,39,57,31,50,55,58,17,51,72,43,34,92,78,16,32,33,22,35,56,37,22,53,41,74,81,90,63,70,59,29,92,62,62,63,86,78,90,46,32,58,60,44,34,52,48,52,41,50,51,39,43,72,61,61,37,72,38,64,27,26,18,71,60,56,72,71,45,26,37,72,26,23,38,26,70,78,76,66,41,79,36,77,67,78,73,73,83,75,57,49,29,31,39,31,33,28,30,68,37,48,64,75,36,42,28,22,32,60,19,34,39,22,37,22,29,54,19,36,35,48,20,47,46,51,54,32,32,49,25,50,22,41,26,43,10,37,39,30,25,60,43,43,18,26,34,66,11,63,28,58,57,64,66,49,34,21,32,12,36,56,33,34,65,36,59,81,64,40,53,40,22,90,75,45,14,50,41,58,49,68,31,30,32,42,20,45,56,72,57,44,61,44,63,33,70,74,65,34,57,53,65,37,43,74,76,50,51,60,30,33,70,64,35,91,69,55,26,39,61,82,72,78,60,37,46,72,49,83,48,79,54,40,61,38,15,41,48,35,50,57,56,31,49,68,49,46,49,49,50,23,19,71,63,46,33,62,48,60,46,42,52,32,31,29,79,56,51,50,66,50,90,39,68,71,46,43,52,44,50,55,32,33,42,38,96,50,23,65,57,35,53,61,72,40,65,82,51,46,64,67,44,58,46,65,44,57,77,69,72,103,136,81,82,75,77,72,76,78,76,66,74,81,84,72,48,75,58,30,60,47,43,65,54,44,72,50,95,64,48,46,62,38,50,46,62,36,33,56,74,51,19,38,73,75,34,77,91,60,31,46,74,42,40,52,47,26,62,42,44,62,36,85,77,37,77,60,44,88,47,89,22,29,27,48,68,22,41,15,46,15,36,19,26,27,40,57,31,50,55,57,17,52,71,41,35,94,77,16,32,33,22,36,56,36,22,52,40,76,80,89,63,71,60,28,90,62,60,64,86,79,89,45,32,57,61,45,34,53,49,50,42,51,52,41,41,72,61,62,37,72,40,65,28,25,19,70,61,54,73,71,46,25,36,72,27,23,36,27,69,78,76,66,42,78,36,77,69,78,74,73,84,75,55,48,28,31,40,31,34,30,30,67,37,49,64,75,35,42,28,23,32,60,19,32,39,21,37,22,28,55,19,36,36,48,19,46,46,49,53,32,32,50,25,51,20,41,27,43,10,38,39,31,26,59,43,44,18,26,33,67,12,64,28,58,55,65,66,50,35,22,33,12,36,57,31,33,64,36,57,80,64,40,54,39,21,91,73,44,15,50,40,58,48,66,32,31,32,42,19,44,55,72,55,44,63,43,64,34,70,74,64,34,56,54,64,37,41,73,77,49,53,60,28,32,71,64,34,90,69,56,28,38,60,82,72,77,62,38,47,72,48,82,48,79,53,38,62,38,15,41,48,37,50,58,57,32,50,67,50,47,50,50,50,25,20,72,65,45,31,61,49,59,48,42,52,31,30,29,79,57,52,50,65,49,90,38,67,71,46,43,52,44,51,54,33,32,42,38,95,50,23,66,58,33,54,60,72,40,64,80,51,45,66,67,44,57,44,66,44,57,77,69,72,103

InterPro domains:
  IPR017896 4Fe-4S ferredoxin-type, iron-sulphur binding domain [PS51379] (278-307)
  IPR017900 4Fe-4S ferredoxin, iron-sulphur binding, conserved site [PS00198] (287-298)
  IPR028894 Reductive dehalogenase domain [PF13486] (178-273)

Secondary structure (DSSP, 8-state):
---------------HHHHHHT--EEEEEEPPPGGGSHHHHTTT-TTT--HHHHHHHHTTTS-----SSTT-SHHHHHHHHHHHHHHHHHHHTBGGGTB-BTTTBPBPPSSPPPSSPPP-S-HHHHHHHHHHHHHHHT-SEEEEEE--GGGB-SSEEETTTTEEE---PPTT--EEEEEEEEPPHHHHTT-SSTTTHHHHHHHHHHHHHHHHHHHHHHHHTT--EEEESSSSB-HHHHHHHTTS-EE-TTSSEEBTTTBT-EEEEEEEE-S--PPP-----SHHHHHHH--HHHHH-TT--S-SS--BS--SSTTS-EEE-B----HHHHHHHHHHHTS---HHHHH-TT---TTSHHHHHHHHHHTSTTHHHHHHHTTTTTPPPPHHHHHTT-/---------------HHHHHHT--EEEEEEPPPGGGSHHHHHHH-TTT--HHHHHHHHTTSTT----SSTT-SHHHHHHHHHHHHHHHHHHHTBGGGTB-BTTTBPBPPSSPPPSSPPP-S-HHHHHHHHHHHHHHHT-SEEEEEE--GGGB-SSEEETTTTEEE---PPTT--EEEEEEEEPPHHHHTT-SSTTTHHHHHHHHHHHHHHHHHHHHHHHHTT--EEEESSSSB-HHHHHHHTTS-EE-TTSSEEBTTTBT-EEEEEEEE-S--PPP-----SHHHHHHH--HHHHH-TT--S-SS--BS--SSTTS-EEE-B----HHHHHHHHHHHTS---HHHHH-TT---TTSHHHHHHHHHHTSTTHHHHHHHTTTTTPPPPHHHHHTT-

Organism: Ruegeria pomeroyi (strain ATCC 700808 / DSM 15171 / DSS-3) (NCBI:txid246200)

Sequence (788 aa):
MTAMSYPANRPDRTRPTDTAAGIETTEAFERFAQRNDVFTRAMWDPQVRSKQTDAFFASYRMEAAPRRGDGFTQRDFALRNAAWLISDVVTNRFAAEGRREGFQAPISYDTPVAPQQVGVDDPAAMSAEIKRIARFFGADLCGVTELDERWHYTARVDTRDMSEAPLGLPDGLTSVIVLGHEMERDLVATYPSALAGAATGREYSHEAAVVMQLATYIRNLGYEAVASMNDTGLVIPYAVKAGLGEYARNQMVITPEFGPRLRFSKVFTNLPLAHDVPRPRGVRAFCDICTACADACPVKALPYGPPSDVAPNVSAIRGVRKWTSDAEKCFGFWAKLASDCAICMRVCPFNRDYARRRNRLWLRLALSPLRHLALRLARGHGKRRKPAEWWAGTMTAMSYPANRPDRTRPTDTAAGIETTEAFERFAQRNDVFTRAMWDPQVRSKQTDAFFASYRMEAAPRRGDGFTQRDFALRNAAWLISDVVTNRFAAEGRREGFQAPISYDTPVAPQQVGVDDPAAMSAEIKRIARFFGADLCGVTELDERWHYTARVDTRDMSEAPLGLPDGLTSVIVLGHEMERDLVATYPSALAGAATGREYSHEAAVVMQLATYIRNLGYEAVASMNDTGLVIPYAVKAGLGEYARNQMVITPEFGPRLRFSKVFTNLPLAHDVPRPRGVRAFCDICTACADACPVKALPYGPPSDVAPNVSAIRGVRKWTSDAEKCFGFWAKLASDCAICMRVCPFNRDYARRRNRLWLRLALSPLRHLALRLARGHGKRRKPAEWWAGT